Protein AF-A0A7S4ANZ3-F1 (afdb_monomer)

Secondary structure (DSSP, 8-state):
---------------------------------------------------TTSSSSTTTTS-SGGGGTTTS--STTTT---SSSTTS--GGG-TTTTTSS-S----S-STTTSSSSTTS-SSSSS----S-------S--S-GGGGTTTHHHHHHHHHHHHHHHHHHHHHHHHHHHHHHHHHHHHHHHHHHHHHHHHHHHHHHHHHHHHHHHHHHHHHHHHHHHHHHHHHHHHHHHHHHHHHHHHHHHHHHHHHHHHHHHHHHHHHHHHHHHHHHHHHHHHHHHHHHHHHHHHHHHHHHHHHHHHHHHHHHHHHHHHHHHHHHHHHHHHHHHHHHHHHHHHHHHHHHHHHHHHHHHHHHHHHHHHHHHHHHHHHHHHHHHHHHHHHHHHHHHHHHHHHHHHHHHHHHHHHHHHHHHHHHHHHHHHHHHHHHHHHHHHHHHHHHHHHHHHHHHHHHHTT--SS--HHHHHHHHHHHHHHHHHHHHHHHHHHHHHHHHHHHHHHHHHHHHHHHHHHHHHHHHHHHHHHHHHHHHHHHHHHHHHHHHHHHHHHHHHHHHHHHHHHHHHHHHHHHHTS---------PPPHHHHHHHHHHHHHHHHHHHHT-SS-EEEEEEEEPPPPTTS-TTT-EEEEEEEE---SS--HHHHHHHHHHHTTTTTTTEEEEE-TTSSEEEEE---SSS--HHHHHGGGT--TTS--------TTSS--B--TTEEEE-SSSS-EEEE---TT---S---BEEEEEEE-HHHHHHHHHHHHHH---EEEEEEEEE---

Mean predicted aligned error: 23.87 Å

Organism: NCBI:txid44445

Nearest PDB structures (foldseek):
  8qbw-assembly1_A  TM=5.861E-01  e=4.991E-01  Nostoc punctiforme
  7aal-assembly1_B  TM=5.165E-01  e=1.143E+00  Homo sapiens
  7zr1-assembly1_C  TM=1.886E-01  e=3.332E-02  Thermochaetoides thermophila
  7zr1-assembly1_D  TM=1.754E-01  e=5.789E-02  Thermochaetoides thermophila
  6z6o-assembly1_C  TM=3.594E-01  e=1.208E+00  Saccharomyces cerevisiae S288C

Radius of gyration: 134.66 Å; Cα contacts (8 Å, |Δi|>4): 402; chains: 1; bounding box: 257×166×393 Å

pLDDT: mean 71.62, std 17.61, range [28.19, 94.94]

Sequence (785 aa):
MNKDDEPAPATTTTRTKSATPSMLQTFLSSIVLIGLGAIGGFGVFHFALQDRIQRTEESHNATLAIVQGKCVASEAERARCMDQDDGRLQEMSELRGRLDAQYKNWYELTAAQQSLTSSHQEITTEAQNLRERKEQDQAALEDLAARLGQKDRDLTAVREVLENRHRSLEEINAQLGQKDRDLIAIKEDLDTNHRTRIELESELTKMREQAEQKNYLENETRELKARIQQKDNELDGVKQNSEHLHNQKRDLEGEVAGMREKVGDMEWQIERKNEELAEQRIYLENETRELHSRIQQKDKELEGVKQNSESLHSQKRNLEEEVAGLREKVDEMEGQIEGMDKELSEYRTGEISLETKLLNLREGMVGLLKGKIDEIQDLENNIENLNKDKANLELKLDNWRDGMLILIKDKIEETNRLKAELAESQQNMQDTMNEIESARSQQDEVEEFVREKQGTLDKSDQEGDEQEITKLKEAIEQLNNDLRESRDWVAWATREIDAGRSKQAESEKLITDKSNEIEDLKLKIKQNQESTGEMISKLESDLETARKLVEEKTNQIERVNSELTELVTTFNNLKPSPAGASVTEATTSEILIDHIQQRDSVMCRQLFGKGSYYVKFVIRLPPNDASNAEENTAFFVVEIPSRKQLPHSTYTFLTLVESNIYNDGAAFLFAQDGGLQIRSSSHSDVPSLEQKLKPLGLPGRSSLGFVETSTSGKPLTCGENSFGFVHRGPGLNIFFWDKGNDGGDTIDCFAQVIRGHKQLRDIQHLLLERGEPLEIVSAEHLRVD

Foldseek 3Di:
DDDDDDDDDDDDDDDDDDDDDDDDDDDDDDDDDDDDDDDDDDDDDDDDDDDPPPPPPPVPPVPDDCPVVPPVDPDVVVVDDDDDPVPPDVVVCCCPVPVVVDPPDPPVPVVPPVPDPVPDPVPVPDPPDDPDDDDDDDDDDDDCVVVPVVVVVVVVVVVVVVVVVVVVVVVVVVVVVVVVVVVVVVVVVVVVVVVVVVVVVVVVVVVVVVVVVVVVVVVVVVVVVVVVVVVVVVVVVVVVVVVVVVVVVVVVVVVVVVVVVVVVVVVVVVVVVVVVVVVVVVVVVVVVVVVVVVVVVVVVVVVVVVVVVVVVVVVVVVVVVVVVVVVVVVVVVVVVVVVVVVVVVVVVVVVVVVVVVVVVVVVVLVVVLVVLVVVLVVLVVVLVVLVVVLVVLVVVLVVVVVVLVVVLVVLVVVLVVLVVVLVVLVVVLVVLVVVLVVLVVVLVVLVVVLVVLVVVLVVPPDDDDPVVNVVSVVVSVVSVVVSVVSVVVSVVSVVVSVVSVVVSVVSVVVSVVSVVVSVVSVVVNVVVVVVSVVVSVVSVVVSVVSVVVSVVSVVVSVVSVVVVVVVVVVVVVPPDDPDDDDDPDDDPVVVVQVVVQVVLLVVCCVVQNQFWWKKKWKWAADDDPDDDRVVRIAIFIKTQGRDSGDDPLVSVVVVCQVVFLQADFWFWFQDPLRWTWIFGDPDDPGQHSQRSCVVVVRHRPDAQADPDDPPVPDAPQDDAQFWAADHRHNTIITDHDDDDDPDDDRGRGRIGIDTRVVVVVVVSVSCVPPRHTIGTNHIHTDRDD

Solvent-accessible surface area (backbone atoms only — not comparable to full-atom values): 46097 Å² total; per-residue (Å²): 131,83,78,90,77,83,80,83,88,83,84,92,83,84,90,89,81,92,81,89,89,93,91,88,94,88,85,90,83,88,92,89,86,91,88,88,90,84,89,91,86,92,88,87,88,88,91,86,82,93,73,87,78,82,79,77,62,90,76,68,77,82,56,84,68,64,66,76,62,67,72,74,56,66,65,60,71,77,68,44,85,81,87,91,50,96,83,60,59,81,51,77,65,41,80,60,52,65,66,71,54,43,94,65,61,76,63,80,48,66,80,65,66,56,85,66,75,90,74,67,75,90,64,81,54,93,74,73,78,91,81,67,91,85,84,80,90,83,89,79,78,74,83,59,67,78,60,50,87,54,43,70,63,54,56,56,59,53,49,63,58,46,57,60,52,51,60,58,49,56,58,53,53,57,53,50,66,46,53,59,53,56,55,52,53,57,47,55,57,48,60,50,54,55,50,55,51,53,53,52,55,55,49,54,52,52,56,48,54,53,52,52,54,46,54,51,52,54,50,51,53,51,50,51,52,52,52,47,53,50,50,52,54,51,49,51,51,51,48,54,52,49,53,50,52,50,49,54,49,54,52,51,53,48,51,52,50,58,48,52,51,52,47,52,56,48,52,52,52,49,49,56,49,51,49,56,50,50,55,50,49,55,51,52,56,49,52,53,50,50,52,50,51,53,47,59,49,50,54,52,52,49,52,52,52,48,53,50,50,56,51,49,54,49,53,48,49,56,49,54,51,50,53,48,59,52,45,57,48,47,58,49,49,51,52,50,47,56,51,51,54,48,50,52,51,53,49,52,54,48,48,55,53,50,52,52,50,50,50,54,50,50,53,51,52,52,50,52,53,47,54,52,50,55,52,48,52,53,50,50,55,49,51,55,49,52,50,52,52,49,53,52,49,51,54,50,50,50,55,52,50,51,60,46,50,48,53,49,50,54,51,50,51,53,46,51,50,53,52,50,55,48,51,52,52,50,49,57,45,49,52,54,48,52,50,45,53,52,53,47,54,51,46,54,53,49,52,50,50,50,51,51,52,49,67,47,61,82,66,57,89,73,97,63,64,69,78,54,56,52,51,51,48,54,51,51,54,48,51,52,48,54,49,46,54,50,50,53,45,47,58,46,52,53,51,51,45,53,54,46,51,52,53,46,56,54,50,54,47,50,48,49,54,49,54,50,52,50,50,54,50,52,50,52,51,50,55,50,52,50,55,51,46,53,52,50,55,45,52,50,52,54,51,53,49,49,49,52,51,52,52,52,53,48,58,53,47,56,50,53,54,49,54,50,49,52,52,53,51,53,53,63,71,66,60,81,75,99,74,88,83,91,74,96,65,85,59,70,62,58,61,50,48,52,53,48,44,54,53,51,43,55,50,45,45,70,76,75,44,93,52,61,48,34,40,36,40,32,32,42,49,82,84,63,91,92,62,67,80,87,69,40,58,46,54,36,31,33,39,31,68,68,51,94,70,65,58,63,70,56,55,52,51,54,52,38,30,75,65,45,55,47,27,59,23,17,15,40,34,78,40,98,88,67,21,40,29,56,44,57,37,88,65,88,91,44,69,29,31,43,63,66,33,43,85,76,74,42,54,73,85,60,60,57,64,69,84,79,76,56,90,79,82,58,72,42,78,63,53,76,48,15,30,28,52,57,70,43,20,85,37,43,30,38,38,68,68,68,99,79,75,96,80,72,82,89,61,57,30,68,28,36,62,79,42,34,71,65,52,50,52,54,48,50,49,50,32,71,76,67,66,57,70,37,36,24,60,35,40,42,70,54,82,84,132

Structure (mmCIF, N/CA/C/O backbone):
data_AF-A0A7S4ANZ3-F1
#
_entry.id   AF-A0A7S4ANZ3-F1
#
loop_
_atom_site.group_PDB
_atom_site.id
_atom_site.type_symbol
_atom_site.label_atom_id
_atom_site.label_alt_id
_atom_site.label_comp_id
_atom_site.label_asym_id
_atom_site.label_entity_id
_atom_site.label_seq_id
_atom_site.pdbx_PDB_ins_code
_atom_site.Cartn_x
_atom_site.Cartn_y
_atom_site.Cartn_z
_atom_site.occupancy
_atom_site.B_iso_or_equiv
_atom_site.auth_seq_id
_atom_site.auth_comp_id
_atom_site.auth_asym_id
_atom_site.auth_atom_id
_atom_site.pdbx_PDB_model_num
ATOM 1 N N . MET A 1 1 ? 73.866 10.377 -201.991 1.00 42.47 1 MET A N 1
ATOM 2 C CA . MET A 1 1 ? 74.100 10.572 -203.438 1.00 42.47 1 MET A CA 1
ATOM 3 C C . MET A 1 1 ? 75.552 10.235 -203.683 1.00 42.47 1 MET A C 1
ATOM 5 O O . MET A 1 1 ? 76.357 10.853 -203.009 1.00 42.47 1 MET A O 1
ATOM 9 N N . ASN A 1 2 ? 75.836 9.283 -204.576 1.00 42.34 2 ASN A N 1
ATOM 10 C CA . ASN A 1 2 ? 77.164 8.741 -204.903 1.00 42.34 2 ASN A CA 1
ATOM 11 C C . ASN A 1 2 ? 77.955 8.205 -203.690 1.00 42.34 2 ASN A C 1
ATOM 13 O O . ASN A 1 2 ? 78.331 8.946 -202.793 1.00 42.34 2 ASN A O 1
ATOM 17 N N . LYS A 1 3 ? 78.010 6.883 -203.540 1.00 42.69 3 LYS A N 1
ATOM 18 C CA . LYS A 1 3 ? 78.835 5.911 -204.291 1.00 42.69 3 LYS A CA 1
ATOM 19 C C . LYS A 1 3 ? 80.093 5.601 -203.459 1.00 42.69 3 LYS A C 1
ATOM 21 O O . LYS A 1 3 ? 80.682 6.520 -202.903 1.00 42.69 3 LYS A O 1
ATOM 26 N N . ASP A 1 4 ? 80.387 4.340 -203.152 1.00 40.41 4 ASP A N 1
ATOM 27 C CA . ASP A 1 4 ? 80.792 3.260 -204.076 1.00 40.41 4 ASP A CA 1
ATOM 28 C C . ASP A 1 4 ? 82.159 3.635 -204.699 1.00 40.41 4 ASP A C 1
ATOM 30 O O . ASP A 1 4 ? 82.274 4.694 -205.317 1.00 40.41 4 ASP A O 1
ATOM 34 N N . ASP A 1 5 ? 83.236 2.860 -204.586 1.00 34.28 5 ASP A N 1
ATOM 35 C CA . ASP A 1 5 ? 83.402 1.498 -204.049 1.00 34.28 5 ASP A CA 1
ATOM 36 C C . ASP A 1 5 ? 84.780 1.389 -203.334 1.00 34.28 5 ASP A C 1
ATOM 38 O O . ASP A 1 5 ? 85.570 2.333 -203.372 1.00 34.28 5 ASP A O 1
ATOM 42 N N . GLU A 1 6 ? 85.112 0.377 -202.520 1.00 35.88 6 GLU A N 1
ATOM 43 C CA . GLU A 1 6 ? 84.972 -1.081 -202.737 1.00 35.88 6 GLU A CA 1
ATOM 44 C C . GLU A 1 6 ? 85.847 -1.569 -203.936 1.00 35.88 6 GLU A C 1
ATOM 46 O O . GLU A 1 6 ? 86.302 -0.763 -204.746 1.00 35.88 6 GLU A O 1
ATOM 51 N N . PRO A 1 7 ? 86.270 -2.845 -203.984 1.00 37.72 7 PRO A N 1
ATOM 52 C CA . PRO A 1 7 ? 87.344 -3.320 -203.115 1.00 37.72 7 PRO A CA 1
ATOM 53 C C . PRO A 1 7 ? 88.453 -4.010 -203.944 1.00 37.72 7 PRO A C 1
ATOM 55 O O . PRO A 1 7 ? 89.132 -3.386 -204.754 1.00 37.72 7 PRO A O 1
ATOM 58 N N . ALA A 1 8 ? 88.653 -5.315 -203.727 1.00 48.47 8 ALA A N 1
ATOM 59 C CA . ALA A 1 8 ? 89.210 -6.223 -204.720 1.00 48.47 8 ALA A CA 1
ATOM 60 C C . ALA A 1 8 ? 88.087 -6.653 -205.704 1.00 48.47 8 ALA A C 1
ATOM 62 O O . ALA A 1 8 ? 87.517 -5.809 -206.381 1.00 48.47 8 ALA A O 1
ATOM 63 N N . PRO A 1 9 ? 87.727 -7.940 -205.802 1.00 45.56 9 PRO A N 1
ATOM 64 C CA . PRO A 1 9 ? 88.406 -8.927 -206.631 1.00 45.56 9 PRO A CA 1
ATOM 65 C C . PRO A 1 9 ? 87.661 -9.221 -207.948 1.00 45.56 9 PRO A C 1
ATOM 67 O O . PRO A 1 9 ? 86.440 -9.127 -208.024 1.00 45.56 9 PRO A O 1
ATOM 70 N N . ALA A 1 10 ? 88.388 -9.731 -208.946 1.00 32.53 10 ALA A N 1
ATOM 71 C CA . ALA A 1 10 ? 87.814 -10.402 -210.118 1.00 32.53 10 ALA A CA 1
ATOM 72 C C . ALA A 1 10 ? 88.476 -11.789 -210.271 1.00 32.53 10 ALA A C 1
ATOM 74 O O . ALA A 1 10 ? 89.657 -11.882 -210.595 1.00 32.53 10 ALA A O 1
ATOM 75 N N . THR A 1 11 ? 87.881 -12.859 -209.733 1.00 34.59 11 THR A N 1
ATOM 76 C CA . THR A 1 11 ? 86.863 -13.728 -210.373 1.00 34.59 11 THR A CA 1
ATOM 77 C C . THR A 1 11 ? 87.405 -14.488 -211.598 1.00 34.59 11 THR A C 1
ATOM 79 O O . THR A 1 11 ? 87.737 -13.908 -212.620 1.00 34.59 11 THR A O 1
ATOM 82 N N . THR A 1 12 ? 87.711 -15.787 -211.487 1.00 33.06 12 THR A N 1
ATOM 83 C CA . THR A 1 12 ? 86.794 -16.955 -211.419 1.00 33.06 12 THR A CA 1
ATOM 84 C C . THR A 1 12 ? 86.223 -17.357 -212.784 1.00 33.06 12 THR A C 1
ATOM 86 O O . THR A 1 12 ? 85.133 -16.921 -213.145 1.00 33.06 12 THR A O 1
ATOM 89 N N . THR A 1 13 ? 86.878 -18.310 -213.469 1.00 34.38 13 THR A N 1
ATOM 90 C CA . THR A 1 13 ? 86.273 -19.023 -214.614 1.00 34.38 13 THR A CA 1
ATOM 91 C C . THR A 1 13 ? 86.603 -20.524 -214.635 1.00 34.38 13 THR A C 1
ATOM 93 O O . THR A 1 13 ? 87.631 -20.957 -215.142 1.00 34.38 13 THR A O 1
ATOM 96 N N . THR A 1 14 ? 85.623 -21.315 -214.182 1.00 36.12 14 THR A N 1
ATOM 97 C CA . THR A 1 14 ? 85.351 -22.738 -214.500 1.00 36.12 14 THR A CA 1
ATOM 98 C C . THR A 1 14 ? 86.277 -23.865 -214.007 1.00 36.12 14 THR A C 1
ATOM 100 O O . THR A 1 14 ? 87.457 -23.904 -214.330 1.00 36.12 14 THR A O 1
ATOM 103 N N . ARG A 1 15 ? 85.612 -24.891 -213.415 1.00 52.69 15 ARG A N 1
ATOM 104 C CA . ARG A 1 15 ? 86.053 -26.299 -213.212 1.00 52.69 15 ARG A CA 1
ATOM 105 C C . ARG A 1 15 ? 87.046 -26.494 -212.041 1.00 52.69 15 ARG A C 1
ATOM 107 O O . ARG A 1 15 ? 88.198 -26.124 -212.181 1.00 52.69 15 ARG A O 1
ATOM 114 N N . THR A 1 16 ? 86.744 -27.093 -210.876 1.00 50.41 16 THR A N 1
ATOM 115 C CA . THR A 1 16 ? 85.571 -27.763 -210.223 1.00 50.41 16 THR A CA 1
ATOM 116 C C . THR A 1 16 ? 85.920 -27.936 -208.714 1.00 50.41 16 THR A C 1
ATOM 118 O O . THR A 1 16 ? 87.110 -27.972 -208.429 1.00 50.41 16 THR A O 1
ATOM 121 N N . LYS A 1 17 ? 85.062 -28.137 -207.688 1.00 70.62 17 LYS A N 1
ATOM 122 C CA . LYS A 1 17 ? 83.592 -28.287 -207.493 1.00 70.62 17 LYS A CA 1
ATOM 123 C C . LYS A 1 17 ? 83.277 -28.162 -205.965 1.00 70.62 17 LYS A C 1
ATOM 125 O O . LYS A 1 17 ? 83.872 -28.933 -205.226 1.00 70.62 17 LYS A O 1
ATOM 130 N N . SER A 1 18 ? 82.284 -27.349 -205.546 1.00 54.94 18 SER A N 1
ATOM 131 C CA . SER A 1 18 ? 81.433 -27.459 -204.304 1.00 54.94 18 SER A CA 1
ATOM 132 C C . SER A 1 18 ? 82.056 -27.570 -202.874 1.00 54.94 18 SER A C 1
ATOM 134 O O . SER A 1 18 ? 83.189 -27.999 -202.739 1.00 54.94 18 SER A O 1
ATOM 136 N N . ALA A 1 19 ? 81.362 -27.333 -201.737 1.00 55.91 19 ALA A N 1
ATOM 137 C CA . ALA A 1 19 ? 80.256 -26.413 -201.356 1.00 55.91 19 ALA A CA 1
ATOM 138 C C . ALA A 1 19 ? 79.902 -26.520 -199.829 1.00 55.91 19 ALA A C 1
ATOM 140 O O . ALA A 1 19 ? 79.985 -27.614 -199.281 1.00 55.91 19 ALA A O 1
ATOM 141 N N . THR A 1 20 ? 79.342 -25.447 -199.223 1.00 47.69 20 THR A N 1
ATOM 142 C CA . THR A 1 20 ? 78.456 -25.392 -197.997 1.00 47.69 20 THR A CA 1
ATOM 143 C C . THR A 1 20 ? 79.007 -25.787 -196.595 1.00 47.69 20 THR A C 1
ATOM 145 O O . THR A 1 20 ? 79.996 -26.515 -196.569 1.00 47.69 20 THR A O 1
ATOM 148 N N . PRO A 1 21 ? 78.405 -25.379 -195.422 1.00 74.62 21 PRO A N 1
ATOM 149 C CA . PRO A 1 21 ? 77.143 -24.629 -195.120 1.00 74.62 21 PRO A CA 1
ATOM 150 C C . PRO A 1 21 ? 77.270 -23.350 -194.187 1.00 74.62 21 PRO A C 1
ATOM 152 O O . PRO A 1 21 ? 78.246 -22.623 -194.332 1.00 74.62 21 PRO A O 1
ATOM 155 N N . SER A 1 22 ? 76.271 -22.986 -193.329 1.00 57.03 22 SER A N 1
ATOM 156 C CA . SER A 1 22 ? 75.850 -21.572 -192.991 1.00 57.03 22 SER A CA 1
ATOM 157 C C . SER A 1 22 ? 75.145 -21.235 -191.618 1.00 57.03 22 SER A C 1
ATOM 159 O O . SER A 1 22 ? 74.644 -22.155 -190.982 1.00 57.03 22 SER A O 1
ATOM 161 N N . MET A 1 23 ? 74.911 -19.922 -191.304 1.00 52.72 23 MET A N 1
ATOM 162 C CA . MET A 1 23 ? 73.685 -19.236 -190.712 1.00 52.72 23 MET A CA 1
ATOM 163 C C . MET A 1 23 ? 73.794 -18.266 -189.464 1.00 52.72 23 MET A C 1
ATOM 165 O O . MET A 1 23 ? 74.895 -17.819 -189.159 1.00 52.72 23 MET A O 1
ATOM 169 N N . LEU A 1 24 ? 72.657 -17.788 -188.874 1.00 46.28 24 LEU A N 1
ATOM 170 C CA . LEU A 1 24 ? 72.426 -16.410 -188.313 1.00 46.28 24 LEU A CA 1
ATOM 171 C C . LEU A 1 24 ? 71.227 -16.283 -187.290 1.00 46.28 24 LEU A C 1
ATOM 173 O O . LEU A 1 24 ? 70.276 -17.050 -187.390 1.00 46.28 24 LEU A O 1
ATOM 177 N N . GLN A 1 25 ? 71.210 -15.219 -186.451 1.00 44.94 25 GLN A N 1
ATOM 178 C CA . GLN A 1 25 ? 70.049 -14.439 -185.889 1.00 44.94 25 GLN A CA 1
ATOM 179 C C . GLN A 1 25 ? 69.281 -14.818 -184.575 1.00 44.94 25 GLN A C 1
ATOM 181 O O . GLN A 1 25 ? 69.318 -15.937 -184.079 1.00 44.94 25 GLN A O 1
ATOM 186 N N . THR A 1 26 ? 68.554 -13.817 -184.032 1.00 44.41 26 THR A N 1
ATOM 187 C CA . THR A 1 26 ? 67.614 -13.777 -182.874 1.00 44.41 26 THR A CA 1
ATOM 188 C C . THR A 1 26 ? 66.273 -13.104 -183.252 1.00 44.41 26 THR A C 1
ATOM 190 O O . THR A 1 26 ? 66.331 -12.113 -183.977 1.00 44.41 26 THR A O 1
ATOM 193 N N . PHE A 1 27 ? 65.105 -13.547 -182.722 1.00 37.41 27 PHE A N 1
ATOM 194 C CA . PHE A 1 27 ? 63.886 -12.727 -182.425 1.00 37.41 27 PHE A CA 1
ATOM 195 C C . PHE A 1 27 ? 62.713 -13.511 -181.738 1.00 37.41 27 PHE A C 1
ATOM 197 O O . PHE A 1 27 ? 62.704 -14.734 -181.723 1.00 37.41 27 PHE A O 1
ATOM 204 N N . LEU A 1 28 ? 61.758 -12.738 -181.182 1.00 32.19 28 LEU A N 1
ATOM 205 C CA . LEU A 1 28 ? 60.468 -12.948 -180.443 1.00 32.19 28 LEU A CA 1
ATOM 206 C C . LEU A 1 28 ? 59.437 -14.024 -180.959 1.00 32.19 28 LEU A C 1
ATOM 208 O O . LEU A 1 28 ? 59.657 -14.581 -182.024 1.00 32.19 28 LEU A O 1
ATOM 212 N N . SER A 1 29 ? 58.271 -14.363 -180.336 1.00 28.19 29 SER A N 1
ATOM 213 C CA . SER A 1 29 ? 57.475 -13.768 -179.215 1.00 28.19 29 SER A CA 1
ATOM 214 C C . SER A 1 29 ? 56.431 -14.701 -178.510 1.00 28.19 29 SER A C 1
ATOM 216 O O . SER A 1 29 ? 55.663 -15.375 -179.184 1.00 28.19 29 SER A O 1
ATOM 218 N N . SER A 1 30 ? 56.364 -14.641 -177.168 1.00 35.16 30 SER A N 1
ATOM 219 C CA . SER A 1 30 ? 55.237 -14.306 -176.233 1.00 35.16 30 SER A CA 1
ATOM 220 C C . SER A 1 30 ? 53.728 -14.714 -176.373 1.00 35.16 30 SER A C 1
ATOM 222 O O . SER A 1 30 ? 53.148 -14.606 -177.445 1.00 35.16 30 SER A O 1
ATOM 224 N N . ILE A 1 31 ? 53.070 -14.850 -175.184 1.00 37.81 31 ILE A N 1
ATOM 225 C CA . ILE A 1 31 ? 51.679 -14.417 -174.773 1.00 37.81 31 ILE A CA 1
ATOM 226 C C . ILE A 1 31 ? 50.433 -15.343 -175.033 1.00 37.81 31 ILE A C 1
ATOM 228 O O . ILE A 1 31 ? 50.339 -15.900 -176.116 1.00 37.81 31 ILE A O 1
ATOM 232 N N . VAL A 1 32 ? 49.383 -15.505 -174.167 1.00 36.47 32 VAL A N 1
ATOM 233 C CA . VAL A 1 32 ? 49.148 -15.342 -172.681 1.00 36.47 32 VAL A CA 1
ATOM 234 C C . VAL A 1 32 ? 47.723 -15.856 -172.221 1.00 36.47 32 VAL A C 1
ATOM 236 O O . VAL A 1 32 ? 46.968 -16.291 -173.081 1.00 36.47 32 VAL A O 1
ATOM 239 N N . LEU A 1 33 ? 47.346 -15.736 -170.914 1.00 38.50 33 LEU A N 1
ATOM 240 C CA . LEU A 1 33 ? 46.003 -15.854 -170.217 1.00 38.50 33 LEU A CA 1
ATOM 241 C C . LEU A 1 33 ? 45.560 -17.155 -169.448 1.00 38.50 33 LEU A C 1
ATOM 243 O O . LEU A 1 33 ? 45.269 -18.175 -170.054 1.00 38.50 33 LEU A O 1
ATOM 247 N N . ILE A 1 34 ? 45.342 -16.990 -168.119 1.00 40.88 34 ILE A N 1
ATOM 248 C CA . ILE A 1 34 ? 44.268 -17.498 -167.190 1.00 40.88 34 ILE A CA 1
ATOM 249 C C . ILE A 1 34 ? 43.959 -19.018 -167.010 1.00 40.88 34 ILE A C 1
ATOM 251 O O . ILE A 1 34 ? 43.630 -19.713 -167.961 1.00 40.88 34 ILE A O 1
ATOM 255 N N . GLY A 1 35 ? 43.831 -19.479 -165.742 1.00 34.41 35 GLY A N 1
ATOM 256 C CA . GLY A 1 35 ? 43.050 -20.689 -165.371 1.00 34.41 35 GLY A CA 1
ATOM 257 C C . GLY A 1 35 ? 43.128 -21.158 -163.893 1.00 34.41 35 GLY A C 1
ATOM 258 O O . GLY A 1 35 ? 44.208 -21.192 -163.316 1.00 34.41 35 GLY A O 1
ATOM 259 N N . LEU A 1 36 ? 41.989 -21.535 -163.283 1.00 40.97 36 LEU A N 1
ATOM 260 C CA . LEU A 1 36 ? 41.828 -22.112 -161.919 1.00 40.97 36 LEU A CA 1
ATOM 261 C C . LEU A 1 36 ? 41.896 -23.665 -161.922 1.00 40.97 36 LEU A C 1
ATOM 263 O O . LEU A 1 36 ? 41.559 -24.252 -162.945 1.00 40.97 36 LEU A O 1
ATOM 267 N N . GLY A 1 37 ? 42.127 -24.343 -160.777 1.00 38.66 37 GLY A N 1
ATOM 268 C CA . GLY A 1 37 ? 41.517 -25.682 -160.550 1.00 38.66 37 GLY A CA 1
ATOM 269 C C . GLY A 1 37 ? 42.244 -26.756 -159.703 1.00 38.66 37 GLY A C 1
ATOM 270 O O . GLY A 1 37 ? 43.430 -27.002 -159.848 1.00 38.66 37 GLY A O 1
ATOM 271 N N . ALA A 1 38 ? 41.468 -27.429 -158.849 1.00 45.56 38 ALA A N 1
ATOM 272 C CA . ALA A 1 38 ? 41.764 -28.421 -157.797 1.00 45.56 38 ALA A CA 1
ATOM 273 C C . ALA A 1 38 ? 42.099 -29.916 -158.157 1.00 45.56 38 ALA A C 1
ATOM 275 O O . ALA A 1 38 ? 41.556 -30.454 -159.110 1.00 45.56 38 ALA A O 1
ATOM 276 N N . ILE A 1 39 ? 42.839 -30.595 -157.243 1.00 49.66 39 ILE A N 1
ATOM 277 C CA . ILE A 1 39 ? 42.667 -31.976 -156.655 1.00 49.66 39 ILE A CA 1
ATOM 278 C C . ILE A 1 39 ? 42.765 -33.304 -157.501 1.00 49.66 39 ILE A C 1
ATOM 280 O O . ILE A 1 39 ? 41.871 -33.598 -158.283 1.00 49.66 39 ILE A O 1
ATOM 284 N N . GLY A 1 40 ? 43.695 -34.229 -157.124 1.00 43.44 40 GLY A N 1
ATOM 285 C CA . GLY A 1 40 ? 43.382 -35.633 -156.672 1.00 43.44 40 GLY A CA 1
ATOM 286 C C . GLY A 1 40 ? 43.825 -36.944 -157.423 1.00 43.44 40 GLY A C 1
ATOM 287 O O . GLY A 1 40 ? 43.439 -37.141 -158.565 1.00 43.44 40 GLY A O 1
ATOM 288 N N . GLY A 1 41 ? 44.449 -37.931 -156.713 1.00 46.19 41 GLY A N 1
ATOM 289 C CA . GLY A 1 41 ? 44.066 -39.392 -156.735 1.00 46.19 41 GLY A CA 1
ATOM 290 C C . GLY A 1 41 ? 44.979 -40.576 -157.247 1.00 46.19 41 GLY A C 1
ATOM 291 O O . GLY A 1 41 ? 45.158 -40.702 -158.447 1.00 46.19 41 GLY A O 1
ATOM 292 N N . PHE A 1 42 ? 45.344 -41.544 -156.353 1.00 44.84 42 PHE A N 1
ATOM 293 C CA . PHE A 1 42 ? 45.629 -43.031 -156.521 1.00 44.84 42 PHE A CA 1
ATOM 294 C C . PHE A 1 42 ? 46.739 -43.581 -157.494 1.00 44.84 42 PHE A C 1
ATOM 296 O O . PHE A 1 42 ? 47.263 -42.824 -158.295 1.00 44.84 42 PHE A O 1
ATOM 303 N N . GLY A 1 43 ? 47.194 -44.872 -157.495 1.00 44.78 43 GLY A N 1
ATOM 304 C CA . GLY A 1 43 ? 47.068 -46.046 -156.568 1.00 44.78 43 GLY A CA 1
ATOM 305 C C . GLY A 1 43 ? 47.396 -47.475 -157.161 1.00 44.78 43 GLY A C 1
ATOM 306 O O . GLY A 1 43 ? 47.523 -47.593 -158.372 1.00 44.78 43 GLY A O 1
ATOM 307 N N . VAL A 1 44 ? 47.426 -48.547 -156.315 1.00 45.44 44 VAL A N 1
ATOM 308 C CA . VAL A 1 44 ? 47.201 -50.034 -156.574 1.00 45.44 44 VAL A CA 1
ATOM 309 C C . VAL A 1 44 ? 48.360 -51.069 -156.871 1.00 45.44 44 VAL A C 1
ATOM 311 O O . VAL A 1 44 ? 49.074 -50.929 -157.850 1.00 45.44 44 VAL A O 1
ATOM 314 N N . PHE A 1 45 ? 48.421 -52.153 -156.036 1.00 41.12 45 PHE A N 1
ATOM 315 C CA . PHE A 1 45 ? 48.884 -53.598 -156.133 1.00 41.12 45 PHE A CA 1
ATOM 316 C C . PHE A 1 45 ? 50.115 -54.052 -156.983 1.00 41.12 45 PHE A C 1
ATOM 318 O O . PHE A 1 45 ? 50.373 -53.495 -158.036 1.00 41.12 45 PHE A O 1
ATOM 325 N N . HIS A 1 46 ? 50.940 -55.086 -156.685 1.00 46.44 46 HIS A N 1
ATOM 326 C CA . HIS A 1 46 ? 51.117 -56.141 -155.637 1.00 46.44 46 HIS A CA 1
ATOM 327 C C . HIS A 1 46 ? 50.594 -57.607 -155.853 1.00 46.44 46 HIS A C 1
ATOM 329 O O . HIS A 1 46 ? 49.398 -57.844 -155.947 1.00 46.44 46 HIS A O 1
ATOM 335 N N . PHE A 1 47 ? 51.534 -58.575 -155.739 1.00 44.94 47 PHE A N 1
ATOM 336 C CA . PHE A 1 47 ? 51.443 -60.031 -155.411 1.00 44.94 47 PHE A CA 1
ATOM 337 C C . PHE A 1 47 ? 51.011 -61.128 -156.424 1.00 44.94 47 PHE A C 1
ATOM 339 O O . PHE A 1 47 ? 49.896 -61.139 -156.933 1.00 44.94 47 PHE A O 1
ATOM 346 N N . ALA A 1 48 ? 51.863 -62.163 -156.544 1.00 36.16 48 ALA A N 1
ATOM 347 C CA . ALA A 1 48 ? 51.532 -63.564 -156.865 1.00 36.16 48 ALA A CA 1
ATOM 348 C C . ALA A 1 48 ? 52.638 -64.494 -156.299 1.00 36.16 48 ALA A C 1
ATOM 350 O O . ALA A 1 48 ? 53.816 -64.141 -156.355 1.00 36.16 48 ALA A O 1
ATOM 351 N N . LEU A 1 49 ? 52.283 -65.652 -155.724 1.00 55.97 49 LEU A N 1
ATOM 352 C CA . LEU A 1 49 ? 53.188 -66.540 -154.963 1.00 55.97 49 LEU A CA 1
ATOM 353 C C . LEU A 1 49 ? 52.717 -68.018 -155.063 1.00 55.97 49 LEU A C 1
ATOM 355 O O . LEU A 1 49 ? 51.650 -68.284 -155.605 1.00 55.97 49 LEU A O 1
ATOM 359 N N . GLN A 1 50 ? 53.455 -68.945 -154.433 1.00 40.00 50 GLN A N 1
ATOM 360 C CA . GLN A 1 50 ? 52.878 -70.105 -153.716 1.00 40.00 50 GLN A CA 1
ATOM 361 C C . GLN A 1 50 ? 52.367 -71.313 -154.541 1.00 40.00 50 GLN A C 1
ATOM 363 O O . GLN A 1 50 ? 51.184 -71.625 -154.527 1.00 40.00 50 GLN A O 1
ATOM 368 N N . ASP A 1 51 ? 53.292 -72.070 -155.152 1.00 42.41 51 ASP A N 1
ATOM 369 C CA . ASP A 1 51 ? 53.013 -73.399 -155.756 1.00 42.41 51 ASP A CA 1
ATOM 370 C C . ASP A 1 51 ? 54.083 -74.468 -155.417 1.00 42.41 51 ASP A C 1
ATOM 372 O O . ASP A 1 51 ? 53.783 -75.575 -154.975 1.00 42.41 51 ASP A O 1
ATOM 376 N N . ARG A 1 52 ? 55.378 -74.144 -155.536 1.00 44.16 52 ARG A N 1
ATOM 377 C CA . ARG A 1 52 ? 56.460 -75.156 -155.541 1.00 44.16 52 ARG A CA 1
ATOM 378 C C . ARG A 1 52 ? 56.943 -75.670 -154.169 1.00 44.16 52 ARG A C 1
ATOM 380 O O . ARG A 1 52 ? 58.039 -76.214 -154.089 1.00 44.16 52 ARG A O 1
ATOM 387 N N . ILE A 1 53 ? 56.136 -75.543 -153.112 1.00 46.41 53 ILE A N 1
ATOM 388 C CA . ILE A 1 53 ? 56.438 -76.058 -151.754 1.00 46.41 53 ILE A CA 1
ATOM 389 C C . ILE A 1 53 ? 56.002 -77.531 -151.572 1.00 46.41 53 ILE A C 1
ATOM 391 O O . ILE A 1 53 ? 56.361 -78.170 -150.587 1.00 46.41 53 ILE A O 1
ATOM 395 N N . GLN A 1 54 ? 55.303 -78.119 -152.550 1.00 42.31 54 GLN A N 1
ATOM 396 C CA . GLN A 1 54 ? 54.740 -79.475 -152.466 1.00 42.31 54 GLN A CA 1
ATOM 397 C C . GLN A 1 54 ? 55.516 -80.531 -153.288 1.00 42.31 54 GLN A C 1
ATOM 399 O O . GLN A 1 54 ? 54.932 -81.403 -153.922 1.00 42.31 54 GLN A O 1
ATOM 404 N N . ARG A 1 55 ? 56.856 -80.452 -153.298 1.00 49.31 55 ARG A N 1
ATOM 405 C CA . ARG A 1 55 ? 57.767 -81.464 -153.892 1.00 49.31 55 ARG A CA 1
ATOM 406 C C . ARG A 1 55 ? 58.905 -81.861 -152.934 1.00 49.31 55 ARG A C 1
ATOM 408 O O . ARG A 1 55 ? 60.030 -82.118 -153.350 1.00 49.31 55 ARG A O 1
ATOM 415 N N . THR A 1 56 ? 58.606 -81.862 -151.638 1.00 54.88 56 THR A N 1
ATOM 416 C CA . THR A 1 56 ? 59.619 -81.719 -150.575 1.00 54.88 56 THR A CA 1
ATOM 417 C C . THR A 1 56 ? 59.927 -83.023 -149.825 1.00 54.88 56 THR A C 1
ATOM 419 O O . THR A 1 56 ? 60.957 -83.107 -149.163 1.00 54.88 56 THR A O 1
ATOM 422 N N . GLU A 1 57 ? 59.081 -84.055 -149.941 1.00 36.62 57 GLU A N 1
ATOM 423 C CA . GLU A 1 57 ? 59.109 -85.209 -149.019 1.00 36.62 57 GLU A CA 1
ATOM 424 C C . GLU A 1 57 ? 59.483 -86.557 -149.671 1.00 36.62 57 GLU A C 1
ATOM 426 O O . GLU A 1 57 ? 60.194 -87.353 -149.059 1.00 36.62 57 GLU A O 1
ATOM 431 N N . GLU A 1 58 ? 59.115 -86.822 -150.931 1.00 43.66 58 GLU A N 1
ATOM 432 C CA . GLU A 1 58 ? 59.274 -88.167 -151.529 1.00 43.66 58 GLU A CA 1
ATOM 433 C C . GLU A 1 58 ? 60.723 -88.573 -151.869 1.00 43.66 58 GLU A C 1
ATOM 435 O O . GLU A 1 58 ? 61.000 -89.750 -152.089 1.00 43.66 58 GLU A O 1
ATOM 440 N N . SER A 1 59 ? 61.685 -87.642 -151.849 1.00 44.94 59 SER A N 1
ATOM 441 C CA . SER A 1 59 ? 63.111 -87.973 -152.023 1.00 44.94 59 SER A CA 1
ATOM 442 C C . SER A 1 59 ? 63.830 -88.325 -150.710 1.00 44.94 59 SER A C 1
ATOM 444 O O . SER A 1 59 ? 65.003 -88.699 -150.748 1.00 44.94 59 SER A O 1
ATOM 446 N N . HIS A 1 60 ? 63.186 -88.180 -149.545 1.00 50.41 60 HIS A N 1
ATOM 447 C CA . HIS A 1 60 ? 63.906 -88.099 -148.265 1.00 50.41 60 HIS A CA 1
ATOM 448 C C . HIS A 1 60 ? 64.347 -89.452 -147.672 1.00 50.41 60 HIS A C 1
ATOM 450 O O . HIS A 1 60 ? 65.213 -89.481 -146.800 1.00 50.41 60 HIS A O 1
ATOM 456 N N . ASN A 1 61 ? 63.788 -90.577 -148.141 1.00 38.62 61 ASN A N 1
ATOM 457 C CA . ASN A 1 61 ? 64.052 -91.920 -147.593 1.00 38.62 61 ASN A CA 1
ATOM 458 C C . ASN A 1 61 ? 64.450 -92.990 -148.635 1.00 38.62 61 ASN A C 1
ATOM 460 O O . ASN A 1 61 ? 64.384 -94.183 -148.360 1.00 38.62 61 ASN A O 1
ATOM 464 N N . ALA A 1 62 ? 64.996 -92.565 -149.782 1.00 39.06 62 ALA A N 1
ATOM 465 C CA . ALA A 1 62 ? 65.985 -93.371 -150.524 1.00 39.06 62 ALA A CA 1
ATOM 466 C C . ALA A 1 62 ? 67.409 -93.257 -149.912 1.00 39.06 62 ALA A C 1
ATOM 468 O O . ALA A 1 62 ? 68.396 -93.752 -150.459 1.00 39.06 62 ALA A O 1
ATOM 469 N N . THR A 1 63 ? 67.507 -92.572 -148.772 1.00 56.34 63 THR A N 1
ATOM 470 C CA . THR A 1 63 ? 68.693 -92.360 -147.940 1.00 56.34 63 THR A CA 1
ATOM 471 C C . THR A 1 63 ? 69.242 -93.678 -147.357 1.00 56.34 63 THR A C 1
ATOM 473 O O . THR A 1 63 ? 68.554 -94.692 -147.263 1.00 56.34 63 THR A O 1
ATOM 476 N N . LEU A 1 64 ? 70.498 -93.642 -146.899 1.00 44.50 64 LEU A N 1
ATOM 477 C CA . LEU A 1 64 ? 71.153 -94.616 -146.006 1.00 44.50 64 LEU A CA 1
ATOM 478 C C . LEU A 1 64 ? 71.543 -96.006 -146.564 1.00 44.50 64 LEU A C 1
ATOM 480 O O . LEU A 1 64 ? 72.606 -96.499 -146.193 1.00 44.50 64 LEU A O 1
ATOM 484 N N . ALA A 1 65 ? 70.767 -96.649 -147.442 1.00 45.50 65 ALA A N 1
ATOM 485 C CA . ALA A 1 65 ? 70.950 -98.089 -147.715 1.00 45.50 65 ALA A CA 1
ATOM 486 C C . ALA A 1 65 ? 72.173 -98.476 -148.588 1.00 45.50 65 ALA A C 1
ATOM 488 O O . ALA A 1 65 ? 72.853 -99.460 -148.303 1.00 45.50 65 ALA A O 1
ATOM 489 N N . ILE A 1 66 ? 72.498 -97.720 -149.647 1.00 41.16 66 ILE A N 1
ATOM 490 C CA . ILE A 1 66 ? 73.552 -98.107 -150.623 1.00 41.16 66 ILE A CA 1
ATOM 491 C C . ILE A 1 66 ? 74.986 -97.779 -150.137 1.00 41.16 66 ILE A C 1
ATOM 493 O O . ILE A 1 66 ? 75.972 -98.142 -150.785 1.00 41.16 66 ILE A O 1
ATOM 497 N N . VAL A 1 67 ? 75.137 -97.199 -148.940 1.00 49.44 67 VAL A N 1
ATOM 498 C CA . VAL A 1 67 ? 76.445 -96.926 -148.305 1.00 49.44 67 VAL A CA 1
ATOM 499 C C . VAL A 1 67 ? 77.277 -98.205 -148.111 1.00 49.44 67 VAL A C 1
ATOM 501 O O . VAL A 1 67 ? 78.499 -98.159 -148.233 1.00 49.44 67 VAL A O 1
ATOM 504 N N . GLN A 1 68 ? 76.641 -99.366 -147.910 1.00 41.47 68 GLN A N 1
ATOM 505 C CA . GLN A 1 68 ? 77.341 -100.658 -147.817 1.00 41.47 68 GLN A CA 1
ATOM 506 C C . GLN A 1 68 ? 77.703 -101.283 -149.180 1.00 41.47 68 GLN A C 1
ATOM 508 O O . GLN A 1 68 ? 78.495 -102.219 -149.222 1.00 41.47 68 GLN A O 1
ATOM 513 N N . GLY A 1 69 ? 77.178 -100.769 -150.300 1.00 36.38 69 GLY A N 1
ATOM 514 C CA . GLY A 1 69 ? 77.442 -101.309 -151.641 1.00 36.38 69 GLY A CA 1
ATOM 515 C C . GLY A 1 69 ? 78.663 -100.702 -152.340 1.00 36.38 69 GLY A C 1
ATOM 516 O O . GLY A 1 69 ? 79.428 -101.417 -152.979 1.00 36.38 69 GLY A O 1
ATOM 517 N N . LYS A 1 70 ? 78.874 -99.384 -152.217 1.00 45.31 70 LYS A N 1
ATOM 518 C CA . LYS A 1 70 ? 79.933 -98.650 -152.950 1.00 45.31 70 LYS A CA 1
ATOM 519 C C . LYS A 1 70 ? 81.220 -98.387 -152.154 1.00 45.31 70 LYS A C 1
ATOM 521 O O . LYS A 1 70 ? 82.072 -97.640 -152.615 1.00 45.31 70 LYS A O 1
ATOM 526 N N . CYS A 1 71 ? 81.370 -99.011 -150.984 1.00 42.94 71 CYS A N 1
ATOM 527 C CA . CYS A 1 71 ? 82.575 -98.919 -150.145 1.00 42.94 71 CYS A CA 1
ATOM 528 C C . CYS A 1 71 ? 83.375 -100.242 -150.068 1.00 42.94 71 CYS A C 1
ATOM 530 O O . CYS A 1 71 ? 84.339 -100.338 -149.317 1.00 42.94 71 CYS A O 1
ATOM 532 N N . VAL A 1 72 ? 82.961 -101.280 -150.814 1.00 38.84 72 VAL A N 1
ATOM 533 C CA . VAL A 1 72 ? 83.584 -102.630 -150.813 1.00 38.84 72 VAL A CA 1
ATOM 534 C C . VAL A 1 72 ? 83.977 -103.107 -152.229 1.00 38.84 72 VAL A C 1
ATOM 536 O O . VAL A 1 72 ? 84.729 -104.064 -152.384 1.00 38.84 72 VAL A O 1
ATOM 539 N N . ALA A 1 73 ? 83.558 -102.375 -153.264 1.00 48.00 73 ALA A N 1
ATOM 540 C CA . ALA A 1 73 ? 84.234 -102.292 -154.557 1.00 48.00 73 ALA A CA 1
ATOM 541 C C . ALA A 1 73 ? 84.735 -100.838 -154.666 1.00 48.00 73 ALA A C 1
ATOM 543 O O . ALA A 1 73 ? 83.947 -99.942 -154.960 1.00 48.00 73 ALA A O 1
ATOM 544 N N . SER A 1 74 ? 85.965 -100.505 -154.266 1.00 43.47 74 SER A N 1
ATOM 545 C CA . SER A 1 74 ? 87.219 -101.231 -154.517 1.00 43.47 74 SER A CA 1
ATOM 546 C C . SER A 1 74 ? 87.396 -101.446 -156.028 1.00 43.47 74 SER A C 1
ATOM 548 O O . SER A 1 74 ? 86.601 -102.091 -156.706 1.00 43.47 74 SER A O 1
ATOM 550 N N . GLU A 1 75 ? 88.315 -100.718 -156.658 1.00 36.12 75 GLU A N 1
ATOM 551 C CA . GLU A 1 75 ? 89.740 -101.089 -156.737 1.00 36.12 75 GLU A CA 1
ATOM 552 C C . GLU A 1 75 ? 90.004 -102.342 -157.598 1.00 36.12 75 GLU A C 1
ATOM 554 O O . GLU A 1 75 ? 91.155 -102.649 -157.892 1.00 36.12 75 GLU A O 1
ATOM 559 N N . ALA A 1 76 ? 88.956 -102.956 -158.161 1.00 42.19 76 ALA A N 1
ATOM 560 C CA . ALA A 1 76 ? 89.049 -103.884 -159.286 1.00 42.19 76 ALA A CA 1
ATOM 561 C C . ALA A 1 76 ? 89.506 -103.191 -160.590 1.00 42.19 76 ALA A C 1
ATOM 563 O O . ALA A 1 76 ? 90.339 -103.742 -161.302 1.00 42.19 76 ALA A O 1
ATOM 564 N N . GLU A 1 77 ? 89.063 -101.956 -160.867 1.00 39.56 77 GLU A N 1
ATOM 565 C CA . GLU A 1 77 ? 89.588 -101.145 -161.990 1.00 39.56 77 GLU A CA 1
ATOM 566 C C . GLU A 1 77 ? 90.979 -100.555 -161.702 1.00 39.56 77 GLU A C 1
ATOM 568 O O . GLU A 1 77 ? 91.730 -100.255 -162.622 1.00 39.56 77 GLU A O 1
ATOM 573 N N . ARG A 1 78 ? 91.403 -100.494 -160.430 1.00 36.50 78 ARG A N 1
ATOM 574 C CA . ARG A 1 78 ? 92.825 -100.297 -160.090 1.00 36.50 78 ARG A CA 1
ATOM 575 C C . ARG A 1 78 ? 93.643 -101.586 -160.280 1.00 36.50 78 ARG A C 1
ATOM 577 O O . ARG A 1 78 ? 94.863 -101.529 -160.389 1.00 36.50 78 ARG A O 1
ATOM 584 N N . ALA A 1 79 ? 92.977 -102.740 -160.340 1.00 35.94 79 ALA A N 1
ATOM 585 C CA . ALA A 1 79 ? 93.577 -104.060 -160.514 1.00 35.94 79 ALA A CA 1
ATOM 586 C C . ALA A 1 79 ? 93.594 -104.550 -161.976 1.00 35.94 79 ALA A C 1
ATOM 588 O O . ALA A 1 79 ? 93.852 -105.740 -162.203 1.00 35.94 79 ALA A O 1
ATOM 589 N N . ARG A 1 80 ? 93.338 -103.668 -162.958 1.00 44.38 80 ARG A N 1
ATOM 590 C CA . ARG A 1 80 ? 93.728 -103.865 -164.363 1.00 44.38 80 ARG A CA 1
ATOM 591 C C . ARG A 1 80 ? 93.788 -102.531 -165.137 1.00 44.38 80 ARG A C 1
ATOM 593 O O . ARG A 1 80 ? 92.773 -101.859 -165.203 1.00 44.38 80 ARG A O 1
ATOM 600 N N . CYS A 1 81 ? 94.891 -102.080 -165.747 1.00 39.56 81 CYS A N 1
ATOM 601 C CA . CYS A 1 81 ? 96.213 -102.690 -165.970 1.00 39.56 81 CYS A CA 1
ATOM 602 C C . CYS A 1 81 ? 96.119 -104.132 -166.505 1.00 39.56 81 CYS A C 1
ATOM 604 O O . CYS A 1 81 ? 96.199 -105.096 -165.751 1.00 39.56 81 CYS A O 1
ATOM 606 N N . MET A 1 82 ? 95.885 -104.351 -167.791 1.00 44.28 82 MET A N 1
ATOM 607 C CA . MET A 1 82 ? 96.759 -103.896 -168.880 1.00 44.28 82 MET A CA 1
ATOM 608 C C . MET A 1 82 ? 95.880 -103.299 -170.027 1.00 44.28 82 MET A C 1
ATOM 610 O O . MET A 1 82 ? 94.679 -103.141 -169.831 1.00 44.28 82 MET A O 1
ATOM 614 N N . ASP A 1 83 ? 96.348 -102.803 -171.179 1.00 43.12 83 ASP A N 1
ATOM 615 C CA . ASP A 1 83 ? 97.535 -103.199 -171.955 1.00 43.12 83 ASP A CA 1
ATOM 616 C C . ASP A 1 83 ? 98.255 -102.080 -172.734 1.00 43.12 83 ASP A C 1
ATOM 618 O O . ASP A 1 83 ? 99.354 -102.324 -173.226 1.00 43.12 83 ASP A O 1
ATOM 622 N N . GLN A 1 84 ? 97.678 -100.881 -172.900 1.00 54.53 84 GLN A N 1
ATOM 623 C CA . GLN A 1 84 ? 97.878 -100.171 -174.177 1.00 54.53 84 GLN A CA 1
ATOM 624 C C . GLN A 1 84 ? 98.130 -98.650 -174.110 1.00 54.53 84 GLN A C 1
ATOM 626 O O . GLN A 1 84 ? 97.432 -97.879 -174.759 1.00 54.53 84 GLN A O 1
ATOM 631 N N . ASP A 1 85 ? 99.121 -98.234 -173.308 1.00 37.16 85 ASP A N 1
ATOM 632 C CA . ASP A 1 85 ? 100.302 -97.458 -173.783 1.00 37.16 85 ASP A CA 1
ATOM 633 C C . ASP A 1 85 ? 101.062 -96.671 -172.690 1.00 37.16 85 ASP A C 1
ATOM 635 O O . ASP A 1 85 ? 102.152 -96.182 -172.969 1.00 37.16 85 ASP A O 1
ATOM 639 N N . ASP A 1 86 ? 100.644 -96.680 -171.416 1.00 46.44 86 ASP A N 1
ATOM 640 C CA . ASP A 1 86 ? 101.521 -96.235 -170.299 1.00 46.44 86 ASP A CA 1
ATOM 641 C C . ASP A 1 86 ? 102.821 -97.071 -170.194 1.00 46.44 86 ASP A C 1
ATOM 643 O O . ASP A 1 86 ? 103.822 -96.626 -169.637 1.00 46.44 86 ASP A O 1
ATOM 647 N N . GLY A 1 87 ? 102.820 -98.290 -170.750 1.00 36.06 87 GLY A N 1
ATOM 648 C CA . GLY A 1 87 ? 104.017 -99.119 -170.930 1.00 36.06 87 GLY A CA 1
ATOM 649 C C . GLY A 1 87 ? 104.809 -98.808 -172.205 1.00 36.06 87 GLY A C 1
ATOM 650 O O . GLY A 1 87 ? 105.957 -99.240 -172.332 1.00 36.06 87 GLY A O 1
ATOM 651 N N . ARG A 1 88 ? 104.242 -98.048 -173.153 1.00 44.78 88 ARG A N 1
ATOM 652 C CA . ARG A 1 88 ? 104.973 -97.542 -174.314 1.00 44.78 88 ARG A CA 1
ATOM 653 C C . ARG A 1 88 ? 105.708 -96.270 -173.943 1.00 44.78 88 ARG A C 1
ATOM 655 O O . ARG A 1 88 ? 105.365 -95.166 -174.350 1.00 44.78 88 ARG A O 1
ATOM 662 N N . LEU A 1 89 ? 106.853 -96.536 -173.322 1.00 46.66 89 LEU A N 1
ATOM 663 C CA . LEU A 1 89 ? 108.109 -96.021 -173.846 1.00 46.66 89 LEU A CA 1
ATOM 664 C C . LEU A 1 89 ? 108.040 -94.484 -173.913 1.00 46.66 89 LEU A C 1
ATOM 666 O O . LEU A 1 89 ? 107.953 -93.881 -174.975 1.00 46.66 89 LEU A O 1
ATOM 670 N N . GLN A 1 90 ? 108.273 -93.787 -172.794 1.00 44.69 90 GLN A N 1
ATOM 671 C CA . GLN A 1 90 ? 109.309 -94.124 -171.789 1.00 44.69 90 GLN A CA 1
ATOM 672 C C . GLN A 1 90 ? 110.704 -94.349 -172.451 1.00 44.69 90 GLN A C 1
ATOM 674 O O . GLN A 1 90 ? 111.716 -94.407 -171.764 1.00 44.69 90 GLN A O 1
ATOM 679 N N . GLU A 1 91 ? 110.773 -94.255 -173.788 1.00 48.78 91 GLU A N 1
ATOM 680 C CA . GLU A 1 91 ? 111.902 -93.964 -174.661 1.00 48.78 91 GLU A CA 1
ATOM 681 C C . GLU A 1 91 ? 112.104 -92.440 -174.788 1.00 48.78 91 GLU A C 1
ATOM 683 O O . GLU A 1 91 ? 112.588 -91.929 -175.781 1.00 48.78 91 GLU A O 1
ATOM 688 N N . MET A 1 92 ? 111.932 -91.714 -173.679 1.00 33.59 92 MET A N 1
ATOM 689 C CA . MET A 1 92 ? 113.005 -90.787 -173.278 1.00 33.59 92 MET A CA 1
ATOM 690 C C . MET A 1 92 ? 114.247 -91.569 -172.784 1.00 33.59 92 MET A C 1
ATOM 692 O O . MET A 1 92 ? 115.321 -90.999 -172.628 1.00 33.59 92 MET A O 1
ATOM 696 N N . SER A 1 93 ? 114.151 -92.903 -172.651 1.00 43.38 93 SER A N 1
ATOM 697 C CA . SER A 1 93 ? 115.260 -93.842 -172.871 1.00 43.38 93 SER A CA 1
ATOM 698 C C . SER A 1 93 ? 115.655 -94.059 -174.354 1.00 43.38 93 SER A C 1
ATOM 700 O O . SER A 1 93 ? 116.621 -94.777 -174.603 1.00 43.38 93 SER A O 1
ATOM 702 N N . GLU A 1 94 ? 115.109 -93.288 -175.313 1.00 44.28 94 GLU A N 1
ATOM 703 C CA . GLU A 1 94 ? 115.910 -92.735 -176.420 1.00 44.28 94 GLU A CA 1
ATOM 704 C C . GLU A 1 94 ? 116.804 -91.563 -175.933 1.00 44.28 94 GLU A C 1
ATOM 706 O O . GLU A 1 94 ? 117.136 -90.646 -176.686 1.00 44.28 94 GLU A O 1
ATOM 711 N N . LEU A 1 95 ? 117.422 -91.747 -174.757 1.00 49.91 95 LEU A N 1
ATOM 712 C CA . LEU A 1 95 ? 118.874 -91.663 -174.450 1.00 49.91 95 LEU A CA 1
ATOM 713 C C . LEU A 1 95 ? 119.863 -91.950 -175.616 1.00 49.91 95 LEU A C 1
ATOM 715 O O . LEU A 1 95 ? 121.070 -92.058 -175.402 1.00 49.91 95 LEU A O 1
ATOM 719 N N . ARG A 1 96 ? 119.353 -92.222 -176.816 1.00 35.91 96 ARG A N 1
ATOM 720 C CA . ARG A 1 96 ? 119.881 -93.158 -177.802 1.00 35.91 96 ARG A CA 1
ATOM 721 C C . ARG A 1 96 ? 119.247 -93.056 -179.181 1.00 35.91 96 ARG A C 1
ATOM 723 O O . ARG A 1 96 ? 119.819 -93.589 -180.119 1.00 35.91 96 ARG A O 1
ATOM 730 N N . GLY A 1 97 ? 118.129 -92.346 -179.319 1.00 37.12 97 GLY A N 1
ATOM 731 C CA . GLY A 1 97 ? 117.699 -91.879 -180.625 1.00 37.12 97 GLY A CA 1
ATOM 732 C C . GLY A 1 97 ? 118.681 -90.817 -181.091 1.00 37.12 97 GLY A C 1
ATOM 733 O O . GLY A 1 97 ? 119.418 -91.004 -182.058 1.00 37.12 97 GLY A O 1
ATOM 734 N N . ARG A 1 98 ? 118.708 -89.662 -180.404 1.00 57.62 98 ARG A N 1
ATOM 735 C CA . ARG A 1 98 ? 119.398 -88.468 -180.922 1.00 57.62 98 ARG A CA 1
ATOM 736 C C . ARG A 1 98 ? 120.387 -87.791 -179.960 1.00 57.62 98 ARG A C 1
ATOM 738 O O . ARG A 1 98 ? 120.367 -86.583 -179.769 1.00 57.62 98 ARG A O 1
ATOM 745 N N . LEU A 1 99 ? 121.317 -88.610 -179.456 1.00 31.78 99 LEU A N 1
ATOM 746 C CA . LEU A 1 99 ? 122.748 -88.339 -179.688 1.00 31.78 99 LEU A CA 1
ATOM 747 C C . LEU A 1 99 ? 123.235 -89.028 -180.994 1.00 31.78 99 LEU A C 1
ATOM 749 O O . LEU A 1 99 ? 124.335 -88.733 -181.451 1.00 31.78 99 LEU A O 1
ATOM 753 N N . ASP A 1 100 ? 122.393 -89.865 -181.637 1.00 38.66 100 ASP A N 1
ATOM 754 C CA . ASP A 1 100 ? 122.602 -90.516 -182.951 1.00 38.66 100 ASP A CA 1
ATOM 755 C C . ASP A 1 100 ? 121.718 -89.959 -184.119 1.00 38.66 100 ASP A C 1
ATOM 757 O O . ASP A 1 100 ? 121.746 -90.435 -185.256 1.00 38.66 100 ASP A O 1
ATOM 761 N N . ALA A 1 101 ? 121.028 -88.821 -183.938 1.00 42.09 101 ALA A N 1
ATOM 762 C CA . ALA A 1 101 ? 121.572 -87.647 -184.620 1.00 42.09 101 ALA A CA 1
ATOM 763 C C . ALA A 1 101 ? 122.622 -87.106 -183.658 1.00 42.09 101 ALA A C 1
ATOM 765 O O . ALA A 1 101 ? 122.291 -86.568 -182.608 1.00 42.09 101 ALA A O 1
ATOM 766 N N . GLN A 1 102 ? 123.847 -87.548 -183.871 1.00 40.50 102 GLN A N 1
ATOM 767 C CA . GLN A 1 102 ? 124.771 -86.942 -184.802 1.00 40.50 102 GLN A CA 1
ATOM 768 C C . GLN A 1 102 ? 125.369 -85.665 -184.180 1.00 40.50 102 GLN A C 1
ATOM 770 O O . GLN A 1 102 ? 124.717 -84.635 -184.097 1.00 40.50 102 GLN A O 1
ATOM 775 N N . TYR A 1 103 ? 126.650 -85.667 -183.785 1.00 42.88 103 TYR A N 1
ATOM 776 C CA . TYR A 1 103 ? 127.703 -86.662 -184.113 1.00 42.88 103 TYR A CA 1
ATOM 777 C C . TYR A 1 103 ? 127.893 -86.887 -185.641 1.00 42.88 103 TYR A C 1
ATOM 779 O O . TYR A 1 103 ? 128.542 -87.818 -186.103 1.00 42.88 103 TYR A O 1
ATOM 787 N N . LYS A 1 104 ? 127.247 -85.996 -186.402 1.00 45.78 104 LYS A N 1
ATOM 788 C CA . LYS A 1 104 ? 127.531 -85.419 -187.710 1.00 45.78 104 LYS A CA 1
ATOM 789 C C . LYS A 1 104 ? 126.698 -84.126 -187.790 1.00 45.78 104 LYS A C 1
ATOM 791 O O . LYS A 1 104 ? 125.490 -84.161 -187.955 1.00 45.78 104 LYS A O 1
ATOM 796 N N . ASN A 1 105 ? 127.267 -82.944 -187.692 1.00 49.38 105 ASN A N 1
ATOM 797 C CA . ASN A 1 105 ? 128.683 -82.653 -187.723 1.00 49.38 105 ASN A CA 1
ATOM 798 C C . ASN A 1 105 ? 128.828 -81.278 -187.021 1.00 49.38 105 ASN A C 1
ATOM 800 O O . ASN A 1 105 ? 128.226 -80.314 -187.477 1.00 49.38 105 ASN A O 1
ATOM 804 N N . TRP A 1 106 ? 129.485 -81.133 -185.862 1.00 38.53 106 TRP A N 1
ATOM 805 C CA . TRP A 1 106 ? 130.922 -81.382 -185.678 1.00 38.53 106 TRP A CA 1
ATOM 806 C C . TRP A 1 106 ? 131.490 -82.364 -186.732 1.00 38.53 106 TRP A C 1
ATOM 808 O O . TRP A 1 106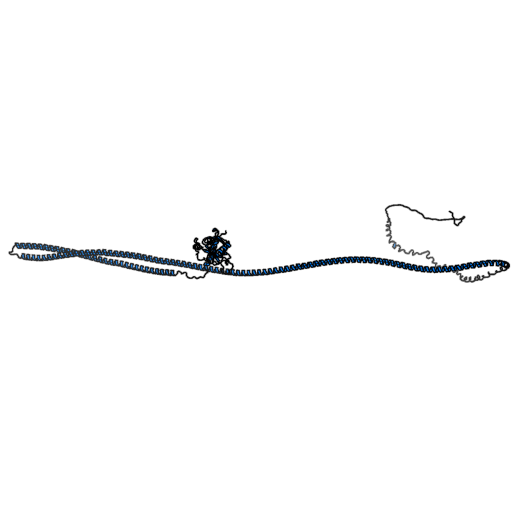 ? 131.444 -83.554 -186.466 1.00 38.53 106 TRP A O 1
ATOM 818 N N . TYR A 1 107 ? 131.876 -82.014 -187.982 1.00 51.25 107 TYR A N 1
ATOM 819 C CA . TYR A 1 107 ? 132.438 -80.756 -188.530 1.00 51.25 107 TYR A CA 1
ATOM 820 C C . TYR A 1 107 ? 132.853 -79.822 -187.403 1.00 51.25 107 TYR A C 1
ATOM 822 O O . TYR A 1 107 ? 132.256 -78.778 -187.156 1.00 51.25 107 TYR A O 1
ATOM 830 N N . GLU A 1 108 ? 133.839 -80.206 -186.594 1.00 42.16 108 GLU A N 1
ATOM 831 C CA . GLU A 1 108 ? 135.233 -80.418 -187.031 1.00 42.16 108 GLU A CA 1
ATOM 832 C C . GLU A 1 108 ? 135.706 -79.237 -187.928 1.00 42.16 108 GLU A C 1
ATOM 834 O O . GLU A 1 108 ? 136.672 -79.331 -188.670 1.00 42.16 108 GLU A O 1
ATOM 839 N N . LEU A 1 109 ? 134.972 -78.112 -187.876 1.00 50.41 109 LEU A N 1
ATOM 840 C CA . LEU A 1 109 ? 135.045 -76.924 -188.729 1.00 50.41 109 LEU A CA 1
ATOM 841 C C . LEU A 1 109 ? 134.645 -75.638 -187.973 1.00 50.41 109 LEU A C 1
ATOM 843 O O . LEU A 1 109 ? 134.507 -74.577 -188.569 1.00 50.41 109 LEU A O 1
ATOM 847 N N . THR A 1 110 ? 134.645 -75.683 -186.637 1.00 41.50 110 THR A N 1
ATOM 848 C CA . THR A 1 110 ? 135.530 -74.737 -185.937 1.00 41.50 110 THR A CA 1
ATOM 849 C C . THR A 1 110 ? 136.922 -74.779 -186.578 1.00 41.50 110 THR A C 1
ATOM 851 O O . THR A 1 110 ? 137.437 -73.760 -187.026 1.00 41.50 110 THR A O 1
ATOM 854 N N . ALA A 1 111 ? 137.488 -75.987 -186.688 1.00 51.34 111 ALA A N 1
ATOM 855 C CA . ALA A 1 111 ? 138.916 -76.235 -186.873 1.00 51.34 111 ALA A CA 1
ATOM 856 C C . ALA A 1 111 ? 139.524 -75.806 -188.225 1.00 51.34 111 ALA A C 1
ATOM 858 O O . ALA A 1 111 ? 140.725 -75.984 -188.401 1.00 51.34 111 ALA A O 1
ATOM 859 N N . ALA A 1 112 ? 138.743 -75.258 -189.168 1.00 48.56 112 ALA A N 1
ATOM 860 C CA . ALA A 1 112 ? 139.251 -74.895 -190.500 1.00 48.56 112 ALA A CA 1
ATOM 861 C C . ALA A 1 112 ? 138.740 -73.573 -191.114 1.00 48.56 112 ALA A C 1
ATOM 863 O O . ALA A 1 112 ? 139.328 -73.135 -192.101 1.00 48.56 112 ALA A O 1
ATOM 864 N N . GLN A 1 113 ? 137.701 -72.910 -190.576 1.00 48.97 113 GLN A N 1
ATOM 865 C CA . GLN A 1 113 ? 137.377 -71.523 -190.985 1.00 48.97 113 GLN A CA 1
ATOM 866 C C . GLN A 1 113 ? 137.256 -70.512 -189.832 1.00 48.97 113 GLN A C 1
ATOM 868 O O . GLN A 1 113 ? 136.961 -69.335 -190.037 1.00 48.97 113 GLN A O 1
ATOM 873 N N . GLN A 1 114 ? 137.706 -70.908 -188.642 1.00 51.31 114 GLN A N 1
ATOM 874 C CA . GLN A 1 114 ? 138.650 -70.046 -187.936 1.00 51.31 114 GLN A CA 1
ATOM 875 C C . GLN A 1 114 ? 139.817 -69.670 -188.889 1.00 51.31 114 GLN A C 1
ATOM 877 O O . GLN A 1 114 ? 140.216 -70.461 -189.738 1.00 51.31 114 GLN A O 1
ATOM 882 N N . SER A 1 115 ? 140.387 -68.471 -188.744 1.00 55.00 115 SER A N 1
ATOM 883 C CA . SER A 1 115 ? 141.645 -68.033 -189.385 1.00 55.00 115 SER A CA 1
ATOM 884 C C . SER A 1 115 ? 141.698 -67.763 -190.907 1.00 55.00 115 SER A C 1
ATOM 886 O O . SER A 1 115 ? 142.663 -67.126 -191.320 1.00 55.00 115 SER A O 1
ATOM 888 N N . LEU A 1 116 ? 140.736 -68.162 -191.755 1.00 41.94 116 LEU A N 1
ATOM 889 C CA . LEU A 1 116 ? 140.922 -68.019 -193.221 1.00 41.94 116 LEU A CA 1
ATOM 890 C C . LEU A 1 116 ? 140.612 -66.619 -193.804 1.00 41.94 116 LEU A C 1
ATOM 892 O O . LEU A 1 116 ? 141.230 -66.222 -194.786 1.00 41.94 116 LEU A O 1
ATOM 896 N N . THR A 1 117 ? 139.666 -65.860 -193.236 1.00 54.38 117 THR A N 1
ATOM 897 C CA . THR A 1 117 ? 139.183 -64.594 -193.851 1.00 54.38 117 THR A CA 1
ATOM 898 C C . THR A 1 117 ? 139.699 -63.321 -193.163 1.00 54.38 117 THR A C 1
ATOM 900 O O . THR A 1 117 ? 139.589 -62.236 -193.723 1.00 54.38 117 THR A O 1
ATOM 903 N N . SER A 1 118 ? 140.364 -63.431 -192.007 1.00 45.59 118 SER A N 1
ATOM 904 C CA . SER A 1 118 ? 141.021 -62.299 -191.318 1.00 45.59 118 SER A CA 1
ATOM 905 C C . SER A 1 118 ? 142.387 -61.924 -191.933 1.00 45.59 118 SER A C 1
ATOM 907 O O . SER A 1 118 ? 143.275 -61.486 -191.210 1.00 45.59 118 SER A O 1
ATOM 909 N N . SER A 1 119 ? 142.587 -62.189 -193.230 1.00 41.84 119 SER A N 1
ATOM 910 C CA . SER A 1 119 ? 143.914 -62.218 -193.870 1.00 41.84 119 SER A CA 1
ATOM 911 C C . SER A 1 119 ? 143.949 -61.695 -195.316 1.00 41.84 119 SER A C 1
ATOM 913 O O . SER A 1 119 ? 144.991 -61.815 -195.960 1.00 41.84 119 SER A O 1
ATOM 915 N N . HIS A 1 120 ? 142.839 -61.190 -195.877 1.00 49.16 120 HIS A N 1
ATOM 916 C CA . HIS A 1 120 ? 142.805 -60.800 -197.298 1.00 49.16 120 HIS A CA 1
ATOM 917 C C . HIS A 1 120 ? 142.678 -59.292 -197.551 1.00 49.16 120 HIS A C 1
ATOM 919 O O . HIS A 1 120 ? 143.348 -58.798 -198.457 1.00 49.16 120 HIS A O 1
ATOM 925 N N . GLN A 1 121 ? 141.788 -58.558 -196.868 1.00 51.84 121 GLN A N 1
ATOM 926 C CA . GLN A 1 121 ? 141.357 -57.248 -197.380 1.00 51.84 121 GLN A CA 1
ATOM 927 C C . GLN A 1 121 ? 141.023 -56.188 -196.305 1.00 51.84 121 GLN A C 1
ATOM 929 O O . GLN A 1 121 ? 139.871 -56.091 -195.899 1.00 51.84 121 GLN A O 1
ATOM 934 N N . GLU A 1 122 ? 141.906 -55.306 -195.814 1.00 45.53 122 GLU A N 1
ATOM 935 C CA . GLU A 1 122 ? 143.369 -55.051 -195.940 1.00 45.53 122 GLU A CA 1
ATOM 936 C C . GLU A 1 122 ? 143.998 -54.649 -197.295 1.00 45.53 122 GLU A C 1
ATOM 938 O O . GLU A 1 122 ? 145.028 -53.983 -197.303 1.00 45.53 122 GLU A O 1
ATOM 943 N N . ILE A 1 123 ? 143.355 -54.922 -198.430 1.00 46.69 123 ILE A N 1
ATOM 944 C CA . ILE A 1 123 ? 143.810 -54.612 -199.804 1.00 46.69 123 ILE A CA 1
ATOM 945 C C . ILE A 1 123 ? 142.759 -53.735 -200.527 1.00 46.69 123 ILE A C 1
ATOM 947 O O . ILE A 1 123 ? 142.949 -53.293 -201.653 1.00 46.69 123 ILE A O 1
ATOM 951 N N . THR A 1 124 ? 141.634 -53.435 -199.865 1.00 51.66 124 THR A N 1
ATOM 952 C CA . THR A 1 124 ? 140.650 -52.424 -200.312 1.00 51.66 124 THR A CA 1
ATOM 953 C C . THR A 1 124 ? 140.991 -51.021 -199.779 1.00 51.66 124 THR A C 1
ATOM 955 O O . THR A 1 124 ? 140.419 -50.019 -200.200 1.00 51.66 124 THR A O 1
ATOM 958 N N . THR A 1 125 ? 141.945 -50.955 -198.849 1.00 49.97 125 THR A N 1
ATOM 959 C CA . THR A 1 125 ? 142.801 -49.802 -198.543 1.00 49.97 125 THR A CA 1
ATOM 960 C C . THR A 1 125 ? 143.707 -49.438 -199.742 1.00 49.97 125 THR A C 1
ATOM 962 O O . THR A 1 125 ? 143.634 -50.058 -200.796 1.00 49.97 125 THR A O 1
ATOM 965 N N . GLU A 1 126 ? 144.565 -48.421 -199.595 1.00 51.22 126 GLU A N 1
ATOM 966 C CA . GLU A 1 126 ? 145.688 -48.082 -200.503 1.00 51.22 126 GLU A CA 1
ATOM 967 C C . GLU A 1 126 ? 145.379 -47.423 -201.873 1.00 51.22 126 GLU A C 1
ATOM 969 O O . GLU A 1 126 ? 146.254 -46.732 -202.398 1.00 51.22 126 GLU A O 1
ATOM 974 N N . ALA A 1 127 ? 144.157 -47.493 -202.421 1.00 53.97 127 ALA A N 1
ATOM 975 C CA . ALA A 1 127 ? 143.825 -46.870 -203.722 1.00 53.97 127 ALA A CA 1
ATOM 976 C C . ALA A 1 127 ? 142.502 -46.054 -203.740 1.00 53.97 127 ALA A C 1
ATOM 978 O O . ALA A 1 127 ? 141.525 -46.447 -204.373 1.00 53.97 127 ALA A O 1
ATOM 979 N N . GLN A 1 128 ? 142.321 -44.920 -203.050 1.00 51.03 128 GLN A N 1
ATOM 980 C CA . GLN A 1 128 ? 143.261 -43.860 -202.645 1.00 51.03 128 GLN A CA 1
ATOM 981 C C . GLN A 1 128 ? 144.028 -43.191 -203.812 1.00 51.03 128 GLN A C 1
ATOM 983 O O . GLN A 1 128 ? 144.414 -43.837 -204.779 1.00 51.03 128 GLN A O 1
ATOM 988 N N . ASN A 1 129 ? 144.320 -41.893 -203.651 1.00 52.34 129 ASN A N 1
ATOM 989 C CA . ASN A 1 129 ? 145.271 -41.100 -204.453 1.00 52.34 129 ASN A CA 1
ATOM 990 C C . ASN A 1 129 ? 144.905 -40.872 -205.943 1.00 52.34 129 ASN A C 1
ATOM 992 O O . ASN A 1 129 ? 143.839 -41.257 -206.421 1.00 52.34 129 ASN A O 1
ATOM 996 N N . LEU A 1 130 ? 145.788 -40.161 -206.659 1.00 55.50 130 LEU A N 1
ATOM 997 C CA . LEU A 1 130 ? 145.860 -39.986 -208.123 1.00 55.50 130 LEU A CA 1
ATOM 998 C C . LEU A 1 130 ? 144.661 -39.362 -208.870 1.00 55.50 130 LEU A C 1
ATOM 1000 O O . LEU A 1 130 ? 144.804 -39.041 -210.046 1.00 55.50 130 LEU A O 1
ATOM 1004 N N . ARG A 1 131 ? 143.513 -39.099 -208.226 1.00 49.78 131 ARG A N 1
ATOM 1005 C CA . ARG A 1 131 ? 142.415 -38.276 -208.801 1.00 49.78 131 ARG A CA 1
ATOM 1006 C C . ARG A 1 131 ? 142.529 -36.769 -208.525 1.00 49.78 131 ARG A C 1
ATOM 1008 O O . ARG A 1 131 ? 141.577 -36.010 -208.680 1.00 49.78 131 ARG A O 1
ATOM 1015 N N . GLU A 1 132 ? 143.732 -36.394 -208.114 1.00 48.53 132 GLU A N 1
ATOM 1016 C CA . GLU A 1 132 ? 144.387 -35.091 -208.205 1.00 48.53 132 GLU A CA 1
ATOM 1017 C C . GLU A 1 132 ? 144.019 -34.276 -209.472 1.00 48.53 132 GLU A C 1
ATOM 1019 O O . GLU A 1 132 ? 143.785 -34.836 -210.538 1.00 48.53 132 GLU A O 1
ATOM 1024 N N . ARG A 1 133 ? 143.808 -32.950 -209.383 1.00 54.16 133 ARG A N 1
ATOM 1025 C CA . ARG A 1 133 ? 144.834 -31.880 -209.244 1.00 54.16 133 ARG A CA 1
ATOM 1026 C C . ARG A 1 133 ? 145.766 -31.845 -210.468 1.00 54.16 133 ARG A C 1
ATOM 1028 O O . ARG A 1 133 ? 146.778 -32.539 -210.478 1.00 54.16 133 ARG A O 1
ATOM 1035 N N . LYS A 1 134 ? 145.437 -31.002 -211.469 1.00 43.78 134 LYS A N 1
ATOM 1036 C CA . LYS A 1 134 ? 146.384 -30.631 -212.544 1.00 43.78 134 LYS A CA 1
ATOM 1037 C C . LYS A 1 134 ? 146.156 -29.292 -213.273 1.00 43.78 134 LYS A C 1
ATOM 1039 O O . LYS A 1 134 ? 147.090 -28.506 -213.325 1.00 43.78 134 LYS A O 1
ATOM 1044 N N . GLU A 1 135 ? 144.983 -29.044 -213.865 1.00 43.56 135 GLU A N 1
ATOM 1045 C CA . GLU A 1 135 ? 144.774 -27.991 -214.892 1.00 43.56 135 GLU A CA 1
ATOM 1046 C C . GLU A 1 135 ? 143.495 -27.175 -214.614 1.00 43.56 135 GLU A C 1
ATOM 1048 O O . GLU A 1 135 ? 142.400 -27.718 -214.737 1.00 43.56 135 GLU A O 1
ATOM 1053 N N . GLN A 1 136 ? 143.497 -25.912 -214.157 1.00 52.44 136 GLN A N 1
ATOM 1054 C CA . GLN A 1 136 ? 144.517 -24.849 -213.973 1.00 52.44 136 GLN A CA 1
ATOM 1055 C C . GLN A 1 136 ? 144.885 -23.931 -215.178 1.00 52.44 136 GLN A C 1
ATOM 1057 O O . GLN A 1 136 ? 145.321 -24.357 -216.241 1.00 52.44 136 GLN A O 1
ATOM 1062 N N . ASP A 1 137 ? 144.737 -22.626 -214.906 1.00 53.28 137 ASP A N 1
ATOM 1063 C CA . ASP A 1 137 ? 145.675 -21.500 -215.105 1.00 53.28 137 ASP A CA 1
ATOM 1064 C C . ASP A 1 137 ? 145.974 -20.856 -216.481 1.00 53.28 137 ASP A C 1
ATOM 1066 O O . ASP A 1 137 ? 146.506 -19.746 -216.494 1.00 53.28 137 ASP A O 1
ATOM 1070 N N . GLN A 1 138 ? 145.595 -21.411 -217.637 1.00 39.16 138 GLN A N 1
ATOM 1071 C CA . GLN A 1 138 ? 146.080 -20.857 -218.928 1.00 39.16 138 GLN A CA 1
ATOM 1072 C C . GLN A 1 138 ? 145.405 -19.544 -219.428 1.00 39.16 138 GLN A C 1
ATOM 1074 O O . GLN A 1 138 ? 145.952 -18.860 -220.290 1.00 39.16 138 GLN A O 1
ATOM 1079 N N . ALA A 1 139 ? 144.207 -19.178 -218.954 1.00 48.03 139 ALA A N 1
ATOM 1080 C CA . ALA A 1 139 ? 143.263 -18.339 -219.724 1.00 48.03 139 ALA A CA 1
ATOM 1081 C C . ALA A 1 139 ? 143.266 -16.806 -219.463 1.00 48.03 139 ALA A C 1
ATOM 1083 O O . ALA A 1 139 ? 142.293 -16.135 -219.804 1.00 48.03 139 ALA A O 1
ATOM 1084 N N . ALA A 1 140 ? 144.287 -16.237 -218.809 1.00 48.53 140 ALA A N 1
ATOM 1085 C CA . ALA A 1 140 ? 144.101 -14.985 -218.054 1.00 48.53 140 ALA A CA 1
ATOM 1086 C C . ALA A 1 140 ? 144.551 -13.650 -218.695 1.00 48.53 140 ALA A C 1
ATOM 1088 O O . ALA A 1 140 ? 143.955 -12.618 -218.382 1.00 48.53 140 ALA A O 1
ATOM 1089 N N . LEU A 1 141 ? 145.649 -13.613 -219.463 1.00 44.03 141 LEU A N 1
ATOM 1090 C CA . LEU A 1 141 ? 146.583 -12.477 -219.317 1.00 44.03 141 LEU A CA 1
ATOM 1091 C C . LEU A 1 141 ? 146.574 -11.347 -220.361 1.00 44.03 141 LEU A C 1
ATOM 1093 O O . LEU A 1 141 ? 146.916 -10.234 -219.975 1.00 44.03 141 LEU A O 1
ATOM 1097 N N . GLU A 1 142 ? 146.265 -11.594 -221.640 1.00 55.94 142 GLU A N 1
ATOM 1098 C CA . GLU A 1 142 ? 146.707 -10.682 -222.716 1.00 55.94 142 GLU A CA 1
ATOM 1099 C C . GLU A 1 142 ? 146.039 -9.298 -222.748 1.00 55.94 142 GLU A C 1
ATOM 1101 O O . GL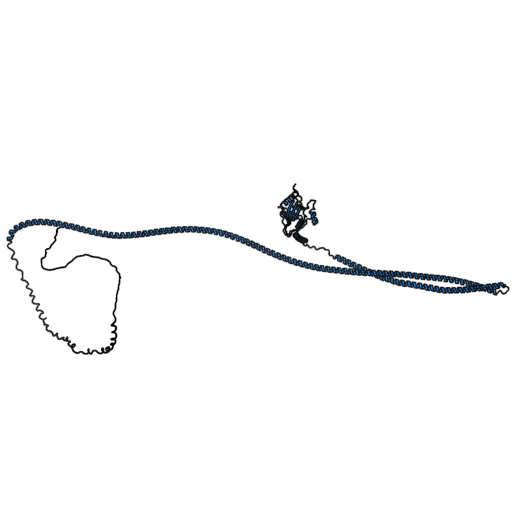U A 1 142 ? 146.603 -8.351 -222.201 1.00 55.94 142 GLU A O 1
ATOM 1106 N N . ASP A 1 143 ? 144.916 -9.115 -223.461 1.00 50.91 143 ASP A N 1
ATOM 1107 C CA . ASP A 1 143 ? 144.664 -7.804 -224.090 1.00 50.91 143 ASP A CA 1
ATOM 1108 C C . ASP A 1 143 ? 143.966 -6.743 -223.208 1.00 50.91 143 ASP A C 1
ATOM 1110 O O . ASP A 1 143 ? 142.981 -6.084 -223.553 1.00 50.91 143 ASP A O 1
ATOM 1114 N N . LEU A 1 144 ? 144.558 -6.533 -222.033 1.00 57.84 144 LEU A N 1
ATOM 1115 C CA . LEU A 1 144 ? 144.426 -5.345 -221.198 1.00 57.84 144 LEU A CA 1
ATOM 1116 C C . LEU A 1 144 ? 144.740 -4.037 -221.952 1.00 57.84 144 LEU A C 1
ATOM 1118 O O . LEU A 1 144 ? 144.313 -2.981 -221.479 1.00 57.84 144 LEU A O 1
ATOM 1122 N N . ALA A 1 145 ? 145.460 -4.059 -223.083 1.00 54.34 145 ALA A N 1
ATOM 1123 C CA . ALA A 1 145 ? 145.901 -2.841 -223.765 1.00 54.34 145 ALA A CA 1
ATOM 1124 C C . ALA A 1 145 ? 144.715 -2.001 -224.270 1.00 54.34 145 ALA A C 1
ATOM 1126 O O . ALA A 1 145 ? 144.671 -0.788 -224.041 1.00 54.34 145 ALA A O 1
ATOM 1127 N N . ALA A 1 146 ? 143.686 -2.650 -224.827 1.00 60.28 146 ALA A N 1
ATOM 1128 C CA . ALA A 1 146 ? 142.437 -1.998 -225.233 1.00 60.28 146 ALA A CA 1
ATOM 1129 C C . ALA A 1 146 ? 141.709 -1.275 -224.075 1.00 60.28 146 ALA A C 1
ATOM 1131 O O . ALA A 1 146 ? 140.910 -0.366 -224.305 1.00 60.28 146 ALA A O 1
ATOM 1132 N N . ARG A 1 147 ? 141.993 -1.640 -222.815 1.00 59.34 147 ARG A N 1
ATOM 1133 C CA . ARG A 1 147 ? 141.365 -1.070 -221.610 1.00 59.34 147 ARG A CA 1
ATOM 1134 C C . ARG A 1 147 ? 142.086 0.158 -221.044 1.00 59.34 147 ARG A C 1
ATOM 1136 O O . ARG A 1 147 ? 141.627 0.685 -220.033 1.00 59.34 147 ARG A O 1
ATOM 1143 N N . LEU A 1 148 ? 143.191 0.614 -221.642 1.00 60.75 148 LEU A N 1
ATOM 1144 C CA . LEU A 1 148 ? 143.941 1.781 -221.154 1.00 60.75 148 LEU A CA 1
ATOM 1145 C C . LEU A 1 148 ? 143.476 3.095 -221.806 1.00 60.75 148 LEU A C 1
ATOM 1147 O O . LEU A 1 148 ? 143.033 3.987 -221.093 1.00 60.75 148 LEU A O 1
ATOM 1151 N N . GLY A 1 149 ? 143.449 3.194 -223.141 1.00 54.25 149 GLY A N 1
ATOM 1152 C CA . GLY A 1 149 ? 143.072 4.435 -223.854 1.00 54.25 149 GLY A CA 1
ATOM 1153 C C . GLY A 1 149 ? 141.599 4.874 -223.726 1.00 54.25 149 GLY A C 1
ATOM 1154 O O . GLY A 1 149 ? 141.226 5.972 -224.149 1.00 54.25 149 GLY A O 1
ATOM 1155 N N . GLN A 1 150 ? 140.741 4.029 -223.149 1.00 65.44 150 GLN A N 1
ATOM 1156 C CA . GLN A 1 150 ? 139.369 4.391 -222.784 1.00 65.44 150 GLN A CA 1
ATOM 1157 C C . GLN A 1 150 ? 139.291 4.978 -221.359 1.00 65.44 150 GLN A C 1
ATOM 1159 O O . GLN A 1 150 ? 138.555 5.941 -221.138 1.00 65.44 150 GLN A O 1
ATOM 1164 N N . LYS A 1 151 ? 140.108 4.473 -220.420 1.00 61.09 151 LYS A N 1
ATOM 1165 C CA . LYS A 1 151 ? 140.037 4.818 -218.990 1.00 61.09 151 LYS A CA 1
ATOM 1166 C C . LYS A 1 151 ? 140.272 6.295 -218.685 1.00 61.09 151 LYS A C 1
ATOM 1168 O O . LYS A 1 151 ? 139.637 6.797 -217.767 1.00 61.09 151 LYS A O 1
ATOM 1173 N N . ASP A 1 152 ? 141.122 7.001 -219.428 1.00 65.62 152 ASP A N 1
ATOM 1174 C CA . ASP A 1 152 ? 141.385 8.429 -219.162 1.00 65.62 152 ASP A CA 1
ATOM 1175 C C . ASP A 1 152 ? 140.146 9.318 -219.377 1.00 65.62 152 ASP A C 1
ATOM 1177 O O . ASP A 1 152 ? 139.955 10.315 -218.674 1.00 65.62 152 ASP A O 1
ATOM 1181 N N . ARG A 1 153 ? 139.250 8.934 -220.298 1.00 59.22 153 ARG A N 1
ATOM 1182 C CA . ARG A 1 153 ? 137.960 9.620 -220.475 1.00 59.22 153 ARG A CA 1
ATOM 1183 C C . ARG A 1 153 ? 137.001 9.288 -219.332 1.00 59.22 153 ARG A C 1
ATOM 1185 O O . ARG A 1 153 ? 136.413 10.201 -218.754 1.00 59.22 153 ARG A O 1
ATOM 1192 N N . ASP A 1 154 ? 136.921 8.018 -218.943 1.00 65.69 154 ASP A N 1
ATOM 1193 C CA . ASP A 1 154 ? 136.047 7.564 -217.854 1.00 65.69 154 ASP A CA 1
ATOM 1194 C C . ASP A 1 154 ? 136.467 8.161 -216.487 1.00 65.69 154 ASP A C 1
ATOM 1196 O O . ASP A 1 154 ? 135.623 8.605 -215.706 1.00 65.69 154 ASP A O 1
ATOM 1200 N N . LEU A 1 155 ? 137.776 8.255 -216.214 1.00 68.50 155 LEU A N 1
ATOM 1201 C CA . LEU A 1 155 ? 138.348 8.821 -214.981 1.00 68.50 155 LEU A CA 1
ATOM 1202 C C . LEU A 1 155 ? 138.010 10.304 -214.769 1.00 68.50 155 LEU A C 1
ATOM 1204 O O . LEU A 1 155 ? 137.954 10.759 -213.624 1.00 68.50 155 LEU A O 1
ATOM 1208 N N . THR A 1 156 ? 137.769 11.054 -215.846 1.00 64.06 156 THR A N 1
ATOM 1209 C CA . THR A 1 156 ? 137.402 12.473 -215.751 1.00 64.06 156 THR A CA 1
ATOM 1210 C C . THR A 1 156 ? 135.951 12.627 -215.282 1.00 64.06 156 THR A C 1
ATOM 1212 O O . THR A 1 156 ? 135.692 13.370 -214.337 1.00 64.06 156 THR A O 1
ATOM 1215 N N . ALA A 1 157 ? 135.018 11.849 -215.846 1.00 67.94 157 ALA A N 1
ATOM 1216 C CA . ALA A 1 157 ? 133.607 11.860 -215.444 1.00 67.94 157 ALA A CA 1
ATOM 1217 C C . ALA A 1 157 ? 133.382 11.333 -214.010 1.00 67.94 157 ALA A C 1
ATOM 1219 O O . ALA A 1 157 ? 132.525 11.832 -213.281 1.00 67.94 157 ALA A O 1
ATOM 1220 N N . VAL A 1 158 ? 134.181 10.355 -213.563 1.00 71.62 158 VAL A N 1
ATOM 1221 C CA . VAL A 1 158 ? 134.097 9.810 -212.193 1.00 71.62 158 VAL A CA 1
ATOM 1222 C C . VAL A 1 158 ? 134.448 10.854 -211.119 1.00 71.62 158 VAL A C 1
ATOM 1224 O O . VAL A 1 158 ? 133.916 10.782 -210.009 1.00 71.62 158 VAL A O 1
ATOM 1227 N N . ARG A 1 159 ? 135.293 11.849 -211.429 1.00 76.56 159 ARG A N 1
ATOM 1228 C CA . ARG A 1 159 ? 135.696 12.900 -210.476 1.00 76.56 159 ARG A CA 1
ATOM 1229 C C . ARG A 1 159 ? 134.530 13.813 -210.083 1.00 76.56 159 ARG A C 1
ATOM 1231 O O . ARG A 1 159 ? 134.297 14.025 -208.898 1.00 76.56 159 ARG A O 1
ATOM 1238 N N . GLU A 1 160 ? 133.768 14.292 -211.062 1.00 71.50 160 GLU A N 1
ATOM 1239 C CA . GLU A 1 160 ? 132.634 15.207 -210.848 1.00 71.50 160 GLU A CA 1
ATOM 1240 C C . GLU A 1 160 ? 131.499 14.549 -210.034 1.00 71.50 160 GLU A C 1
ATOM 1242 O O . GLU A 1 160 ? 130.881 15.169 -209.164 1.00 71.50 160 GLU A O 1
ATOM 1247 N N . VAL A 1 161 ? 131.279 13.244 -210.240 1.00 74.75 161 VAL A N 1
ATOM 1248 C CA . VAL A 1 161 ? 130.319 12.445 -209.458 1.00 74.75 161 VAL A CA 1
ATOM 1249 C C . VAL A 1 161 ? 130.767 12.274 -207.998 1.00 74.75 161 VAL A C 1
ATOM 1251 O O . VAL A 1 161 ? 129.923 12.251 -207.099 1.00 74.75 161 VAL A O 1
ATOM 1254 N N . LEU A 1 162 ? 132.075 12.169 -207.737 1.00 75.62 162 LEU A N 1
ATOM 1255 C CA . LEU A 1 162 ? 132.624 12.025 -206.384 1.00 75.62 162 LEU A CA 1
ATOM 1256 C C . LEU A 1 162 ? 132.439 13.291 -205.536 1.00 75.62 162 LEU A C 1
ATOM 1258 O O . LEU A 1 162 ? 132.014 13.185 -204.386 1.00 75.62 162 LEU A O 1
ATOM 1262 N N . GLU A 1 163 ? 132.691 14.474 -206.096 1.00 74.88 163 GLU A N 1
ATOM 1263 C CA . GLU A 1 163 ? 132.588 15.746 -205.362 1.00 74.88 163 GLU A CA 1
ATOM 1264 C C . GLU A 1 163 ? 131.145 16.055 -204.928 1.00 74.88 163 GLU A C 1
ATOM 1266 O O . GLU A 1 163 ? 130.909 16.465 -203.788 1.00 74.88 163 GLU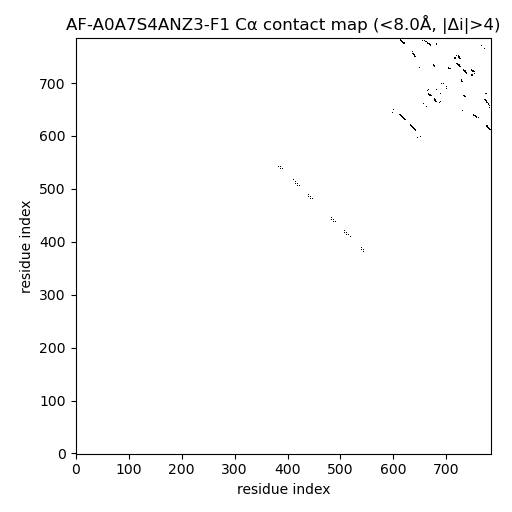 A O 1
ATOM 1271 N N . ASN A 1 164 ? 130.153 15.768 -205.779 1.00 73.88 164 ASN A N 1
ATOM 1272 C CA . ASN A 1 164 ? 128.740 15.887 -205.401 1.00 73.88 164 ASN A CA 1
ATOM 1273 C C . ASN A 1 164 ? 128.309 14.837 -204.359 1.00 73.88 164 ASN A C 1
ATOM 1275 O O . ASN A 1 164 ? 127.495 15.142 -203.486 1.00 73.88 164 ASN A O 1
ATOM 1279 N N . ARG A 1 165 ? 128.879 13.622 -204.388 1.00 74.56 165 ARG A N 1
ATOM 1280 C CA . ARG A 1 165 ? 128.627 12.599 -203.355 1.00 74.56 165 ARG A CA 1
ATOM 1281 C C . ARG A 1 165 ? 129.228 12.957 -201.998 1.00 74.56 165 ARG A C 1
ATOM 1283 O O . ARG A 1 165 ? 128.619 12.632 -200.984 1.00 74.56 165 ARG A O 1
ATOM 1290 N N . HIS A 1 166 ? 130.385 13.616 -201.969 1.00 79.69 166 HIS A N 1
ATOM 1291 C CA . HIS A 1 166 ? 131.039 14.003 -200.719 1.00 79.69 166 HIS A CA 1
ATOM 1292 C C . HIS A 1 166 ? 130.188 15.020 -199.942 1.00 79.69 166 HIS A C 1
ATOM 1294 O O . HIS A 1 166 ? 129.853 14.778 -198.784 1.00 79.69 166 HIS A O 1
ATOM 1300 N N . ARG A 1 167 ? 129.709 16.065 -200.630 1.00 74.62 167 ARG A N 1
ATOM 1301 C CA . ARG A 1 167 ? 128.850 17.118 -200.059 1.00 74.62 167 ARG A CA 1
ATOM 1302 C C . ARG A 1 167 ? 127.551 16.571 -199.443 1.00 74.62 167 ARG A C 1
ATOM 1304 O O . ARG A 1 167 ? 127.110 17.037 -198.400 1.00 74.62 167 ARG A O 1
ATOM 1311 N N . SER A 1 168 ? 126.967 15.534 -200.053 1.00 76.50 168 SER A N 1
ATOM 1312 C CA . SER A 1 168 ? 125.761 14.863 -199.537 1.00 76.50 168 SER A CA 1
ATOM 1313 C C . SER A 1 168 ? 126.002 14.029 -198.270 1.00 76.50 168 SER A C 1
ATOM 1315 O O . SER A 1 168 ? 125.046 13.755 -197.547 1.00 76.50 168 SER A O 1
ATOM 1317 N N . LEU A 1 169 ? 127.236 13.587 -197.998 1.00 76.38 169 LEU A N 1
ATOM 1318 C CA . LEU A 1 169 ? 127.560 12.812 -196.793 1.00 76.38 169 LEU A CA 1
ATOM 1319 C C . LEU A 1 169 ? 127.767 13.714 -195.571 1.00 76.38 169 LEU A C 1
ATOM 1321 O O . LEU A 1 169 ? 127.383 13.331 -194.467 1.00 76.38 169 LEU A O 1
ATOM 1325 N N . GLU A 1 170 ? 128.317 14.914 -195.764 1.00 76.62 170 GLU A N 1
ATOM 1326 C CA . GLU A 1 170 ? 128.490 15.909 -194.697 1.00 76.62 170 GLU A CA 1
ATOM 1327 C C . GLU A 1 170 ? 127.138 16.329 -194.094 1.00 76.62 170 GLU A C 1
ATOM 1329 O O . GLU A 1 170 ? 126.984 16.371 -192.872 1.00 76.62 170 GLU A O 1
ATOM 1334 N N . GLU A 1 171 ? 126.126 16.544 -194.942 1.00 77.81 171 GLU A N 1
ATOM 1335 C CA . GLU A 1 171 ? 124.771 16.925 -194.523 1.00 77.81 171 GLU A CA 1
ATOM 1336 C C . GLU A 1 171 ? 124.052 15.813 -193.732 1.00 77.81 171 GLU A C 1
ATOM 1338 O O . GLU A 1 171 ? 123.422 16.086 -192.708 1.00 77.81 171 GLU A O 1
ATOM 1343 N N . ILE A 1 172 ? 124.205 14.545 -194.134 1.00 75.88 172 ILE A N 1
ATOM 1344 C CA . ILE A 1 172 ? 123.658 13.391 -193.394 1.00 75.88 172 ILE A CA 1
ATOM 1345 C C . ILE A 1 172 ? 124.343 13.244 -192.025 1.00 75.88 172 ILE A C 1
ATOM 1347 O O . ILE A 1 172 ? 123.679 12.988 -191.018 1.00 75.88 172 ILE A O 1
ATOM 1351 N N . ASN A 1 173 ? 125.663 13.442 -191.965 1.00 75.31 173 ASN A N 1
ATOM 1352 C CA . ASN A 1 173 ? 126.429 13.328 -190.724 1.00 75.31 173 ASN A CA 1
ATOM 1353 C C . ASN A 1 173 ? 126.028 14.411 -189.698 1.00 75.31 173 ASN A C 1
ATOM 1355 O O . ASN A 1 173 ? 125.940 14.139 -188.500 1.00 75.31 173 ASN A O 1
ATOM 1359 N N . ALA A 1 174 ? 125.694 15.620 -190.167 1.00 76.06 174 ALA A N 1
ATOM 1360 C CA . ALA A 1 174 ? 125.165 16.690 -189.320 1.00 76.06 174 ALA A CA 1
ATOM 1361 C C . ALA A 1 174 ? 123.793 16.347 -188.700 1.00 76.06 174 ALA A C 1
ATOM 1363 O O . ALA A 1 174 ? 123.546 16.680 -187.538 1.00 76.06 174 ALA A O 1
ATOM 1364 N N . GLN A 1 175 ? 122.915 15.650 -189.435 1.00 76.75 175 GLN A N 1
ATOM 1365 C CA . GLN A 1 175 ? 121.598 15.232 -188.931 1.00 76.75 175 GLN A CA 1
ATOM 1366 C C . GLN A 1 175 ? 121.699 14.130 -187.864 1.00 76.75 175 GLN A C 1
ATOM 1368 O O . GLN A 1 175 ? 120.993 14.190 -186.854 1.00 76.75 175 GLN A O 1
ATOM 1373 N N . LEU A 1 176 ? 122.610 13.163 -188.037 1.00 76.62 176 LEU A N 1
ATOM 1374 C CA . LEU A 1 176 ? 122.912 12.146 -187.016 1.00 76.62 176 LEU A CA 1
ATOM 1375 C C . LEU A 1 176 ? 123.386 12.789 -185.706 1.00 76.62 176 LEU A C 1
ATOM 1377 O O . LEU A 1 176 ? 122.823 12.515 -184.647 1.00 76.62 176 LEU A O 1
ATOM 1381 N N . GLY A 1 177 ? 124.325 13.737 -185.790 1.00 75.19 177 GLY A N 1
ATOM 1382 C CA . GLY A 1 177 ? 124.829 14.468 -184.625 1.00 75.19 177 GLY A CA 1
ATOM 1383 C C . GLY A 1 177 ? 123.783 15.309 -183.878 1.00 75.19 177 GLY A C 1
ATOM 1384 O O . GLY A 1 177 ? 124.041 15.709 -182.743 1.00 75.19 177 GLY A O 1
ATOM 1385 N N . GLN A 1 178 ? 122.611 15.582 -184.468 1.00 79.12 178 GLN A N 1
ATOM 1386 C CA . GLN A 1 178 ? 121.468 16.150 -183.744 1.00 79.12 178 GLN A CA 1
ATOM 1387 C C . GLN A 1 178 ? 120.624 15.066 -183.061 1.00 79.12 178 GLN A C 1
ATOM 1389 O O . GLN A 1 178 ? 120.269 15.231 -181.896 1.00 79.12 178 GLN A O 1
ATOM 1394 N N . LYS A 1 179 ? 120.350 13.945 -183.741 1.00 78.31 179 LYS A N 1
ATOM 1395 C CA . LYS A 1 179 ? 119.530 12.847 -183.200 1.00 78.31 179 LYS A CA 1
ATOM 1396 C C . LYS A 1 179 ? 120.081 12.252 -181.905 1.00 78.31 179 LYS A C 1
ATOM 1398 O O . LYS A 1 179 ? 119.297 11.955 -181.006 1.00 78.31 179 LYS A O 1
ATOM 1403 N N . ASP A 1 180 ? 121.401 12.139 -181.780 1.00 80.38 180 ASP A N 1
ATOM 1404 C CA . ASP A 1 180 ? 122.031 11.651 -180.547 1.00 80.38 180 ASP A CA 1
ATOM 1405 C C . ASP A 1 180 ? 121.836 12.615 -179.362 1.00 80.38 180 ASP A C 1
ATOM 1407 O O . ASP A 1 180 ? 121.691 12.170 -178.224 1.00 80.38 180 ASP A O 1
ATOM 1411 N N . ARG A 1 181 ? 121.761 13.935 -179.607 1.00 78.81 181 ARG A N 1
ATOM 1412 C CA . ARG A 1 181 ? 121.463 14.927 -178.556 1.00 78.81 181 ARG A CA 1
ATOM 1413 C C . ARG A 1 181 ? 120.015 14.827 -178.084 1.00 78.81 181 ARG A C 1
ATOM 1415 O O . ARG A 1 181 ? 119.775 14.824 -176.879 1.00 78.81 181 ARG A O 1
ATOM 1422 N N . ASP A 1 182 ? 119.074 14.691 -179.019 1.00 80.00 182 ASP A N 1
ATOM 1423 C CA . ASP A 1 182 ? 117.647 14.532 -178.710 1.00 80.00 182 ASP A CA 1
ATOM 1424 C C . ASP A 1 182 ? 117.402 13.270 -177.848 1.00 80.00 182 ASP A C 1
ATOM 1426 O O . ASP A 1 182 ? 116.622 13.297 -176.895 1.00 80.00 182 ASP A O 1
ATOM 1430 N N . LEU A 1 183 ? 118.110 12.168 -178.142 1.00 80.25 183 LEU A N 1
ATOM 1431 C CA . LEU A 1 183 ? 118.026 10.906 -177.391 1.00 80.25 183 LEU A CA 1
ATOM 1432 C C . LEU A 1 183 ? 118.555 10.999 -175.952 1.00 80.25 183 LEU A C 1
ATOM 1434 O O . LEU A 1 183 ? 118.015 10.331 -175.068 1.00 80.25 183 LEU A O 1
ATOM 1438 N N . ILE A 1 184 ? 119.589 11.809 -175.704 1.00 81.38 184 ILE A N 1
ATOM 1439 C CA . ILE A 1 184 ? 120.124 12.022 -174.350 1.00 81.38 184 ILE A CA 1
ATOM 1440 C C . ILE A 1 184 ? 119.102 12.780 -173.493 1.00 81.38 184 ILE A C 1
ATOM 1442 O O . ILE A 1 184 ? 118.790 12.326 -172.394 1.00 81.38 184 ILE A O 1
ATOM 1446 N N . ALA A 1 185 ? 118.512 13.860 -174.018 1.00 79.69 185 ALA A N 1
ATOM 1447 C CA . ALA A 1 185 ? 117.511 14.650 -173.294 1.00 79.69 185 ALA A CA 1
ATOM 1448 C C . ALA A 1 185 ? 116.275 13.817 -172.897 1.00 79.69 185 ALA A C 1
ATOM 1450 O O . ALA A 1 185 ? 115.862 13.825 -171.739 1.00 79.69 185 ALA A O 1
ATOM 1451 N N . ILE A 1 186 ? 115.740 13.009 -173.824 1.00 81.00 186 ILE A N 1
ATOM 1452 C CA . ILE A 1 186 ? 114.588 12.123 -173.560 1.00 81.00 186 ILE A CA 1
ATOM 1453 C C . ILE A 1 186 ? 114.890 11.105 -172.444 1.00 81.00 186 ILE A C 1
ATOM 1455 O O . ILE A 1 186 ? 113.988 10.701 -171.707 1.00 81.00 186 ILE A O 1
ATOM 1459 N N . LYS A 1 187 ? 116.152 10.685 -172.286 1.00 82.50 187 LYS A N 1
ATOM 1460 C CA . LYS A 1 187 ? 116.552 9.773 -171.209 1.00 82.50 187 LYS A CA 1
ATOM 1461 C C . LYS A 1 187 ? 116.549 10.460 -169.838 1.00 82.50 187 LYS A C 1
ATOM 1463 O O . LYS A 1 187 ? 116.109 9.852 -168.865 1.00 82.50 187 LYS A O 1
ATOM 1468 N N . GLU A 1 188 ? 116.995 11.711 -169.757 1.00 81.12 188 GLU A N 1
ATOM 1469 C CA . GLU A 1 188 ? 116.993 12.486 -168.507 1.00 81.12 188 GLU A CA 1
ATOM 1470 C C . GLU A 1 188 ? 115.557 12.829 -168.053 1.00 81.12 188 GLU A C 1
ATOM 1472 O O . GLU A 1 188 ? 115.236 12.712 -166.864 1.00 81.12 188 GLU A O 1
ATOM 1477 N N . ASP A 1 189 ? 114.653 13.117 -168.996 1.00 80.00 189 ASP A N 1
ATOM 1478 C CA . ASP A 1 189 ? 113.209 13.259 -168.740 1.00 80.00 189 ASP A CA 1
ATOM 1479 C C . ASP A 1 189 ? 112.557 11.947 -168.253 1.00 80.00 189 ASP A C 1
ATOM 1481 O O . ASP A 1 189 ? 111.625 11.965 -167.444 1.00 80.00 189 ASP A O 1
ATOM 1485 N N . LEU A 1 190 ? 113.043 10.783 -168.700 1.00 83.50 190 LEU A N 1
ATOM 1486 C CA . LEU A 1 190 ? 112.540 9.483 -168.242 1.00 83.50 190 LEU A CA 1
ATOM 1487 C C . LEU A 1 190 ? 113.024 9.146 -166.821 1.00 83.50 190 LEU A C 1
ATOM 1489 O O . LEU A 1 190 ? 112.224 8.733 -165.977 1.00 83.50 190 LEU A O 1
ATOM 1493 N N . ASP A 1 191 ? 114.312 9.362 -166.533 1.00 81.38 191 ASP A N 1
ATOM 1494 C CA . ASP A 1 191 ? 114.905 9.112 -165.211 1.00 81.38 191 ASP A CA 1
ATOM 1495 C C . ASP A 1 191 ? 114.343 10.057 -164.130 1.00 81.38 191 ASP A C 1
ATOM 1497 O O . ASP A 1 191 ? 114.234 9.669 -162.963 1.00 81.38 191 ASP A O 1
ATOM 1501 N N . THR A 1 192 ? 113.948 11.283 -164.492 1.00 82.12 192 THR A N 1
ATOM 1502 C CA . THR A 1 192 ? 113.253 12.211 -163.580 1.00 82.12 192 THR A CA 1
ATOM 1503 C C . THR A 1 192 ? 111.801 11.797 -163.334 1.00 82.12 192 THR A C 1
ATOM 1505 O O . THR A 1 192 ? 111.398 11.711 -162.171 1.00 82.12 192 THR A O 1
ATOM 1508 N N . ASN A 1 193 ? 111.040 11.432 -164.375 1.00 76.81 193 ASN A N 1
ATOM 1509 C CA . ASN A 1 193 ? 109.679 10.895 -164.221 1.00 76.81 193 ASN A CA 1
ATOM 1510 C C . ASN A 1 193 ? 109.626 9.597 -163.395 1.00 76.81 193 ASN A C 1
ATOM 1512 O O . ASN A 1 193 ? 108.647 9.350 -162.690 1.00 76.81 193 ASN A O 1
ATOM 1516 N N . HIS A 1 194 ? 110.668 8.758 -163.432 1.00 82.12 194 HIS A N 1
ATOM 1517 C CA . HIS A 1 194 ? 110.684 7.561 -162.591 1.00 82.12 194 HIS A CA 1
ATOM 1518 C C . HIS A 1 194 ? 110.790 7.904 -161.092 1.00 82.12 194 HIS A C 1
ATOM 1520 O O . HIS A 1 194 ? 110.144 7.242 -160.275 1.00 82.12 194 HIS A O 1
ATOM 1526 N N . ARG A 1 195 ? 111.548 8.949 -160.725 1.00 81.81 195 ARG A N 1
ATOM 1527 C CA . ARG A 1 195 ? 111.711 9.391 -159.326 1.00 81.81 195 ARG A CA 1
ATOM 1528 C C . ARG A 1 195 ? 110.420 9.978 -158.764 1.00 81.81 195 ARG A C 1
ATOM 1530 O O . ARG A 1 195 ? 109.978 9.534 -157.708 1.00 81.81 195 ARG A O 1
ATOM 1537 N N . THR A 1 196 ? 109.771 10.884 -159.499 1.00 81.12 196 THR A N 1
ATOM 1538 C CA . THR A 1 196 ? 108.507 11.499 -159.055 1.00 81.12 196 THR A CA 1
ATOM 1539 C C . THR A 1 196 ? 107.402 10.460 -158.863 1.00 81.12 196 THR A C 1
ATOM 1541 O O . THR A 1 196 ? 106.611 10.568 -157.927 1.00 81.12 196 THR A O 1
ATOM 1544 N N . ARG A 1 197 ? 107.377 9.390 -159.674 1.00 83.75 197 ARG A N 1
ATOM 1545 C CA . ARG A 1 197 ? 106.446 8.265 -159.478 1.00 83.75 197 ARG A CA 1
ATOM 1546 C C . ARG A 1 197 ? 106.665 7.538 -158.145 1.00 83.75 197 ARG A C 1
ATOM 1548 O O . ARG A 1 197 ? 105.691 7.182 -157.493 1.00 83.75 197 ARG A O 1
ATOM 1555 N N . ILE A 1 198 ? 107.920 7.340 -157.731 1.00 82.25 198 ILE A N 1
ATOM 1556 C CA . ILE A 1 198 ? 108.272 6.683 -156.457 1.00 82.25 198 ILE A CA 1
ATOM 1557 C C . ILE A 1 198 ? 107.900 7.575 -155.260 1.00 82.25 198 ILE A C 1
ATOM 1559 O O . ILE A 1 198 ? 107.400 7.076 -154.252 1.00 82.25 198 ILE A O 1
ATOM 1563 N N . GLU A 1 199 ? 108.083 8.892 -155.371 1.00 82.94 199 GLU A N 1
ATOM 1564 C CA . GLU A 1 199 ? 107.651 9.842 -154.337 1.00 82.94 199 GLU A CA 1
ATOM 1565 C C . GLU A 1 199 ? 106.120 9.855 -154.189 1.00 82.94 199 GLU A C 1
ATOM 1567 O O . GLU A 1 199 ? 105.618 9.719 -153.073 1.00 82.94 199 GLU A O 1
ATOM 1572 N N . LEU A 1 200 ? 105.371 9.889 -155.298 1.00 80.88 200 LEU A N 1
ATOM 1573 C CA . LEU A 1 200 ? 103.902 9.815 -155.288 1.00 80.88 200 LEU A CA 1
ATOM 1574 C C . LEU A 1 200 ? 103.369 8.470 -154.759 1.00 80.88 200 LEU A C 1
ATOM 1576 O O . LEU A 1 200 ? 102.374 8.446 -154.033 1.00 80.88 200 LEU A O 1
ATOM 1580 N N . GLU A 1 201 ? 104.036 7.351 -155.061 1.00 80.25 201 GLU A N 1
ATOM 1581 C CA . GLU A 1 201 ? 103.733 6.046 -154.452 1.00 80.25 201 GLU A CA 1
ATOM 1582 C C . GLU A 1 201 ? 103.946 6.073 -152.921 1.00 80.25 201 GLU A C 1
ATOM 1584 O O . GLU A 1 201 ? 103.145 5.496 -152.183 1.00 80.25 201 GLU A O 1
ATOM 1589 N N . SER A 1 202 ? 104.958 6.802 -152.425 1.00 81.50 202 SER A N 1
ATOM 1590 C CA . SER A 1 202 ? 105.218 6.988 -150.986 1.00 81.50 202 SER A CA 1
ATOM 1591 C C . SER A 1 202 ? 104.242 7.949 -150.291 1.00 81.50 202 SER A C 1
ATOM 1593 O O . SER A 1 202 ? 103.957 7.784 -149.103 1.00 81.50 202 SER A O 1
ATOM 1595 N N . GLU A 1 203 ? 103.715 8.959 -150.983 1.00 81.00 203 GLU A N 1
ATOM 1596 C CA . GLU A 1 203 ? 102.653 9.809 -150.429 1.00 81.00 203 GLU A CA 1
ATOM 1597 C C . GLU A 1 203 ? 101.308 9.075 -150.372 1.00 81.00 203 GLU A C 1
ATOM 1599 O O . GLU A 1 203 ? 100.584 9.193 -149.381 1.00 81.00 203 GLU A O 1
ATOM 1604 N N . LEU A 1 204 ? 101.000 8.243 -151.373 1.00 78.69 204 LEU A N 1
ATOM 1605 C CA . LEU A 1 204 ? 99.783 7.428 -151.392 1.00 78.69 204 LEU A CA 1
ATOM 1606 C C . LEU A 1 204 ? 99.719 6.402 -150.250 1.00 78.69 204 LEU A C 1
ATOM 1608 O O . LEU A 1 204 ? 98.627 6.165 -149.729 1.00 78.69 204 LEU A O 1
ATOM 1612 N N . THR A 1 205 ? 100.842 5.813 -149.820 1.00 78.88 205 THR A N 1
ATOM 1613 C CA . THR A 1 205 ? 100.840 4.925 -148.642 1.00 78.88 205 THR A CA 1
ATOM 1614 C C . THR A 1 205 ? 100.579 5.701 -147.350 1.00 78.88 205 THR A C 1
ATOM 1616 O O . THR A 1 205 ? 99.670 5.329 -146.608 1.00 78.88 205 THR A O 1
ATOM 1619 N N . LYS A 1 206 ? 101.259 6.835 -147.127 1.00 82.31 206 LYS A N 1
ATOM 1620 C CA . LYS A 1 206 ? 101.034 7.709 -145.955 1.00 82.31 206 LYS A CA 1
ATOM 1621 C C . LYS A 1 206 ? 99.588 8.209 -145.868 1.00 82.31 206 LYS A C 1
ATOM 1623 O O . LYS A 1 206 ? 98.986 8.186 -144.798 1.00 82.31 206 LYS A O 1
ATOM 1628 N N . MET A 1 207 ? 99.004 8.622 -146.995 1.00 80.19 207 MET A N 1
ATOM 1629 C CA . MET A 1 207 ? 97.598 9.048 -147.078 1.00 80.19 207 MET A CA 1
ATOM 1630 C C . MET A 1 207 ? 96.623 7.922 -146.699 1.00 80.19 207 MET A C 1
ATOM 1632 O O . MET A 1 207 ? 95.568 8.181 -146.117 1.00 80.19 207 MET A O 1
ATOM 1636 N N . ARG A 1 208 ? 96.971 6.664 -146.998 1.00 81.00 208 ARG A N 1
ATOM 1637 C CA . ARG A 1 208 ? 96.169 5.484 -146.645 1.00 81.00 208 ARG A CA 1
ATOM 1638 C C . ARG A 1 208 ? 96.241 5.173 -145.150 1.00 81.00 208 ARG A C 1
ATOM 1640 O O . ARG A 1 208 ? 95.199 5.000 -144.524 1.00 81.00 208 ARG A O 1
ATOM 1647 N N . GLU A 1 209 ? 97.441 5.200 -144.575 1.00 81.31 209 GLU A N 1
ATOM 1648 C CA . GLU A 1 209 ? 97.670 5.053 -143.130 1.00 81.31 209 GLU A CA 1
ATOM 1649 C C . GLU A 1 209 ? 96.920 6.139 -142.335 1.00 81.31 209 GLU A C 1
ATOM 1651 O O . GLU A 1 209 ? 96.228 5.838 -141.362 1.00 81.31 209 GLU A O 1
ATOM 1656 N N . GLN A 1 210 ? 96.961 7.394 -142.798 1.00 81.06 210 GLN A N 1
ATOM 1657 C CA . GLN A 1 210 ? 96.201 8.502 -142.206 1.00 81.06 210 GLN A CA 1
ATOM 1658 C C . GLN A 1 210 ? 94.679 8.307 -142.303 1.00 81.06 210 GLN A C 1
ATOM 1660 O O . GLN A 1 210 ? 93.959 8.646 -141.363 1.00 81.06 210 GLN A O 1
ATOM 1665 N N . ALA A 1 211 ? 94.167 7.745 -143.403 1.00 78.88 211 ALA A N 1
ATOM 1666 C CA . ALA A 1 211 ? 92.742 7.443 -143.546 1.00 78.88 211 ALA A CA 1
ATOM 1667 C C . ALA A 1 211 ? 92.286 6.321 -142.593 1.00 78.88 211 ALA A C 1
ATOM 1669 O O . ALA A 1 211 ? 91.207 6.410 -142.004 1.00 78.88 211 ALA A O 1
ATOM 1670 N N . GLU A 1 212 ? 93.111 5.294 -142.389 1.00 80.56 212 GLU A N 1
ATOM 1671 C CA . GLU A 1 212 ? 92.841 4.213 -141.433 1.00 80.56 212 GLU A CA 1
ATOM 1672 C C . GLU A 1 212 ? 92.920 4.712 -139.979 1.00 80.56 212 GLU A C 1
ATOM 1674 O O . GLU A 1 212 ? 92.002 4.455 -139.193 1.00 80.56 212 GLU A O 1
ATOM 1679 N N . GLN A 1 213 ? 93.922 5.533 -139.641 1.00 83.12 213 GLN A N 1
ATOM 1680 C CA . GLN A 1 213 ? 94.020 6.201 -138.337 1.00 83.12 213 GLN A CA 1
ATOM 1681 C C . GLN A 1 213 ? 92.821 7.127 -138.073 1.00 83.12 213 GLN A C 1
ATOM 1683 O O . GLN A 1 213 ? 92.275 7.141 -136.969 1.00 83.12 213 GLN A O 1
ATOM 1688 N N . LYS A 1 214 ? 92.357 7.867 -139.089 1.00 83.88 214 LYS A N 1
ATOM 1689 C CA . LYS A 1 214 ? 91.149 8.693 -138.991 1.00 83.88 214 LYS A CA 1
ATOM 1690 C C . LYS A 1 214 ? 89.907 7.842 -138.699 1.00 83.88 214 LYS A C 1
ATOM 1692 O O . LYS A 1 214 ? 89.133 8.200 -137.816 1.00 83.88 214 LYS A O 1
ATOM 1697 N N . ASN A 1 215 ? 89.721 6.718 -139.394 1.00 82.25 215 ASN A N 1
ATOM 1698 C CA . ASN A 1 215 ? 88.584 5.819 -139.160 1.00 82.25 215 ASN A CA 1
ATOM 1699 C C . ASN A 1 215 ? 88.599 5.218 -137.742 1.00 82.25 215 ASN A C 1
ATOM 1701 O O . ASN A 1 215 ? 87.542 5.089 -137.121 1.00 82.25 215 ASN A O 1
ATOM 1705 N N . TYR A 1 216 ? 89.782 4.897 -137.204 1.00 84.50 216 TYR A N 1
ATOM 1706 C CA . TYR A 1 216 ? 89.941 4.500 -135.802 1.00 84.50 216 TYR A CA 1
ATOM 1707 C C . TYR A 1 216 ? 89.479 5.620 -134.851 1.00 84.50 216 TYR A C 1
ATOM 1709 O O . TYR A 1 216 ? 88.609 5.390 -134.012 1.00 84.50 216 TYR A O 1
ATOM 1717 N N . LEU A 1 217 ? 89.977 6.848 -135.038 1.00 82.75 217 LEU A N 1
ATOM 1718 C CA . LEU A 1 217 ? 89.633 8.000 -134.194 1.00 82.75 217 LEU A CA 1
ATOM 1719 C C . LEU A 1 217 ? 88.149 8.397 -134.290 1.00 82.75 217 LEU A C 1
ATOM 1721 O O . LEU A 1 217 ? 87.558 8.793 -133.287 1.00 82.75 217 LEU A O 1
ATOM 1725 N N . GLU A 1 218 ? 87.508 8.268 -135.457 1.00 83.94 218 GLU A N 1
ATOM 1726 C CA . GLU A 1 218 ? 86.060 8.487 -135.599 1.00 83.94 218 GLU A CA 1
ATOM 1727 C C . GLU A 1 218 ? 85.232 7.413 -134.872 1.00 83.94 218 GLU A C 1
ATOM 1729 O O . GLU A 1 218 ? 84.173 7.725 -134.319 1.00 83.94 218 GLU A O 1
ATOM 1734 N N . ASN A 1 219 ? 85.705 6.163 -134.828 1.00 83.69 219 ASN A N 1
ATOM 1735 C CA . ASN A 1 219 ? 85.066 5.096 -134.056 1.00 83.69 219 ASN A CA 1
ATOM 1736 C C . ASN A 1 219 ? 85.233 5.315 -132.546 1.00 83.69 219 ASN A C 1
ATOM 1738 O O . ASN A 1 219 ? 84.236 5.271 -131.826 1.00 83.69 219 ASN A O 1
ATOM 1742 N N . GLU A 1 220 ? 86.443 5.636 -132.082 1.00 87.94 220 GLU A N 1
ATOM 1743 C CA . GLU A 1 220 ? 86.724 5.980 -130.681 1.00 87.94 220 GLU A CA 1
ATOM 1744 C C . GLU A 1 220 ? 85.914 7.210 -130.235 1.00 87.94 220 GLU A C 1
ATOM 1746 O O . GLU A 1 220 ? 85.262 7.185 -129.195 1.00 87.94 220 GLU A O 1
ATOM 1751 N N . THR A 1 221 ? 85.828 8.250 -131.073 1.00 83.12 221 THR A N 1
ATOM 1752 C CA . THR A 1 221 ? 84.982 9.432 -130.822 1.00 83.12 221 THR A CA 1
ATOM 1753 C C . THR A 1 221 ? 83.500 9.062 -130.711 1.00 83.12 221 THR A C 1
ATOM 1755 O O . THR A 1 221 ? 82.783 9.613 -129.872 1.00 83.12 221 THR A O 1
ATOM 1758 N N . ARG A 1 222 ? 83.012 8.119 -131.531 1.00 83.62 222 ARG A N 1
ATOM 1759 C CA . ARG A 1 222 ? 81.620 7.646 -131.476 1.00 83.62 222 ARG A CA 1
ATOM 1760 C C . ARG A 1 222 ? 81.345 6.832 -130.210 1.00 83.62 222 ARG A C 1
ATOM 1762 O O . ARG A 1 222 ? 80.291 7.020 -129.606 1.00 83.62 222 ARG A O 1
ATOM 1769 N N . GLU A 1 223 ? 82.283 5.985 -129.785 1.00 87.12 223 GLU A N 1
ATOM 1770 C CA . GLU A 1 223 ? 82.185 5.239 -128.524 1.00 87.12 223 GLU A CA 1
ATOM 1771 C C . GLU A 1 223 ? 82.228 6.183 -127.315 1.00 87.12 223 GLU A C 1
ATOM 1773 O O . GLU A 1 223 ? 81.351 6.119 -126.456 1.00 87.12 223 GLU A O 1
ATOM 1778 N N . LEU A 1 224 ? 83.180 7.121 -127.275 1.00 86.75 224 LEU A N 1
ATOM 1779 C CA . LEU A 1 224 ? 8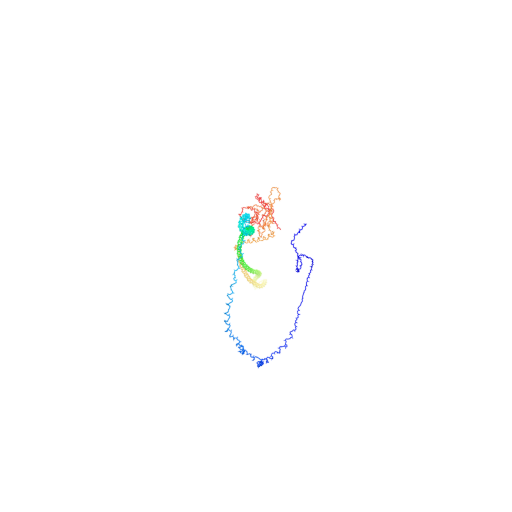3.268 8.140 -126.228 1.00 86.75 224 LEU A CA 1
ATOM 1780 C C . LEU A 1 224 ? 81.983 8.970 -126.146 1.00 86.75 224 LEU A C 1
ATOM 1782 O O . LEU A 1 224 ? 81.471 9.183 -125.051 1.00 86.75 224 LEU A O 1
ATOM 1786 N N . LYS A 1 225 ? 81.398 9.369 -127.283 1.00 86.94 225 LYS A N 1
ATOM 1787 C CA . LYS A 1 225 ? 80.116 10.088 -127.305 1.00 86.94 225 LYS A CA 1
ATOM 1788 C C . LYS A 1 225 ? 78.948 9.236 -126.790 1.00 86.94 225 LYS A C 1
ATOM 1790 O O . LYS A 1 225 ? 78.095 9.761 -126.079 1.00 86.94 225 LYS A O 1
ATOM 1795 N N . ALA A 1 226 ? 78.919 7.936 -127.091 1.00 84.81 226 ALA A N 1
ATOM 1796 C CA . ALA A 1 226 ? 77.927 7.017 -126.529 1.00 84.81 226 ALA A CA 1
ATOM 1797 C C . ALA A 1 226 ? 78.107 6.834 -125.010 1.00 84.81 226 ALA A C 1
ATOM 1799 O O . ALA A 1 226 ? 77.125 6.831 -124.271 1.00 84.81 226 ALA A O 1
ATOM 1800 N N . ARG A 1 227 ? 79.354 6.755 -124.528 1.00 87.62 227 ARG A N 1
ATOM 1801 C CA . ARG A 1 227 ? 79.686 6.649 -123.096 1.00 87.62 227 ARG A CA 1
ATOM 1802 C C . ARG A 1 227 ? 79.394 7.943 -122.333 1.00 87.62 227 ARG A C 1
ATOM 1804 O O . ARG A 1 227 ? 78.945 7.861 -121.196 1.00 87.62 227 ARG A O 1
ATOM 1811 N N . ILE A 1 228 ? 79.570 9.111 -122.956 1.00 87.25 228 ILE A N 1
ATOM 1812 C CA . ILE A 1 228 ? 79.114 10.404 -122.420 1.00 87.25 228 ILE A CA 1
ATOM 1813 C C . ILE A 1 228 ? 77.587 10.405 -122.304 1.00 87.25 228 ILE A C 1
ATOM 1815 O O . ILE A 1 228 ? 77.087 10.561 -121.200 1.00 87.25 228 ILE A O 1
ATOM 1819 N N . GLN A 1 229 ? 76.850 10.092 -123.377 1.00 86.75 229 GLN A N 1
ATOM 1820 C CA . GLN A 1 229 ? 75.381 10.043 -123.332 1.00 86.75 229 GLN A CA 1
ATOM 1821 C C . GLN A 1 229 ? 74.854 9.042 -122.288 1.00 86.75 229 GLN A C 1
ATOM 1823 O O . GLN A 1 229 ? 73.867 9.317 -121.612 1.00 86.75 229 GLN A O 1
ATOM 1828 N N . GLN A 1 230 ? 75.517 7.892 -122.119 1.00 89.88 230 GLN A N 1
ATOM 1829 C CA . GLN A 1 230 ? 75.210 6.956 -121.037 1.00 89.88 230 GLN A CA 1
ATOM 1830 C C . GLN A 1 230 ? 75.443 7.599 -119.661 1.00 89.88 230 GLN A C 1
ATOM 1832 O O . GLN A 1 230 ? 74.589 7.475 -118.788 1.00 89.88 230 GLN A O 1
ATOM 1837 N N . LYS A 1 231 ? 76.571 8.291 -119.458 1.00 88.62 231 LYS A N 1
ATOM 1838 C CA . LYS A 1 231 ? 76.894 8.945 -118.181 1.00 88.62 231 LYS A CA 1
ATOM 1839 C C . LYS A 1 231 ? 76.006 10.146 -117.876 1.00 88.62 231 LYS A C 1
ATOM 1841 O O . LYS A 1 231 ? 75.688 10.336 -116.708 1.00 88.62 231 LYS A O 1
ATOM 1846 N N . ASP A 1 232 ? 75.544 10.881 -118.881 1.00 90.06 232 ASP A N 1
ATOM 1847 C CA . ASP A 1 232 ? 74.542 11.939 -118.721 1.00 90.06 232 ASP A CA 1
ATOM 1848 C C . ASP A 1 232 ? 73.190 11.345 -118.294 1.00 90.06 232 ASP A C 1
ATOM 1850 O O . ASP A 1 232 ? 72.592 11.807 -117.325 1.00 90.06 232 ASP A O 1
ATOM 1854 N N . ASN A 1 233 ? 72.755 10.248 -118.927 1.00 86.56 233 ASN A N 1
ATOM 1855 C CA . ASN A 1 233 ? 71.532 9.536 -118.541 1.00 86.56 233 ASN A CA 1
ATOM 1856 C C . ASN A 1 233 ? 71.629 8.945 -117.114 1.00 86.56 233 ASN A C 1
ATOM 1858 O O . ASN A 1 233 ? 70.670 9.015 -116.345 1.00 86.56 233 ASN A O 1
ATOM 1862 N N . GLU A 1 234 ? 72.781 8.373 -116.740 1.00 89.06 234 GLU A N 1
ATOM 1863 C CA . GLU A 1 234 ? 73.049 7.912 -115.369 1.00 89.06 234 GLU A CA 1
ATOM 1864 C C . GLU A 1 234 ? 73.050 9.081 -114.369 1.00 89.06 234 GLU A C 1
ATOM 1866 O O . GLU A 1 234 ? 72.483 8.961 -113.283 1.00 89.06 234 GLU A O 1
ATOM 1871 N N . LEU A 1 235 ? 73.648 10.221 -114.732 1.00 87.38 235 LEU A N 1
ATOM 1872 C CA . LEU A 1 235 ? 73.707 11.424 -113.904 1.00 87.38 235 LEU A CA 1
ATOM 1873 C C . LEU A 1 235 ? 72.316 12.030 -113.680 1.00 87.38 235 LEU A C 1
ATOM 1875 O O . LEU A 1 235 ? 72.007 12.420 -112.557 1.00 87.38 235 LEU A O 1
ATOM 1879 N N . ASP A 1 236 ? 71.464 12.079 -114.704 1.00 87.69 236 ASP A N 1
ATOM 1880 C CA . ASP A 1 236 ? 70.080 12.545 -114.574 1.00 87.69 236 ASP A CA 1
ATOM 1881 C C . ASP A 1 236 ? 69.224 11.578 -113.743 1.00 87.69 236 ASP A C 1
ATOM 1883 O O . ASP A 1 236 ? 68.444 12.027 -112.903 1.00 87.69 236 ASP A O 1
ATOM 1887 N N . GLY A 1 237 ? 69.445 10.264 -113.861 1.00 87.56 237 GLY A N 1
ATOM 1888 C CA . GLY A 1 237 ? 68.869 9.281 -112.937 1.00 87.56 237 GLY A CA 1
ATOM 1889 C C . GLY A 1 237 ? 69.323 9.495 -111.485 1.00 87.56 237 GLY A C 1
ATOM 1890 O O . GLY A 1 237 ? 68.517 9.419 -110.558 1.00 87.56 237 GLY A O 1
ATOM 1891 N N . VAL A 1 238 ? 70.598 9.836 -111.262 1.00 86.88 238 VAL A N 1
ATOM 1892 C CA . VAL A 1 238 ? 71.123 10.194 -109.931 1.00 86.88 238 VAL A CA 1
ATOM 1893 C C . VAL A 1 238 ? 70.533 11.515 -109.419 1.00 86.88 238 VAL A C 1
ATOM 1895 O O . VAL A 1 238 ? 70.211 11.590 -108.234 1.00 86.88 238 VAL A O 1
ATOM 1898 N N . LYS A 1 239 ? 70.316 12.529 -110.272 1.00 89.62 239 LYS A N 1
ATOM 1899 C CA . LYS A 1 239 ? 69.606 13.769 -109.893 1.00 89.62 239 LYS A CA 1
ATOM 1900 C C . LYS A 1 239 ? 68.173 13.473 -109.455 1.00 89.62 239 LYS A C 1
ATOM 1902 O O . LYS A 1 239 ? 67.799 13.868 -108.358 1.00 89.62 239 LYS A O 1
ATOM 1907 N N . GLN A 1 240 ? 67.411 12.721 -110.251 1.00 87.44 240 GLN A N 1
ATOM 1908 C CA . GLN A 1 240 ? 66.027 12.348 -109.929 1.00 87.44 240 GLN A CA 1
ATOM 1909 C C . GLN A 1 240 ? 65.941 11.545 -108.623 1.00 87.44 240 GLN A C 1
ATOM 1911 O O . GLN A 1 240 ? 65.095 11.829 -107.777 1.00 87.44 240 GLN A O 1
ATOM 1916 N N . ASN A 1 241 ? 66.862 10.601 -108.401 1.00 89.50 241 ASN A N 1
ATOM 1917 C CA . ASN A 1 241 ? 66.960 9.875 -107.133 1.00 89.50 241 ASN A CA 1
ATOM 1918 C C . ASN A 1 241 ? 67.335 10.798 -105.958 1.00 89.50 241 ASN A C 1
ATOM 1920 O O . ASN A 1 241 ? 66.788 10.647 -104.870 1.00 89.50 241 ASN A O 1
ATOM 1924 N N . SER A 1 242 ? 68.227 11.772 -106.166 1.00 87.88 242 SER A N 1
ATOM 1925 C CA . SER A 1 242 ? 68.604 12.769 -105.154 1.00 87.88 242 SER A CA 1
ATOM 1926 C C . SER A 1 242 ? 67.430 13.684 -104.787 1.00 87.88 242 SER A C 1
ATOM 1928 O O . SER A 1 242 ? 67.156 13.894 -103.608 1.00 87.88 242 SER A O 1
ATOM 1930 N N . GLU A 1 243 ? 66.673 14.168 -105.774 1.00 88.62 243 GLU A N 1
ATOM 1931 C CA . GLU A 1 243 ? 65.452 14.955 -105.570 1.00 88.62 243 GLU A CA 1
ATOM 1932 C C . GLU A 1 243 ? 64.357 14.132 -104.878 1.00 88.62 243 GLU A C 1
ATOM 1934 O O . GLU A 1 243 ? 63.691 14.632 -103.970 1.00 88.62 243 GLU A O 1
ATOM 1939 N N . HIS A 1 244 ? 64.192 12.856 -105.239 1.00 89.06 244 HIS A N 1
ATOM 1940 C CA . HIS A 1 244 ? 63.265 11.950 -104.562 1.00 89.06 244 HIS A CA 1
ATOM 1941 C C . HIS A 1 244 ? 63.650 11.739 -103.090 1.00 89.06 244 HIS A C 1
ATOM 1943 O O . HIS A 1 244 ? 62.814 11.938 -102.211 1.00 89.06 244 HIS A O 1
ATOM 1949 N N . LEU A 1 245 ? 64.923 11.438 -102.809 1.00 89.19 245 LEU A N 1
ATOM 1950 C CA . LEU A 1 245 ? 65.456 11.299 -101.449 1.00 89.19 245 LEU A CA 1
ATOM 1951 C C . LEU A 1 245 ? 65.365 12.607 -100.649 1.00 89.19 245 LEU A C 1
ATOM 1953 O O . LEU A 1 245 ? 65.101 12.572 -99.450 1.00 89.19 245 LEU A O 1
ATOM 1957 N N . HIS A 1 246 ? 65.544 13.767 -101.286 1.00 88.94 246 HIS A N 1
ATOM 1958 C CA . HIS A 1 246 ? 65.404 15.067 -100.629 1.00 88.94 246 HIS A CA 1
ATOM 1959 C C . HIS A 1 246 ? 63.943 15.370 -100.264 1.00 88.94 246 HIS A C 1
ATOM 1961 O O . HIS A 1 246 ? 63.679 15.899 -99.185 1.00 88.94 246 HIS A O 1
ATOM 1967 N N . ASN A 1 247 ? 62.988 14.986 -101.118 1.00 87.94 247 ASN A N 1
ATOM 1968 C CA . ASN A 1 247 ? 61.565 15.069 -100.796 1.00 87.94 247 ASN A CA 1
ATOM 1969 C C . ASN A 1 247 ? 61.181 14.081 -99.685 1.00 87.94 247 ASN A C 1
ATOM 1971 O O . ASN A 1 247 ? 60.633 14.520 -98.682 1.00 87.94 247 ASN A O 1
ATOM 1975 N N . GLN A 1 248 ? 61.581 12.806 -99.775 1.00 90.44 248 GLN A N 1
ATOM 1976 C CA . GLN A 1 248 ? 61.385 11.828 -98.693 1.00 90.44 248 GLN A CA 1
ATOM 1977 C C . GLN A 1 248 ? 61.974 12.313 -97.361 1.00 90.44 248 GLN A C 1
ATOM 1979 O O . GLN A 1 248 ? 61.323 12.196 -96.328 1.00 90.44 248 GLN A O 1
ATOM 1984 N N . LYS A 1 249 ? 63.176 12.907 -97.372 1.00 90.81 249 LYS A N 1
ATOM 1985 C CA . LYS A 1 249 ? 63.779 13.523 -96.183 1.00 90.81 249 LYS A CA 1
ATOM 1986 C C . LYS A 1 249 ? 62.907 14.657 -95.638 1.00 90.81 249 LYS A C 1
ATOM 1988 O O . LYS A 1 249 ? 62.639 14.672 -94.444 1.00 90.81 249 LYS A O 1
ATOM 1993 N N . ARG A 1 250 ? 62.466 15.585 -96.494 1.00 90.00 250 ARG A N 1
ATOM 1994 C CA . ARG A 1 250 ? 61.617 16.727 -96.114 1.00 90.00 250 ARG A CA 1
ATOM 1995 C C . ARG A 1 250 ? 60.278 16.271 -95.527 1.00 90.00 250 ARG A C 1
ATOM 1997 O O . ARG A 1 250 ? 59.813 16.855 -94.552 1.00 90.00 250 ARG A O 1
ATOM 2004 N N . ASP A 1 251 ? 59.682 15.231 -96.098 1.00 90.19 251 ASP A N 1
ATOM 2005 C CA . ASP A 1 251 ? 58.409 14.678 -95.643 1.00 90.19 251 ASP A CA 1
ATOM 2006 C C . ASP A 1 251 ? 58.590 13.943 -94.293 1.00 90.19 251 ASP A C 1
ATOM 2008 O O . ASP A 1 251 ? 57.835 14.202 -93.359 1.00 90.19 251 ASP A O 1
ATOM 2012 N N . LEU A 1 252 ? 59.667 13.159 -94.119 1.00 90.75 252 LEU A N 1
ATOM 2013 C CA . LEU A 1 252 ? 60.055 12.553 -92.831 1.00 90.75 252 LEU A CA 1
ATOM 2014 C C . LEU A 1 252 ? 60.414 13.594 -91.753 1.00 90.75 252 LEU A C 1
ATOM 2016 O O . LEU A 1 252 ? 60.096 13.404 -90.582 1.00 90.75 252 LEU A O 1
ATOM 2020 N N . GLU A 1 253 ? 61.060 14.707 -92.113 1.00 91.50 253 GLU A N 1
ATOM 2021 C CA . GLU A 1 253 ? 61.310 15.827 -91.193 1.00 91.50 253 GLU A CA 1
ATOM 2022 C C . GLU A 1 253 ? 59.992 16.489 -90.753 1.00 91.50 253 GLU A C 1
ATOM 2024 O O . GLU A 1 253 ? 59.857 16.862 -89.586 1.00 91.50 253 GLU A O 1
ATOM 2029 N N . GLY A 1 254 ? 58.994 16.552 -91.643 1.00 88.88 254 GLY A N 1
ATOM 2030 C CA . GLY A 1 254 ? 57.623 16.957 -91.324 1.00 88.88 254 GLY A CA 1
ATOM 2031 C C . GLY A 1 254 ? 56.899 15.975 -90.395 1.00 88.88 254 GLY A C 1
ATOM 2032 O O . GLY A 1 254 ? 56.302 16.399 -89.405 1.00 88.88 254 GLY A O 1
ATOM 2033 N N . GLU A 1 255 ? 56.999 14.666 -90.647 1.00 92.31 255 GLU A N 1
ATOM 2034 C CA . GLU A 1 255 ? 56.456 13.634 -89.751 1.00 92.31 255 GLU A CA 1
ATOM 2035 C C . GLU A 1 255 ? 57.106 13.687 -88.362 1.00 92.31 255 GLU A C 1
ATOM 2037 O O . GLU A 1 255 ? 56.408 13.627 -87.351 1.00 92.31 255 GLU A O 1
ATOM 2042 N N . VAL A 1 256 ? 58.429 13.867 -88.285 1.00 90.50 256 VAL A N 1
ATOM 2043 C CA . VAL A 1 256 ? 59.158 14.033 -87.017 1.00 90.50 256 VAL A CA 1
ATOM 2044 C C . VAL A 1 256 ? 58.746 15.314 -86.289 1.00 90.50 256 VAL A C 1
ATOM 2046 O O . VAL A 1 256 ? 58.626 15.290 -85.064 1.00 90.50 256 VAL A O 1
ATOM 2049 N N . ALA A 1 257 ? 58.489 16.417 -86.997 1.00 88.19 257 ALA A N 1
ATOM 2050 C CA . ALA A 1 257 ? 57.959 17.637 -86.388 1.00 88.19 257 ALA A CA 1
ATOM 2051 C C . ALA A 1 257 ? 56.549 17.413 -85.806 1.00 88.19 257 ALA A C 1
ATOM 2053 O O . ALA A 1 257 ? 56.334 17.670 -84.622 1.00 88.19 257 ALA A O 1
ATOM 2054 N N . GLY A 1 258 ? 55.628 16.837 -86.585 1.00 90.50 258 GLY A N 1
ATOM 2055 C CA . GLY A 1 258 ? 54.269 16.521 -86.126 1.00 90.50 258 GLY A CA 1
ATOM 2056 C C . GLY A 1 258 ? 54.211 15.436 -85.041 1.00 90.50 258 GLY A C 1
ATOM 2057 O O . GLY A 1 258 ? 53.284 15.413 -84.235 1.00 90.50 258 GLY A O 1
ATOM 2058 N N . MET A 1 259 ? 55.202 14.540 -84.969 1.00 92.31 259 MET A N 1
ATOM 2059 C CA . MET A 1 259 ? 55.360 13.616 -83.840 1.00 92.31 259 MET A CA 1
ATOM 2060 C C . MET A 1 259 ? 55.871 14.325 -82.582 1.00 92.31 259 MET A C 1
ATOM 2062 O O . MET A 1 259 ? 55.384 14.019 -81.499 1.00 92.31 259 MET A O 1
ATOM 2066 N N . ARG A 1 260 ? 56.798 15.288 -82.695 1.00 92.44 260 ARG A N 1
ATOM 2067 C CA . ARG A 1 260 ? 57.258 16.097 -81.548 1.00 92.44 260 ARG A CA 1
ATOM 2068 C C . ARG A 1 260 ? 56.140 16.957 -80.964 1.00 92.44 260 ARG A C 1
ATOM 2070 O O . ARG A 1 260 ? 56.019 17.019 -79.748 1.00 92.44 260 ARG A O 1
ATOM 2077 N N . GLU A 1 261 ? 55.318 17.563 -81.816 1.00 90.00 261 GLU A N 1
ATOM 2078 C CA . GLU A 1 261 ? 54.126 18.320 -81.409 1.00 90.00 261 GLU A CA 1
ATOM 2079 C C . GLU A 1 261 ? 53.149 17.427 -80.625 1.00 90.00 261 GLU A C 1
ATOM 2081 O O . GLU A 1 261 ? 52.835 17.717 -79.474 1.00 90.00 261 GLU A O 1
ATOM 2086 N N . LYS A 1 262 ? 52.791 16.257 -81.177 1.00 93.19 262 LYS A N 1
ATOM 2087 C CA . LYS A 1 262 ? 51.947 15.262 -80.487 1.00 93.19 262 LYS A CA 1
ATOM 2088 C C . LYS A 1 262 ? 52.549 14.747 -79.178 1.00 93.19 262 LYS A C 1
ATOM 2090 O O . LYS A 1 262 ? 51.799 14.444 -78.257 1.00 93.19 262 LYS A O 1
ATOM 2095 N N . VAL A 1 263 ? 53.874 14.606 -79.090 1.00 91.69 263 VAL A N 1
ATOM 2096 C CA . VAL A 1 263 ? 54.551 14.233 -77.838 1.00 91.69 263 VAL A CA 1
ATOM 2097 C C . VAL A 1 263 ? 54.404 15.345 -76.802 1.00 91.69 263 VAL A C 1
ATOM 2099 O O . VAL A 1 263 ? 53.984 15.036 -75.696 1.00 91.69 263 VAL A O 1
ATOM 2102 N N . GLY A 1 264 ? 54.617 16.614 -77.163 1.00 90.81 264 GLY A N 1
ATOM 2103 C CA . GLY A 1 264 ? 54.389 17.748 -76.258 1.00 90.81 264 GLY A CA 1
ATOM 2104 C C . GLY A 1 264 ? 52.935 17.860 -75.778 1.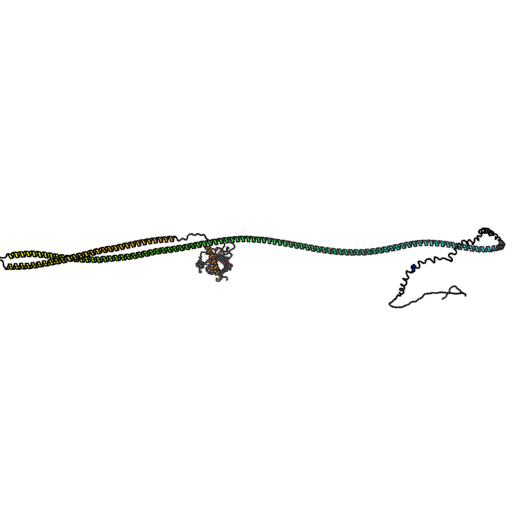00 90.81 264 GLY A C 1
ATOM 2105 O O . GLY A 1 264 ? 52.691 18.045 -74.587 1.00 90.81 264 GLY A O 1
ATOM 2106 N N . ASP A 1 265 ? 51.961 17.655 -76.672 1.00 91.62 265 ASP A N 1
ATOM 2107 C CA . ASP A 1 265 ? 50.533 17.598 -76.321 1.00 91.62 265 ASP A CA 1
ATOM 2108 C C . ASP A 1 265 ? 50.207 16.443 -75.359 1.00 91.62 265 ASP A C 1
ATOM 2110 O O . ASP A 1 265 ? 49.347 16.582 -74.484 1.00 91.62 265 ASP A O 1
ATOM 2114 N N . MET A 1 266 ? 50.859 15.286 -75.520 1.00 92.38 266 MET A N 1
ATOM 2115 C CA . MET A 1 266 ? 50.693 14.138 -74.623 1.00 92.38 266 MET A CA 1
ATOM 2116 C C . MET A 1 266 ? 51.404 14.351 -73.282 1.00 92.38 266 MET A C 1
ATOM 2118 O O . MET A 1 266 ? 50.826 14.024 -72.252 1.00 92.38 266 MET A O 1
ATOM 2122 N N . GLU A 1 267 ? 52.602 14.937 -73.268 1.00 93.31 267 GLU A N 1
ATOM 2123 C CA . GLU A 1 267 ? 53.332 15.313 -72.051 1.00 93.31 267 GLU A CA 1
ATOM 2124 C C . GLU A 1 267 ? 52.526 16.325 -71.221 1.00 93.31 267 GLU A C 1
ATOM 2126 O O . GLU A 1 267 ? 52.342 16.122 -70.022 1.00 93.31 267 GLU A O 1
ATOM 2131 N N . TRP A 1 268 ? 51.941 17.348 -71.856 1.00 92.31 268 TRP A N 1
ATOM 2132 C CA . TRP A 1 268 ? 51.062 18.310 -71.181 1.00 92.31 268 TRP A CA 1
ATOM 2133 C C . TRP A 1 268 ? 49.778 17.664 -70.635 1.00 92.31 268 TRP A C 1
ATOM 2135 O O . TRP A 1 268 ? 49.370 17.946 -69.507 1.00 92.31 268 TRP A O 1
ATOM 2145 N N . GLN A 1 269 ? 49.148 16.759 -71.395 1.00 92.06 269 GLN A N 1
ATOM 2146 C CA . GLN A 1 269 ? 47.979 16.008 -70.918 1.00 92.06 269 GLN A CA 1
ATOM 2147 C C . GLN A 1 269 ? 48.313 15.068 -69.755 1.00 92.06 269 GLN A C 1
ATOM 2149 O O . GLN A 1 269 ? 47.499 14.930 -68.842 1.00 92.06 269 GLN A O 1
ATOM 2154 N N . ILE A 1 270 ? 49.489 14.432 -69.774 1.00 92.44 270 ILE A N 1
ATOM 2155 C CA . ILE A 1 270 ? 49.984 13.594 -68.677 1.00 92.44 270 ILE A CA 1
ATOM 2156 C C . ILE A 1 270 ? 50.196 14.448 -67.430 1.00 92.44 270 ILE A C 1
ATOM 2158 O O . ILE A 1 270 ? 49.683 14.089 -66.374 1.00 92.44 270 ILE A O 1
ATOM 2162 N N . GLU A 1 271 ? 50.863 15.597 -67.546 1.00 93.12 271 GLU A N 1
ATOM 2163 C CA . GLU A 1 271 ? 51.140 16.442 -66.383 1.00 93.12 271 GLU A CA 1
ATOM 2164 C C . GLU A 1 271 ? 49.857 16.997 -65.762 1.00 93.12 271 GLU A C 1
ATOM 2166 O O . GLU A 1 271 ? 49.637 16.837 -64.563 1.00 93.12 271 GLU A O 1
ATOM 2171 N N . ARG A 1 272 ? 48.919 17.495 -66.579 1.00 93.00 272 ARG A N 1
ATOM 2172 C CA . ARG A 1 272 ? 47.611 17.938 -66.074 1.00 93.00 272 ARG A CA 1
ATOM 2173 C C . ARG A 1 272 ? 46.813 16.804 -65.417 1.00 93.00 272 ARG A C 1
ATOM 2175 O O . ARG A 1 272 ? 46.030 17.043 -64.501 1.00 93.00 272 ARG A O 1
ATOM 2182 N N . LYS A 1 273 ? 46.989 15.555 -65.867 1.00 93.50 273 LYS A N 1
ATOM 2183 C CA . LYS A 1 273 ? 46.380 14.378 -65.224 1.00 93.50 273 LYS A CA 1
ATOM 2184 C C . LYS A 1 273 ? 47.092 13.974 -63.936 1.00 93.50 273 LYS A C 1
ATOM 2186 O O . LYS A 1 273 ? 46.415 13.513 -63.020 1.00 93.50 273 LYS A O 1
ATOM 2191 N N . ASN A 1 274 ? 48.402 14.184 -63.830 1.00 93.25 274 ASN A N 1
ATOM 2192 C CA . ASN A 1 274 ? 49.146 14.016 -62.583 1.00 93.25 274 ASN A CA 1
ATOM 2193 C C . ASN A 1 274 ? 48.694 15.043 -61.532 1.00 93.25 274 ASN A C 1
ATOM 2195 O O . ASN A 1 274 ? 48.466 14.660 -60.385 1.00 93.25 274 ASN A O 1
ATOM 2199 N N . GLU A 1 275 ? 48.486 16.306 -61.923 1.00 92.81 275 GLU A N 1
ATOM 2200 C CA . GLU A 1 275 ? 47.922 17.357 -61.060 1.00 92.81 275 GLU A CA 1
ATOM 2201 C C . GLU A 1 275 ? 46.509 16.989 -60.571 1.00 92.81 275 GLU A C 1
ATOM 2203 O O . GLU A 1 275 ? 46.279 16.916 -59.363 1.00 92.81 275 GLU A O 1
ATOM 2208 N N . GLU A 1 276 ? 45.586 16.650 -61.484 1.00 93.38 276 GLU A N 1
ATOM 2209 C CA . GLU A 1 276 ? 44.220 16.214 -61.136 1.00 93.38 276 GLU A CA 1
ATOM 2210 C C . GLU A 1 276 ? 44.212 15.010 -60.165 1.00 93.38 276 GLU A C 1
ATOM 2212 O O . GLU A 1 276 ? 43.392 14.949 -59.246 1.00 93.38 276 GLU A O 1
ATOM 2217 N N . LEU A 1 277 ? 45.131 14.051 -60.336 1.00 92.56 277 LEU A N 1
ATOM 2218 C CA . LEU A 1 277 ? 45.274 12.892 -59.444 1.00 92.56 277 LEU A CA 1
ATOM 2219 C C . LEU A 1 277 ? 45.904 13.253 -58.088 1.00 92.56 277 LEU A C 1
ATOM 2221 O O . LEU A 1 277 ? 45.549 12.647 -57.073 1.00 92.56 277 LEU A O 1
ATOM 2225 N N . ALA A 1 278 ? 46.816 14.226 -58.043 1.00 90.94 278 ALA A N 1
ATOM 2226 C CA . ALA A 1 278 ? 47.416 14.713 -56.804 1.00 90.94 278 ALA A CA 1
ATOM 2227 C C . ALA A 1 278 ? 46.385 15.451 -55.935 1.00 90.94 278 ALA A C 1
ATOM 2229 O O . ALA A 1 278 ? 46.289 15.177 -54.736 1.00 90.94 278 ALA A O 1
ATOM 2230 N N . GLU A 1 279 ? 45.555 16.310 -56.535 1.00 93.31 279 GLU A N 1
ATOM 2231 C CA . GLU A 1 279 ? 44.442 16.972 -55.842 1.00 93.31 279 GLU A CA 1
ATOM 2232 C C . GLU A 1 279 ? 43.424 15.956 -55.303 1.00 93.31 279 GLU A C 1
ATOM 2234 O O . GLU A 1 279 ? 43.049 16.015 -54.128 1.00 93.31 279 GLU A O 1
ATOM 2239 N N . GLN A 1 280 ? 43.031 14.966 -56.117 1.00 93.88 280 GLN A N 1
ATOM 2240 C CA . GLN A 1 280 ? 42.123 13.893 -55.688 1.00 93.88 280 GLN A CA 1
ATOM 2241 C C . GLN A 1 280 ? 42.703 13.052 -54.543 1.00 93.88 280 GLN A C 1
ATOM 2243 O O . GLN A 1 280 ? 41.979 12.732 -53.598 1.00 93.88 280 GLN A O 1
ATOM 2248 N N . ARG A 1 281 ? 44.007 12.734 -54.569 1.00 93.44 281 ARG A N 1
ATOM 2249 C CA . ARG A 1 281 ? 44.686 12.069 -53.444 1.00 93.44 281 ARG A CA 1
ATOM 2250 C C . ARG A 1 281 ? 44.590 12.907 -52.169 1.00 93.44 281 ARG A C 1
ATOM 2252 O O . ARG A 1 281 ? 44.214 12.367 -51.133 1.00 93.44 281 ARG A O 1
ATOM 2259 N N . ILE A 1 282 ? 44.907 14.201 -52.233 1.00 93.44 282 ILE A N 1
ATOM 2260 C CA . ILE A 1 282 ? 44.875 15.094 -51.063 1.00 93.44 282 ILE A CA 1
ATOM 2261 C C . ILE A 1 282 ? 43.451 15.192 -50.495 1.00 93.44 282 ILE A C 1
ATOM 2263 O O . ILE A 1 282 ? 43.272 15.123 -49.278 1.00 93.44 282 ILE A O 1
ATOM 2267 N N . TYR A 1 283 ? 42.435 15.291 -51.357 1.00 94.94 283 TYR A N 1
ATOM 2268 C CA . TYR A 1 283 ? 41.029 15.273 -50.948 1.00 94.94 283 TYR A CA 1
ATOM 2269 C C . TYR A 1 283 ? 40.664 13.977 -50.205 1.00 94.94 283 TYR A C 1
ATOM 2271 O O . TYR A 1 283 ? 40.199 14.033 -49.066 1.00 94.94 283 TYR A O 1
ATOM 2279 N N . LEU A 1 284 ? 40.950 12.813 -50.800 1.00 93.12 284 LEU A N 1
ATOM 2280 C CA . LEU A 1 284 ? 40.626 11.506 -50.219 1.00 93.12 284 LEU A CA 1
ATOM 2281 C C . LEU A 1 284 ? 41.410 11.217 -48.929 1.00 93.12 284 LEU A C 1
ATOM 2283 O O . LEU A 1 284 ? 40.865 10.618 -48.002 1.00 93.12 284 LEU A O 1
ATOM 2287 N N . GLU A 1 285 ? 42.663 11.663 -48.817 1.00 94.25 285 GLU A N 1
ATOM 2288 C CA . GLU A 1 285 ? 43.438 11.569 -47.571 1.00 94.25 285 GLU A CA 1
ATOM 2289 C C . GLU A 1 285 ? 42.854 12.450 -46.456 1.00 94.25 285 GLU A C 1
ATOM 2291 O O . GLU A 1 285 ? 42.877 12.059 -45.286 1.00 94.25 285 GLU A O 1
ATOM 2296 N N . ASN A 1 286 ? 42.303 13.619 -46.797 1.00 92.44 286 ASN A N 1
ATOM 2297 C CA . ASN A 1 286 ? 41.627 14.495 -45.841 1.00 92.44 286 ASN A CA 1
ATOM 2298 C C . ASN A 1 286 ? 40.281 13.911 -45.384 1.00 92.44 286 ASN A C 1
ATOM 2300 O O . ASN A 1 286 ? 40.041 13.841 -44.178 1.00 92.44 286 ASN A O 1
ATOM 2304 N N . GLU A 1 287 ? 39.452 13.423 -46.311 1.00 94.94 287 GLU A N 1
ATOM 2305 C CA . GLU A 1 287 ? 38.180 12.753 -46.003 1.00 94.94 287 GLU A CA 1
ATOM 2306 C C . GLU A 1 287 ? 38.406 11.490 -45.153 1.00 94.94 287 GLU A C 1
ATOM 2308 O O . GLU A 1 287 ? 37.777 11.316 -44.109 1.00 94.94 287 GLU A O 1
ATOM 2313 N N . THR A 1 288 ? 39.390 10.657 -45.514 1.00 92.81 288 THR A N 1
ATOM 2314 C CA . THR A 1 288 ? 39.783 9.471 -44.730 1.00 92.81 288 THR A CA 1
ATOM 2315 C C . THR A 1 288 ? 40.195 9.849 -43.304 1.00 92.81 288 THR A C 1
ATOM 2317 O O . THR A 1 288 ? 39.841 9.154 -42.349 1.00 92.81 288 THR A O 1
ATOM 2320 N N . ARG A 1 289 ? 40.914 10.967 -43.127 1.00 92.56 289 ARG A N 1
ATOM 2321 C CA . ARG A 1 289 ? 41.336 11.460 -41.806 1.00 92.56 289 ARG A CA 1
ATOM 2322 C C . ARG A 1 289 ? 40.160 11.983 -40.978 1.00 92.56 289 ARG A C 1
ATOM 2324 O O . ARG A 1 289 ? 40.119 11.725 -39.775 1.00 92.56 289 ARG A O 1
ATOM 2331 N N . GLU A 1 290 ? 39.196 12.668 -41.596 1.00 94.56 290 GLU A N 1
ATOM 2332 C CA . GLU A 1 290 ? 37.964 13.098 -40.920 1.00 94.56 290 GLU A CA 1
ATOM 2333 C C . GLU A 1 290 ? 37.119 11.892 -40.490 1.00 94.56 290 GLU A C 1
ATOM 2335 O O . GLU A 1 290 ? 36.735 11.793 -39.323 1.00 94.56 290 GLU A O 1
ATOM 2340 N N . LEU A 1 291 ? 36.889 10.936 -41.396 1.00 93.69 291 LEU A N 1
ATOM 2341 C CA . LEU A 1 291 ? 36.151 9.705 -41.108 1.00 93.69 291 LEU A CA 1
ATOM 2342 C C . LEU A 1 291 ? 36.810 8.910 -39.976 1.00 93.69 291 LEU A C 1
ATOM 2344 O O . LEU A 1 291 ? 36.120 8.483 -39.052 1.00 93.69 291 LEU A O 1
ATOM 2348 N N . HIS A 1 292 ? 38.140 8.775 -39.980 1.00 93.88 292 HIS A N 1
ATOM 2349 C CA . HIS A 1 292 ? 38.861 8.100 -38.900 1.00 93.88 292 HIS A CA 1
ATOM 2350 C C . HIS A 1 292 ? 38.739 8.842 -37.555 1.00 93.88 292 HIS A C 1
ATOM 2352 O O . HIS A 1 292 ? 38.534 8.207 -36.523 1.00 93.88 292 HIS A O 1
ATOM 2358 N N . SER A 1 293 ? 38.782 10.180 -37.556 1.00 92.69 293 SER A N 1
ATOM 2359 C CA . SER A 1 293 ? 38.532 10.998 -36.357 1.00 92.69 293 SER A CA 1
ATOM 2360 C C . SER A 1 293 ? 37.106 10.806 -35.815 1.00 92.69 293 SER A C 1
ATOM 2362 O O . SER A 1 293 ? 36.905 10.601 -34.617 1.00 92.69 293 SER A O 1
ATOM 2364 N N . ARG A 1 294 ? 36.106 10.781 -36.707 1.00 93.44 294 ARG A N 1
ATOM 2365 C CA . ARG A 1 294 ? 34.691 10.554 -36.365 1.00 93.44 294 ARG A CA 1
ATOM 2366 C C . ARG A 1 294 ? 34.433 9.140 -35.839 1.00 93.44 294 ARG A C 1
ATOM 2368 O O . ARG A 1 294 ? 33.632 8.991 -34.919 1.00 93.44 294 ARG A O 1
ATOM 2375 N N . ILE A 1 295 ? 35.133 8.130 -36.360 1.00 93.00 295 ILE A N 1
ATOM 2376 C CA . ILE A 1 295 ? 35.126 6.762 -35.817 1.00 93.00 295 ILE A CA 1
ATOM 2377 C C . ILE A 1 295 ? 35.712 6.764 -34.399 1.00 93.00 295 ILE A C 1
ATOM 2379 O O . ILE A 1 295 ? 35.003 6.398 -33.467 1.00 93.00 295 ILE A O 1
ATOM 2383 N N . GLN A 1 296 ? 36.918 7.309 -34.191 1.00 91.69 296 GLN A N 1
ATOM 2384 C CA . GLN A 1 296 ? 37.528 7.391 -32.853 1.00 91.69 296 GLN A CA 1
ATOM 2385 C C . GLN A 1 296 ? 36.679 8.174 -31.834 1.00 91.69 296 GLN A C 1
ATOM 2387 O O . GLN A 1 296 ? 36.736 7.889 -30.636 1.00 91.69 296 GLN A O 1
ATOM 2392 N N . GLN A 1 297 ? 35.909 9.175 -32.272 1.00 93.56 297 GLN A N 1
ATOM 2393 C CA . GLN A 1 297 ? 34.929 9.843 -31.416 1.00 93.56 297 GLN A CA 1
ATOM 2394 C C . GLN A 1 297 ? 33.781 8.893 -31.047 1.00 93.56 297 GLN A C 1
ATOM 2396 O O . GLN A 1 297 ? 33.439 8.785 -29.869 1.00 93.56 297 GLN A O 1
ATOM 2401 N N . LYS A 1 298 ? 33.201 8.183 -32.022 1.00 93.19 298 LYS A N 1
ATOM 2402 C CA . LYS A 1 298 ? 32.092 7.250 -31.781 1.00 93.19 298 LYS A CA 1
ATOM 2403 C C . LYS A 1 298 ? 32.497 6.042 -30.941 1.00 93.19 298 LYS A C 1
ATOM 2405 O O . LYS A 1 298 ? 31.703 5.632 -30.104 1.00 93.19 298 LYS A O 1
ATOM 2410 N N . ASP A 1 299 ? 33.727 5.554 -31.063 1.00 93.81 299 ASP A N 1
ATOM 2411 C CA . ASP A 1 299 ? 34.265 4.496 -30.199 1.00 93.81 299 ASP A CA 1
ATOM 2412 C C . ASP A 1 299 ? 34.355 4.955 -28.731 1.00 93.81 299 ASP A C 1
ATOM 2414 O O . ASP A 1 299 ? 33.991 4.215 -27.817 1.00 93.81 299 ASP A O 1
ATOM 2418 N N . LYS A 1 300 ? 34.769 6.210 -28.487 1.00 91.69 300 LYS A N 1
ATOM 2419 C CA . LYS A 1 300 ? 34.799 6.811 -27.139 1.00 91.69 300 LYS A CA 1
ATOM 2420 C C . LYS A 1 300 ? 33.399 7.043 -26.572 1.00 91.69 300 LYS A C 1
ATOM 2422 O O . LYS A 1 300 ? 33.173 6.787 -25.392 1.00 91.69 300 LYS A O 1
ATOM 2427 N N . GLU A 1 301 ? 32.460 7.509 -27.396 1.00 91.31 301 GLU A N 1
ATOM 2428 C CA . GLU A 1 301 ? 31.050 7.633 -27.002 1.00 91.31 301 GLU A CA 1
ATOM 2429 C C . GLU A 1 301 ? 30.445 6.259 -26.661 1.00 91.31 301 GLU A C 1
ATOM 2431 O O . GLU A 1 301 ? 29.756 6.130 -25.650 1.00 91.31 301 GLU A O 1
ATOM 2436 N N . LEU A 1 302 ? 30.744 5.223 -27.452 1.00 93.12 302 LEU A N 1
ATOM 2437 C CA . LEU A 1 302 ? 30.270 3.854 -27.242 1.00 93.12 302 LEU A CA 1
ATOM 2438 C C . LEU A 1 302 ? 30.820 3.243 -25.946 1.00 93.12 302 LEU A C 1
ATOM 2440 O O . LEU A 1 302 ? 30.054 2.674 -25.170 1.00 93.12 302 LEU A O 1
ATOM 2444 N N . GLU A 1 303 ? 32.118 3.391 -25.678 1.00 91.38 303 GLU A N 1
ATOM 2445 C CA . GLU A 1 303 ? 32.731 2.904 -24.437 1.00 91.38 303 GLU A CA 1
ATOM 2446 C C . GLU A 1 303 ? 32.205 3.672 -23.207 1.00 91.38 303 GLU A C 1
ATOM 2448 O O . GLU A 1 303 ? 31.934 3.061 -22.175 1.00 91.38 303 GLU A O 1
ATOM 2453 N N . GLY A 1 304 ? 31.934 4.978 -23.329 1.00 92.44 304 GLY A N 1
ATOM 2454 C CA . GLY A 1 304 ? 31.249 5.754 -22.286 1.00 92.44 304 GLY A CA 1
ATOM 2455 C C . GLY A 1 304 ? 29.809 5.285 -22.027 1.00 92.44 304 GLY A C 1
ATOM 2456 O O . GLY A 1 304 ? 29.397 5.139 -20.876 1.00 92.44 304 GLY A O 1
ATOM 2457 N N . VAL A 1 305 ? 29.041 4.978 -23.079 1.00 91.69 305 VAL A N 1
ATOM 2458 C CA . VAL A 1 305 ? 27.697 4.376 -22.959 1.00 91.69 305 VAL A CA 1
ATOM 2459 C C . VAL A 1 305 ? 27.763 2.988 -22.314 1.00 91.69 305 VAL A C 1
ATOM 2461 O O . VAL A 1 305 ? 26.925 2.669 -21.470 1.00 91.69 305 VAL A O 1
ATOM 2464 N N . LYS A 1 306 ? 28.773 2.180 -22.650 1.00 93.31 306 LYS A N 1
ATOM 2465 C CA . LYS A 1 306 ? 29.010 0.862 -22.050 1.00 93.31 306 LYS A CA 1
ATOM 2466 C C . LYS A 1 306 ? 29.328 0.963 -20.554 1.00 93.31 306 LYS A C 1
ATOM 2468 O O . LYS A 1 306 ? 28.656 0.306 -19.765 1.00 93.31 306 LYS A O 1
ATOM 2473 N N . GLN A 1 307 ? 30.239 1.846 -20.148 1.00 91.00 307 GLN A N 1
ATOM 2474 C CA . GLN A 1 307 ? 30.560 2.089 -18.732 1.00 91.00 307 GLN A CA 1
ATOM 2475 C C . GLN A 1 307 ? 29.346 2.607 -17.942 1.00 91.00 307 GLN A C 1
ATOM 2477 O O . GLN A 1 307 ? 29.090 2.155 -16.825 1.00 91.00 307 GLN A O 1
ATOM 2482 N N . ASN A 1 308 ? 28.534 3.486 -18.539 1.00 91.56 308 ASN A N 1
ATOM 2483 C CA . ASN A 1 308 ? 27.266 3.918 -17.945 1.00 91.56 308 ASN A CA 1
ATOM 2484 C C . ASN A 1 308 ? 26.262 2.758 -17.808 1.00 91.56 308 ASN A C 1
ATOM 2486 O O . ASN A 1 308 ? 25.585 2.658 -16.788 1.00 91.56 308 ASN A O 1
ATOM 2490 N N . SER A 1 309 ? 26.185 1.857 -18.792 1.00 91.62 309 SER A N 1
ATOM 2491 C CA . SER A 1 309 ? 25.331 0.662 -18.738 1.00 91.62 309 SER A CA 1
ATOM 2492 C C . SER A 1 309 ? 25.777 -0.322 -17.650 1.00 91.62 309 SER A C 1
ATOM 2494 O O . SER A 1 309 ? 24.943 -0.827 -16.900 1.00 91.62 309 SER A O 1
ATOM 2496 N N . GLU A 1 310 ? 27.084 -0.557 -17.508 1.00 92.38 310 GLU A N 1
ATOM 2497 C CA . GLU A 1 310 ? 27.669 -1.391 -16.448 1.00 92.38 310 GLU A CA 1
ATOM 2498 C C . GLU A 1 310 ? 27.414 -0.783 -15.053 1.00 92.38 310 GLU A C 1
ATOM 2500 O O . GLU A 1 310 ? 26.990 -1.489 -14.135 1.00 92.38 310 GLU A O 1
ATOM 2505 N N . SER A 1 311 ? 27.564 0.540 -14.914 1.00 92.56 311 SER A N 1
ATOM 2506 C CA . SER A 1 311 ? 27.227 1.287 -13.693 1.00 92.56 311 SER A CA 1
ATOM 2507 C C . SER A 1 311 ? 25.740 1.167 -13.332 1.00 92.56 311 SER A C 1
ATOM 2509 O O . SER A 1 311 ? 25.407 0.817 -12.199 1.00 92.56 311 SER A O 1
ATOM 2511 N N . LEU A 1 312 ? 24.837 1.353 -14.303 1.00 91.19 312 LEU A N 1
ATOM 2512 C CA . LEU A 1 312 ? 23.390 1.190 -14.114 1.00 91.19 312 LEU A CA 1
ATOM 2513 C C . LEU A 1 312 ? 23.000 -0.253 -13.762 1.00 91.19 312 LEU A C 1
ATOM 2515 O O . LEU A 1 312 ? 22.124 -0.447 -12.925 1.00 91.19 312 LEU A O 1
ATOM 2519 N N . HIS A 1 313 ? 23.660 -1.270 -14.326 1.00 90.94 313 HIS A N 1
ATOM 2520 C CA . HIS A 1 313 ? 23.450 -2.667 -13.920 1.00 90.94 313 HIS A CA 1
ATOM 2521 C C . HIS A 1 313 ? 23.915 -2.933 -12.482 1.00 90.94 313 HIS A C 1
ATOM 2523 O O . HIS A 1 313 ? 23.292 -3.729 -11.780 1.00 90.94 313 HIS A O 1
ATOM 2529 N N . SER A 1 314 ? 24.978 -2.264 -12.027 1.00 90.50 314 SER A N 1
ATOM 2530 C CA . SER A 1 314 ? 25.430 -2.343 -10.635 1.00 90.50 314 SER A CA 1
ATOM 2531 C C . SER A 1 314 ? 24.436 -1.666 -9.683 1.00 90.50 314 SER A C 1
ATOM 2533 O O . SER A 1 314 ? 23.974 -2.292 -8.735 1.00 90.50 314 SER A O 1
ATOM 2535 N N . GLN A 1 315 ? 24.010 -0.434 -9.990 1.00 89.62 315 GLN A N 1
ATOM 2536 C CA . GLN A 1 315 ? 22.973 0.279 -9.228 1.00 89.62 315 GLN A CA 1
ATOM 2537 C C . GLN A 1 315 ? 21.665 -0.517 -9.166 1.00 89.62 315 GLN A C 1
ATOM 2539 O O . GLN A 1 315 ? 21.070 -0.641 -8.099 1.00 89.62 315 GLN A O 1
ATOM 2544 N N . LYS A 1 316 ? 21.248 -1.106 -10.295 1.00 91.75 316 LYS A N 1
ATOM 2545 C CA . LYS A 1 316 ? 20.073 -1.974 -10.362 1.00 91.75 316 LYS A CA 1
ATOM 2546 C C . LYS A 1 316 ? 20.204 -3.165 -9.407 1.00 91.75 316 LYS A C 1
ATOM 2548 O O . LYS A 1 316 ? 19.272 -3.404 -8.648 1.00 91.75 316 LYS A O 1
ATOM 2553 N N . ARG A 1 317 ? 21.338 -3.879 -9.411 1.00 91.12 317 ARG A N 1
ATOM 2554 C CA . ARG A 1 317 ? 21.551 -5.024 -8.510 1.00 91.12 317 ARG A CA 1
ATOM 2555 C C . ARG A 1 317 ? 21.463 -4.604 -7.043 1.00 91.12 317 ARG A C 1
ATOM 2557 O O . ARG A 1 317 ? 20.751 -5.248 -6.286 1.00 91.12 317 ARG A O 1
ATOM 2564 N N . ASN A 1 318 ? 22.115 -3.505 -6.667 1.00 90.44 318 ASN A N 1
ATOM 2565 C CA . ASN A 1 318 ? 22.078 -3.001 -5.293 1.00 90.44 318 ASN A CA 1
ATOM 2566 C C . ASN A 1 318 ? 20.640 -2.663 -4.848 1.00 90.44 318 ASN A C 1
ATOM 2568 O O . ASN A 1 318 ? 20.268 -2.955 -3.717 1.00 90.44 318 ASN A O 1
ATOM 2572 N N . LEU A 1 319 ? 19.816 -2.101 -5.742 1.00 89.75 319 LEU A N 1
ATOM 2573 C CA . LEU A 1 319 ? 18.394 -1.840 -5.482 1.00 89.75 319 LEU A CA 1
ATOM 2574 C C . LEU A 1 319 ? 17.551 -3.128 -5.435 1.00 89.75 319 LEU A C 1
ATOM 2576 O O . LEU A 1 319 ? 16.606 -3.205 -4.657 1.00 89.75 319 LEU A O 1
ATOM 2580 N N . GLU A 1 320 ? 17.872 -4.149 -6.237 1.00 91.12 320 GLU A N 1
ATOM 2581 C CA . GLU A 1 320 ? 17.232 -5.473 -6.155 1.00 91.12 320 GLU A CA 1
ATOM 2582 C C . GLU A 1 320 ? 17.575 -6.182 -4.825 1.00 91.12 320 GLU A C 1
ATOM 2584 O O . GLU A 1 320 ? 16.695 -6.796 -4.222 1.00 91.12 320 GLU A O 1
ATOM 2589 N N . GLU A 1 321 ? 18.807 -6.033 -4.325 1.00 90.38 321 GLU A N 1
ATOM 2590 C CA . GLU A 1 321 ? 19.251 -6.515 -3.006 1.00 90.38 321 GLU A CA 1
ATOM 2591 C C . GLU A 1 321 ? 18.594 -5.733 -1.849 1.00 90.38 321 GLU A C 1
ATOM 2593 O O . GLU A 1 321 ? 18.103 -6.341 -0.897 1.00 90.38 321 GLU A O 1
ATOM 2598 N N . GLU A 1 322 ? 18.493 -4.402 -1.944 1.00 89.31 322 GLU A N 1
ATOM 2599 C CA . GLU A 1 322 ? 17.790 -3.565 -0.957 1.00 89.31 322 GLU A CA 1
ATOM 2600 C C . GLU A 1 322 ? 16.289 -3.894 -0.894 1.00 89.31 322 GLU A C 1
ATOM 2602 O O . GLU A 1 322 ? 15.735 -4.069 0.191 1.00 89.31 322 GLU A O 1
ATOM 2607 N N . VAL A 1 323 ? 15.630 -4.071 -2.046 1.00 89.62 323 VAL A N 1
ATOM 2608 C CA . VAL A 1 323 ? 14.222 -4.500 -2.115 1.00 89.62 323 VAL A CA 1
ATOM 2609 C C . VAL A 1 323 ? 14.027 -5.914 -1.558 1.00 89.62 323 VAL A C 1
ATOM 2611 O O . VAL A 1 323 ? 12.984 -6.179 -0.961 1.00 89.62 323 VAL A O 1
ATOM 2614 N N . ALA A 1 324 ? 14.999 -6.819 -1.704 1.00 89.56 324 ALA A N 1
ATOM 2615 C CA . ALA A 1 324 ? 14.942 -8.139 -1.075 1.00 89.56 324 ALA A CA 1
ATOM 2616 C C . ALA A 1 324 ? 15.041 -8.043 0.460 1.00 89.56 324 ALA A C 1
ATOM 2618 O O . ALA A 1 324 ? 14.185 -8.586 1.155 1.00 89.56 324 ALA A O 1
ATOM 2619 N N . GLY A 1 325 ? 16.004 -7.280 0.990 1.00 90.94 325 GLY A N 1
ATOM 2620 C CA . GLY A 1 325 ? 16.151 -7.068 2.437 1.00 90.94 325 GLY A CA 1
ATOM 2621 C C . GLY A 1 325 ? 15.012 -6.259 3.076 1.00 90.94 325 GLY A C 1
ATOM 2622 O O . GLY A 1 325 ? 14.731 -6.410 4.263 1.00 90.94 325 GLY A O 1
ATOM 2623 N N . LEU A 1 326 ? 14.319 -5.412 2.306 1.00 89.69 326 LEU A N 1
ATOM 2624 C CA . LEU A 1 326 ? 13.084 -4.757 2.750 1.00 89.69 326 LEU A CA 1
ATOM 2625 C C . LEU A 1 326 ? 11.897 -5.728 2.799 1.00 89.69 326 LEU A C 1
ATOM 2627 O O . LEU A 1 326 ? 11.067 -5.595 3.692 1.00 89.69 326 LEU A O 1
ATOM 2631 N N . ARG A 1 327 ? 11.822 -6.713 1.892 1.00 89.75 327 ARG A N 1
ATOM 2632 C CA . ARG A 1 327 ? 10.798 -7.772 1.942 1.00 89.75 327 ARG A CA 1
ATOM 2633 C C . ARG A 1 327 ? 10.990 -8.682 3.145 1.00 89.75 327 ARG A C 1
ATOM 2635 O O . ARG A 1 327 ? 10.048 -8.851 3.897 1.00 89.75 327 ARG A O 1
ATOM 2642 N N . GLU A 1 328 ? 12.212 -9.152 3.387 1.00 89.88 328 GLU A N 1
ATOM 2643 C CA . GLU A 1 328 ? 12.537 -9.986 4.555 1.00 89.88 328 GLU A CA 1
ATOM 2644 C C . GLU A 1 328 ? 12.125 -9.313 5.881 1.00 89.88 328 GLU A C 1
ATOM 2646 O O . GLU A 1 328 ? 11.572 -9.963 6.762 1.00 89.88 328 GLU A O 1
ATOM 2651 N N . LYS A 1 329 ? 12.290 -7.986 5.991 1.00 89.44 329 LYS A N 1
ATOM 2652 C CA . LYS A 1 329 ? 11.808 -7.201 7.142 1.00 89.44 329 LYS A CA 1
ATOM 2653 C C . LYS A 1 329 ? 10.290 -7.042 7.203 1.00 89.44 329 LYS A C 1
ATOM 2655 O O . LYS A 1 329 ? 9.751 -6.946 8.299 1.00 89.44 329 LYS A O 1
ATOM 2660 N N . VAL A 1 330 ? 9.599 -6.956 6.065 1.00 88.62 330 VAL A N 1
ATOM 2661 C CA . VAL A 1 330 ? 8.126 -6.945 6.040 1.00 88.62 330 VAL A CA 1
ATOM 2662 C C . VAL A 1 330 ? 7.601 -8.302 6.493 1.00 88.62 330 VAL A C 1
ATOM 2664 O O . VAL A 1 330 ? 6.785 -8.333 7.405 1.00 88.62 330 VAL A O 1
ATOM 2667 N N . ASP A 1 331 ? 8.145 -9.398 5.963 1.00 87.56 331 ASP A N 1
ATOM 2668 C CA . ASP A 1 331 ? 7.801 -10.764 6.365 1.00 87.56 331 ASP A CA 1
ATOM 2669 C C . ASP A 1 331 ? 8.081 -10.988 7.877 1.00 87.56 331 ASP A C 1
ATOM 2671 O O . ASP A 1 331 ? 7.276 -11.601 8.580 1.00 87.56 331 ASP A O 1
ATOM 2675 N N . GLU A 1 332 ? 9.181 -10.434 8.415 1.00 89.88 332 GLU A N 1
ATOM 2676 C CA . GLU A 1 332 ? 9.479 -10.438 9.858 1.00 89.88 332 GLU A CA 1
ATOM 2677 C C . GLU A 1 332 ? 8.444 -9.640 10.672 1.00 89.88 332 GLU A C 1
ATOM 2679 O O . GLU A 1 332 ? 7.941 -10.136 11.682 1.00 89.88 332 GLU A O 1
ATOM 2684 N N . MET A 1 333 ? 8.100 -8.418 10.248 1.00 87.81 333 MET A N 1
ATOM 2685 C CA . MET A 1 333 ? 7.114 -7.576 10.938 1.00 87.81 333 MET A CA 1
ATOM 2686 C C . MET A 1 333 ? 5.697 -8.161 10.871 1.00 87.81 333 MET A C 1
ATOM 2688 O O . MET A 1 333 ? 4.977 -8.100 11.864 1.00 87.81 333 MET A O 1
ATOM 2692 N N . GLU A 1 334 ? 5.298 -8.772 9.753 1.00 88.12 334 GLU A N 1
ATOM 2693 C CA . GLU A 1 334 ? 4.023 -9.490 9.632 1.00 88.12 334 GLU A CA 1
ATOM 2694 C C . GLU A 1 334 ? 3.980 -10.689 10.597 1.00 88.12 334 GLU A C 1
ATOM 2696 O O . GLU A 1 334 ? 3.004 -10.845 11.331 1.00 88.12 334 GLU A O 1
ATOM 2701 N N . GLY A 1 335 ? 5.071 -11.457 10.715 1.00 88.12 335 GLY A N 1
ATOM 2702 C CA . GLY A 1 335 ? 5.192 -12.527 11.713 1.00 88.12 335 GLY A CA 1
ATOM 2703 C C . GLY A 1 335 ? 5.167 -12.036 13.170 1.00 88.12 335 GLY A C 1
ATOM 2704 O O . GLY A 1 335 ? 4.597 -12.701 14.039 1.00 88.12 335 GLY A O 1
ATOM 2705 N N . GLN A 1 336 ? 5.735 -10.859 13.458 1.00 88.06 336 GLN A N 1
ATOM 2706 C CA . GLN A 1 336 ? 5.622 -10.217 14.775 1.00 88.06 336 GLN A CA 1
ATOM 2707 C C . GLN A 1 336 ? 4.177 -9.776 15.067 1.00 88.06 336 GLN A C 1
ATOM 2709 O O . GLN A 1 336 ? 3.695 -9.981 16.182 1.00 88.06 336 GLN A O 1
ATOM 2714 N N . ILE A 1 337 ? 3.462 -9.240 14.070 1.00 86.44 337 ILE A N 1
ATOM 2715 C CA . ILE A 1 337 ? 2.047 -8.857 14.185 1.00 86.44 337 ILE A CA 1
ATOM 2716 C C . ILE A 1 337 ? 1.166 -10.088 14.440 1.00 86.44 337 ILE A C 1
ATOM 2718 O O . ILE A 1 337 ? 0.380 -10.059 15.384 1.00 86.44 337 ILE A O 1
ATOM 2722 N N . GLU A 1 338 ? 1.331 -11.191 13.696 1.00 87.44 338 GLU A N 1
ATOM 2723 C CA . GLU A 1 338 ? 0.597 -12.444 13.963 1.00 87.44 338 GLU A CA 1
ATOM 2724 C C . GLU A 1 338 ? 0.856 -12.978 15.385 1.00 87.44 338 GLU A C 1
ATOM 2726 O O . GLU A 1 338 ? -0.065 -13.458 16.055 1.00 87.44 338 GLU A O 1
ATOM 2731 N N . GLY A 1 339 ? 2.095 -12.857 15.876 1.00 89.31 339 GLY A N 1
ATOM 2732 C CA . GLY A 1 339 ? 2.452 -13.180 17.258 1.00 89.31 339 GLY A CA 1
ATOM 2733 C C . GLY A 1 339 ? 1.702 -12.318 18.279 1.00 89.31 339 GLY A C 1
ATOM 2734 O O . GLY A 1 339 ? 1.067 -12.852 19.192 1.00 89.31 339 GLY A O 1
ATOM 2735 N N . MET A 1 340 ? 1.717 -10.995 18.099 1.00 88.06 340 MET A N 1
ATOM 2736 C CA . MET A 1 340 ? 1.041 -10.047 18.992 1.00 88.06 340 MET A CA 1
ATOM 2737 C C . MET A 1 340 ? -0.488 -10.171 18.954 1.00 88.06 340 MET A C 1
ATOM 2739 O O . MET A 1 340 ? -1.123 -10.086 20.005 1.00 88.06 340 MET A O 1
ATOM 2743 N N . ASP A 1 341 ? -1.097 -10.416 17.790 1.00 87.12 341 ASP A N 1
ATOM 2744 C CA . ASP A 1 341 ? -2.545 -10.646 17.671 1.00 87.12 341 ASP A CA 1
ATOM 2745 C C . ASP A 1 341 ? -2.968 -11.957 18.354 1.00 87.12 341 ASP A C 1
ATOM 2747 O O . ASP A 1 341 ? -4.025 -12.022 18.996 1.00 87.12 341 ASP A O 1
ATOM 2751 N N . LYS A 1 342 ? -2.123 -12.996 18.294 1.00 88.81 342 LYS A N 1
ATOM 2752 C CA . LYS A 1 342 ? -2.335 -14.244 19.037 1.00 88.81 342 LYS A CA 1
ATOM 2753 C C . LYS A 1 342 ? -2.245 -14.023 20.548 1.00 88.81 342 LYS A C 1
ATOM 2755 O O . LYS A 1 342 ? -3.141 -14.473 21.263 1.00 88.81 342 LYS A O 1
ATOM 2760 N N . GLU A 1 343 ? -1.239 -13.296 21.037 1.00 87.56 343 GLU A N 1
ATOM 2761 C CA . GLU A 1 343 ? -1.156 -12.910 22.454 1.00 87.56 343 GLU A CA 1
ATOM 2762 C C . GLU A 1 343 ? -2.374 -12.074 22.882 1.00 87.56 343 GLU A C 1
ATOM 2764 O O . GLU A 1 343 ? -3.001 -12.380 23.895 1.00 87.56 343 GLU A O 1
ATOM 2769 N N . LEU A 1 344 ? -2.800 -11.088 22.082 1.00 87.06 344 LEU A N 1
ATOM 2770 C CA . LEU A 1 344 ? -4.026 -10.310 22.315 1.00 87.06 344 LEU A CA 1
ATOM 2771 C C . LEU A 1 344 ? -5.283 -11.187 22.383 1.00 87.06 344 LEU A C 1
ATOM 2773 O O . LEU A 1 344 ? -6.171 -10.932 23.201 1.00 87.06 344 LEU A O 1
ATOM 2777 N N . SER A 1 345 ? -5.378 -12.219 21.544 1.00 84.44 345 SER A N 1
ATOM 2778 C CA . SER A 1 345 ? -6.480 -13.184 21.575 1.00 84.44 345 SER A CA 1
ATOM 2779 C C . SER A 1 345 ? -6.452 -14.044 22.844 1.00 84.44 345 SER A C 1
ATOM 2781 O O . SER A 1 345 ? -7.500 -14.287 23.450 1.00 84.44 345 SER A O 1
ATOM 2783 N N . GLU A 1 346 ? -5.271 -14.481 23.287 1.00 87.12 346 GLU A N 1
ATOM 2784 C CA . GLU A 1 346 ? -5.091 -15.225 24.540 1.00 87.12 346 GLU A CA 1
ATOM 2785 C C . GLU A 1 346 ? -5.411 -14.347 25.765 1.00 87.12 346 GLU A C 1
ATOM 2787 O O . GLU A 1 346 ? -6.168 -14.780 26.638 1.00 87.12 346 GLU A O 1
ATOM 2792 N N . TYR A 1 347 ? -4.968 -13.083 25.788 1.00 86.75 347 TYR A N 1
ATOM 2793 C CA . TYR A 1 347 ? -5.321 -12.108 26.827 1.00 86.75 347 TYR A CA 1
ATOM 2794 C C . TYR A 1 347 ? -6.827 -11.829 26.887 1.00 86.75 347 TYR A C 1
ATOM 2796 O O . TYR A 1 347 ? -7.404 -11.933 27.967 1.00 86.75 347 TYR A O 1
ATOM 2804 N N . ARG A 1 348 ? -7.495 -11.561 25.753 1.00 85.31 348 ARG A N 1
ATOM 2805 C CA . ARG A 1 348 ? -8.963 -11.371 25.696 1.00 85.31 348 ARG A CA 1
ATOM 2806 C C . ARG A 1 348 ? -9.725 -12.609 26.177 1.00 85.31 348 ARG A C 1
ATOM 2808 O O . ARG A 1 348 ? -10.724 -12.497 26.882 1.00 85.31 348 ARG A O 1
ATOM 2815 N N . THR A 1 349 ? -9.243 -13.806 25.841 1.00 85.94 349 THR A N 1
ATOM 2816 C CA . THR A 1 349 ? -9.836 -15.067 26.322 1.00 85.94 349 THR A CA 1
ATOM 2817 C C . THR A 1 349 ? -9.642 -15.230 27.838 1.00 85.94 349 THR A C 1
ATOM 2819 O O . THR A 1 349 ? -10.552 -15.678 28.542 1.00 85.94 349 THR A O 1
ATOM 2822 N N . GLY A 1 350 ? -8.484 -14.820 28.364 1.00 85.50 350 GLY A N 1
ATOM 2823 C CA . GLY A 1 350 ? -8.204 -14.745 29.799 1.00 85.50 350 GLY A CA 1
ATOM 2824 C C . GLY A 1 350 ? -9.090 -13.734 30.533 1.00 85.50 350 GLY A C 1
ATOM 2825 O O . GLY A 1 350 ? -9.644 -14.067 31.580 1.00 85.50 350 GLY A O 1
ATOM 2826 N N . GLU A 1 351 ? -9.286 -12.545 29.961 1.00 84.25 351 GLU A N 1
ATOM 2827 C CA . GLU A 1 351 ? -10.169 -11.485 30.461 1.00 84.25 351 GLU A CA 1
ATOM 2828 C C . GLU A 1 351 ? -11.619 -11.977 30.568 1.00 84.25 351 GLU A C 1
ATOM 2830 O O . GLU A 1 351 ? -12.177 -11.980 31.663 1.00 84.25 351 GLU A O 1
ATOM 2835 N N . ILE A 1 352 ? -12.180 -12.537 29.489 1.00 84.19 352 ILE A N 1
ATOM 2836 C CA . ILE A 1 352 ? -13.527 -13.138 29.483 1.00 84.19 352 ILE A CA 1
ATOM 2837 C C . ILE A 1 352 ? -13.636 -14.274 30.520 1.00 84.19 352 ILE A C 1
ATOM 2839 O O . ILE A 1 352 ? -14.651 -14.402 31.211 1.00 84.19 352 ILE A O 1
ATOM 2843 N N . SER A 1 353 ? -12.587 -15.091 30.687 1.00 85.81 353 SER A N 1
ATOM 2844 C CA . SER A 1 353 ? -12.551 -16.146 31.713 1.00 85.81 353 SER A CA 1
ATOM 2845 C C . SER A 1 353 ? -12.569 -15.582 33.140 1.00 85.81 353 SER A C 1
ATOM 2847 O O . SER A 1 353 ? -13.218 -16.158 34.017 1.00 85.81 353 SER A O 1
ATOM 2849 N N . LEU A 1 354 ? -11.865 -14.476 33.391 1.00 84.75 354 LEU A N 1
ATOM 2850 C CA . LEU A 1 354 ? -11.825 -13.796 34.687 1.00 84.75 354 LEU A CA 1
ATOM 2851 C C . LEU A 1 354 ? -13.132 -13.054 34.983 1.00 84.75 354 LEU A C 1
ATOM 2853 O O . LEU A 1 354 ? -13.648 -13.180 36.091 1.00 84.75 354 LEU A O 1
ATOM 2857 N N . GLU A 1 355 ? -13.711 -12.366 34.001 1.00 81.00 355 GLU A N 1
ATOM 2858 C CA . GLU A 1 355 ? -15.004 -11.687 34.126 1.00 81.00 355 GLU A CA 1
ATOM 2859 C C . GLU A 1 355 ? -16.138 -12.692 34.389 1.00 81.00 355 GLU A C 1
ATOM 2861 O O . GLU A 1 355 ? -16.939 -12.500 35.304 1.00 81.00 355 GLU A O 1
ATOM 2866 N N . THR A 1 356 ? -16.131 -13.841 33.702 1.00 85.38 356 THR A N 1
ATOM 2867 C CA . THR A 1 356 ? -17.064 -14.952 33.973 1.00 85.38 356 THR A CA 1
ATOM 2868 C C . THR A 1 356 ? -16.900 -15.502 35.397 1.00 85.38 356 THR A C 1
ATOM 2870 O O . THR A 1 356 ? -17.888 -15.769 36.082 1.00 85.38 356 THR A O 1
ATOM 2873 N N . LYS A 1 357 ? -15.661 -15.652 35.892 1.00 85.88 357 LYS A N 1
ATOM 2874 C CA . LYS A 1 357 ? -15.398 -16.072 37.284 1.00 85.88 357 LYS A CA 1
ATOM 2875 C C . LYS A 1 357 ? -15.875 -15.028 38.296 1.00 85.88 357 LYS A C 1
ATOM 2877 O O . LYS A 1 357 ? -16.428 -15.411 39.323 1.00 85.88 357 LYS A O 1
ATOM 2882 N N . LEU A 1 358 ? -15.697 -13.738 38.006 1.00 80.88 358 LEU A N 1
ATOM 2883 C CA . LEU A 1 358 ? -16.173 -12.626 38.833 1.00 80.88 358 LEU A CA 1
ATOM 2884 C C . LEU A 1 358 ? -17.701 -12.558 38.891 1.00 80.88 358 LEU A C 1
ATOM 2886 O O . LEU A 1 358 ? -18.245 -12.383 39.978 1.00 80.88 358 LEU A O 1
ATOM 2890 N N . LEU A 1 359 ? -18.393 -12.757 37.765 1.00 83.00 359 LEU A N 1
ATOM 2891 C CA . LEU A 1 359 ? -19.853 -12.877 37.731 1.00 83.00 359 LEU A CA 1
ATOM 2892 C C . LEU A 1 359 ? -20.330 -14.058 38.582 1.00 83.00 359 LEU A C 1
ATOM 2894 O O . LEU A 1 359 ? -21.129 -13.853 39.492 1.00 83.00 359 LEU A O 1
ATOM 2898 N N . ASN A 1 360 ? -19.770 -15.254 38.380 1.00 83.56 360 ASN A N 1
ATOM 2899 C CA . ASN A 1 360 ? -20.134 -16.446 39.154 1.00 83.56 360 ASN A CA 1
ATOM 2900 C C . ASN A 1 360 ? -19.862 -16.284 40.665 1.00 83.56 360 ASN A C 1
ATOM 2902 O O . ASN A 1 360 ? -20.680 -16.695 41.487 1.00 83.56 360 ASN A O 1
ATOM 2906 N N . LEU A 1 361 ? -18.739 -15.662 41.050 1.00 83.56 361 LEU A N 1
ATOM 2907 C CA . LEU A 1 361 ? -18.439 -15.331 42.449 1.00 83.56 361 LEU A CA 1
ATOM 2908 C C . LEU A 1 361 ? -19.443 -14.325 43.019 1.00 83.56 361 LEU A C 1
ATOM 2910 O O . LEU A 1 361 ? -19.948 -14.520 44.123 1.00 83.56 361 LEU A O 1
ATOM 2914 N N . ARG A 1 362 ? -19.765 -13.269 42.264 1.00 79.31 362 ARG A N 1
ATOM 2915 C CA . ARG A 1 362 ? -20.707 -12.227 42.682 1.00 79.31 362 ARG A CA 1
ATOM 2916 C C . ARG A 1 362 ? -22.122 -12.776 42.845 1.00 79.31 362 ARG A C 1
ATOM 2918 O O . ARG A 1 362 ? -22.749 -12.501 43.863 1.00 79.31 362 ARG A O 1
ATOM 2925 N N . GLU A 1 363 ? -22.614 -13.566 41.894 1.00 80.62 363 GLU A N 1
ATOM 2926 C CA . GLU A 1 363 ? -23.918 -14.229 41.996 1.00 80.62 363 GLU A CA 1
ATOM 2927 C C . GLU A 1 363 ? -23.946 -15.242 43.146 1.00 80.62 363 GLU A C 1
ATOM 2929 O O . GLU A 1 363 ? -24.908 -15.259 43.912 1.00 80.62 363 GLU A O 1
ATOM 2934 N N . GLY A 1 364 ? -22.869 -16.010 43.349 1.00 83.06 364 GLY A N 1
ATOM 2935 C CA . GLY A 1 364 ? -22.733 -16.923 44.487 1.00 83.06 364 GLY A CA 1
ATOM 2936 C C . GLY A 1 364 ? -22.775 -16.211 45.846 1.00 83.06 364 GLY A C 1
ATOM 2937 O O . GLY A 1 364 ? -23.514 -16.630 46.737 1.00 83.06 364 GLY A O 1
ATOM 2938 N N . MET A 1 365 ? -22.043 -15.102 46.003 1.00 80.12 365 MET A N 1
ATOM 2939 C CA . MET A 1 365 ? -22.060 -14.291 47.229 1.00 80.12 365 MET A CA 1
ATOM 2940 C C . MET A 1 365 ? -23.413 -13.605 47.455 1.00 80.12 365 MET A C 1
ATOM 2942 O O . MET A 1 365 ? -23.909 -13.603 48.579 1.00 80.12 365 MET A O 1
ATOM 2946 N N . VAL A 1 366 ? -24.042 -13.062 46.406 1.00 80.44 366 VAL A N 1
ATOM 2947 C CA . VAL A 1 366 ? -25.381 -12.452 46.494 1.00 80.44 366 VAL A CA 1
ATOM 2948 C C . VAL A 1 366 ? -26.446 -13.502 46.826 1.00 80.44 366 VAL A C 1
ATOM 2950 O O . VAL A 1 366 ? -27.321 -13.232 47.645 1.00 80.44 366 VAL A O 1
ATOM 2953 N N . GLY A 1 367 ? -26.351 -14.712 46.268 1.00 82.56 367 GLY A N 1
ATOM 2954 C CA . GLY A 1 367 ? -27.221 -15.838 46.609 1.00 82.56 367 GLY A CA 1
ATOM 2955 C C . GLY A 1 367 ? -27.067 -16.288 48.065 1.00 82.56 367 GLY A C 1
ATOM 2956 O O . GLY A 1 367 ? -28.068 -16.474 48.753 1.00 82.56 367 GLY A O 1
ATOM 2957 N N . LEU A 1 368 ? -25.829 -16.387 48.564 1.00 84.94 368 LEU A N 1
ATOM 2958 C CA . LEU A 1 368 ? -25.537 -16.685 49.973 1.00 84.94 368 LEU A CA 1
ATOM 2959 C C . LEU A 1 368 ? -26.057 -15.603 50.927 1.00 84.94 368 LEU A C 1
ATOM 2961 O O . LEU A 1 368 ? -26.672 -15.930 51.941 1.00 84.94 368 LEU A O 1
ATOM 2965 N N . LEU A 1 369 ? -25.836 -14.325 50.605 1.00 81.50 369 LEU A N 1
ATOM 2966 C CA . LEU A 1 369 ? -26.348 -13.204 51.394 1.00 81.50 369 LEU A CA 1
ATOM 2967 C C . LEU A 1 369 ? -27.877 -13.191 51.407 1.00 81.50 369 LEU A C 1
ATOM 2969 O O . LEU A 1 369 ? -28.464 -13.062 52.478 1.00 81.50 369 LEU A O 1
ATOM 2973 N N . LYS A 1 370 ? -28.522 -13.398 50.253 1.00 85.12 370 LYS A N 1
ATOM 2974 C CA . LYS A 1 370 ? -29.981 -13.486 50.178 1.00 85.12 370 LYS A CA 1
ATOM 2975 C C . LYS A 1 370 ? -30.517 -14.649 51.014 1.00 85.12 370 LYS A C 1
ATOM 2977 O O . LYS A 1 370 ? -31.395 -14.423 51.832 1.00 85.12 370 LYS A O 1
ATOM 2982 N N . GLY A 1 371 ? -29.938 -15.845 50.899 1.00 84.19 371 GLY A N 1
ATOM 2983 C CA . GLY A 1 371 ? -30.348 -16.997 51.708 1.00 84.19 371 GLY A CA 1
ATOM 2984 C C . GLY A 1 371 ? -30.208 -16.772 53.221 1.00 84.19 371 GLY A C 1
ATOM 2985 O O . GLY A 1 371 ? -31.042 -17.252 53.981 1.00 84.19 371 GLY A O 1
ATOM 2986 N N . LYS A 1 372 ? -29.206 -15.998 53.671 1.00 83.88 372 LYS A N 1
ATOM 2987 C CA . LYS A 1 372 ? -29.095 -15.585 55.084 1.00 83.88 372 LYS A CA 1
ATOM 2988 C C . LYS A 1 372 ? -30.108 -14.511 55.491 1.00 83.88 372 LYS A C 1
ATOM 2990 O O . LYS A 1 372 ? -30.531 -14.511 56.641 1.00 83.88 372 LYS A O 1
ATOM 2995 N N . ILE A 1 373 ? -30.488 -13.609 54.586 1.00 83.06 373 ILE A N 1
ATOM 2996 C CA . ILE A 1 373 ? -31.562 -12.631 54.827 1.00 83.06 373 ILE A CA 1
ATOM 2997 C C . ILE A 1 373 ? -32.903 -13.361 54.951 1.00 83.06 373 ILE A C 1
ATOM 2999 O O . ILE A 1 373 ? -33.604 -13.149 55.935 1.00 83.06 373 ILE A O 1
ATOM 3003 N N . ASP A 1 374 ? -33.206 -14.271 54.021 1.00 85.25 374 ASP A N 1
ATOM 3004 C CA . ASP A 1 374 ? -34.414 -15.102 54.047 1.00 85.25 374 ASP A CA 1
ATOM 3005 C C . ASP A 1 374 ? -34.476 -15.933 55.361 1.00 85.25 374 ASP A C 1
ATOM 3007 O O . ASP A 1 374 ? -35.512 -15.973 56.023 1.00 85.25 374 ASP A O 1
ATOM 3011 N N . GLU A 1 375 ? -33.350 -16.512 55.814 1.00 86.69 375 GLU A N 1
ATOM 3012 C CA . GLU A 1 375 ? -33.244 -17.239 57.097 1.00 86.69 375 GLU A CA 1
ATOM 3013 C C . GLU A 1 375 ? -33.470 -16.343 58.333 1.00 86.69 375 GLU A C 1
ATOM 3015 O O . GLU A 1 375 ? -34.146 -16.756 59.277 1.00 86.69 375 GLU A O 1
ATOM 3020 N N . ILE A 1 376 ? -32.930 -15.117 58.353 1.00 81.56 376 ILE A N 1
ATOM 3021 C CA . ILE A 1 376 ? -33.194 -14.158 59.440 1.00 81.56 376 ILE A CA 1
ATOM 3022 C C . ILE A 1 376 ? -34.665 -13.742 59.441 1.00 81.56 376 ILE A C 1
ATOM 3024 O O . ILE A 1 376 ? -35.266 -13.678 60.508 1.00 81.56 376 ILE A O 1
ATOM 3028 N N . GLN A 1 377 ? -35.264 -13.518 58.273 1.00 86.44 377 GLN A N 1
ATOM 3029 C CA . GLN A 1 377 ? -36.647 -13.063 58.170 1.00 86.44 377 GLN A CA 1
ATOM 3030 C C . GLN A 1 377 ? -37.640 -14.130 58.672 1.00 86.44 377 GLN A C 1
ATOM 3032 O O . GLN A 1 377 ? -38.610 -13.803 59.357 1.00 86.44 377 GLN A O 1
ATOM 3037 N N . ASP A 1 378 ? -37.352 -15.419 58.456 1.00 85.81 378 ASP A N 1
ATOM 3038 C CA . ASP A 1 378 ? -38.083 -16.519 59.100 1.00 85.81 378 ASP A CA 1
ATOM 3039 C C . ASP A 1 378 ? -37.852 -16.584 60.623 1.00 85.81 378 ASP A C 1
ATOM 3041 O O . ASP A 1 378 ? -38.787 -16.882 61.374 1.00 85.81 378 ASP A O 1
ATOM 3045 N N . LEU A 1 379 ? -36.652 -16.275 61.127 1.00 84.94 379 LEU A N 1
ATOM 3046 C CA . LEU A 1 379 ? -36.407 -16.174 62.574 1.00 84.94 379 LEU A CA 1
ATOM 3047 C C . LEU A 1 379 ? -37.155 -14.987 63.209 1.00 84.94 379 LEU A C 1
ATOM 3049 O O . LEU A 1 379 ? -37.724 -15.143 64.289 1.00 84.94 379 LEU A O 1
ATOM 3053 N N . GLU A 1 380 ? -37.225 -13.836 62.538 1.00 86.12 380 GLU A N 1
ATOM 3054 C CA . GLU A 1 380 ? -38.011 -12.671 62.968 1.00 86.12 380 GLU A CA 1
ATOM 3055 C C . GLU A 1 380 ? -39.511 -12.998 63.026 1.00 86.12 380 GLU A C 1
ATOM 3057 O O . GLU A 1 380 ? -40.150 -12.748 64.051 1.00 86.12 380 GLU A O 1
ATOM 3062 N N . ASN A 1 381 ? -40.057 -13.647 61.990 1.00 86.06 381 ASN A N 1
ATOM 3063 C CA . ASN A 1 381 ? -41.442 -14.134 61.967 1.00 86.06 381 ASN A CA 1
ATOM 3064 C C . ASN A 1 381 ? -41.735 -15.092 63.140 1.00 86.06 381 ASN A C 1
ATOM 3066 O O . ASN A 1 381 ? -42.776 -14.994 63.797 1.00 86.06 381 ASN A O 1
ATOM 3070 N N . ASN A 1 382 ? -40.811 -16.012 63.439 1.00 88.69 382 ASN A N 1
ATOM 3071 C CA . ASN A 1 382 ? -40.939 -16.930 64.574 1.00 88.69 382 ASN A CA 1
ATOM 3072 C C . ASN A 1 382 ? -40.880 -16.199 65.926 1.00 88.69 382 ASN A C 1
ATOM 3074 O O . ASN A 1 382 ? -41.675 -16.503 66.816 1.00 88.69 382 ASN A O 1
ATOM 3078 N N . ILE A 1 383 ? -40.004 -15.201 66.078 1.00 83.00 383 ILE A N 1
ATOM 3079 C CA . ILE A 1 383 ? -39.944 -14.356 67.279 1.00 83.00 383 ILE A CA 1
ATOM 3080 C C . ILE A 1 383 ? -41.241 -13.550 67.441 1.00 83.00 383 ILE A C 1
ATOM 3082 O O . ILE A 1 383 ? -41.761 -13.467 68.555 1.00 83.00 383 ILE A O 1
ATOM 3086 N N . GLU A 1 384 ? -41.817 -12.993 66.372 1.00 87.19 384 GLU A N 1
ATOM 3087 C CA . GLU A 1 384 ? -43.095 -12.273 66.450 1.00 87.19 384 GLU A CA 1
ATOM 3088 C C . GLU A 1 384 ? -44.233 -13.197 66.923 1.00 87.19 384 GLU A C 1
ATOM 3090 O O . GLU A 1 384 ? -45.027 -12.822 67.788 1.00 87.19 384 GLU A O 1
ATOM 3095 N N . ASN A 1 385 ? -44.280 -14.435 66.420 1.00 86.94 385 ASN A N 1
ATOM 3096 C CA . ASN A 1 385 ? -45.267 -15.435 66.835 1.00 86.94 385 ASN A CA 1
ATOM 3097 C C . ASN A 1 385 ? -45.075 -15.887 68.293 1.00 86.94 385 ASN A C 1
ATOM 3099 O O . ASN A 1 385 ? -46.048 -15.913 69.045 1.00 86.94 385 ASN A O 1
ATOM 3103 N N . LEU A 1 386 ? -43.838 -16.134 68.740 1.00 83.12 386 LEU A N 1
ATOM 3104 C CA . LEU A 1 386 ? -43.547 -16.452 70.147 1.00 83.12 386 LEU A CA 1
ATOM 3105 C C . LEU A 1 386 ? -43.929 -15.306 71.100 1.00 83.12 386 LEU A C 1
ATOM 3107 O O . LEU A 1 386 ? -44.425 -15.563 72.197 1.00 83.12 386 LEU A O 1
ATOM 3111 N N . ASN A 1 387 ? -43.765 -14.042 70.689 1.00 84.00 387 ASN A N 1
ATOM 3112 C CA . ASN A 1 387 ? -44.236 -12.894 71.472 1.00 84.00 387 ASN A CA 1
ATOM 3113 C C . ASN A 1 387 ? -45.774 -12.825 71.530 1.00 84.00 387 ASN A C 1
ATOM 3115 O O . ASN A 1 387 ? -46.324 -12.550 72.598 1.00 84.00 387 ASN A O 1
ATOM 3119 N N . LYS A 1 388 ? -46.481 -13.113 70.425 1.00 86.50 388 LYS A N 1
ATOM 3120 C CA . LYS A 1 388 ? -47.956 -13.207 70.407 1.00 86.50 388 LYS A CA 1
ATOM 3121 C C . LYS A 1 388 ? -48.457 -14.315 71.336 1.00 86.50 388 LYS A C 1
ATOM 3123 O O . LYS A 1 388 ? -49.394 -14.082 72.098 1.00 86.50 388 LYS A O 1
ATOM 3128 N N . ASP A 1 389 ? -47.822 -15.486 71.318 1.00 83.12 389 ASP A N 1
ATOM 3129 C CA . ASP A 1 389 ? -48.191 -16.606 72.190 1.00 83.12 389 ASP A CA 1
ATOM 3130 C C . ASP A 1 389 ? -47.870 -16.333 73.663 1.00 83.12 389 ASP A C 1
ATOM 3132 O O . ASP A 1 389 ? -48.714 -16.613 74.518 1.00 83.12 389 ASP A O 1
ATOM 3136 N N . LYS A 1 390 ? -46.727 -15.701 73.976 1.00 83.06 390 LYS A N 1
ATOM 3137 C CA . LYS A 1 390 ? -46.433 -15.230 75.337 1.00 83.06 390 LYS A CA 1
ATOM 3138 C C . LYS A 1 390 ? -47.509 -14.251 75.828 1.00 83.06 390 LYS A C 1
ATOM 3140 O O . LYS A 1 390 ? -48.119 -14.515 76.860 1.00 83.06 390 LYS A O 1
ATOM 3145 N N . ALA A 1 391 ? -47.818 -13.198 75.069 1.00 83.00 391 ALA A N 1
ATOM 3146 C CA . ALA A 1 391 ? -48.826 -12.204 75.458 1.00 83.00 391 ALA A CA 1
ATOM 3147 C C . ALA A 1 391 ? -50.240 -12.810 75.611 1.00 83.00 391 ALA A C 1
ATOM 3149 O O . ALA A 1 391 ? -51.004 -12.429 76.496 1.00 83.00 391 ALA A O 1
ATOM 3150 N N . ASN A 1 392 ? -50.587 -13.796 74.778 1.00 86.44 392 ASN A N 1
ATOM 3151 C CA . ASN A 1 392 ? -51.832 -14.566 74.863 1.00 86.44 392 ASN A CA 1
ATOM 3152 C C . ASN A 1 392 ? -51.886 -15.435 76.137 1.00 86.44 392 ASN A C 1
ATOM 3154 O O . ASN A 1 392 ? -52.941 -15.558 76.760 1.00 86.44 392 ASN A O 1
ATOM 3158 N N . LEU A 1 393 ? -50.761 -16.028 76.551 1.00 81.19 393 LEU A N 1
ATOM 3159 C CA . LEU A 1 393 ? -50.652 -16.798 77.794 1.00 81.19 393 LEU A CA 1
ATOM 3160 C C . LEU A 1 393 ? -50.653 -15.907 79.042 1.00 81.19 393 LEU A C 1
ATOM 3162 O O . LEU A 1 393 ? -51.335 -16.248 80.004 1.00 81.19 393 LEU A O 1
ATOM 3166 N N . GLU A 1 394 ? -49.981 -14.755 79.013 1.00 83.25 394 GLU A N 1
ATOM 3167 C CA . GLU A 1 394 ? -50.034 -13.742 80.078 1.00 83.25 394 GLU A CA 1
ATOM 3168 C C . GLU A 1 394 ? -51.473 -13.236 80.276 1.00 83.25 394 GLU A C 1
ATOM 3170 O O . GLU A 1 394 ? -52.010 -13.305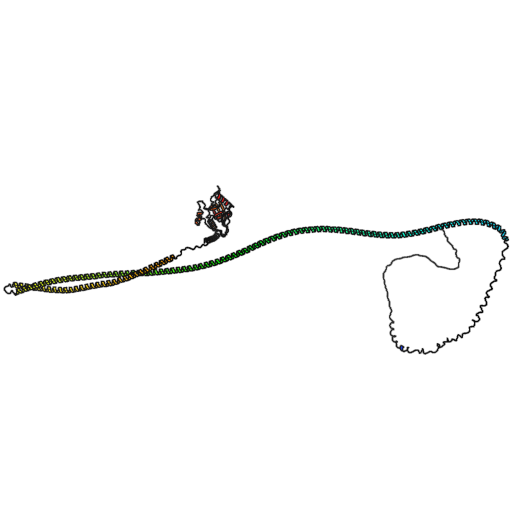 81.381 1.00 83.25 394 GLU A O 1
ATOM 3175 N N . LEU A 1 395 ? -52.161 -12.862 79.190 1.00 85.12 395 LEU A N 1
ATOM 3176 C CA . LEU A 1 395 ? -53.561 -12.431 79.239 1.00 85.12 395 LEU A CA 1
ATOM 3177 C C . LEU A 1 395 ? -54.504 -13.539 79.743 1.00 85.12 395 LEU A C 1
ATOM 3179 O O . LEU A 1 395 ? -55.449 -13.251 80.477 1.00 85.12 395 LEU A O 1
ATOM 3183 N N . LYS A 1 396 ? -54.266 -14.812 79.399 1.00 82.12 396 LYS A N 1
ATOM 3184 C CA . LYS A 1 396 ? -55.021 -15.948 79.967 1.00 82.12 396 LYS A CA 1
ATOM 3185 C C . LYS A 1 396 ? -54.747 -16.137 81.457 1.00 82.12 396 LYS A C 1
ATOM 3187 O O . LYS A 1 396 ? -55.683 -16.416 82.204 1.00 82.12 396 LYS A O 1
ATOM 3192 N N . LEU A 1 397 ? -53.493 -15.993 81.881 1.00 80.94 397 LEU A N 1
ATOM 3193 C CA . LEU A 1 397 ? -53.077 -16.140 83.272 1.00 80.94 397 LEU A CA 1
ATOM 3194 C C . LEU A 1 397 ? -53.706 -15.062 84.159 1.00 80.94 397 LEU A C 1
ATOM 3196 O O . LEU A 1 397 ? -54.231 -15.396 85.219 1.00 80.94 397 LEU A O 1
ATOM 3200 N N . ASP A 1 398 ? -53.730 -13.806 83.717 1.00 80.38 398 ASP A N 1
ATOM 3201 C CA . ASP A 1 398 ? -54.334 -12.715 84.488 1.00 80.38 398 ASP A CA 1
ATOM 3202 C C . ASP A 1 398 ? -55.866 -12.815 84.537 1.00 80.38 398 ASP A C 1
ATOM 3204 O O . ASP A 1 398 ? -56.434 -12.766 85.626 1.00 80.38 398 ASP A O 1
ATOM 3208 N N . ASN A 1 399 ? -56.543 -13.130 83.422 1.00 85.19 399 ASN A N 1
ATOM 3209 C CA . ASN A 1 399 ? -57.985 -13.434 83.450 1.00 85.19 399 ASN A CA 1
ATOM 3210 C C . ASN A 1 399 ? -58.325 -14.602 84.402 1.00 85.19 399 ASN A C 1
ATOM 3212 O O . ASN A 1 399 ? -59.364 -14.587 85.067 1.00 85.19 399 ASN A O 1
ATOM 3216 N N . TRP A 1 400 ? -57.462 -15.622 84.477 1.00 82.19 400 TRP A N 1
ATOM 3217 C CA . TRP A 1 400 ? -57.659 -16.765 85.371 1.00 82.19 400 TRP A CA 1
ATOM 3218 C C . TRP A 1 400 ? -57.377 -16.424 86.843 1.00 82.19 400 TRP A C 1
ATOM 3220 O O . TRP A 1 400 ? -58.117 -16.866 87.724 1.00 82.19 400 TRP A O 1
ATOM 3230 N N . ARG A 1 401 ? -56.358 -15.596 87.116 1.00 78.56 401 ARG A N 1
ATOM 3231 C CA . ARG A 1 401 ? -56.083 -15.028 88.446 1.00 78.56 401 ARG A CA 1
ATOM 3232 C C . ARG A 1 401 ? -57.271 -14.204 88.939 1.00 78.56 401 ARG A C 1
ATOM 3234 O O . ARG A 1 401 ? -57.749 -14.465 90.039 1.00 78.56 401 ARG A O 1
ATOM 3241 N N . ASP A 1 402 ? -57.777 -13.279 88.127 1.00 80.56 402 ASP A N 1
ATOM 3242 C CA . ASP A 1 402 ? -58.865 -12.369 88.502 1.00 80.56 402 ASP A CA 1
ATOM 3243 C C . ASP A 1 402 ? -60.181 -13.113 88.758 1.00 80.56 402 ASP A C 1
ATOM 3245 O O . ASP A 1 402 ? -60.777 -12.968 89.827 1.00 80.56 402 ASP A O 1
ATOM 3249 N N . GLY A 1 403 ? -60.611 -13.979 87.831 1.00 82.56 403 GLY A N 1
ATOM 3250 C CA . GLY A 1 403 ? -61.853 -14.750 87.986 1.00 82.56 403 GLY A CA 1
ATOM 3251 C C . GLY A 1 403 ? -61.864 -15.652 89.227 1.00 82.56 403 GLY A C 1
ATOM 3252 O O . GLY A 1 403 ? -62.911 -15.893 89.828 1.00 82.56 403 GLY A O 1
ATOM 3253 N N . MET A 1 404 ? -60.692 -16.115 89.655 1.00 77.44 404 MET A N 1
ATOM 3254 C CA . MET A 1 404 ? -60.533 -16.980 90.821 1.00 77.44 404 MET A CA 1
ATOM 3255 C C . MET A 1 404 ? -60.253 -16.206 92.121 1.00 77.44 404 MET A C 1
ATOM 3257 O O . MET A 1 404 ? -60.639 -16.669 93.193 1.00 77.44 404 MET A O 1
ATOM 3261 N N . LEU A 1 405 ? -59.661 -15.008 92.047 1.00 78.94 405 LEU A N 1
ATOM 3262 C CA . LEU A 1 405 ? -59.637 -14.045 93.154 1.00 78.94 405 LEU A CA 1
ATOM 3263 C C . LEU A 1 405 ? -61.056 -13.597 93.516 1.00 78.94 405 LEU A C 1
ATOM 3265 O O . LEU A 1 405 ? -61.373 -13.523 94.702 1.00 78.94 405 LEU A O 1
ATOM 3269 N N . ILE A 1 406 ? -61.919 -13.374 92.517 1.00 81.81 406 ILE A N 1
ATOM 3270 C CA . ILE A 1 406 ? -63.356 -13.139 92.718 1.00 81.81 406 ILE A CA 1
ATOM 3271 C C . ILE A 1 406 ? -63.985 -14.344 93.430 1.00 81.81 406 ILE A C 1
ATOM 3273 O O . ILE A 1 406 ? -64.556 -14.174 94.502 1.00 81.81 406 ILE A O 1
ATOM 3277 N N . LEU A 1 407 ? -63.789 -15.570 92.925 1.00 83.38 407 LEU A N 1
ATOM 3278 C CA . LEU A 1 407 ? -64.340 -16.779 93.554 1.00 83.38 407 LEU A CA 1
ATOM 3279 C C . LEU A 1 407 ? -63.889 -16.962 95.018 1.00 83.38 407 LEU A C 1
ATOM 3281 O O . LEU A 1 407 ? -64.702 -17.309 95.873 1.00 83.38 407 LEU A O 1
ATOM 3285 N N . ILE A 1 408 ? -62.611 -16.714 95.333 1.00 79.94 408 ILE A N 1
ATOM 3286 C CA . ILE A 1 408 ? -62.115 -16.765 96.718 1.00 79.94 408 ILE A CA 1
ATOM 3287 C C . ILE A 1 408 ? -62.710 -15.636 97.567 1.00 79.94 408 ILE A C 1
ATOM 3289 O O . ILE A 1 408 ? -63.069 -15.882 98.718 1.00 79.94 408 ILE A O 1
ATOM 3293 N N . LYS A 1 409 ? -62.850 -14.419 97.030 1.00 85.06 409 LYS A N 1
ATOM 3294 C CA . LYS A 1 409 ? -63.471 -13.291 97.738 1.00 85.06 409 LYS A CA 1
ATOM 3295 C C . LYS A 1 409 ? -64.932 -13.591 98.080 1.00 85.06 409 LYS A C 1
ATOM 3297 O O . LYS A 1 409 ? -65.306 -13.451 99.242 1.00 85.06 409 LYS A O 1
ATOM 3302 N N . ASP A 1 410 ? -65.706 -14.097 97.124 1.00 82.19 410 ASP A N 1
ATOM 3303 C CA . ASP A 1 410 ? -67.101 -14.502 97.321 1.00 82.19 410 ASP A CA 1
ATOM 3304 C C . ASP A 1 410 ? -67.217 -15.603 98.393 1.00 82.19 410 ASP A C 1
ATOM 3306 O O . ASP A 1 410 ? -68.073 -15.530 99.274 1.00 82.19 410 ASP A O 1
ATOM 3310 N N . LYS A 1 411 ? -66.308 -16.592 98.389 1.00 80.19 411 LYS A N 1
ATOM 3311 C CA . LYS A 1 411 ? -66.259 -17.655 99.413 1.00 80.19 411 LYS A CA 1
ATOM 3312 C C . LYS A 1 411 ? -65.851 -17.146 100.796 1.00 80.19 411 LYS A C 1
ATOM 3314 O O . LYS A 1 411 ? -66.368 -17.633 101.804 1.00 80.19 411 LYS A O 1
ATOM 3319 N N . ILE A 1 412 ? -64.954 -16.163 100.872 1.00 81.94 412 ILE A N 1
ATOM 3320 C CA . ILE A 1 412 ? -64.594 -15.487 102.126 1.00 81.94 412 ILE A CA 1
ATOM 3321 C C . ILE A 1 412 ? -65.784 -14.675 102.653 1.00 81.94 412 ILE A C 1
ATOM 3323 O O . ILE A 1 412 ? -66.056 -14.721 103.850 1.00 81.94 412 ILE A O 1
ATOM 3327 N N . GLU A 1 413 ? -66.530 -13.986 101.789 1.00 83.56 413 GLU A N 1
ATOM 3328 C CA . GLU A 1 413 ? -67.739 -13.246 102.171 1.00 83.56 413 GLU A CA 1
ATOM 3329 C C . GLU A 1 413 ? -68.867 -14.183 102.634 1.00 83.56 413 GLU A C 1
ATOM 3331 O O . GLU A 1 413 ? -69.443 -13.945 103.695 1.00 83.56 413 GLU A O 1
ATOM 3336 N N . GLU A 1 414 ? -69.103 -15.305 101.942 1.00 83.56 414 GLU A N 1
ATOM 3337 C CA . GLU A 1 414 ? -70.003 -16.387 102.383 1.00 83.56 414 GLU A CA 1
ATOM 3338 C C . GLU A 1 414 ? -69.601 -16.921 103.771 1.00 83.56 414 GLU A C 1
ATOM 3340 O O . GLU A 1 414 ? -70.430 -17.001 104.678 1.00 83.56 414 GLU A O 1
ATOM 3345 N N . THR A 1 415 ? -68.311 -17.208 103.976 1.00 78.88 415 THR A N 1
ATOM 3346 C CA . THR A 1 415 ? -67.779 -17.719 105.252 1.00 78.88 415 THR A CA 1
ATOM 3347 C C . THR A 1 415 ? -67.879 -16.687 106.380 1.00 78.88 415 THR A C 1
ATOM 3349 O O . THR A 1 415 ? -68.173 -17.044 107.520 1.00 78.88 415 THR A O 1
ATOM 3352 N N . ASN A 1 416 ? -67.660 -15.403 106.090 1.00 81.19 416 ASN A N 1
ATOM 3353 C CA . ASN A 1 416 ? -67.804 -14.323 107.066 1.00 81.19 416 ASN A CA 1
ATOM 3354 C C . ASN A 1 416 ? -69.275 -14.094 107.442 1.00 81.19 416 ASN A C 1
ATOM 3356 O O . ASN A 1 416 ? -69.562 -13.857 108.614 1.00 81.19 416 ASN A O 1
ATOM 3360 N N . ARG A 1 417 ? -70.205 -14.229 106.486 1.00 84.56 417 ARG A N 1
ATOM 3361 C CA . ARG A 1 417 ? -71.650 -14.162 106.747 1.00 84.56 417 ARG A CA 1
ATOM 3362 C C . ARG A 1 417 ? -72.098 -15.307 107.659 1.00 84.56 417 ARG A C 1
ATOM 3364 O O . ARG A 1 417 ? -72.707 -15.046 108.689 1.00 84.56 417 ARG A O 1
ATOM 3371 N N . LEU A 1 418 ? -71.693 -16.544 107.350 1.00 81.12 418 LEU A N 1
ATOM 3372 C CA . LEU A 1 418 ? -71.959 -17.717 108.195 1.00 81.12 418 LEU A CA 1
ATOM 3373 C C . LEU A 1 418 ? -71.370 -17.564 109.609 1.00 81.12 418 LEU A C 1
ATOM 3375 O O . LEU A 1 418 ? -72.008 -17.944 110.583 1.00 81.12 418 LEU A O 1
ATOM 3379 N N . LYS A 1 419 ? -70.175 -16.971 109.751 1.00 81.25 419 LYS A N 1
ATOM 3380 C CA . LYS A 1 419 ? -69.580 -16.674 111.069 1.00 81.25 419 LYS A CA 1
ATOM 3381 C C . LYS A 1 419 ? -70.351 -15.611 111.856 1.00 81.25 419 LYS A C 1
ATOM 3383 O O . LYS A 1 419 ? -70.401 -15.711 113.078 1.00 81.25 419 LYS A O 1
ATOM 3388 N N . ALA A 1 420 ? -70.938 -14.618 111.188 1.00 80.81 420 ALA A N 1
ATOM 3389 C CA . ALA A 1 420 ? -71.797 -13.629 111.838 1.00 80.81 420 ALA A CA 1
ATOM 3390 C C . ALA A 1 420 ? -73.124 -14.258 112.299 1.00 80.81 420 ALA A C 1
ATOM 3392 O O . ALA A 1 420 ? -73.488 -14.100 113.460 1.00 80.81 420 ALA A O 1
ATOM 3393 N N . GLU A 1 421 ? -73.774 -15.046 111.435 1.00 83.38 421 GLU A N 1
ATOM 3394 C CA . GLU A 1 421 ? -74.982 -15.827 111.757 1.00 83.38 421 GLU A CA 1
ATOM 3395 C C . GLU A 1 421 ? -74.740 -16.785 112.944 1.00 83.38 421 GLU A C 1
ATOM 3397 O O . GLU A 1 421 ? -75.553 -16.866 113.866 1.00 83.38 421 GLU A O 1
ATOM 3402 N N . LEU A 1 422 ? -73.585 -17.463 112.970 1.00 83.69 422 LEU A N 1
ATOM 3403 C CA . LEU A 1 422 ? -73.148 -18.309 114.085 1.00 83.69 422 LEU A CA 1
ATOM 3404 C C . LEU A 1 422 ? -72.960 -17.507 115.383 1.00 83.69 422 LEU A C 1
ATOM 3406 O O . LEU A 1 422 ? -73.462 -17.924 116.424 1.00 83.69 422 LEU A O 1
ATOM 3410 N N . ALA A 1 423 ? -72.262 -16.369 115.340 1.00 78.81 423 ALA A N 1
ATOM 3411 C CA . ALA A 1 423 ? -72.011 -15.546 116.524 1.00 78.81 423 ALA A CA 1
ATOM 3412 C C . ALA A 1 423 ? -73.306 -14.947 117.107 1.00 78.81 423 ALA A C 1
ATOM 3414 O O . ALA A 1 423 ? -73.484 -14.930 118.323 1.00 78.81 423 ALA A O 1
ATOM 3415 N N . GLU A 1 424 ? -74.238 -14.520 116.251 1.00 83.44 424 GLU A N 1
ATOM 3416 C CA . GLU A 1 424 ? -75.574 -14.069 116.655 1.00 83.44 424 GLU A CA 1
ATOM 3417 C C . GLU A 1 424 ? -76.378 -15.216 117.290 1.00 83.44 424 GLU A C 1
ATOM 3419 O O . GLU A 1 424 ? -76.960 -15.053 118.364 1.00 83.44 424 GLU A O 1
ATOM 3424 N N . SER A 1 425 ? -76.346 -16.416 116.698 1.00 81.00 425 SER A N 1
ATOM 3425 C CA . SER A 1 425 ? -76.988 -17.600 117.283 1.00 81.00 425 SER A CA 1
ATOM 3426 C C . SER A 1 425 ? -76.360 -18.020 118.617 1.00 81.00 425 SER A C 1
ATOM 3428 O O . SER A 1 425 ? -77.086 -18.460 119.507 1.00 81.00 425 SER A O 1
ATOM 3430 N N . GLN A 1 426 ? -75.038 -17.898 118.774 1.00 81.44 426 GLN A N 1
ATOM 3431 C CA . GLN A 1 426 ? -74.334 -18.167 120.032 1.00 81.44 426 GLN A CA 1
ATOM 3432 C C . GLN A 1 426 ? -74.727 -17.160 121.118 1.00 81.44 426 GLN A C 1
ATOM 3434 O O . GLN A 1 426 ? -75.014 -17.573 122.239 1.00 81.44 426 GLN A O 1
ATOM 3439 N N . GLN A 1 427 ? -74.810 -15.867 120.786 1.00 82.31 427 GLN A N 1
ATOM 3440 C CA . GLN A 1 427 ? -75.244 -14.828 121.723 1.00 82.31 427 GLN A CA 1
ATOM 3441 C C . GLN A 1 427 ? -76.693 -15.058 122.182 1.00 82.31 427 GLN A C 1
ATOM 3443 O O . GLN A 1 427 ? -76.942 -15.128 123.381 1.00 82.31 427 GLN A O 1
ATOM 3448 N N . ASN A 1 428 ? -77.624 -15.302 121.254 1.00 81.00 428 ASN A N 1
ATOM 3449 C CA . ASN A 1 428 ? -79.027 -15.594 121.581 1.00 81.00 428 ASN A CA 1
ATOM 3450 C C . ASN A 1 428 ? -79.186 -16.851 122.469 1.00 81.00 428 ASN A C 1
ATOM 3452 O O . ASN A 1 428 ? -80.033 -16.889 123.365 1.00 81.00 428 ASN A O 1
ATOM 3456 N N . MET A 1 429 ? -78.357 -17.884 122.261 1.00 77.94 429 MET A N 1
ATOM 3457 C CA . MET A 1 429 ? -78.313 -19.053 123.151 1.00 77.94 429 MET A CA 1
ATOM 3458 C C . MET A 1 429 ? -77.695 -18.747 124.518 1.00 77.94 429 MET A C 1
ATOM 3460 O O . MET A 1 429 ? -78.134 -19.317 125.512 1.00 77.94 429 MET A O 1
ATOM 3464 N N . GLN A 1 430 ? -76.698 -17.863 124.599 1.00 82.12 430 GLN A N 1
ATOM 3465 C CA . GLN A 1 430 ? -76.131 -17.449 125.882 1.00 82.12 430 GLN A CA 1
ATOM 3466 C C . GLN A 1 430 ? -77.124 -16.601 126.683 1.00 82.12 430 GLN A C 1
ATOM 3468 O O . GLN A 1 430 ? -77.255 -16.808 127.884 1.00 82.12 430 GLN A O 1
ATOM 3473 N N . ASP A 1 431 ? -77.863 -15.701 126.037 1.00 80.88 431 ASP A N 1
ATOM 3474 C CA . ASP A 1 431 ? -78.860 -14.870 126.714 1.00 80.88 431 ASP A CA 1
ATOM 3475 C C . ASP A 1 431 ? -80.036 -15.711 127.231 1.00 80.88 431 ASP A C 1
ATOM 3477 O O . ASP A 1 431 ? -80.385 -15.607 128.405 1.00 80.88 431 ASP A O 1
ATOM 3481 N N . THR A 1 432 ? -80.549 -16.657 126.437 1.00 78.50 432 THR A N 1
ATOM 3482 C CA . THR A 1 432 ? -81.550 -17.630 126.928 1.00 78.50 432 THR A CA 1
ATOM 3483 C C . THR A 1 432 ? -80.995 -18.585 127.996 1.00 78.50 432 THR A C 1
ATOM 3485 O O . THR A 1 432 ? -81.731 -18.980 128.898 1.00 78.50 432 THR A O 1
ATOM 3488 N N . MET A 1 433 ? -79.698 -18.922 127.976 1.00 80.62 433 MET A N 1
ATOM 3489 C CA . MET A 1 433 ? -79.049 -19.661 129.071 1.00 80.62 433 MET A CA 1
ATOM 3490 C C . MET A 1 433 ? -79.027 -18.827 130.366 1.00 80.62 433 MET A C 1
ATOM 3492 O O . MET A 1 433 ? -79.369 -19.347 131.427 1.00 80.62 433 MET A O 1
ATOM 3496 N N . ASN A 1 434 ? -78.698 -17.533 130.277 1.00 80.25 434 ASN A N 1
ATOM 3497 C CA . ASN A 1 434 ? -78.714 -16.599 131.408 1.00 80.25 434 ASN A CA 1
ATOM 3498 C C . ASN A 1 434 ? -80.140 -16.439 131.981 1.00 80.25 434 ASN A C 1
ATOM 3500 O O . ASN A 1 434 ? -80.326 -16.424 133.199 1.00 80.25 434 ASN A O 1
ATOM 3504 N N . GLU A 1 435 ? -81.160 -16.360 131.116 1.00 82.00 435 GLU A N 1
ATOM 3505 C CA . GLU A 1 435 ? -82.573 -16.335 131.520 1.00 82.00 435 GLU A CA 1
ATOM 3506 C C . GLU A 1 435 ? -82.992 -17.635 132.224 1.00 82.00 435 GLU A C 1
ATOM 3508 O O . GLU A 1 435 ? -83.667 -17.576 133.251 1.00 82.00 435 GLU A O 1
ATOM 3513 N N . ILE A 1 436 ? -82.552 -18.806 131.744 1.00 78.19 436 ILE A N 1
ATOM 3514 C CA . ILE A 1 436 ? -82.790 -20.092 132.421 1.00 78.19 436 ILE A CA 1
ATOM 3515 C C . ILE A 1 436 ? -82.109 -20.140 133.793 1.00 78.19 436 ILE A C 1
ATOM 3517 O O . ILE A 1 436 ? -82.711 -20.644 134.740 1.00 78.19 436 ILE A O 1
ATOM 3521 N N . GLU A 1 437 ? -80.881 -19.640 133.937 1.00 81.06 437 GLU A N 1
ATOM 3522 C CA . GLU A 1 437 ? -80.198 -19.595 135.237 1.00 81.06 437 GLU A CA 1
ATOM 3523 C C . GLU A 1 437 ? -80.903 -18.640 136.214 1.00 81.06 437 GLU A C 1
ATOM 3525 O O . GLU A 1 437 ? -81.104 -18.994 137.377 1.00 81.06 437 GLU A O 1
ATOM 3530 N N . SER A 1 438 ? -81.392 -17.489 135.737 1.00 80.56 438 SER A N 1
ATOM 3531 C CA . SER A 1 438 ? -82.218 -16.580 136.543 1.00 80.56 438 SER A CA 1
ATOM 3532 C C . SER A 1 438 ? -83.560 -17.211 136.942 1.00 80.56 438 SER A C 1
ATOM 3534 O O . SER A 1 438 ? -83.927 -17.177 138.117 1.00 80.56 438 SER A O 1
ATOM 3536 N N . ALA A 1 439 ? -84.257 -17.863 136.006 1.00 75.88 439 ALA A N 1
ATOM 3537 C CA . ALA A 1 439 ? -85.516 -18.558 136.268 1.00 75.88 439 ALA A CA 1
ATOM 3538 C C . ALA A 1 439 ? -85.343 -19.746 137.230 1.00 75.88 439 ALA A C 1
ATOM 3540 O O . ALA A 1 439 ? -86.216 -19.989 138.058 1.00 75.88 439 ALA A O 1
ATOM 3541 N N . ARG A 1 440 ? -84.210 -20.461 137.176 1.00 77.44 440 ARG A N 1
ATOM 3542 C CA . ARG A 1 440 ? -83.862 -21.510 138.151 1.00 77.44 440 ARG A CA 1
ATOM 3543 C C . ARG A 1 440 ? -83.588 -20.933 139.536 1.00 77.44 440 ARG A C 1
ATOM 3545 O O . ARG A 1 440 ? -84.134 -21.451 140.498 1.00 77.44 440 ARG A O 1
ATOM 3552 N N . SER A 1 441 ? -82.849 -19.827 139.639 1.00 78.00 441 SER A N 1
ATOM 3553 C CA . SER A 1 441 ? -82.656 -19.134 140.922 1.00 78.00 441 SER A CA 1
ATOM 3554 C C . SER A 1 441 ? -83.991 -18.685 141.534 1.00 78.00 441 SER A C 1
ATOM 3556 O O . SER A 1 441 ? -84.186 -18.808 142.738 1.00 78.00 441 SER A O 1
ATOM 3558 N N . GLN A 1 442 ? -84.935 -18.220 140.708 1.00 75.69 442 GLN A N 1
ATOM 3559 C CA . GLN A 1 442 ? -86.293 -17.880 141.149 1.00 75.69 442 GLN A CA 1
ATOM 3560 C C . GLN A 1 442 ? -87.121 -19.123 141.519 1.00 75.69 442 GLN A C 1
ATOM 3562 O O . GLN A 1 442 ? -87.896 -19.069 142.470 1.00 75.69 442 GLN A O 1
ATOM 3567 N N . GLN A 1 443 ? -86.953 -20.253 140.819 1.00 77.00 443 GLN A N 1
ATOM 3568 C CA . GLN A 1 443 ? -87.554 -21.533 141.219 1.00 77.00 443 GLN A CA 1
ATOM 3569 C C . GLN A 1 443 ? -87.025 -21.994 142.579 1.00 77.00 443 GLN A C 1
ATOM 3571 O O . GLN A 1 443 ? -87.833 -22.362 143.421 1.00 77.00 443 GLN A O 1
ATOM 3576 N N . ASP A 1 444 ? -85.715 -21.924 142.825 1.00 75.38 444 ASP A N 1
ATOM 3577 C CA . ASP A 1 444 ? -85.113 -22.310 144.106 1.00 75.38 444 ASP A CA 1
ATOM 3578 C C . ASP A 1 444 ? -85.621 -21.421 145.263 1.00 75.38 444 ASP A C 1
ATOM 3580 O O . ASP A 1 444 ? -86.021 -21.944 146.308 1.00 75.38 444 ASP A O 1
ATOM 3584 N N . GLU A 1 445 ? -85.703 -20.096 145.064 1.00 75.81 445 GLU A N 1
ATOM 3585 C CA . GLU A 1 445 ? -86.289 -19.154 146.036 1.00 75.81 445 GLU A CA 1
ATOM 3586 C C . GLU A 1 445 ? -87.780 -19.433 146.305 1.00 75.81 445 GLU A C 1
ATOM 3588 O O . GLU A 1 445 ? -88.213 -19.465 147.461 1.00 75.81 445 GLU A O 1
ATOM 3593 N N . VAL A 1 446 ? -88.582 -19.676 145.260 1.00 73.44 446 VAL A N 1
ATOM 3594 C CA . VAL A 1 446 ? -90.014 -19.994 145.403 1.00 73.44 446 VAL A CA 1
ATOM 3595 C C . VAL A 1 446 ? -90.218 -21.381 146.019 1.00 73.44 446 VAL A C 1
ATOM 3597 O O . VAL A 1 446 ? -91.121 -21.548 146.836 1.00 73.44 446 VAL A O 1
ATOM 3600 N N . GLU A 1 447 ? -89.376 -22.370 145.714 1.00 74.62 447 GLU A N 1
ATOM 3601 C CA . GLU A 1 447 ? -89.411 -23.687 146.357 1.00 74.62 447 GLU A CA 1
ATOM 3602 C C . GLU A 1 447 ? -89.047 -23.617 147.839 1.00 74.62 447 GLU A C 1
ATOM 3604 O O . GLU A 1 447 ? -89.659 -24.326 148.641 1.00 74.62 447 GLU A O 1
ATOM 3609 N N . GLU A 1 448 ? -88.093 -22.773 148.237 1.00 74.25 448 GLU A N 1
ATOM 3610 C CA . GLU A 1 448 ? -87.786 -22.539 149.649 1.00 74.25 448 GLU A CA 1
ATOM 3611 C C . GLU A 1 448 ? -88.926 -21.792 150.362 1.00 74.25 448 GLU A C 1
ATOM 3613 O O . GLU A 1 448 ? -89.349 -22.214 151.442 1.00 74.25 448 GLU A O 1
ATOM 3618 N N . PHE A 1 449 ? -89.514 -20.769 149.735 1.00 73.19 449 PHE A N 1
ATOM 3619 C CA . PHE A 1 449 ? -90.671 -20.051 150.280 1.00 73.19 449 PHE A CA 1
ATOM 3620 C C . PHE A 1 449 ? -91.910 -20.950 150.421 1.00 73.19 449 PHE A C 1
ATOM 3622 O O . PHE A 1 449 ? -92.542 -20.971 151.478 1.00 73.19 449 PHE A O 1
ATOM 3629 N N . VAL A 1 450 ? -92.241 -21.756 149.406 1.00 71.38 450 VAL A N 1
ATOM 3630 C CA . VAL A 1 450 ? -93.332 -22.745 149.478 1.00 71.38 450 VAL A CA 1
ATOM 3631 C C . VAL A 1 450 ? -93.055 -23.763 150.586 1.00 71.38 450 VAL A C 1
ATOM 3633 O O . VAL A 1 450 ? -93.961 -24.084 151.349 1.00 71.38 450 VAL A O 1
ATOM 3636 N N . ARG A 1 451 ? -91.806 -24.215 150.759 1.00 73.19 451 ARG A N 1
ATOM 3637 C CA . ARG A 1 451 ? -91.398 -25.133 151.838 1.00 73.19 451 ARG A CA 1
ATOM 3638 C C . ARG A 1 451 ? -91.533 -24.498 153.231 1.00 73.19 451 ARG A C 1
ATOM 3640 O O . ARG A 1 451 ? -91.961 -25.180 154.163 1.00 73.19 451 ARG A O 1
ATOM 3647 N N . GLU A 1 452 ? -91.253 -23.201 153.377 1.00 70.56 452 GLU A N 1
ATOM 3648 C CA . GLU A 1 452 ? -91.505 -22.428 154.605 1.00 70.56 452 GLU A CA 1
ATOM 3649 C C . GLU A 1 452 ? -93.014 -22.290 154.898 1.00 70.56 452 GLU A C 1
ATOM 3651 O O . GLU A 1 452 ? -93.453 -22.502 156.035 1.00 70.56 452 GLU A O 1
ATOM 3656 N N . LYS A 1 453 ? -93.829 -21.980 153.878 1.00 68.31 453 LYS A N 1
ATOM 3657 C CA . LYS A 1 453 ? -95.290 -21.849 154.024 1.00 68.31 453 LYS A CA 1
ATOM 3658 C C . LYS A 1 453 ? -95.980 -23.185 154.287 1.00 68.31 453 LYS A C 1
ATOM 3660 O O . LYS A 1 453 ? -96.837 -23.249 155.164 1.00 68.31 453 LYS A O 1
ATOM 3665 N N . GLN A 1 454 ? -95.536 -24.273 153.662 1.00 60.50 454 GLN A N 1
ATOM 3666 C CA . GLN A 1 454 ? -95.968 -25.629 154.010 1.00 60.50 454 GLN A CA 1
ATOM 3667 C C . GLN A 1 454 ? -95.611 -25.951 155.472 1.00 60.50 454 GLN A C 1
ATOM 3669 O O . GLN A 1 454 ? -96.472 -26.321 156.267 1.00 60.50 454 GLN A O 1
ATOM 3674 N N . GLY A 1 455 ? -94.361 -25.685 155.870 1.00 59.66 455 GLY A N 1
ATOM 3675 C CA . GLY A 1 455 ? -93.858 -25.899 157.229 1.00 59.66 455 GLY A CA 1
ATOM 3676 C C . GLY A 1 455 ? -94.409 -24.950 158.304 1.00 59.66 455 GLY A C 1
ATOM 3677 O O . GLY A 1 455 ? -94.012 -25.071 159.468 1.00 59.66 455 GLY A O 1
ATOM 3678 N N . THR A 1 456 ? -95.291 -24.012 157.948 1.00 61.22 456 THR A N 1
ATOM 3679 C CA . THR A 1 456 ? -96.111 -23.218 158.882 1.00 61.22 456 THR A CA 1
ATOM 3680 C C . THR A 1 456 ? -97.586 -23.624 158.837 1.00 61.22 456 THR A C 1
ATOM 3682 O O . THR A 1 456 ? -98.217 -23.663 159.892 1.00 61.22 456 THR A O 1
ATOM 3685 N N . LEU A 1 457 ? -98.103 -24.044 157.675 1.00 58.53 457 LEU A N 1
ATOM 3686 C CA . LEU A 1 457 ? -99.411 -24.695 157.538 1.00 58.53 457 LEU A CA 1
ATOM 3687 C C . LEU A 1 457 ? -99.508 -25.936 158.448 1.00 58.53 457 LEU A C 1
ATOM 3689 O O . LEU A 1 457 ? -100.421 -26.019 159.270 1.00 58.53 457 LEU A O 1
ATOM 3693 N N . ASP A 1 458 ? -98.493 -26.808 158.403 1.00 54.47 458 ASP A N 1
ATOM 3694 C CA . ASP A 1 458 ? -98.357 -28.047 159.197 1.00 54.47 458 ASP A CA 1
ATOM 3695 C C . ASP A 1 458 ? -98.190 -27.823 160.724 1.00 54.47 458 ASP A C 1
ATOM 3697 O O . ASP A 1 458 ? -97.924 -28.763 161.473 1.00 54.47 458 ASP A O 1
ATOM 3701 N N . LYS A 1 459 ? -98.298 -26.577 161.212 1.00 55.34 459 LYS A N 1
ATOM 3702 C CA . LYS A 1 459 ? -98.170 -26.205 162.637 1.00 55.34 459 LYS A CA 1
ATOM 3703 C C . LYS A 1 459 ? -99.372 -25.429 163.192 1.00 55.34 459 LYS A C 1
ATOM 3705 O O . LYS A 1 459 ? -99.345 -25.043 164.357 1.00 55.34 459 LYS A O 1
ATOM 3710 N N . SER A 1 460 ? -100.405 -25.183 162.386 1.00 52.78 460 SER A N 1
ATOM 3711 C CA . SER A 1 460 ? -101.510 -24.253 162.699 1.00 52.78 460 SER A CA 1
ATOM 3712 C C . SER A 1 460 ? -102.712 -24.875 163.442 1.00 52.78 460 SER A C 1
ATOM 3714 O O . SER A 1 460 ? -103.805 -24.319 163.442 1.00 52.78 460 SER A O 1
ATOM 3716 N N . ASP A 1 461 ? -102.514 -26.011 164.115 1.00 46.75 461 ASP A N 1
ATOM 3717 C CA . ASP A 1 461 ? -103.581 -26.915 164.587 1.00 46.75 461 ASP A CA 1
ATOM 3718 C C . ASP A 1 461 ? -104.414 -26.428 165.802 1.00 46.75 461 ASP A C 1
ATOM 3720 O O . ASP A 1 461 ? -105.275 -27.168 166.284 1.00 46.75 461 ASP A O 1
ATOM 3724 N N . GLN A 1 462 ? -104.178 -25.219 166.340 1.00 44.78 462 GLN A N 1
ATOM 3725 C CA . GLN A 1 462 ? -104.932 -24.670 167.484 1.00 44.78 462 GLN A CA 1
ATOM 3726 C C . GLN A 1 462 ? -105.225 -23.158 167.357 1.00 44.78 462 GLN A C 1
ATOM 3728 O O . GLN A 1 462 ? -104.321 -22.330 167.408 1.00 44.78 462 GLN A O 1
ATOM 3733 N N . GLU A 1 463 ? -106.522 -22.832 167.264 1.00 51.38 463 GLU A N 1
ATOM 3734 C CA . GLU A 1 463 ? -107.145 -21.505 167.472 1.00 51.38 463 GLU A CA 1
ATOM 3735 C C . GLU A 1 463 ? -106.704 -20.338 166.548 1.00 51.38 463 GLU A C 1
ATOM 3737 O O . GLU A 1 463 ? -106.691 -19.181 166.966 1.00 51.38 463 GLU A O 1
ATOM 3742 N N . GLY A 1 464 ? -106.417 -20.618 165.267 1.00 43.94 464 GLY A N 1
ATOM 3743 C CA . GLY A 1 464 ? -106.272 -19.611 164.194 1.00 43.94 464 GLY A CA 1
ATOM 3744 C C . GLY A 1 464 ? -107.435 -19.614 163.183 1.00 43.94 464 GLY A C 1
ATOM 3745 O O . GLY A 1 464 ? -108.101 -20.633 163.010 1.00 43.94 464 GLY A O 1
ATOM 3746 N N . ASP A 1 465 ? -107.686 -18.484 162.507 1.00 50.53 465 ASP A N 1
ATOM 3747 C CA . ASP A 1 465 ? -108.830 -18.312 161.594 1.00 50.53 465 ASP A CA 1
ATOM 3748 C C . ASP A 1 465 ? -108.794 -19.263 160.378 1.00 50.53 465 ASP A C 1
ATOM 3750 O O . ASP A 1 465 ? -107.913 -19.195 159.515 1.00 50.53 465 ASP A O 1
ATOM 3754 N N . GLU A 1 466 ? -109.840 -20.083 160.235 1.00 57.09 466 GLU A N 1
ATOM 3755 C CA . GLU A 1 466 ? -110.039 -21.026 159.118 1.00 57.09 466 GLU A CA 1
ATOM 3756 C C . GLU A 1 466 ? -109.993 -20.327 157.740 1.00 57.09 466 GLU A C 1
ATOM 3758 O O . GLU A 1 466 ? -109.521 -20.894 156.752 1.00 57.09 466 GLU A O 1
ATOM 3763 N N . GLN A 1 467 ? -110.400 -19.052 157.695 1.00 60.31 467 GLN A N 1
ATOM 3764 C CA . GLN A 1 467 ? -110.394 -18.209 156.497 1.00 60.31 467 GLN A CA 1
ATOM 3765 C C . GLN A 1 467 ? -108.987 -17.734 156.071 1.00 60.31 467 GLN A C 1
ATOM 3767 O O . GLN A 1 467 ? -108.807 -17.258 154.947 1.00 60.31 467 GLN A O 1
ATOM 3772 N N . GLU A 1 468 ? -107.986 -17.825 156.949 1.00 62.97 468 GLU A N 1
ATOM 3773 C CA . GLU A 1 468 ? -106.587 -17.520 156.626 1.00 62.97 468 GLU A CA 1
ATOM 3774 C C . GLU A 1 468 ? -105.851 -18.782 156.144 1.00 62.97 468 GLU A C 1
ATOM 3776 O O . GLU A 1 468 ? -105.096 -18.728 155.172 1.00 62.97 468 GLU A O 1
ATOM 3781 N N . ILE A 1 469 ? -106.190 -19.947 156.711 1.00 62.97 469 ILE A N 1
ATOM 3782 C CA . ILE A 1 469 ? -105.715 -21.266 156.258 1.00 62.97 469 ILE A CA 1
ATOM 3783 C C . ILE A 1 469 ? -106.172 -21.565 154.819 1.00 62.97 469 ILE A C 1
ATOM 3785 O O . ILE A 1 469 ? -105.388 -22.096 154.028 1.00 62.97 469 ILE A O 1
ATOM 3789 N N . THR A 1 470 ? -107.403 -21.201 154.431 1.00 69.12 470 THR A N 1
ATOM 3790 C CA . THR A 1 470 ? -107.852 -21.336 153.031 1.00 69.12 470 THR A CA 1
ATOM 3791 C C . THR A 1 470 ? -107.063 -20.441 152.077 1.00 69.12 470 THR A C 1
ATOM 3793 O O . THR A 1 470 ? -106.603 -20.935 151.053 1.00 69.12 470 THR A O 1
ATOM 3796 N N . LYS A 1 471 ? -106.809 -19.173 152.435 1.00 72.69 471 LYS A N 1
ATOM 3797 C CA . LYS A 1 471 ? -106.000 -18.252 151.609 1.00 72.69 471 LYS A CA 1
ATOM 3798 C C . LYS A 1 471 ? -104.555 -18.731 151.461 1.00 72.69 471 LYS A C 1
ATOM 3800 O O . LYS A 1 471 ? -103.980 -18.610 150.386 1.00 72.69 471 LYS A O 1
ATOM 3805 N N . LEU A 1 472 ? -103.971 -19.297 152.521 1.00 71.50 472 LEU A N 1
ATOM 3806 C CA . LEU A 1 472 ? -102.641 -19.908 152.467 1.00 71.50 472 LEU A CA 1
ATOM 3807 C C . LEU A 1 472 ? -102.610 -21.124 151.533 1.00 71.50 472 LEU A C 1
ATOM 3809 O O . LEU A 1 472 ? -101.660 -21.261 150.769 1.00 71.50 472 LEU A O 1
ATOM 3813 N N . LYS A 1 473 ? -103.648 -21.971 151.537 1.00 72.81 473 LYS A N 1
ATOM 3814 C CA . LYS A 1 473 ? -103.764 -23.089 150.585 1.00 72.81 473 LYS A CA 1
ATOM 3815 C C . LYS A 1 473 ? -103.928 -22.610 149.144 1.00 72.81 473 LYS A C 1
ATOM 3817 O O . LYS A 1 473 ? -103.202 -23.094 148.286 1.00 72.81 473 LYS A O 1
ATOM 3822 N N . GLU A 1 474 ? -104.799 -21.634 148.889 1.00 73.88 474 GLU A N 1
ATOM 3823 C CA . GLU A 1 474 ? -104.970 -21.032 147.557 1.00 73.88 474 GLU A CA 1
ATOM 3824 C C . GLU A 1 474 ? -103.660 -20.405 147.048 1.00 73.88 474 GLU A C 1
ATOM 3826 O O . GLU A 1 474 ? -103.270 -20.646 145.908 1.00 73.88 474 GLU A O 1
ATOM 3831 N N . ALA A 1 475 ? -102.921 -19.687 147.901 1.00 75.00 475 ALA A N 1
ATOM 3832 C CA . ALA A 1 475 ? -101.619 -19.117 147.552 1.00 75.00 475 ALA A CA 1
ATOM 3833 C C . ALA A 1 475 ? -100.541 -20.189 147.297 1.00 75.00 475 ALA A C 1
ATOM 3835 O O . ALA A 1 475 ? -99.764 -20.060 146.355 1.00 75.00 475 ALA A O 1
ATOM 3836 N N . ILE A 1 476 ? -100.495 -21.260 148.098 1.00 73.75 476 ILE A N 1
ATOM 3837 C CA . ILE A 1 476 ? -99.579 -22.395 147.890 1.00 73.75 476 ILE A CA 1
ATOM 3838 C C . ILE A 1 476 ? -99.921 -23.144 146.595 1.00 73.75 476 ILE A C 1
ATOM 3840 O O . ILE A 1 476 ? -99.016 -23.552 145.869 1.00 73.75 476 ILE A O 1
ATOM 3844 N N . GLU A 1 477 ? -101.202 -23.334 146.278 1.00 77.56 477 GLU A N 1
ATOM 3845 C CA . GLU A 1 477 ? -101.627 -24.026 145.059 1.00 77.56 477 GLU A CA 1
ATOM 3846 C C . GLU A 1 477 ? -101.429 -23.154 143.809 1.00 77.56 477 GLU A C 1
ATOM 3848 O O . GLU A 1 477 ? -101.012 -23.670 142.772 1.00 77.56 477 GLU A O 1
ATOM 3853 N N . GLN A 1 478 ? -101.599 -21.832 143.910 1.00 79.12 478 GLN A N 1
ATOM 3854 C CA . GLN A 1 478 ? -101.211 -20.900 142.851 1.00 79.12 478 GLN A CA 1
ATOM 3855 C C . GLN A 1 478 ? -99.691 -20.919 142.623 1.00 79.12 478 GLN A C 1
ATOM 3857 O O . GLN A 1 478 ? -99.264 -21.209 141.509 1.00 79.12 478 GLN A O 1
ATOM 3862 N N . LEU A 1 479 ? -98.873 -20.767 143.673 1.00 78.25 479 LEU A N 1
ATOM 3863 C CA . LEU A 1 479 ? -97.408 -20.844 143.565 1.00 78.25 479 LEU A CA 1
ATOM 3864 C C . LEU A 1 479 ? -96.918 -22.195 143.015 1.00 78.25 479 LEU A C 1
ATOM 3866 O O . LEU A 1 479 ? -95.935 -22.230 142.284 1.00 78.25 479 LEU A O 1
ATOM 3870 N N . ASN A 1 480 ? -97.595 -23.312 143.308 1.00 78.00 480 ASN A N 1
ATOM 3871 C CA . ASN A 1 480 ? -97.268 -24.611 142.705 1.00 78.00 480 ASN A CA 1
ATOM 3872 C C . ASN A 1 480 ? -97.643 -24.700 141.214 1.00 78.00 480 ASN A C 1
ATOM 3874 O O . ASN A 1 480 ? -96.972 -25.417 140.469 1.00 78.00 480 ASN A O 1
ATOM 3878 N N . ASN A 1 481 ? -98.684 -23.995 140.758 1.00 79.50 481 ASN A N 1
ATOM 3879 C CA . ASN A 1 481 ? -98.981 -23.877 139.329 1.00 79.50 481 ASN A CA 1
ATOM 3880 C C . ASN A 1 481 ? -97.953 -22.969 138.636 1.00 79.50 481 ASN A C 1
ATOM 3882 O O . ASN A 1 481 ? -97.376 -23.402 137.641 1.00 79.50 481 ASN A O 1
ATOM 3886 N N . ASP A 1 482 ? -97.637 -21.804 139.208 1.00 77.75 482 ASP A N 1
ATOM 3887 C CA . ASP A 1 482 ? -96.612 -20.881 138.700 1.00 77.75 482 ASP A CA 1
ATOM 3888 C C . ASP A 1 482 ? -95.232 -21.573 138.615 1.00 77.75 482 ASP A C 1
ATOM 3890 O O . ASP A 1 482 ? -94.530 -21.478 137.607 1.00 77.75 482 ASP A O 1
ATOM 3894 N N . LEU A 1 483 ? -94.861 -22.361 139.635 1.00 79.88 483 LEU A N 1
ATOM 3895 C CA . LEU A 1 483 ? -93.635 -23.165 139.644 1.00 79.88 483 LEU A CA 1
ATOM 3896 C C . LEU A 1 483 ? -93.669 -24.291 138.596 1.00 79.88 483 LEU A C 1
ATOM 3898 O O . LEU A 1 483 ? -92.638 -24.592 137.993 1.00 79.88 483 LEU A O 1
ATOM 3902 N N . ARG A 1 484 ? -94.827 -24.922 138.347 1.00 80.75 484 ARG A N 1
ATOM 3903 C CA . ARG A 1 484 ? -94.965 -25.922 137.273 1.00 80.75 484 ARG A CA 1
ATOM 3904 C C . ARG A 1 484 ? -94.796 -25.273 135.902 1.00 80.75 484 ARG A C 1
ATOM 3906 O O . ARG A 1 484 ? -94.018 -25.784 135.108 1.00 80.75 484 ARG A O 1
ATOM 3913 N N . GLU A 1 485 ? -95.455 -24.146 135.648 1.00 81.75 485 GLU A N 1
ATOM 3914 C CA . GLU A 1 485 ? -95.339 -23.411 134.382 1.00 81.75 485 GLU A CA 1
ATOM 3915 C C . GLU A 1 485 ? -93.911 -22.891 134.163 1.00 81.75 485 GLU A C 1
ATOM 3917 O O . GLU A 1 485 ? -93.370 -23.025 133.067 1.00 81.75 485 GLU A O 1
ATOM 3922 N N . SER A 1 486 ? -93.241 -22.424 135.222 1.00 81.38 486 SER A N 1
ATOM 3923 C CA . SER A 1 486 ? -91.820 -22.062 135.193 1.00 81.38 486 SER A CA 1
ATOM 3924 C C . SER A 1 486 ? -90.911 -23.269 134.898 1.00 81.38 486 SER A C 1
ATOM 3926 O O . SER A 1 486 ? -90.001 -23.175 134.072 1.00 81.38 486 SER A O 1
ATOM 3928 N N . ARG A 1 487 ? -91.166 -24.440 135.502 1.00 82.06 487 ARG A N 1
ATOM 3929 C CA . ARG A 1 487 ? -90.425 -25.686 135.211 1.00 82.06 487 ARG A CA 1
ATOM 3930 C C . ARG A 1 487 ? -90.665 -26.184 133.783 1.00 82.06 487 ARG A C 1
ATOM 3932 O O . ARG A 1 487 ? -89.711 -26.606 133.133 1.00 82.06 487 ARG A O 1
ATOM 3939 N N . ASP A 1 488 ? -91.895 -26.105 133.280 1.00 82.12 488 ASP A N 1
ATOM 3940 C CA . ASP A 1 488 ? -92.239 -26.454 131.897 1.00 82.12 488 ASP A CA 1
ATOM 3941 C C . ASP A 1 488 ? -91.593 -25.476 130.898 1.00 82.12 488 ASP A C 1
ATOM 3943 O O . ASP A 1 488 ? -91.064 -25.917 129.873 1.00 82.12 488 ASP A O 1
ATOM 3947 N N . TRP A 1 489 ? -91.524 -24.178 131.223 1.00 86.31 489 TRP A N 1
ATOM 3948 C CA . TRP A 1 489 ? -90.777 -23.179 130.450 1.00 86.31 489 TRP A CA 1
ATOM 3949 C C . TRP A 1 489 ? -89.270 -23.467 130.447 1.00 86.31 489 TRP A C 1
ATOM 3951 O O . TRP A 1 489 ? -88.679 -23.551 129.373 1.00 86.31 489 TRP A O 1
ATOM 3961 N N . VAL A 1 490 ? -88.648 -23.729 131.606 1.00 80.69 490 VAL A N 1
ATOM 3962 C CA . VAL A 1 490 ? -87.226 -24.122 131.686 1.00 80.69 490 VAL A CA 1
ATOM 3963 C C . VAL A 1 490 ? -86.965 -25.413 130.901 1.00 80.69 490 VAL A C 1
ATOM 3965 O O . VAL A 1 490 ? -85.949 -25.518 130.212 1.00 80.69 490 VAL A O 1
ATOM 3968 N N . ALA A 1 491 ? -87.872 -26.392 130.948 1.00 79.19 491 ALA A N 1
ATOM 3969 C CA . ALA A 1 491 ? -87.758 -27.639 130.193 1.00 79.19 491 ALA A CA 1
ATOM 3970 C C . ALA A 1 491 ? -87.977 -27.457 128.679 1.00 79.19 491 ALA A C 1
ATOM 3972 O O . ALA A 1 491 ? -87.430 -28.225 127.886 1.00 79.19 491 ALA A O 1
ATOM 3973 N N . TRP A 1 492 ? -88.763 -26.468 128.252 1.00 86.31 492 TRP A N 1
ATOM 3974 C CA . TRP A 1 492 ? -88.878 -26.069 126.849 1.00 86.31 492 TRP A CA 1
ATOM 3975 C C . TRP A 1 492 ? -87.623 -25.321 126.381 1.00 86.31 492 TRP A C 1
ATOM 3977 O O . TRP A 1 492 ? -86.984 -25.756 125.424 1.00 86.31 492 TRP A O 1
ATOM 3987 N N . ALA A 1 493 ? -87.205 -24.280 127.102 1.00 79.38 493 ALA A N 1
ATOM 3988 C CA . ALA A 1 493 ? -86.051 -23.454 126.759 1.00 79.38 493 ALA A CA 1
ATOM 3989 C C . ALA A 1 493 ? -84.739 -24.263 126.755 1.00 79.38 493 ALA A C 1
ATOM 3991 O O . ALA A 1 493 ? -83.932 -24.120 125.841 1.00 79.38 493 ALA A O 1
ATOM 3992 N N . THR A 1 494 ? -84.563 -25.211 127.688 1.00 80.69 494 THR A N 1
ATOM 3993 C CA . THR A 1 494 ? -83.412 -26.140 127.674 1.00 80.69 494 THR A CA 1
ATOM 3994 C C . THR A 1 494 ? -83.390 -26.988 126.391 1.00 80.69 494 THR A C 1
ATOM 3996 O O . THR A 1 494 ? -82.330 -27.169 125.796 1.00 80.69 494 THR A O 1
ATOM 3999 N N . ARG A 1 495 ? -84.551 -27.469 125.911 1.00 83.44 495 ARG A N 1
ATOM 4000 C CA . ARG A 1 495 ? -84.634 -28.224 124.645 1.00 83.44 495 ARG A CA 1
ATOM 4001 C C . ARG A 1 495 ? -84.363 -27.348 123.424 1.00 83.44 495 ARG A C 1
ATOM 4003 O O . ARG A 1 495 ? -83.748 -27.841 122.484 1.00 83.44 495 ARG A O 1
ATOM 4010 N N . GLU A 1 496 ? -84.799 -26.088 123.417 1.00 83.00 496 GLU A N 1
ATOM 4011 C CA . GLU A 1 496 ? -84.507 -25.181 122.299 1.00 83.00 496 GLU A CA 1
ATOM 4012 C C . GLU A 1 496 ? -83.024 -24.774 122.279 1.00 83.00 496 GLU A C 1
ATOM 4014 O O . GLU A 1 496 ? -82.446 -24.698 121.199 1.00 83.00 496 GLU A O 1
ATOM 4019 N N . ILE A 1 497 ? -82.362 -24.641 123.438 1.00 80.00 497 ILE A N 1
ATOM 4020 C CA . ILE A 1 497 ? -80.897 -24.491 123.514 1.00 80.00 497 ILE A CA 1
ATOM 4021 C C . ILE A 1 497 ? -80.182 -25.740 122.984 1.00 80.00 497 ILE A C 1
ATOM 4023 O O . ILE A 1 497 ? -79.250 -25.606 122.197 1.00 80.00 497 ILE A O 1
ATOM 4027 N N . ASP A 1 498 ? -80.601 -26.955 123.345 1.00 81.19 498 ASP A N 1
ATOM 4028 C CA . ASP A 1 498 ? -79.961 -28.172 122.820 1.00 81.19 498 ASP A CA 1
ATOM 4029 C C . ASP A 1 498 ? -80.229 -28.373 121.311 1.00 81.19 498 ASP A C 1
ATOM 4031 O O . ASP A 1 498 ? -79.333 -28.783 120.567 1.00 81.19 498 ASP A O 1
ATOM 4035 N N . ALA A 1 499 ? -81.411 -27.991 120.813 1.00 80.50 499 ALA A N 1
ATOM 4036 C CA . ALA A 1 499 ? -81.691 -27.918 119.377 1.00 80.50 499 ALA A CA 1
ATOM 4037 C C . ALA A 1 499 ? -80.857 -26.824 118.679 1.00 80.50 499 ALA A C 1
ATOM 4039 O O . ALA A 1 499 ? -80.369 -27.030 117.566 1.00 80.50 499 ALA A O 1
ATOM 4040 N N . GLY A 1 500 ? -80.655 -25.682 119.338 1.00 79.94 500 GLY A N 1
ATOM 4041 C CA . GLY A 1 500 ? -79.769 -24.599 118.919 1.00 79.94 500 GLY A CA 1
ATOM 4042 C C . GLY A 1 500 ? -78.315 -25.052 118.812 1.00 79.94 500 GLY A C 1
ATOM 4043 O O . GLY A 1 500 ? -77.695 -24.852 117.773 1.00 79.94 500 GLY A O 1
ATOM 4044 N N . ARG A 1 501 ? -77.799 -25.772 119.814 1.00 82.94 501 ARG A N 1
ATOM 4045 C CA . ARG A 1 501 ? -76.459 -26.384 119.814 1.00 82.94 501 ARG A CA 1
ATOM 4046 C C . ARG A 1 501 ? -76.281 -27.409 118.694 1.00 82.94 501 ARG A C 1
ATOM 4048 O O . ARG A 1 501 ? -75.203 -27.486 118.110 1.00 82.94 501 ARG A O 1
ATOM 4055 N N . SER A 1 502 ? -77.326 -28.162 118.343 1.00 80.50 502 SER A N 1
ATOM 4056 C CA . SER A 1 502 ? -77.284 -29.056 117.176 1.00 80.50 502 SER A CA 1
ATOM 4057 C C . SER A 1 502 ? -77.126 -28.267 115.869 1.00 80.50 502 SER A C 1
ATOM 4059 O O . SER A 1 502 ? -76.246 -28.583 115.069 1.00 80.50 502 SER A O 1
ATOM 4061 N N . LYS A 1 503 ? -77.911 -27.194 115.678 1.00 81.44 503 LYS A N 1
ATOM 4062 C CA . LYS A 1 503 ? -77.785 -26.275 114.526 1.00 81.44 503 LYS A CA 1
ATOM 4063 C C . LYS A 1 503 ? -76.411 -25.577 114.517 1.00 81.44 503 LYS A C 1
ATOM 4065 O O . LYS A 1 503 ? -75.801 -25.426 113.461 1.00 81.44 503 LYS A O 1
ATOM 4070 N N . GLN A 1 504 ? -75.893 -25.210 115.693 1.00 82.19 504 GLN A N 1
ATOM 4071 C CA . GLN A 1 504 ? -74.565 -24.620 115.879 1.00 82.19 504 GLN A CA 1
ATOM 4072 C C . GLN A 1 504 ? -73.480 -25.564 115.353 1.00 82.19 504 GLN A C 1
ATOM 4074 O O . GLN A 1 504 ? -72.719 -25.165 114.477 1.00 82.19 504 GLN A O 1
ATOM 4079 N N . ALA A 1 505 ? -73.460 -26.823 115.800 1.00 80.25 505 ALA A N 1
ATOM 4080 C CA . ALA A 1 505 ? -72.490 -27.823 115.353 1.00 80.25 505 ALA A CA 1
ATOM 4081 C C . ALA A 1 505 ? -72.564 -28.094 113.834 1.00 80.25 505 ALA A C 1
ATOM 4083 O O . ALA A 1 505 ? -71.532 -28.276 113.186 1.00 80.25 505 ALA A O 1
ATOM 4084 N N . GLU A 1 506 ? -73.762 -28.071 113.239 1.00 81.62 506 GLU A N 1
ATOM 4085 C CA . GLU A 1 506 ? -73.933 -28.150 111.781 1.00 81.62 506 GLU A CA 1
ATOM 4086 C C . GLU A 1 506 ? -73.347 -26.923 111.060 1.00 81.62 506 GLU A C 1
ATOM 4088 O O . GLU A 1 506 ? -72.647 -27.077 110.056 1.00 81.62 506 GLU A O 1
ATOM 4093 N N . SER A 1 507 ? -73.564 -25.713 111.586 1.00 79.56 507 SER A N 1
ATOM 4094 C CA . SER A 1 507 ? -73.020 -24.472 111.015 1.00 79.56 507 SER A CA 1
ATOM 4095 C C . SER A 1 507 ? -71.500 -24.333 111.192 1.00 79.56 507 SER A C 1
ATOM 4097 O O . SER A 1 507 ? -70.813 -23.932 110.256 1.00 79.56 507 SER A O 1
ATOM 4099 N N . GLU A 1 508 ? -70.941 -24.749 112.333 1.00 80.88 508 GLU A N 1
ATOM 4100 C CA . GLU A 1 508 ? -69.494 -24.810 112.585 1.00 80.88 508 GLU A CA 1
ATOM 4101 C C . GLU A 1 508 ? -68.812 -25.814 111.654 1.00 80.88 508 GLU A C 1
ATOM 4103 O O . GLU A 1 508 ? -67.755 -25.524 111.081 1.00 80.88 508 GLU A O 1
ATOM 4108 N N . LYS A 1 509 ? -69.447 -26.971 111.427 1.00 87.56 509 LYS A N 1
ATOM 4109 C CA . LYS A 1 509 ? -69.002 -27.930 110.419 1.00 87.56 509 LYS A CA 1
ATOM 4110 C C . LYS A 1 509 ? -69.050 -27.318 109.018 1.00 87.56 509 LYS A C 1
ATOM 4112 O O . LYS A 1 509 ? -68.056 -27.406 108.308 1.00 87.56 509 LYS A O 1
ATOM 4117 N N . LEU A 1 510 ? -70.142 -26.652 108.634 1.00 84.88 510 LEU A N 1
ATOM 4118 C CA . LEU A 1 510 ? -70.258 -26.001 107.324 1.00 84.88 510 LEU A CA 1
ATOM 4119 C C . LEU A 1 510 ? -69.191 -24.909 107.126 1.00 84.88 510 LEU A C 1
ATOM 4121 O O . LEU A 1 510 ? -68.574 -24.849 106.066 1.00 84.88 510 LEU A O 1
ATOM 4125 N N . ILE A 1 511 ? -68.919 -24.090 108.147 1.00 80.31 511 ILE A N 1
ATOM 4126 C CA . ILE A 1 511 ? -67.828 -23.100 108.144 1.00 80.31 511 ILE A CA 1
ATOM 4127 C C . ILE A 1 511 ? -66.465 -23.787 107.991 1.00 80.31 511 ILE A C 1
ATOM 4129 O O . ILE A 1 511 ? -65.611 -23.290 107.260 1.00 80.31 511 ILE A O 1
ATOM 4133 N N . THR A 1 512 ? -66.257 -24.934 108.642 1.00 81.81 512 THR A N 1
ATOM 4134 C CA . THR A 1 512 ? -65.019 -25.720 108.521 1.00 81.81 512 THR A CA 1
ATOM 4135 C C . THR A 1 512 ? -64.863 -26.292 107.110 1.00 81.81 512 THR A C 1
ATOM 4137 O O . THR A 1 512 ? -63.816 -26.114 106.489 1.00 81.81 512 THR A O 1
ATOM 4140 N N . ASP A 1 513 ? -65.919 -26.894 106.560 1.00 81.00 513 ASP A N 1
ATOM 4141 C CA . ASP A 1 513 ? -65.952 -27.434 105.198 1.00 81.00 513 ASP A CA 1
ATOM 4142 C C . ASP A 1 513 ? -65.725 -26.322 104.148 1.00 81.00 513 ASP A C 1
ATOM 4144 O O . ASP A 1 513 ? -64.939 -26.511 103.218 1.00 81.00 513 ASP A O 1
ATOM 4148 N N . LYS A 1 514 ? -66.308 -25.124 104.329 1.00 80.62 514 LYS A N 1
ATOM 4149 C CA . LYS A 1 514 ? -66.039 -23.945 103.479 1.00 80.62 514 LYS A CA 1
ATOM 4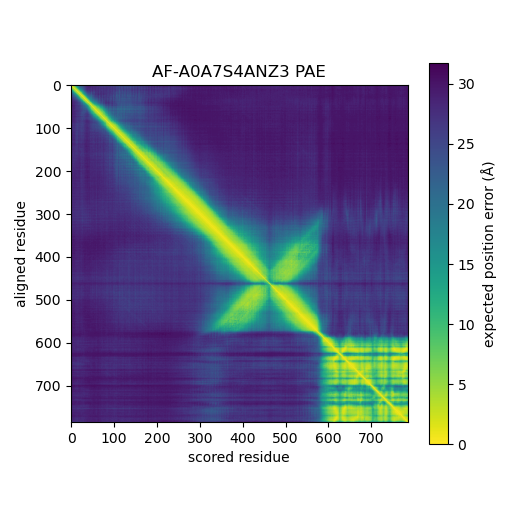150 C C . LYS A 1 514 ? -64.634 -23.374 103.647 1.00 80.62 514 LYS A C 1
ATOM 4152 O O . LYS A 1 514 ? -64.021 -22.979 102.657 1.00 80.62 514 LYS A O 1
ATOM 4157 N N . SER A 1 515 ? -64.081 -23.370 104.858 1.00 80.62 515 SER A N 1
ATOM 4158 C CA . SER A 1 515 ? -62.695 -22.947 105.076 1.00 80.62 515 SER A CA 1
ATOM 4159 C C . SER A 1 515 ? -61.697 -23.916 104.427 1.00 80.62 515 SER A C 1
ATOM 4161 O O . SER A 1 515 ? -60.665 -23.472 103.930 1.00 80.62 515 SER A O 1
ATOM 4163 N N . ASN A 1 516 ? -62.021 -25.211 104.370 1.00 82.06 516 ASN A N 1
ATOM 4164 C CA . ASN A 1 516 ? -61.240 -26.213 103.641 1.00 82.06 516 ASN A CA 1
ATOM 4165 C C . ASN A 1 516 ? -61.369 -26.042 102.112 1.00 82.06 516 ASN A C 1
ATOM 4167 O O . ASN A 1 516 ? -60.364 -26.130 101.411 1.00 82.06 516 ASN A O 1
ATOM 4171 N N . GLU A 1 517 ? -62.570 -25.737 101.596 1.00 81.50 517 GLU A N 1
ATOM 4172 C CA . GLU A 1 517 ? -62.804 -25.401 100.176 1.00 81.50 517 GLU A CA 1
ATOM 4173 C C . GLU A 1 517 ? -61.963 -24.183 99.742 1.00 81.50 517 GLU A C 1
ATOM 4175 O O . GLU A 1 517 ? -61.334 -24.206 98.685 1.00 81.50 517 GLU A O 1
ATOM 4180 N N . ILE A 1 518 ? -61.871 -23.146 100.585 1.00 79.00 518 ILE A N 1
ATOM 4181 C CA . ILE A 1 518 ? -61.018 -21.969 100.344 1.00 79.00 518 ILE A CA 1
ATOM 4182 C C . ILE A 1 518 ? -59.528 -22.342 100.285 1.00 79.00 518 ILE A C 1
ATOM 4184 O O . ILE A 1 518 ? -58.809 -21.828 99.426 1.00 79.00 518 ILE A O 1
ATOM 4188 N N . GLU A 1 519 ? -59.039 -23.219 101.166 1.00 83.38 519 GLU A N 1
ATOM 4189 C CA . GLU A 1 519 ? -57.610 -23.562 101.206 1.00 83.38 519 GLU A CA 1
ATOM 4190 C C . GLU A 1 519 ? -57.190 -24.513 100.069 1.00 83.38 519 GLU A C 1
ATOM 4192 O O . GLU A 1 519 ? -56.099 -24.360 99.519 1.00 83.38 519 GLU A O 1
ATOM 4197 N N . ASP A 1 520 ? -58.073 -25.419 99.635 1.00 83.62 520 ASP A N 1
ATOM 4198 C CA . ASP A 1 520 ? -57.905 -26.205 98.402 1.00 83.62 520 ASP A CA 1
ATOM 4199 C C . ASP A 1 520 ? -57.909 -25.305 97.150 1.00 83.62 520 ASP A C 1
ATOM 4201 O O . ASP A 1 520 ? -57.050 -25.456 96.275 1.00 83.62 520 ASP A O 1
ATOM 4205 N N . LEU A 1 521 ? -58.794 -24.301 97.087 1.00 79.69 521 LEU A N 1
ATOM 4206 C CA . LEU A 1 521 ? -58.763 -23.290 96.025 1.00 79.69 521 LEU A CA 1
ATOM 4207 C C . LEU A 1 521 ? -57.439 -22.509 96.023 1.00 79.69 521 LEU A C 1
ATOM 4209 O O . LEU A 1 521 ? -56.824 -22.388 94.964 1.00 79.69 521 LEU A O 1
ATOM 4213 N N . LYS A 1 522 ? -56.936 -22.050 97.180 1.00 80.94 522 LYS A N 1
ATOM 4214 C CA . LYS A 1 522 ? -55.606 -21.409 97.292 1.00 80.94 522 LYS A CA 1
ATOM 4215 C C . LYS A 1 522 ? -54.467 -22.324 96.837 1.00 80.94 522 LYS A C 1
A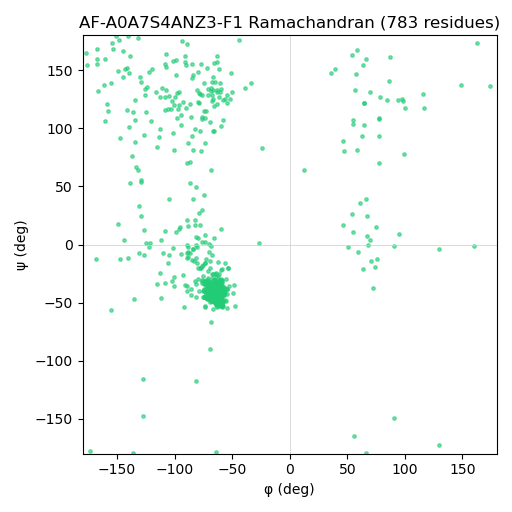TOM 4217 O O . LYS A 1 522 ? -53.554 -21.857 96.155 1.00 80.94 522 LYS A O 1
ATOM 4222 N N . LEU A 1 523 ? -54.507 -23.613 97.185 1.00 82.81 523 LEU A N 1
ATOM 4223 C CA . LEU A 1 523 ? -53.507 -24.586 96.737 1.00 82.81 523 LEU A CA 1
ATOM 4224 C C . LEU A 1 523 ? -53.509 -24.703 95.205 1.00 82.81 523 LEU A C 1
ATOM 4226 O O . LEU A 1 523 ? -52.445 -24.674 94.584 1.00 82.81 523 LEU A O 1
ATOM 4230 N N . LYS A 1 524 ? -54.699 -24.749 94.594 1.00 81.19 524 LYS A N 1
ATOM 4231 C CA . LYS A 1 524 ? -54.886 -24.770 93.135 1.00 81.19 524 LYS A CA 1
ATOM 4232 C C . LYS A 1 524 ? -54.448 -23.470 92.460 1.00 81.19 524 LYS A C 1
ATOM 4234 O O . LYS A 1 524 ? -53.864 -23.547 91.380 1.00 81.19 524 LYS A O 1
ATOM 4239 N N . ILE A 1 525 ? -54.629 -22.301 93.098 1.00 77.31 525 ILE A N 1
ATOM 4240 C CA . ILE A 1 525 ? -54.003 -21.047 92.635 1.00 77.31 525 ILE A CA 1
ATOM 4241 C C . ILE A 1 525 ? -52.496 -21.256 92.512 1.00 77.31 525 ILE A C 1
ATOM 4243 O O . ILE A 1 525 ? -51.929 -21.027 91.445 1.00 77.31 525 ILE A O 1
ATOM 4247 N N . LYS A 1 526 ? -51.856 -21.710 93.595 1.00 81.12 526 LYS A N 1
ATOM 4248 C CA . LYS A 1 526 ? -50.399 -21.825 93.678 1.00 81.12 526 LYS A CA 1
ATOM 4249 C C . LYS A 1 526 ? -49.837 -22.820 92.660 1.00 81.12 526 LYS A C 1
ATOM 4251 O O . LYS A 1 526 ? -48.933 -22.456 91.919 1.00 81.12 526 LYS A O 1
ATOM 4256 N N . GLN A 1 527 ? -50.418 -24.016 92.551 1.00 80.88 527 GLN A N 1
ATOM 4257 C CA . GLN A 1 527 ? -49.968 -25.048 91.604 1.00 80.88 527 GLN A CA 1
ATOM 4258 C C . GLN A 1 527 ? -50.050 -24.588 90.140 1.00 80.88 527 GLN A C 1
ATOM 4260 O O . GLN A 1 527 ? -49.121 -24.806 89.363 1.00 80.88 527 GLN A O 1
ATOM 4265 N N . ASN A 1 528 ? -51.130 -23.904 89.756 1.00 76.44 528 ASN A N 1
ATOM 4266 C CA . ASN A 1 528 ? -51.269 -23.393 88.392 1.00 76.44 528 ASN A CA 1
ATOM 4267 C C . ASN A 1 528 ? -50.420 -22.136 88.146 1.00 76.44 528 ASN A C 1
ATOM 4269 O O . ASN A 1 528 ? -49.950 -21.949 87.027 1.00 76.44 528 ASN A O 1
ATOM 4273 N N . GLN A 1 529 ? -50.180 -21.289 89.156 1.00 78.19 529 GLN A N 1
ATOM 4274 C CA . GLN A 1 529 ? -49.202 -20.194 89.067 1.00 78.19 529 GLN A CA 1
ATOM 4275 C C . GLN A 1 529 ? -47.774 -20.727 88.887 1.00 78.19 529 GLN A C 1
ATOM 4277 O O . GLN A 1 529 ? -47.023 -20.176 88.088 1.00 78.19 529 GLN A O 1
ATOM 4282 N N . GLU A 1 530 ? -47.416 -21.812 89.575 1.00 80.94 530 GLU A N 1
ATOM 4283 C CA . GLU A 1 530 ? -46.135 -22.504 89.409 1.00 80.94 530 GLU A CA 1
ATOM 4284 C C . GLU A 1 530 ? -46.022 -23.096 87.992 1.00 80.94 530 GLU A C 1
ATOM 4286 O O . GLU A 1 530 ? -45.093 -22.752 87.265 1.00 80.94 530 GLU A O 1
ATOM 4291 N N . SER A 1 531 ? -47.015 -23.867 87.533 1.00 79.50 531 SER A N 1
ATOM 4292 C CA . SER A 1 531 ? -46.993 -24.493 86.198 1.00 79.50 531 SER A CA 1
ATOM 4293 C C . SER A 1 531 ? -47.048 -23.490 85.031 1.00 79.50 531 SER A C 1
ATOM 4295 O O . SER A 1 531 ? -46.378 -23.679 84.014 1.00 79.50 531 SER A O 1
ATOM 4297 N N . THR A 1 532 ? -47.798 -22.390 85.154 1.00 74.88 532 THR A N 1
ATOM 4298 C CA . THR A 1 532 ? -47.782 -21.319 84.135 1.00 74.88 532 THR A CA 1
ATOM 4299 C C . THR A 1 532 ? -46.502 -20.489 84.194 1.00 74.88 532 THR A C 1
ATOM 4301 O O . THR A 1 532 ? -46.009 -20.080 83.145 1.00 74.88 532 THR A O 1
ATOM 4304 N N . GLY A 1 533 ? -45.911 -20.316 85.381 1.00 76.94 533 GLY A N 1
ATOM 4305 C CA . GLY A 1 533 ? -44.566 -19.767 85.548 1.00 76.94 533 GLY A CA 1
ATOM 4306 C C . GLY A 1 533 ? -43.512 -20.595 84.812 1.00 76.94 533 GLY A C 1
ATOM 4307 O O . GLY A 1 533 ? -42.737 -20.036 84.044 1.00 76.94 533 GLY A O 1
ATOM 4308 N N . GLU A 1 534 ? -43.538 -21.925 84.948 1.00 81.06 534 GLU A N 1
ATOM 4309 C CA . GLU A 1 534 ? -42.659 -22.835 84.197 1.00 81.06 534 GLU A CA 1
ATOM 4310 C C . GLU A 1 534 ? -42.828 -22.691 82.674 1.00 81.06 534 GLU A C 1
ATOM 4312 O O . GLU A 1 534 ? -41.833 -22.643 81.949 1.00 81.06 534 GLU A O 1
ATOM 4317 N N . MET A 1 535 ? -44.065 -22.568 82.170 1.00 75.88 535 MET A N 1
ATOM 4318 C CA . MET A 1 535 ? -44.308 -22.334 80.738 1.00 75.88 535 MET A CA 1
ATOM 4319 C C . MET A 1 535 ? -43.774 -20.977 80.261 1.00 75.88 535 MET A C 1
ATOM 4321 O O . MET A 1 535 ? -43.173 -20.910 79.189 1.00 75.88 535 MET A O 1
ATOM 4325 N N . ILE A 1 536 ? -43.953 -19.909 81.047 1.00 76.94 536 ILE A N 1
ATOM 4326 C CA . ILE A 1 536 ? -43.444 -18.570 80.717 1.00 76.94 536 ILE A CA 1
ATOM 4327 C C . ILE A 1 536 ? -41.911 -18.561 80.751 1.00 76.94 536 ILE A C 1
ATOM 4329 O O . ILE A 1 536 ? -41.299 -18.150 79.771 1.00 76.94 536 ILE A O 1
ATOM 4333 N N . SER A 1 537 ? -41.277 -19.092 81.800 1.00 80.31 537 SER A N 1
ATOM 4334 C CA . SER A 1 537 ? -39.812 -19.179 81.883 1.00 80.31 537 SER A CA 1
ATOM 4335 C C . SER A 1 537 ? -39.208 -20.072 80.796 1.00 80.31 537 SER A C 1
ATOM 4337 O O . SER A 1 537 ? -38.109 -19.788 80.316 1.00 80.31 537 SER A O 1
ATOM 4339 N N . LYS A 1 538 ? -39.920 -21.116 80.345 1.00 83.06 538 LYS A N 1
ATOM 4340 C CA . LYS A 1 538 ? -39.501 -21.885 79.169 1.00 83.06 538 LYS A CA 1
ATOM 4341 C C . LYS A 1 538 ? -39.586 -21.047 77.890 1.00 83.06 538 LYS A C 1
ATOM 4343 O O . LYS A 1 538 ? -38.605 -20.999 77.156 1.00 83.06 538 LYS A O 1
ATOM 4348 N N . LEU A 1 539 ? -40.703 -20.359 77.641 1.00 78.75 539 LEU A N 1
ATOM 4349 C CA . LEU A 1 539 ? -40.835 -19.462 76.486 1.00 78.75 539 LEU A CA 1
ATOM 4350 C C . LEU A 1 539 ? -39.777 -18.351 76.500 1.00 78.75 539 LEU A C 1
ATOM 4352 O O . LEU A 1 539 ? -39.246 -18.011 75.451 1.00 78.75 539 LEU A O 1
ATOM 4356 N N . GLU A 1 540 ? -39.420 -17.822 77.669 1.00 80.31 540 GLU A N 1
ATOM 4357 C CA . GLU A 1 540 ? -38.344 -16.838 77.817 1.00 80.31 540 GLU A CA 1
ATOM 4358 C C . GLU A 1 540 ? -36.962 -17.434 77.522 1.00 80.31 540 GLU A C 1
ATOM 4360 O O . GLU A 1 540 ? -36.167 -16.789 76.844 1.00 80.31 540 GLU A O 1
ATOM 4365 N N . SER A 1 541 ? -36.693 -18.674 77.942 1.00 86.69 541 SER A N 1
ATOM 4366 C CA . SER A 1 541 ? -35.479 -19.418 77.571 1.00 86.69 541 SER A CA 1
ATOM 4367 C C . SER A 1 541 ? -35.397 -19.686 76.061 1.00 86.69 541 SER A C 1
ATOM 4369 O O . SER A 1 541 ? -34.343 -19.490 75.449 1.00 86.69 541 SER A O 1
ATOM 4371 N N . ASP A 1 542 ? -36.500 -20.109 75.443 1.00 80.69 542 ASP A N 1
ATOM 4372 C CA . ASP A 1 542 ? -36.572 -20.403 74.009 1.00 80.69 542 ASP A CA 1
ATOM 4373 C C . ASP A 1 542 ? -36.433 -19.106 73.175 1.00 80.69 542 ASP A C 1
ATOM 4375 O O . ASP A 1 542 ? -35.693 -19.067 72.190 1.00 80.69 542 ASP A O 1
ATOM 4379 N N . LEU A 1 543 ? -37.048 -18.002 73.618 1.00 79.69 543 LEU A N 1
ATOM 4380 C CA . LEU A 1 543 ? -36.974 -16.674 72.988 1.00 79.69 543 LEU A CA 1
ATOM 4381 C C . LEU A 1 543 ? -35.585 -16.031 73.155 1.00 79.69 543 LEU A C 1
ATOM 4383 O O . LEU A 1 543 ? -35.059 -15.445 72.211 1.00 79.69 543 LEU A O 1
ATOM 4387 N N . GLU A 1 544 ? -34.944 -16.184 74.314 1.00 84.88 544 GLU A N 1
ATOM 4388 C CA . GLU A 1 544 ? -33.555 -15.766 74.545 1.00 84.88 544 GLU A CA 1
ATOM 4389 C C . GLU A 1 544 ? -32.557 -16.583 73.703 1.00 84.88 544 GLU A C 1
ATOM 4391 O O . GLU A 1 544 ? -31.564 -16.047 73.206 1.00 84.88 544 GLU A O 1
ATOM 4396 N N . THR A 1 545 ? -32.843 -17.868 73.474 1.00 83.81 545 THR A N 1
ATOM 4397 C CA . THR A 1 545 ? -32.066 -18.717 72.557 1.00 83.81 545 THR A CA 1
ATOM 4398 C C . THR A 1 545 ? -32.243 -18.263 71.104 1.00 83.81 545 THR A C 1
ATOM 4400 O O . THR A 1 545 ? -31.258 -18.146 70.374 1.00 83.81 545 THR A O 1
ATOM 4403 N N . ALA A 1 546 ? -33.470 -17.922 70.693 1.00 75.81 546 ALA A N 1
ATOM 4404 C CA . ALA A 1 546 ? -33.750 -17.364 69.369 1.00 75.81 546 ALA A CA 1
ATOM 4405 C C . ALA A 1 546 ? -33.064 -16.001 69.146 1.00 75.81 546 ALA A C 1
ATOM 4407 O O . ALA A 1 546 ? -32.473 -15.784 68.089 1.00 75.81 546 ALA A O 1
ATOM 4408 N N . ARG A 1 547 ? -33.061 -15.109 70.149 1.00 81.19 547 ARG A N 1
ATOM 4409 C CA . ARG A 1 547 ? -32.325 -13.830 70.102 1.00 81.19 547 ARG A CA 1
ATOM 4410 C C . ARG A 1 547 ? -30.832 -14.032 69.875 1.00 81.19 547 ARG A C 1
ATOM 4412 O O . ARG A 1 547 ? -30.280 -13.422 68.965 1.00 81.19 547 ARG A O 1
ATOM 4419 N N . LYS A 1 548 ? -30.196 -14.920 70.645 1.00 86.50 548 LYS A N 1
ATOM 4420 C CA . LYS A 1 548 ? -28.769 -15.245 70.482 1.00 86.50 548 LYS A CA 1
ATOM 4421 C C . LYS A 1 548 ? -28.456 -15.824 69.102 1.00 86.50 548 LYS A C 1
ATOM 4423 O O . LYS A 1 548 ? -27.425 -15.487 68.527 1.00 86.50 548 LYS A O 1
ATOM 4428 N N . LEU A 1 549 ? -29.350 -16.644 68.544 1.00 84.44 549 LEU A N 1
ATOM 4429 C CA . LEU A 1 549 ? -29.200 -17.163 67.183 1.00 84.44 549 LEU A CA 1
ATOM 4430 C C . LEU A 1 549 ? -29.283 -16.043 66.132 1.00 84.44 549 LEU A C 1
ATOM 4432 O O . LEU A 1 549 ? -28.437 -15.992 65.242 1.00 84.44 549 LEU A O 1
ATOM 4436 N N . VAL A 1 550 ? -30.247 -15.122 66.248 1.00 79.12 550 VAL A N 1
ATOM 4437 C CA . VAL A 1 550 ? -30.354 -13.947 65.360 1.00 79.12 550 VAL A CA 1
ATOM 4438 C C . VAL A 1 550 ? -29.127 -13.040 65.488 1.00 79.12 550 VAL A C 1
ATOM 4440 O O . VAL A 1 550 ? -28.583 -12.607 64.472 1.00 79.12 550 VAL A O 1
ATOM 4443 N N . GLU A 1 551 ? -28.636 -12.798 66.704 1.00 84.06 551 GLU A N 1
ATOM 4444 C CA . GLU A 1 551 ? -27.430 -12.001 66.944 1.00 84.06 551 GLU A CA 1
ATOM 4445 C C . GLU A 1 551 ? -26.184 -12.666 66.332 1.00 84.06 551 GLU A C 1
ATOM 4447 O O . GLU A 1 551 ? -25.414 -12.001 65.638 1.00 84.06 551 GLU A O 1
ATOM 4452 N N . GLU A 1 552 ? -25.998 -13.983 66.476 1.00 85.31 552 GLU A N 1
ATOM 4453 C CA . GLU A 1 552 ? -24.885 -14.681 65.818 1.00 85.31 552 GLU A CA 1
ATOM 4454 C C . GLU A 1 552 ? -25.003 -14.624 64.284 1.00 85.31 552 GLU A C 1
ATOM 4456 O O . GLU A 1 552 ? -24.022 -14.321 63.600 1.00 85.31 552 GLU A O 1
ATOM 4461 N N . LYS A 1 553 ? -26.197 -14.847 63.720 1.00 80.06 553 LYS A N 1
ATOM 4462 C CA . LYS A 1 553 ? -26.440 -14.737 62.270 1.00 80.06 553 LYS A CA 1
ATOM 4463 C C . LYS A 1 553 ? -26.165 -13.321 61.750 1.00 80.06 553 LYS A C 1
ATOM 4465 O O . LYS A 1 553 ? -25.539 -13.181 60.700 1.00 80.06 553 LYS A O 1
ATOM 4470 N N . THR A 1 554 ? -26.538 -12.291 62.509 1.00 79.31 554 THR A N 1
ATOM 4471 C CA . THR A 1 554 ? -26.258 -10.878 62.198 1.00 79.31 554 THR A CA 1
ATOM 4472 C C . THR A 1 554 ? -24.751 -10.609 62.181 1.00 79.31 554 THR A C 1
ATOM 4474 O O . THR A 1 554 ? -24.221 -10.136 61.175 1.00 79.31 554 THR A O 1
ATOM 4477 N N . ASN A 1 555 ? -24.028 -11.037 63.222 1.00 82.25 555 ASN A N 1
ATOM 4478 C CA . ASN A 1 555 ? -22.564 -10.948 63.293 1.00 82.25 555 ASN A CA 1
ATOM 4479 C C . ASN A 1 555 ? -21.858 -11.711 62.147 1.00 82.25 555 ASN A C 1
ATOM 4481 O O . ASN A 1 555 ? -20.783 -11.317 61.689 1.00 82.25 555 ASN A O 1
ATOM 4485 N N . GLN A 1 556 ? -22.448 -12.806 61.650 1.00 80.69 556 GLN A N 1
ATOM 4486 C CA . GLN A 1 556 ? -21.947 -13.498 60.459 1.00 80.69 556 GLN A CA 1
ATOM 4487 C C . GLN A 1 556 ? -22.207 -12.724 59.153 1.00 80.69 556 GLN A C 1
ATOM 4489 O O . GLN A 1 556 ? -21.421 -12.877 58.218 1.00 80.69 556 GLN A O 1
ATOM 4494 N N . ILE A 1 557 ? -23.280 -11.930 59.051 1.00 74.25 557 ILE A N 1
ATOM 4495 C CA . ILE A 1 557 ? -23.536 -11.077 57.878 1.00 74.25 557 ILE A CA 1
ATOM 4496 C C . ILE A 1 557 ? -22.573 -9.888 57.861 1.00 74.25 557 ILE A C 1
ATOM 4498 O O . ILE A 1 557 ? -21.977 -9.635 56.818 1.00 74.25 557 ILE A O 1
ATOM 4502 N N . GLU A 1 558 ? -22.346 -9.205 58.989 1.00 80.69 558 GLU A N 1
ATOM 4503 C CA . GLU A 1 558 ? -21.381 -8.092 59.052 1.00 80.69 558 GLU A CA 1
ATOM 4504 C C . GLU A 1 558 ? -19.970 -8.518 58.624 1.00 80.69 558 GLU A C 1
ATOM 4506 O O . GLU A 1 558 ? -19.298 -7.799 57.879 1.00 80.69 558 GLU A O 1
ATOM 4511 N N . ARG A 1 559 ? -19.544 -9.724 59.019 1.00 82.94 559 ARG A N 1
ATOM 4512 C CA . ARG A 1 559 ? -18.269 -10.310 58.588 1.00 82.94 559 ARG A CA 1
ATOM 4513 C C . ARG A 1 559 ? -18.205 -10.511 57.070 1.00 82.94 559 ARG A C 1
ATOM 4515 O O . ARG A 1 559 ? -17.296 -9.985 56.438 1.00 82.94 559 ARG A O 1
ATOM 4522 N N . VAL A 1 560 ? -19.199 -11.178 56.476 1.00 76.56 560 VAL A N 1
ATOM 4523 C CA . VAL A 1 560 ? -19.254 -11.408 55.015 1.00 76.56 560 VAL A CA 1
ATOM 4524 C C . VAL A 1 560 ? -19.374 -10.089 54.237 1.00 76.56 560 VAL A C 1
ATOM 4526 O O . VAL A 1 560 ? -18.812 -9.952 53.154 1.00 76.56 560 VAL A O 1
ATOM 4529 N N . ASN A 1 561 ? -20.064 -9.087 54.787 1.00 73.75 561 ASN A N 1
ATOM 4530 C CA . ASN A 1 561 ? -20.187 -7.763 54.175 1.00 73.75 561 ASN A CA 1
ATOM 4531 C C . ASN A 1 561 ? -18.865 -6.963 54.246 1.00 73.75 561 ASN A C 1
ATOM 4533 O O . ASN A 1 561 ? -18.531 -6.215 53.325 1.00 73.75 561 ASN A O 1
ATOM 4537 N N . SER A 1 562 ? -18.074 -7.170 55.304 1.00 79.56 562 SER A N 1
ATOM 4538 C CA . SER A 1 562 ? -16.712 -6.630 55.436 1.00 79.56 562 SER A CA 1
ATOM 4539 C C . SER A 1 562 ? -15.757 -7.279 54.427 1.00 79.56 562 SER A C 1
ATOM 4541 O O . SER A 1 562 ? -15.092 -6.570 53.675 1.00 79.56 562 SER A O 1
ATOM 4543 N N . GLU A 1 563 ? -15.770 -8.614 54.332 1.00 80.25 563 GLU A N 1
ATOM 4544 C CA . GLU A 1 563 ? -15.013 -9.400 53.339 1.00 80.25 563 GLU A CA 1
ATOM 4545 C C . GLU A 1 563 ? -15.367 -8.987 51.895 1.00 80.25 563 GLU A C 1
ATOM 4547 O O . GLU A 1 563 ? -14.484 -8.783 51.060 1.00 80.25 563 GLU A O 1
ATOM 4552 N N . LEU A 1 564 ? -16.656 -8.775 51.599 1.00 74.62 564 LEU A N 1
ATOM 4553 C CA . LEU A 1 564 ? -17.121 -8.254 50.309 1.00 74.62 564 LEU A CA 1
ATOM 4554 C C . LEU A 1 564 ? -16.611 -6.827 50.037 1.00 74.62 564 LEU A C 1
ATOM 4556 O O . LEU A 1 564 ? -16.271 -6.503 48.899 1.00 74.62 564 LEU A O 1
ATOM 4560 N N . THR A 1 565 ? -16.526 -5.975 51.060 1.00 74.62 565 THR A N 1
ATOM 4561 C CA . THR A 1 565 ? -16.018 -4.598 50.928 1.00 74.62 565 THR A CA 1
ATOM 4562 C C . THR A 1 565 ? -14.503 -4.574 50.680 1.00 74.62 565 THR A C 1
ATOM 4564 O O . THR A 1 565 ? -14.017 -3.781 49.867 1.00 74.62 565 THR A O 1
ATOM 4567 N N . GLU A 1 566 ? -13.750 -5.481 51.303 1.00 77.69 566 GLU A N 1
ATOM 4568 C CA . GLU A 1 566 ? -12.322 -5.687 51.031 1.00 77.69 566 GLU A CA 1
ATOM 4569 C C . GLU A 1 566 ? -12.090 -6.239 49.610 1.00 77.69 566 GLU A C 1
ATOM 4571 O O . GLU A 1 566 ? -11.222 -5.757 48.877 1.00 77.69 566 GLU A O 1
ATOM 4576 N N . LEU A 1 567 ? -12.937 -7.167 49.150 1.00 73.31 567 LEU A N 1
ATOM 4577 C CA . LEU A 1 567 ? -12.893 -7.692 47.781 1.00 73.31 567 LEU A CA 1
ATOM 4578 C C . LEU A 1 567 ? -13.221 -6.612 46.730 1.00 73.31 567 LEU A C 1
ATOM 4580 O O . LEU A 1 567 ? -12.563 -6.517 45.694 1.00 73.31 567 LEU A O 1
ATOM 4584 N N . VAL A 1 568 ? -14.205 -5.747 46.998 1.00 69.62 568 VAL A N 1
ATOM 4585 C CA . VAL A 1 568 ? -14.564 -4.628 46.109 1.00 69.62 568 VAL A CA 1
ATOM 4586 C C . VAL A 1 568 ? -13.475 -3.549 46.081 1.00 69.62 568 VAL A C 1
ATOM 4588 O O . VAL A 1 568 ? -13.202 -2.984 45.021 1.00 69.62 568 VAL A O 1
ATOM 4591 N N . THR A 1 569 ? -12.821 -3.247 47.205 1.00 71.75 569 THR A N 1
ATOM 4592 C CA . THR A 1 569 ? -11.732 -2.251 47.233 1.00 71.75 569 THR A CA 1
ATOM 4593 C C . THR A 1 569 ? -10.455 -2.777 46.578 1.00 71.75 569 THR A C 1
ATOM 4595 O O . THR A 1 569 ? -9.858 -2.062 45.772 1.00 71.75 569 THR A O 1
ATOM 4598 N N . THR A 1 570 ? -10.081 -4.039 46.805 1.00 72.44 570 THR A N 1
ATOM 4599 C CA . THR A 1 570 ? -8.966 -4.681 46.083 1.00 72.44 570 THR A CA 1
ATOM 4600 C C . THR A 1 570 ? -9.227 -4.777 44.577 1.00 72.44 570 THR A C 1
ATOM 4602 O O . THR A 1 570 ? -8.334 -4.444 43.800 1.00 72.44 570 THR A O 1
ATOM 4605 N N . PHE A 1 571 ? -10.449 -5.107 44.138 1.00 63.56 571 PHE A N 1
ATOM 4606 C CA . PHE A 1 571 ? -10.809 -5.090 42.713 1.00 63.56 571 PHE A CA 1
ATOM 4607 C C . PHE A 1 571 ? -10.701 -3.692 42.080 1.00 63.56 571 PHE A C 1
ATOM 4609 O O . PHE A 1 571 ? -10.122 -3.548 41.005 1.00 63.56 571 PHE A O 1
ATOM 4616 N N . ASN A 1 572 ? -11.188 -2.641 42.750 1.00 63.47 572 ASN A N 1
ATOM 4617 C CA . ASN A 1 572 ? -11.053 -1.269 42.241 1.00 63.47 572 ASN A CA 1
ATOM 4618 C C . ASN A 1 572 ? -9.582 -0.817 42.142 1.00 63.47 572 ASN A C 1
ATOM 4620 O O . ASN A 1 572 ? -9.228 -0.108 41.200 1.00 63.47 572 ASN A O 1
ATOM 4624 N N . ASN A 1 573 ? -8.719 -1.273 43.056 1.00 65.94 573 ASN A N 1
ATOM 4625 C CA . ASN A 1 573 ? -7.279 -0.991 43.034 1.00 65.94 573 ASN A CA 1
ATOM 4626 C C . ASN A 1 573 ? -6.507 -1.773 41.951 1.00 65.94 573 ASN A C 1
ATOM 4628 O O . ASN A 1 573 ? -5.380 -1.404 41.630 1.00 65.94 573 ASN A O 1
ATOM 4632 N N . LEU A 1 574 ? -7.094 -2.828 41.370 1.00 54.25 574 LEU A N 1
ATOM 4633 C CA . LEU A 1 574 ? -6.510 -3.593 40.258 1.00 54.25 574 LEU A CA 1
ATOM 4634 C C . LEU A 1 574 ? -6.786 -2.974 38.877 1.00 54.25 574 LEU A C 1
ATOM 4636 O O . LEU A 1 574 ? -6.279 -3.475 37.873 1.00 54.25 574 LEU A O 1
ATOM 4640 N N . LYS A 1 575 ? -7.567 -1.890 38.795 1.00 39.75 575 LYS A N 1
ATOM 4641 C CA . LYS A 1 575 ? -7.866 -1.213 37.529 1.00 39.75 575 LYS A CA 1
ATOM 4642 C C . LYS A 1 575 ? -6.640 -0.411 37.049 1.00 39.75 575 LYS A C 1
ATOM 4644 O O . LYS A 1 575 ? -6.266 0.554 37.717 1.00 39.75 575 LYS A O 1
ATOM 4649 N N . PRO A 1 576 ? -6.006 -0.761 35.912 1.00 43.31 576 PRO A N 1
ATOM 4650 C CA . PRO A 1 576 ? -4.749 -0.141 35.505 1.00 43.31 576 PRO A CA 1
ATOM 4651 C C . PRO A 1 576 ? -4.939 1.333 35.125 1.00 43.31 576 PRO A C 1
ATOM 4653 O O . PRO A 1 576 ? -5.828 1.687 34.349 1.00 43.31 576 PRO A O 1
ATOM 4656 N N . SER A 1 577 ? -4.069 2.193 35.656 1.00 36.62 577 SER A N 1
ATOM 4657 C CA . SER A 1 577 ? -3.983 3.596 35.246 1.00 36.62 577 SER A CA 1
ATOM 4658 C C . SER A 1 577 ? -3.232 3.700 33.909 1.00 36.62 577 SER A C 1
ATOM 4660 O O . SER A 1 577 ? -2.140 3.136 33.802 1.00 36.62 577 SER A O 1
ATOM 4662 N N . PRO A 1 578 ? -3.761 4.402 32.887 1.00 43.25 578 PRO A N 1
ATOM 4663 C CA . PRO A 1 578 ? -3.123 4.511 31.576 1.00 43.25 578 PRO A CA 1
ATOM 4664 C C . PRO A 1 578 ? -1.949 5.504 31.617 1.00 43.25 578 PRO A C 1
ATOM 4666 O O . PRO A 1 578 ? -2.079 6.665 31.229 1.00 43.25 578 PRO A O 1
ATOM 4669 N N . ALA A 1 579 ? -0.795 5.052 32.111 1.00 37.69 579 ALA A N 1
ATOM 4670 C CA . ALA A 1 579 ? 0.397 5.875 32.282 1.00 37.69 579 ALA A CA 1
ATOM 4671 C C . ALA A 1 579 ? 1.675 5.158 31.809 1.00 37.69 579 ALA A C 1
ATOM 4673 O O . ALA A 1 579 ? 2.129 4.211 32.443 1.00 37.69 579 ALA A O 1
ATOM 4674 N N . GLY A 1 580 ? 2.300 5.687 30.750 1.00 41.22 580 GLY A N 1
ATOM 4675 C CA . GLY A 1 580 ? 3.705 5.413 30.420 1.00 41.22 580 GLY A CA 1
ATOM 4676 C C . GLY A 1 580 ? 3.970 4.360 29.339 1.00 41.22 580 GLY A C 1
ATOM 4677 O O . GLY A 1 580 ? 4.453 3.275 29.640 1.00 41.22 580 GLY A O 1
ATOM 4678 N N . ALA A 1 581 ? 3.792 4.737 28.071 1.00 32.72 581 ALA A N 1
ATOM 4679 C CA . ALA A 1 581 ? 4.455 4.093 26.933 1.00 32.72 581 ALA A CA 1
ATOM 4680 C C . ALA A 1 581 ? 5.011 5.184 26.000 1.00 32.72 581 ALA A C 1
ATOM 4682 O O . ALA A 1 581 ? 4.322 5.681 25.113 1.00 32.72 581 ALA A O 1
ATOM 4683 N N . SER A 1 582 ? 6.244 5.629 26.255 1.00 40.06 582 SER A N 1
ATOM 4684 C CA . SER A 1 582 ? 6.916 6.653 25.448 1.00 40.06 582 SER A CA 1
ATOM 4685 C C . SER A 1 582 ? 7.669 6.010 24.283 1.00 40.06 582 SER A C 1
ATOM 4687 O O . SER A 1 582 ? 8.859 5.717 24.405 1.00 40.06 582 SER A O 1
ATOM 4689 N N . VAL A 1 583 ? 6.981 5.799 23.162 1.00 34.12 583 VAL A N 1
ATOM 4690 C CA . VAL A 1 583 ? 7.599 5.359 21.903 1.00 34.12 583 VAL A CA 1
ATOM 4691 C C . VAL A 1 583 ? 7.738 6.563 20.972 1.00 34.12 583 VAL A C 1
ATOM 4693 O O . VAL A 1 583 ? 6.766 7.257 20.682 1.00 34.12 583 VAL A O 1
ATOM 4696 N N . THR A 1 584 ? 8.963 6.846 20.527 1.00 41.28 584 THR A N 1
ATOM 4697 C CA . THR A 1 584 ? 9.267 7.935 19.587 1.00 41.28 584 THR A CA 1
ATOM 4698 C C . THR A 1 584 ? 9.097 7.460 18.146 1.00 41.28 584 THR A C 1
ATOM 4700 O O . THR A 1 584 ? 10.078 7.261 17.432 1.00 41.28 584 THR A O 1
ATOM 4703 N N . GLU A 1 585 ? 7.850 7.252 17.736 1.00 37.91 585 GLU A N 1
ATOM 4704 C CA . GLU A 1 585 ? 7.483 6.915 16.356 1.00 37.91 585 GLU A CA 1
ATOM 4705 C C . GLU A 1 585 ? 7.208 8.161 15.504 1.00 37.91 585 GLU A C 1
ATOM 4707 O O . GLU A 1 585 ? 6.855 9.230 16.014 1.00 37.91 585 GLU A O 1
ATOM 4712 N N . ALA A 1 586 ? 7.385 8.022 14.185 1.00 41.56 586 ALA A N 1
ATOM 4713 C CA . ALA A 1 586 ? 7.086 9.081 13.227 1.00 41.56 586 ALA A CA 1
ATOM 4714 C C . ALA A 1 586 ? 5.598 9.453 13.311 1.00 41.56 586 ALA A C 1
ATOM 4716 O O . ALA A 1 586 ? 4.723 8.587 13.360 1.00 41.56 586 ALA A O 1
ATOM 4717 N N . THR A 1 587 ? 5.307 10.750 13.404 1.00 40.97 587 THR A N 1
ATOM 4718 C CA . THR A 1 587 ? 4.013 11.203 13.925 1.00 40.97 587 THR A CA 1
ATOM 4719 C C . THR A 1 587 ? 2.835 10.765 13.058 1.00 40.97 587 THR A C 1
ATOM 4721 O O . THR A 1 587 ? 2.810 11.018 11.855 1.00 40.97 587 THR A O 1
ATOM 4724 N N . THR A 1 588 ? 1.789 10.228 13.694 1.00 42.72 588 THR A N 1
ATOM 4725 C CA . THR A 1 588 ? 0.531 9.794 13.051 1.00 42.72 588 THR A CA 1
ATOM 4726 C C . THR A 1 588 ? -0.130 10.895 12.205 1.00 42.72 588 THR A C 1
ATOM 4728 O O . THR A 1 588 ? -0.918 10.603 11.307 1.00 42.72 588 THR A O 1
ATOM 4731 N N . SER A 1 589 ? 0.212 12.165 12.451 1.00 41.38 589 SER A N 1
ATOM 4732 C CA . SER A 1 589 ? -0.174 13.307 11.623 1.00 41.38 589 SER A CA 1
ATOM 4733 C C . SER A 1 589 ? 0.330 13.245 10.182 1.00 41.38 589 SER A C 1
ATOM 4735 O O . SER A 1 589 ? -0.393 13.718 9.317 1.00 41.38 589 SER A O 1
ATOM 4737 N N . GLU A 1 590 ? 1.499 12.675 9.878 1.00 41.06 590 GLU A N 1
ATOM 4738 C CA . GLU A 1 590 ? 1.986 12.606 8.487 1.00 41.06 590 GLU A CA 1
ATOM 4739 C C . GLU A 1 590 ? 1.145 11.630 7.655 1.00 41.06 590 GLU A C 1
ATOM 4741 O O . GLU A 1 590 ? 0.651 11.996 6.589 1.00 41.06 590 GLU A O 1
ATOM 4746 N N . ILE A 1 591 ? 0.864 10.441 8.200 1.00 46.62 591 ILE A N 1
ATOM 4747 C CA . ILE A 1 591 ? -0.047 9.461 7.586 1.00 46.62 591 ILE A CA 1
ATOM 4748 C C . ILE A 1 591 ? -1.454 10.059 7.440 1.00 46.62 591 ILE A C 1
ATOM 4750 O O . ILE A 1 591 ? -2.080 9.917 6.391 1.00 46.62 591 ILE A O 1
ATOM 4754 N N . LEU A 1 592 ? -1.951 10.774 8.458 1.00 45.22 592 LEU A N 1
ATOM 4755 C CA . LEU A 1 592 ? -3.268 11.414 8.407 1.00 45.22 592 LEU A CA 1
ATOM 4756 C C . LEU A 1 592 ? -3.332 12.541 7.358 1.00 45.22 592 LEU A C 1
ATOM 4758 O O . LEU A 1 592 ? -4.333 12.651 6.651 1.00 45.22 592 LEU A O 1
ATOM 4762 N N . ILE A 1 593 ? -2.276 13.351 7.228 1.00 47.16 593 ILE A N 1
ATOM 4763 C CA . ILE A 1 593 ? -2.165 14.409 6.214 1.00 47.16 593 ILE A CA 1
ATOM 4764 C C . ILE A 1 593 ? -2.167 13.802 4.811 1.00 47.16 593 ILE A C 1
ATOM 4766 O O . ILE A 1 593 ? -2.942 14.260 3.973 1.00 47.16 593 ILE A O 1
ATOM 4770 N N . ASP A 1 594 ? -1.377 12.756 4.556 1.00 49.25 594 ASP A N 1
ATOM 4771 C CA . ASP A 1 594 ? -1.335 12.123 3.234 1.00 49.25 594 ASP A CA 1
ATOM 4772 C C . ASP A 1 594 ? -2.688 11.473 2.886 1.00 49.25 594 ASP A C 1
ATOM 4774 O O . ASP A 1 594 ? -3.206 11.647 1.781 1.00 49.25 594 ASP A O 1
ATOM 4778 N N . HIS A 1 595 ? -3.357 10.838 3.859 1.00 50.72 595 HIS A N 1
ATOM 4779 C CA . HIS A 1 595 ? -4.685 10.255 3.647 1.00 50.72 595 HIS A CA 1
ATOM 4780 C C . HIS A 1 595 ? -5.764 11.317 3.350 1.00 50.72 595 HIS A C 1
ATOM 4782 O O . HIS A 1 595 ? -6.623 11.097 2.489 1.00 50.72 595 HIS A O 1
ATOM 4788 N N . ILE A 1 596 ? -5.700 12.484 4.007 1.00 51.53 596 ILE A N 1
ATOM 4789 C CA . ILE A 1 596 ? -6.559 13.647 3.724 1.00 51.53 596 ILE A CA 1
ATOM 4790 C C . ILE A 1 596 ? -6.265 14.200 2.321 1.00 51.53 596 ILE A C 1
ATOM 4792 O O . ILE A 1 596 ? -7.188 14.330 1.515 1.00 51.53 596 ILE A O 1
ATOM 4796 N N . GLN A 1 597 ? -4.994 14.441 1.976 1.00 57.56 597 GLN A N 1
ATOM 4797 C CA . GLN A 1 597 ? -4.595 14.933 0.651 1.00 57.56 597 GLN A CA 1
ATOM 4798 C C . GLN A 1 597 ? -5.030 13.988 -0.480 1.00 57.56 597 GLN A C 1
ATOM 4800 O O . GLN A 1 597 ? -5.517 14.449 -1.516 1.00 57.56 597 GLN A O 1
ATOM 4805 N N . GLN A 1 598 ? -4.915 12.669 -0.287 1.00 58.25 598 GLN A N 1
ATOM 4806 C CA . GLN A 1 598 ? -5.403 11.675 -1.244 1.00 58.25 598 GLN A CA 1
ATOM 4807 C C . GLN A 1 598 ? -6.932 11.726 -1.397 1.00 58.25 598 GLN A C 1
ATOM 4809 O O . GLN A 1 598 ? -7.431 11.764 -2.526 1.00 58.25 598 GLN A O 1
ATOM 4814 N N . ARG A 1 599 ? -7.686 11.778 -0.289 1.00 60.06 599 ARG A N 1
ATOM 4815 C CA . ARG A 1 599 ? -9.158 11.850 -0.314 1.00 60.06 599 ARG A CA 1
ATOM 4816 C C . ARG A 1 599 ? -9.652 13.118 -1.011 1.00 60.06 599 ARG A C 1
ATOM 4818 O O . ARG A 1 599 ? -10.541 13.056 -1.861 1.00 60.06 599 ARG A O 1
ATOM 4825 N N . ASP A 1 600 ? -9.051 14.255 -0.692 1.00 61.94 600 ASP A N 1
ATOM 4826 C CA . ASP A 1 600 ? -9.468 15.545 -1.233 1.00 61.94 600 ASP A CA 1
ATOM 4827 C C . ASP A 1 600 ? -9.022 15.708 -2.701 1.00 61.94 600 ASP A C 1
ATOM 4829 O O . ASP A 1 600 ? -9.738 16.322 -3.492 1.00 61.94 600 ASP A O 1
ATOM 4833 N N . SER A 1 601 ? -7.934 15.047 -3.130 1.00 60.44 601 SER A N 1
ATOM 4834 C CA . SER A 1 601 ? -7.580 14.917 -4.554 1.00 60.44 601 SER A CA 1
ATOM 4835 C C . SER A 1 601 ? -8.625 14.131 -5.353 1.00 60.44 601 SER A C 1
ATOM 4837 O O . SER A 1 601 ? -8.944 14.501 -6.486 1.00 60.44 601 SER A O 1
ATOM 4839 N N . VAL A 1 602 ? -9.203 13.070 -4.775 1.00 65.38 602 VAL A N 1
ATOM 4840 C CA . VAL A 1 602 ? -10.313 12.333 -5.403 1.00 65.38 602 VAL A CA 1
ATOM 4841 C C . VAL A 1 602 ? -11.560 13.216 -5.494 1.00 65.38 602 VAL A C 1
ATOM 4843 O O . VAL A 1 602 ? -12.137 13.311 -6.578 1.00 65.38 602 VAL A O 1
ATOM 4846 N N . MET A 1 603 ? -11.929 13.915 -4.414 1.00 65.19 603 MET A N 1
ATOM 4847 C CA . MET A 1 603 ? -13.071 14.841 -4.420 1.00 65.19 603 MET A CA 1
ATOM 4848 C C . MET A 1 603 ? -12.902 15.962 -5.451 1.00 65.19 603 MET A C 1
ATOM 4850 O O . MET A 1 603 ? -13.820 16.244 -6.215 1.00 65.19 603 MET A O 1
ATOM 4854 N N . CYS A 1 604 ? -11.721 16.572 -5.549 1.00 64.44 604 CYS A N 1
ATOM 4855 C CA . CYS A 1 604 ? -11.515 17.691 -6.467 1.00 64.44 604 CYS A CA 1
ATOM 4856 C C . CYS A 1 604 ? -11.540 17.260 -7.940 1.00 64.44 604 CYS A C 1
ATOM 4858 O O . CYS A 1 604 ? -12.072 17.989 -8.773 1.00 64.44 604 CYS A O 1
ATOM 4860 N N . ARG A 1 605 ? -11.096 16.037 -8.267 1.00 65.44 605 ARG A N 1
ATOM 4861 C CA . ARG A 1 605 ? -11.291 15.470 -9.615 1.00 65.44 605 ARG A CA 1
ATOM 4862 C C . ARG A 1 605 ? -12.752 15.128 -9.938 1.00 65.44 605 ARG A C 1
ATOM 4864 O O . ARG A 1 605 ? -13.082 14.980 -11.112 1.00 65.44 605 ARG A O 1
ATOM 4871 N N . GLN A 1 606 ? -13.609 14.969 -8.926 1.00 74.31 606 GLN A N 1
ATOM 4872 C CA . GLN A 1 606 ? -15.054 14.770 -9.093 1.00 74.31 606 GLN A CA 1
ATOM 4873 C C . GLN A 1 606 ? -15.813 16.102 -9.213 1.00 74.31 606 GLN A C 1
ATOM 4875 O O . GLN A 1 606 ? -16.739 16.189 -10.011 1.00 74.31 606 GLN A O 1
ATOM 4880 N N . LEU A 1 607 ? -15.414 17.129 -8.453 1.00 69.25 607 LEU A N 1
ATOM 4881 C CA . LEU A 1 607 ? -16.067 18.446 -8.426 1.00 69.25 607 LEU A CA 1
ATOM 4882 C C . LEU A 1 607 ? -15.634 19.363 -9.580 1.00 69.25 607 LEU A C 1
ATOM 4884 O O . LEU A 1 607 ? -16.480 19.986 -10.218 1.00 69.25 607 LEU A O 1
ATOM 4888 N N . PHE A 1 608 ? -14.327 19.430 -9.853 1.00 72.81 608 PHE A N 1
ATOM 4889 C CA . PHE A 1 608 ? -13.722 20.385 -10.791 1.00 72.81 608 PHE A CA 1
ATOM 4890 C C . PHE A 1 608 ? -13.182 19.726 -12.081 1.00 72.81 608 PHE A C 1
ATOM 4892 O O . PHE A 1 608 ? -12.781 20.425 -13.008 1.00 72.81 608 PHE A O 1
ATOM 4899 N N . GLY A 1 609 ? -13.176 18.389 -12.169 1.00 72.69 609 GLY A N 1
ATOM 4900 C CA . GLY A 1 609 ? -12.828 17.638 -13.384 1.00 72.69 609 GLY A CA 1
ATOM 4901 C C . GLY A 1 609 ? -11.345 17.261 -13.536 1.00 72.69 609 GLY A C 1
ATOM 4902 O O . GLY A 1 609 ? -10.645 16.973 -12.566 1.00 72.69 609 GLY A O 1
ATOM 4903 N N . LYS A 1 610 ? -10.867 17.175 -14.786 1.00 66.94 610 LYS A N 1
ATOM 4904 C CA . LYS A 1 610 ? -9.489 16.769 -15.148 1.00 66.94 610 LYS A CA 1
ATOM 4905 C C . LYS A 1 610 ? -8.838 17.771 -16.113 1.00 66.94 610 LYS A C 1
ATOM 4907 O O . LYS A 1 610 ? -8.395 17.393 -17.194 1.00 66.94 610 LYS A O 1
ATOM 4912 N N . GLY A 1 611 ? -8.803 19.039 -15.722 1.00 72.25 611 GLY A N 1
ATOM 4913 C CA . GLY A 1 611 ? -8.167 20.121 -16.477 1.00 72.25 611 GLY A CA 1
ATOM 4914 C C . GLY A 1 611 ? -7.256 20.969 -15.595 1.00 72.25 611 GLY A C 1
ATOM 4915 O O . GLY A 1 611 ? -7.139 20.719 -14.392 1.00 72.25 611 GLY A O 1
ATOM 4916 N N . SER A 1 612 ? -6.594 21.959 -16.192 1.00 80.88 612 SER A N 1
ATOM 4917 C CA . SER A 1 612 ? -6.156 23.133 -15.433 1.00 80.88 612 SER A CA 1
ATOM 4918 C C . SER A 1 612 ? -7.392 23.910 -14.977 1.00 80.88 612 SER A C 1
ATOM 4920 O O . SER A 1 612 ? -8.374 23.989 -15.716 1.00 80.88 612 SER A O 1
ATOM 4922 N N . TYR A 1 613 ? -7.347 24.489 -13.782 1.00 86.94 613 TYR A N 1
ATOM 4923 C CA . TYR A 1 613 ? -8.465 25.247 -13.218 1.00 86.94 613 TYR A CA 1
ATOM 4924 C C . TYR A 1 613 ? -8.209 26.736 -13.422 1.00 86.94 613 TYR A C 1
ATOM 4926 O O . TYR A 1 613 ? -7.149 27.236 -13.043 1.00 86.94 613 TYR A O 1
ATOM 4934 N N . TYR A 1 614 ? -9.160 27.448 -14.020 1.00 90.88 614 TYR A N 1
ATOM 4935 C CA . TYR A 1 614 ? -8.986 28.854 -14.376 1.00 90.88 614 TYR A CA 1
ATOM 4936 C C . TYR A 1 614 ? -9.836 29.740 -13.467 1.00 90.88 614 TYR A C 1
ATOM 4938 O O . TYR A 1 614 ? -11.060 29.662 -13.501 1.00 90.88 614 TYR A O 1
ATOM 4946 N N . VAL A 1 615 ? -9.215 30.596 -12.653 1.00 91.25 615 VAL A N 1
ATOM 4947 C CA . VAL A 1 615 ? -9.935 31.524 -11.763 1.00 91.25 615 VAL A CA 1
ATOM 4948 C C . VAL A 1 615 ? -9.858 32.942 -12.318 1.00 91.25 615 VAL A C 1
ATOM 4950 O O . VAL A 1 615 ? -8.777 33.522 -12.428 1.00 91.25 615 VAL A O 1
ATOM 4953 N N . LYS A 1 616 ? -11.014 33.504 -12.676 1.00 94.06 616 LYS A N 1
ATOM 4954 C CA . LYS A 1 616 ? -11.187 34.896 -13.103 1.00 94.06 616 LYS A CA 1
ATOM 4955 C C . LYS A 1 616 ? -11.486 35.759 -11.884 1.00 94.06 616 LYS A C 1
ATOM 4957 O O . LYS A 1 616 ? -12.529 35.592 -11.263 1.00 94.06 616 LYS A O 1
ATOM 4962 N N . PHE A 1 617 ? -10.615 36.716 -11.591 1.00 92.25 617 PHE A N 1
ATOM 4963 C CA . PHE A 1 617 ? -10.889 37.764 -10.610 1.00 92.25 617 PHE A CA 1
ATOM 4964 C C . PHE A 1 617 ? -11.392 39.015 -11.326 1.00 92.25 617 PHE A C 1
ATOM 4966 O O . PHE A 1 617 ? -10.763 39.458 -12.289 1.00 92.25 617 PHE A O 1
ATOM 4973 N N . VAL A 1 618 ? -12.493 39.592 -10.845 1.00 92.44 618 VAL A N 1
ATOM 4974 C CA . VAL A 1 618 ? -13.007 40.911 -11.236 1.00 92.44 618 VAL A CA 1
ATOM 4975 C C . VAL A 1 618 ? -12.873 41.848 -10.042 1.00 92.44 618 VAL A C 1
ATOM 4977 O O . VAL A 1 618 ? -13.317 41.532 -8.940 1.00 92.44 618 VAL A O 1
ATOM 4980 N N . ILE A 1 619 ? -12.241 42.995 -10.263 1.00 91.38 619 ILE A N 1
ATOM 4981 C CA . ILE A 1 619 ? -11.825 43.945 -9.230 1.00 91.38 619 ILE A CA 1
ATOM 4982 C C . ILE A 1 619 ? -12.398 45.319 -9.560 1.00 91.38 619 ILE A C 1
ATOM 4984 O O . ILE A 1 619 ? -12.296 45.779 -10.700 1.00 91.38 619 ILE A O 1
ATOM 4988 N N . ARG A 1 620 ? -12.979 45.985 -8.562 1.00 89.50 620 ARG A N 1
ATOM 4989 C CA . ARG A 1 620 ? -13.445 47.371 -8.665 1.00 89.50 620 ARG A CA 1
ATOM 4990 C C . ARG A 1 620 ? -12.240 48.298 -8.526 1.00 89.50 620 ARG A C 1
ATOM 4992 O O . ARG A 1 620 ? -11.527 48.247 -7.526 1.00 89.50 620 ARG A O 1
ATOM 4999 N N . LEU A 1 621 ? -11.999 49.126 -9.538 1.00 87.94 621 LEU A N 1
ATOM 5000 C CA . LEU A 1 621 ? -10.995 50.184 -9.462 1.00 87.94 621 LEU A CA 1
ATOM 5001 C C . LEU A 1 621 ? -11.611 51.423 -8.788 1.00 87.94 621 LEU A C 1
ATOM 5003 O O . LEU A 1 621 ? -12.796 51.693 -9.006 1.00 87.94 621 LEU A O 1
ATOM 5007 N N . PRO A 1 622 ? -10.842 52.202 -8.003 1.00 83.06 622 PRO A N 1
ATOM 5008 C CA . PRO A 1 622 ? -11.307 53.494 -7.520 1.00 83.06 622 PRO A CA 1
ATOM 5009 C C . PRO A 1 622 ? -11.600 54.400 -8.727 1.00 83.06 622 PRO A C 1
ATOM 5011 O O . PRO A 1 622 ? -10.834 54.385 -9.697 1.00 83.06 622 PRO A O 1
ATOM 5014 N N . PRO A 1 623 ? -12.689 55.187 -8.702 1.00 78.69 623 PRO A N 1
ATOM 5015 C CA . PRO A 1 623 ? -13.052 56.029 -9.832 1.00 78.69 623 PRO A CA 1
ATOM 5016 C C . PRO A 1 623 ? -11.948 57.057 -10.106 1.00 78.69 623 PRO A C 1
ATOM 5018 O O . PRO A 1 623 ? -11.549 57.811 -9.219 1.00 78.69 623 PRO A O 1
ATOM 5021 N N . ASN A 1 624 ? -11.474 57.101 -11.351 1.00 73.06 624 ASN A N 1
ATOM 5022 C CA . ASN A 1 624 ? -10.804 58.288 -11.874 1.00 73.06 624 ASN A CA 1
ATOM 5023 C C . ASN A 1 624 ? -11.870 59.317 -12.274 1.00 73.06 624 ASN A C 1
ATOM 5025 O O . ASN A 1 624 ? -12.983 58.949 -12.654 1.00 73.06 624 ASN A O 1
ATOM 5029 N N . ASP A 1 625 ? -11.540 60.602 -12.147 1.00 58.06 625 ASP A N 1
ATOM 5030 C CA . ASP A 1 625 ? -12.533 61.676 -12.125 1.00 58.06 625 ASP A CA 1
ATOM 5031 C C . ASP A 1 625 ? -13.487 61.690 -13.338 1.00 58.06 625 ASP A C 1
ATOM 5033 O O . ASP A 1 625 ? -13.084 61.866 -14.488 1.00 58.06 625 ASP A O 1
ATOM 5037 N N . ALA A 1 626 ? -14.785 61.595 -13.030 1.00 57.09 626 ALA A N 1
ATOM 5038 C CA . ALA A 1 626 ? -15.922 61.880 -13.911 1.00 57.09 626 ALA A CA 1
ATOM 5039 C C . ALA A 1 626 ? -16.171 60.963 -15.139 1.00 57.09 626 ALA A C 1
ATOM 5041 O O . ALA A 1 626 ? -16.858 61.394 -16.068 1.00 57.09 626 ALA A O 1
ATOM 5042 N N . SER A 1 627 ? -15.726 59.698 -15.140 1.00 56.16 627 SER A N 1
ATOM 5043 C CA . SER A 1 627 ? -16.210 58.666 -16.089 1.00 56.16 627 SER A CA 1
ATOM 5044 C C . SER A 1 627 ? -17.123 57.609 -15.434 1.00 56.16 627 SER A C 1
ATOM 5046 O O . SER A 1 627 ? -17.222 57.515 -14.210 1.00 56.16 627 SER A O 1
ATOM 5048 N N . ASN A 1 628 ? -17.865 56.852 -16.257 1.00 60.06 628 ASN A N 1
ATOM 5049 C CA . ASN A 1 628 ? -19.000 56.024 -15.825 1.00 60.06 628 ASN A CA 1
ATOM 5050 C C . ASN A 1 628 ? -18.624 54.956 -14.783 1.00 60.06 628 ASN A C 1
ATOM 5052 O O . ASN A 1 628 ? -17.684 54.185 -14.971 1.00 60.06 628 ASN A O 1
ATOM 5056 N N . ALA A 1 629 ? -19.430 54.838 -13.722 1.00 58.09 629 ALA A N 1
ATOM 5057 C CA . ALA A 1 629 ? -19.181 53.906 -12.619 1.00 58.09 629 ALA A CA 1
ATOM 5058 C C . ALA A 1 629 ? -19.151 52.418 -13.035 1.00 58.09 629 ALA A C 1
ATOM 5060 O O . ALA A 1 629 ? -18.497 51.620 -12.369 1.00 58.09 629 ALA A O 1
ATOM 5061 N N . GLU A 1 630 ? -19.815 52.048 -14.134 1.00 58.38 630 GLU A N 1
ATOM 5062 C CA . GLU A 1 630 ? -19.865 50.668 -14.643 1.00 58.38 630 GLU A CA 1
ATOM 5063 C C . GLU A 1 630 ? -18.588 50.244 -15.400 1.00 58.38 630 GLU A C 1
ATOM 5065 O O . GLU A 1 630 ? -18.311 49.051 -15.506 1.00 58.38 630 GLU A O 1
ATOM 5070 N N . GLU A 1 631 ? -17.770 51.189 -15.883 1.00 63.06 631 GLU A N 1
ATOM 5071 C CA . GLU A 1 631 ? -16.539 50.887 -16.640 1.00 63.06 631 GLU A CA 1
ATOM 5072 C C . GLU A 1 631 ? -15.296 50.724 -15.741 1.00 63.06 631 GLU A C 1
ATOM 5074 O O . GLU A 1 631 ? -14.269 50.215 -16.188 1.00 63.06 631 GLU A O 1
ATOM 5079 N N . ASN A 1 632 ? -15.381 51.084 -14.454 1.00 84.88 632 ASN A N 1
ATOM 5080 C CA . ASN A 1 632 ? -14.270 51.017 -13.494 1.00 84.88 632 ASN A CA 1
ATOM 5081 C C . ASN A 1 632 ? -14.064 49.602 -12.905 1.00 84.88 632 ASN A C 1
ATOM 5083 O O . ASN A 1 632 ? -13.947 49.426 -11.690 1.00 84.88 632 ASN A O 1
ATOM 5087 N N . THR A 1 633 ? -13.997 48.577 -13.762 1.00 89.31 633 THR A N 1
ATOM 5088 C CA . THR A 1 633 ? -13.605 47.215 -13.360 1.00 89.31 633 THR A CA 1
ATOM 5089 C C . THR A 1 633 ? -12.422 46.684 -14.166 1.00 89.31 633 THR A C 1
ATOM 5091 O O . THR A 1 633 ? -12.352 46.801 -15.388 1.00 89.31 633 THR A O 1
ATOM 5094 N N . ALA A 1 634 ? -11.474 46.070 -13.462 1.00 91.12 634 ALA A N 1
ATOM 5095 C CA . ALA A 1 634 ? -10.358 45.332 -14.041 1.00 91.12 634 ALA A CA 1
ATOM 5096 C C . ALA A 1 634 ? -10.567 43.830 -13.833 1.00 91.12 634 ALA A C 1
ATOM 5098 O O . ALA A 1 634 ? -11.199 43.412 -12.864 1.00 91.12 634 ALA A O 1
ATOM 5099 N N . PHE A 1 635 ? -10.009 42.999 -14.716 1.00 93.88 635 PHE A N 1
ATOM 5100 C CA . PHE A 1 635 ? -10.000 41.554 -14.507 1.00 93.88 635 PHE A CA 1
ATOM 5101 C C . PHE A 1 635 ? -8.695 40.903 -14.961 1.00 93.88 635 PHE A C 1
ATOM 5103 O O . PHE A 1 635 ? -8.039 41.356 -15.905 1.00 93.88 635 PHE A O 1
ATOM 5110 N N . PHE A 1 636 ? -8.362 39.792 -14.312 1.00 93.19 636 PHE A N 1
ATOM 5111 C CA . PHE A 1 636 ? -7.307 38.875 -14.727 1.00 93.19 636 PHE A CA 1
ATOM 5112 C C . PHE A 1 636 ? -7.761 37.423 -14.540 1.00 93.19 636 PHE A C 1
ATOM 5114 O O . PHE A 1 636 ? -8.738 37.149 -13.843 1.00 93.19 636 PHE A O 1
ATOM 5121 N N . VAL A 1 637 ? -7.073 36.489 -15.198 1.00 91.50 637 VAL A N 1
ATOM 5122 C CA . VAL A 1 637 ? -7.344 35.048 -15.115 1.00 91.50 637 VAL A CA 1
ATOM 5123 C C . VAL A 1 637 ? -6.070 34.317 -14.718 1.00 91.50 637 VAL A C 1
ATOM 5125 O O . VAL A 1 637 ? -5.019 34.506 -15.336 1.00 91.50 637 VAL A O 1
ATOM 5128 N N . VAL A 1 638 ? -6.201 33.484 -13.692 1.00 90.50 638 VAL A N 1
ATOM 5129 C CA . VAL A 1 638 ? -5.155 32.666 -13.080 1.00 90.50 638 VAL A CA 1
ATOM 5130 C C . VAL A 1 638 ? -5.345 31.219 -13.520 1.00 90.50 638 VAL A C 1
ATOM 5132 O O . VAL A 1 638 ? -6.438 30.683 -13.364 1.00 90.50 638 VAL A O 1
ATOM 5135 N N . GLU A 1 639 ? -4.305 30.584 -14.049 1.00 89.88 639 GLU A N 1
ATOM 5136 C CA . GLU A 1 639 ? -4.250 29.147 -14.306 1.00 89.88 639 GLU A CA 1
ATOM 5137 C C . GLU A 1 639 ? -3.626 28.409 -13.118 1.00 89.88 639 GLU A C 1
ATOM 5139 O O . GLU A 1 639 ? -2.478 28.657 -12.745 1.00 89.88 639 GLU A O 1
ATOM 5144 N N . ILE A 1 640 ? -4.373 27.454 -12.567 1.00 88.69 640 ILE A N 1
ATOM 5145 C CA . ILE A 1 640 ? -3.879 26.437 -11.641 1.00 88.69 640 ILE A CA 1
ATOM 5146 C C . ILE A 1 640 ? -3.619 25.158 -12.459 1.00 88.69 640 ILE A C 1
ATOM 5148 O O . ILE A 1 640 ? -4.583 24.519 -12.894 1.00 88.69 640 ILE A O 1
ATOM 5152 N N . PRO A 1 641 ? -2.358 24.755 -12.698 1.00 79.00 641 PRO A N 1
ATOM 5153 C CA . PRO A 1 641 ? -2.038 23.612 -13.547 1.00 79.00 641 PRO A CA 1
ATOM 5154 C C . PRO A 1 641 ? -2.557 22.288 -12.970 1.00 79.00 641 PRO A C 1
ATOM 5156 O O . PRO A 1 641 ? -2.441 22.019 -11.772 1.00 79.00 641 PRO A O 1
ATOM 5159 N N . SER A 1 642 ? -3.072 21.414 -13.840 1.00 71.81 642 SER A N 1
ATOM 5160 C CA . SER A 1 642 ? -3.604 20.102 -13.442 1.00 71.81 642 SER A CA 1
ATOM 5161 C C . SER A 1 642 ? -2.514 19.169 -12.893 1.00 71.81 642 SER A C 1
ATOM 5163 O O . SER A 1 642 ? -1.786 18.512 -13.643 1.00 71.81 642 SER A O 1
ATOM 5165 N N . ARG A 1 643 ? -2.384 19.087 -11.565 1.00 65.44 643 ARG A N 1
ATOM 5166 C CA . ARG A 1 643 ? -1.440 18.179 -10.892 1.00 65.44 643 ARG A CA 1
ATOM 5167 C C . ARG A 1 643 ? -2.135 16.910 -10.400 1.00 65.44 643 ARG A C 1
ATOM 5169 O O . ARG A 1 643 ? -3.276 16.942 -9.949 1.00 65.44 643 ARG A O 1
ATOM 5176 N N . LYS A 1 644 ? -1.415 15.776 -10.425 1.00 62.31 644 LYS A N 1
ATOM 5177 C CA . LYS A 1 644 ? -1.890 14.506 -9.830 1.00 62.31 644 LYS A CA 1
ATOM 5178 C C . LYS A 1 644 ? -2.195 14.665 -8.336 1.00 62.31 644 LYS A C 1
ATOM 5180 O O . LYS A 1 644 ? -3.171 14.097 -7.863 1.00 62.31 644 LYS A O 1
ATOM 5185 N N . GLN A 1 645 ? -1.385 15.449 -7.636 1.00 60.72 645 GLN A N 1
ATOM 5186 C CA . GLN A 1 645 ? -1.645 15.976 -6.302 1.00 60.72 645 GLN A CA 1
ATOM 5187 C C . GLN A 1 645 ? -1.506 17.498 -6.421 1.00 60.72 645 GLN A C 1
ATOM 5189 O O . GLN A 1 645 ? -0.420 17.987 -6.736 1.00 60.72 645 GLN A O 1
ATOM 5194 N N . LEU A 1 646 ? -2.597 18.243 -6.240 1.00 68.69 646 LEU A N 1
ATOM 5195 C CA . LEU A 1 646 ? -2.491 19.638 -5.814 1.00 68.69 646 LEU A CA 1
ATOM 5196 C C . LEU A 1 646 ? -2.378 19.672 -4.280 1.00 68.69 646 LEU A C 1
ATOM 5198 O O . LEU A 1 646 ? -2.862 18.742 -3.625 1.00 68.69 646 LEU A O 1
ATOM 5202 N N . PRO A 1 647 ? -1.778 20.728 -3.707 1.00 72.38 647 PRO A N 1
ATOM 5203 C CA . PRO A 1 647 ? -1.808 20.959 -2.268 1.00 72.38 647 PRO A CA 1
ATOM 5204 C C . PRO A 1 647 ? -3.248 21.141 -1.748 1.00 72.38 647 PRO A C 1
ATOM 5206 O O . PRO A 1 647 ? -4.125 21.643 -2.460 1.00 72.38 647 PRO A O 1
ATOM 5209 N N . HIS A 1 648 ? -3.499 20.774 -0.492 1.00 71.44 648 HIS A N 1
ATOM 5210 C CA . HIS A 1 648 ? -4.807 20.903 0.157 1.00 71.44 648 HIS A CA 1
ATOM 5211 C C . HIS A 1 648 ? -5.225 22.374 0.342 1.00 71.44 648 HIS A C 1
ATOM 5213 O O . HIS A 1 648 ? -6.409 22.706 0.219 1.00 71.44 648 HIS A O 1
ATOM 5219 N N . SER A 1 649 ? -4.267 23.286 0.516 1.00 73.81 649 SER A N 1
ATOM 5220 C CA . SER A 1 649 ? -4.486 24.737 0.430 1.00 73.81 649 SER A CA 1
ATOM 5221 C C . SER A 1 649 ? -5.129 25.163 -0.900 1.00 73.81 649 SER A C 1
ATOM 5223 O O . SER A 1 649 ? -6.030 26.004 -0.919 1.00 73.81 649 SER A O 1
ATOM 5225 N N . THR A 1 650 ? -4.745 24.530 -2.014 1.00 78.25 650 THR A N 1
ATOM 5226 C CA . THR A 1 650 ? -5.274 24.831 -3.353 1.00 78.25 650 THR A CA 1
ATOM 5227 C C . THR A 1 650 ? -6.696 24.295 -3.533 1.00 78.25 650 THR A C 1
ATOM 5229 O O . THR A 1 650 ? -7.543 24.991 -4.093 1.00 78.25 650 THR A O 1
ATOM 5232 N N . TYR A 1 651 ? -7.001 23.102 -3.002 1.00 77.38 651 TYR A N 1
ATOM 5233 C CA . TYR A 1 651 ? -8.378 22.585 -2.944 1.00 77.38 651 TYR A CA 1
ATOM 5234 C C . TYR A 1 651 ? -9.282 23.481 -2.084 1.00 77.38 651 TYR A C 1
ATOM 5236 O O . TYR A 1 651 ? -10.408 23.795 -2.477 1.00 77.38 651 TYR A O 1
ATOM 5244 N N . THR A 1 652 ? -8.772 23.942 -0.936 1.00 79.25 652 THR A N 1
ATOM 5245 C CA . THR A 1 652 ? -9.470 24.880 -0.045 1.00 79.25 652 THR A CA 1
ATOM 5246 C C . THR A 1 652 ? -9.781 26.186 -0.776 1.00 79.25 652 THR A C 1
ATOM 5248 O O . THR A 1 652 ? -10.925 26.634 -0.774 1.00 79.25 652 THR A O 1
ATOM 5251 N N . PHE A 1 653 ? -8.798 26.761 -1.475 1.00 83.75 653 PHE A N 1
ATOM 5252 C CA . PHE A 1 653 ? -8.974 27.964 -2.289 1.00 83.75 653 PHE A CA 1
ATOM 5253 C C . PHE A 1 653 ? -10.033 27.790 -3.392 1.00 83.75 653 PHE A C 1
ATOM 5255 O O . PHE A 1 653 ? -10.964 28.590 -3.456 1.00 83.75 653 PHE A O 1
ATOM 5262 N N . LEU A 1 654 ? -9.962 26.726 -4.203 1.00 83.50 654 LEU A N 1
ATOM 5263 C CA . LEU A 1 654 ? -10.969 26.444 -5.241 1.00 83.50 654 LEU A CA 1
ATOM 5264 C C . LEU A 1 654 ? -12.381 26.259 -4.661 1.00 83.50 654 LEU A C 1
ATOM 5266 O O . LEU A 1 654 ? -13.359 26.730 -5.241 1.00 83.50 654 LEU A O 1
ATOM 5270 N N . THR A 1 655 ? -12.490 25.640 -3.483 1.00 82.50 655 THR A N 1
ATOM 5271 C CA . THR A 1 655 ? -13.770 25.466 -2.778 1.00 82.50 655 THR A CA 1
ATOM 5272 C C . THR A 1 655 ? -14.335 26.803 -2.286 1.00 82.50 655 THR A C 1
ATOM 5274 O O . THR A 1 655 ? -15.538 27.038 -2.402 1.00 82.50 655 THR A O 1
ATOM 5277 N N . LEU A 1 656 ? -13.489 27.713 -1.785 1.00 83.81 656 LEU A N 1
ATOM 5278 C CA . LEU A 1 656 ? -13.887 29.071 -1.385 1.00 83.81 656 LEU A CA 1
ATOM 5279 C C . LEU A 1 656 ? -14.291 29.945 -2.589 1.00 83.81 656 LEU A C 1
ATOM 5281 O O . LEU A 1 656 ? -15.199 30.768 -2.458 1.00 83.81 656 LEU A O 1
ATOM 5285 N N . VAL A 1 657 ? -13.664 29.734 -3.755 1.00 85.69 657 VAL A N 1
ATOM 5286 C CA . VAL A 1 657 ? -14.025 30.363 -5.039 1.00 85.69 657 VAL A CA 1
ATOM 5287 C C . VAL A 1 657 ? -15.402 29.889 -5.520 1.00 85.69 657 VAL A C 1
ATOM 5289 O O . VAL A 1 657 ? -16.284 30.725 -5.685 1.00 85.69 657 VAL A O 1
ATOM 5292 N N . GLU A 1 658 ? -15.658 28.581 -5.668 1.00 84.38 658 GLU A N 1
ATOM 5293 C CA . GLU A 1 658 ? -17.003 28.110 -6.073 1.00 84.38 658 GLU A CA 1
ATOM 5294 C C . GLU A 1 658 ? -18.088 28.407 -5.019 1.00 84.38 658 GLU A C 1
ATOM 5296 O O . GLU A 1 658 ? -19.249 28.626 -5.367 1.00 84.38 658 GLU A O 1
ATOM 5301 N N . SER A 1 659 ? -17.715 28.533 -3.741 1.00 83.50 659 SER A N 1
ATOM 5302 C CA . SER A 1 659 ? -18.613 29.007 -2.674 1.00 83.50 659 SER A CA 1
ATOM 5303 C C . SER A 1 659 ? -18.852 30.530 -2.687 1.00 83.50 659 SER A C 1
ATOM 5305 O O . SER A 1 659 ? -19.548 31.037 -1.809 1.00 83.50 659 SER A O 1
ATOM 5307 N N . ASN A 1 660 ? -18.289 31.271 -3.653 1.00 85.88 660 ASN A N 1
ATOM 5308 C CA . ASN A 1 660 ? -18.390 32.731 -3.807 1.00 85.88 660 ASN A CA 1
ATOM 5309 C C . ASN A 1 660 ? -17.969 33.534 -2.552 1.00 85.88 660 ASN A C 1
ATOM 5311 O O . ASN A 1 660 ? -18.405 34.668 -2.347 1.00 85.88 660 ASN A O 1
ATOM 5315 N N . ILE A 1 661 ? -17.102 32.972 -1.700 1.00 83.88 661 ILE A N 1
ATOM 5316 C CA . ILE A 1 661 ? -16.714 33.581 -0.412 1.00 83.88 661 ILE A CA 1
ATOM 5317 C C . ILE A 1 661 ? -15.902 34.871 -0.614 1.00 83.88 661 ILE A C 1
ATOM 5319 O O . ILE A 1 661 ? -15.981 35.783 0.211 1.00 83.88 661 ILE A O 1
ATOM 5323 N N . TYR A 1 662 ? -15.165 34.966 -1.725 1.00 83.19 662 TYR A N 1
ATOM 5324 C CA . TYR A 1 662 ? -14.352 36.130 -2.090 1.00 83.19 662 TYR A CA 1
ATOM 5325 C C . TYR A 1 662 ? -15.125 37.269 -2.777 1.00 83.19 662 TYR A C 1
ATOM 5327 O O . TYR A 1 662 ? -14.585 38.367 -2.865 1.00 83.19 662 TYR A O 1
ATOM 5335 N N . ASN A 1 663 ? -16.353 37.044 -3.251 1.00 84.31 663 ASN A N 1
ATOM 5336 C CA . ASN A 1 663 ? -17.176 38.096 -3.860 1.00 84.31 663 ASN A CA 1
ATOM 5337 C C . ASN A 1 663 ? -17.711 39.010 -2.750 1.00 84.31 663 ASN A C 1
ATOM 5339 O O . ASN A 1 663 ? -18.131 38.480 -1.723 1.00 84.31 663 ASN A O 1
ATOM 5343 N N . ASP A 1 664 ? -17.732 40.331 -2.948 1.00 73.88 664 ASP A N 1
ATOM 5344 C CA . ASP A 1 664 ? -18.326 41.343 -2.051 1.00 73.88 664 ASP A CA 1
ATOM 5345 C C . ASP A 1 664 ? -17.949 41.156 -0.559 1.00 73.88 664 ASP A C 1
ATOM 5347 O O . ASP A 1 664 ? -18.630 40.458 0.197 1.00 73.88 664 ASP A O 1
ATOM 5351 N N . GLY A 1 665 ? -16.845 41.756 -0.102 1.00 73.00 665 GLY A N 1
ATOM 5352 C CA . GLY A 1 665 ? -16.357 41.609 1.286 1.00 73.00 665 GLY A CA 1
ATOM 5353 C C . GLY A 1 665 ? -14.877 41.223 1.422 1.00 73.00 665 GLY A C 1
ATOM 5354 O O . GLY A 1 665 ? -14.352 41.142 2.541 1.00 73.00 665 GLY A O 1
ATOM 5355 N N . ALA A 1 666 ? -14.199 40.987 0.296 1.00 82.25 666 ALA A N 1
ATOM 5356 C CA . ALA A 1 666 ? -12.757 40.788 0.206 1.00 82.25 666 ALA A CA 1
ATOM 5357 C C . ALA A 1 666 ? -12.112 41.857 -0.692 1.00 82.25 666 ALA A C 1
ATOM 5359 O O . ALA A 1 666 ? -12.735 42.370 -1.620 1.00 82.25 666 ALA A O 1
ATOM 5360 N N . ALA A 1 667 ? -10.851 42.188 -0.425 1.00 82.38 667 ALA A N 1
ATOM 5361 C CA . ALA A 1 667 ? -10.071 43.141 -1.205 1.00 82.38 667 ALA A CA 1
ATOM 5362 C C . ALA A 1 667 ? -8.605 42.707 -1.311 1.00 82.38 667 ALA A C 1
ATOM 5364 O O . ALA A 1 667 ? -8.066 42.074 -0.397 1.00 82.38 667 ALA A O 1
ATOM 5365 N N . PHE A 1 668 ? -7.955 43.093 -2.407 1.00 82.69 668 PHE A N 1
ATOM 5366 C CA . PHE A 1 668 ? -6.504 43.053 -2.538 1.00 82.69 668 PHE A CA 1
ATOM 5367 C C . PHE A 1 668 ? -5.880 44.246 -1.808 1.00 82.69 668 PHE A C 1
ATOM 5369 O O . PHE A 1 668 ? -6.270 45.397 -2.007 1.00 82.69 668 PHE A O 1
ATOM 5376 N N . LEU A 1 669 ? -4.885 43.953 -0.978 1.00 81.19 669 LEU A N 1
ATOM 5377 C CA . LEU A 1 669 ? -4.044 44.907 -0.262 1.00 81.19 669 LEU A CA 1
ATOM 5378 C C . LEU A 1 669 ? -2.583 44.672 -0.638 1.00 81.19 669 LEU A C 1
ATOM 5380 O O . LEU A 1 669 ? -2.174 43.534 -0.871 1.00 81.19 669 LEU A O 1
ATOM 5384 N N . PHE A 1 670 ? -1.782 45.734 -0.642 1.00 77.50 670 PHE A N 1
ATOM 5385 C CA . PHE A 1 670 ? -0.341 45.606 -0.828 1.00 77.50 670 PHE A CA 1
ATOM 5386 C C . PHE A 1 670 ? 0.306 44.984 0.420 1.00 77.50 670 PHE A C 1
ATOM 5388 O O . PHE A 1 670 ? 0.063 45.430 1.546 1.00 77.50 670 PHE A O 1
ATOM 5395 N N . ALA A 1 671 ? 1.109 43.940 0.233 1.00 75.19 671 ALA A N 1
ATOM 5396 C CA . ALA A 1 671 ? 1.826 43.249 1.297 1.00 75.19 671 ALA A CA 1
ATOM 5397 C C . ALA A 1 671 ? 3.293 43.712 1.385 1.00 75.19 671 ALA A C 1
ATOM 5399 O O . ALA A 1 671 ? 3.856 44.279 0.451 1.00 75.19 671 ALA A O 1
ATOM 5400 N N . GLN A 1 672 ? 3.920 43.507 2.549 1.00 71.56 672 GLN A N 1
ATOM 5401 C CA . GLN A 1 672 ? 5.274 44.012 2.840 1.00 71.56 672 GLN A CA 1
ATOM 5402 C C . GLN A 1 672 ? 6.386 43.321 2.027 1.00 71.56 672 GLN A C 1
ATOM 5404 O O . GLN A 1 672 ? 7.501 43.828 1.972 1.00 71.56 672 GLN A O 1
ATOM 5409 N N . ASP A 1 673 ? 6.076 42.187 1.396 1.00 65.38 673 ASP A N 1
ATOM 5410 C CA . ASP A 1 673 ? 6.923 41.433 0.466 1.00 65.38 673 ASP A CA 1
ATOM 5411 C C . ASP A 1 673 ? 6.857 41.958 -0.984 1.00 65.38 673 ASP A C 1
ATOM 5413 O O . ASP A 1 673 ? 7.565 41.456 -1.853 1.00 65.38 673 ASP A O 1
ATOM 5417 N N . GLY A 1 674 ? 6.012 42.959 -1.257 1.00 68.19 674 GLY A N 1
ATOM 5418 C CA . GLY A 1 674 ? 5.766 43.494 -2.596 1.00 68.19 674 GLY A CA 1
ATOM 5419 C C . GLY A 1 674 ? 4.616 42.819 -3.355 1.00 68.19 674 GLY A C 1
ATOM 5420 O O . GLY A 1 674 ? 4.325 43.213 -4.487 1.00 68.19 674 GLY A O 1
ATOM 5421 N N . GLY A 1 675 ? 3.967 41.812 -2.760 1.00 74.94 675 GLY A N 1
ATOM 5422 C CA . GLY A 1 675 ? 2.856 41.088 -3.372 1.00 74.94 675 GLY A CA 1
ATOM 5423 C C . GLY A 1 675 ? 1.477 41.695 -3.095 1.00 74.94 675 GLY A C 1
ATOM 5424 O O . GLY A 1 675 ? 1.324 42.609 -2.283 1.00 74.94 675 GLY A O 1
ATOM 5425 N N . LEU A 1 676 ? 0.441 41.162 -3.754 1.00 75.81 676 LEU A N 1
ATOM 5426 C CA . LEU A 1 676 ? -0.959 41.502 -3.440 1.00 75.81 676 LEU A CA 1
ATOM 5427 C C . LEU A 1 676 ? -1.594 40.405 -2.597 1.00 75.81 676 LEU A C 1
ATOM 5429 O O . LEU A 1 676 ? -1.703 39.277 -3.070 1.00 75.81 676 LEU A O 1
ATOM 5433 N N . GLN A 1 677 ? -2.055 40.747 -1.396 1.00 81.12 677 GLN A N 1
ATOM 5434 C CA . GLN A 1 677 ? -2.692 39.823 -0.463 1.00 81.12 677 GLN A CA 1
ATOM 5435 C C . GLN A 1 677 ? -4.202 40.059 -0.370 1.00 81.12 677 GLN A C 1
ATOM 5437 O O . GLN A 1 677 ? -4.642 41.190 -0.161 1.00 81.12 677 GLN A O 1
ATOM 5442 N N . ILE A 1 678 ? -4.999 38.990 -0.444 1.00 80.75 678 ILE A N 1
ATOM 5443 C CA . ILE A 1 678 ? -6.445 39.060 -0.178 1.00 80.75 678 ILE A CA 1
ATOM 5444 C C . ILE A 1 678 ? -6.708 39.150 1.335 1.00 80.75 678 ILE A C 1
ATOM 5446 O O . ILE A 1 678 ? -6.238 38.303 2.099 1.00 80.75 678 ILE A O 1
ATOM 5450 N N . ARG A 1 679 ? -7.508 40.132 1.776 1.00 80.44 679 ARG A N 1
ATOM 5451 C CA . ARG A 1 679 ? -8.076 40.213 3.142 1.00 80.44 679 ARG A CA 1
ATOM 5452 C C . ARG A 1 679 ? -9.522 40.726 3.119 1.00 80.44 679 ARG A C 1
ATOM 5454 O O . ARG A 1 679 ? -10.055 41.039 2.060 1.00 80.44 679 ARG A O 1
ATOM 5461 N N . SER A 1 680 ? -10.145 40.834 4.294 1.00 81.50 680 SER A N 1
ATOM 5462 C CA . SER A 1 680 ? -11.402 41.565 4.510 1.00 81.50 680 SER A CA 1
ATOM 5463 C C . SER A 1 680 ? -11.350 42.987 3.934 1.00 81.50 680 SER A C 1
ATOM 5465 O O . SER A 1 680 ? -10.421 43.737 4.241 1.00 81.50 680 SER A O 1
ATOM 5467 N N . SER A 1 681 ? -12.366 43.387 3.166 1.00 79.25 681 SER A N 1
ATOM 5468 C CA . SER A 1 681 ? -12.594 44.798 2.826 1.00 79.25 681 SER A CA 1
ATOM 5469 C C . SER A 1 681 ? -13.108 45.579 4.043 1.00 79.25 681 SER A C 1
ATOM 5471 O O . SER A 1 681 ? -13.785 45.019 4.905 1.00 79.25 681 SER A O 1
ATOM 5473 N N . SER A 1 682 ? -12.833 46.883 4.102 1.00 68.38 682 SER A N 1
ATOM 5474 C CA . SER A 1 682 ? -13.245 47.772 5.202 1.00 68.38 682 SER A CA 1
ATOM 5475 C C . SER A 1 682 ? -14.631 48.417 5.036 1.00 68.38 682 SER A C 1
ATOM 5477 O O . SER A 1 682 ? -15.062 49.144 5.931 1.00 68.38 682 SER A O 1
ATOM 5479 N N . HIS A 1 683 ? -15.338 48.172 3.926 1.00 67.38 683 HIS A N 1
ATOM 5480 C CA . HIS A 1 683 ? -16.705 48.665 3.723 1.00 67.38 683 HIS A CA 1
ATOM 5481 C C . HIS A 1 683 ? -17.706 47.994 4.679 1.00 67.38 683 HIS A C 1
ATOM 5483 O O . HIS A 1 683 ? -17.618 46.801 4.960 1.00 67.38 683 HIS A O 1
ATOM 5489 N N . SER A 1 684 ? -18.649 48.786 5.195 1.00 57.62 684 SER A N 1
ATOM 5490 C CA . SER A 1 684 ? -19.501 48.447 6.345 1.00 57.62 684 SER A CA 1
ATOM 5491 C C . SER A 1 684 ? -20.689 47.532 6.047 1.00 57.62 684 SER A C 1
ATOM 5493 O O . SER A 1 684 ? -21.233 46.929 6.971 1.00 57.62 684 SER A O 1
ATOM 5495 N N . ASP A 1 685 ? -21.105 47.449 4.784 1.00 69.62 685 ASP A N 1
ATOM 5496 C CA . ASP A 1 685 ? -22.472 47.041 4.433 1.00 69.62 685 ASP A CA 1
ATOM 5497 C C . ASP A 1 685 ? -22.570 45.573 3.977 1.00 69.62 685 ASP A C 1
ATOM 5499 O O . ASP A 1 685 ? -23.664 45.065 3.729 1.00 69.62 685 ASP A O 1
ATOM 5503 N N . VAL A 1 686 ? -21.434 44.869 3.897 1.00 74.69 686 VAL A N 1
ATOM 5504 C CA . VAL A 1 686 ? -21.344 43.462 3.480 1.00 74.69 686 VAL A CA 1
ATOM 5505 C C . VAL A 1 686 ? -20.529 42.664 4.509 1.00 74.69 686 VAL A C 1
ATOM 5507 O O . VAL A 1 686 ? -19.521 43.177 4.998 1.00 74.69 686 VAL A O 1
ATOM 5510 N N . PRO A 1 687 ? -20.913 41.417 4.867 1.00 76.38 687 PRO A N 1
ATOM 5511 C CA . PRO A 1 687 ? -20.150 40.613 5.819 1.00 76.38 687 PRO A CA 1
ATOM 5512 C C . PRO A 1 687 ? -18.697 40.426 5.376 1.00 76.38 687 PRO A C 1
ATOM 5514 O O . PRO A 1 687 ? -18.438 39.936 4.276 1.00 76.38 687 PRO A O 1
ATOM 5517 N N . SER A 1 688 ? -17.747 40.791 6.239 1.00 80.19 688 SER A N 1
ATOM 5518 C CA . SER A 1 688 ? -16.323 40.722 5.900 1.00 80.19 688 SER A CA 1
ATOM 5519 C C . SER A 1 688 ? -15.862 39.286 5.638 1.00 80.19 688 SER A C 1
ATOM 5521 O O . SER A 1 688 ? -16.450 38.327 6.147 1.00 80.19 688 SER A O 1
ATOM 5523 N N . LEU A 1 689 ? -14.767 39.119 4.892 1.00 78.62 689 LEU A N 1
ATOM 5524 C CA . LEU A 1 689 ? -14.165 37.806 4.633 1.00 78.62 689 LEU A CA 1
ATOM 5525 C C . LEU A 1 689 ? -13.966 36.985 5.928 1.00 78.62 689 LEU A C 1
ATOM 5527 O O . LEU A 1 689 ? -14.320 35.810 5.975 1.00 78.62 689 LEU A O 1
ATOM 5531 N N . GLU A 1 690 ? -13.513 37.609 7.020 1.00 78.25 690 GLU A N 1
ATOM 5532 C CA . GLU A 1 690 ? -13.423 36.977 8.351 1.00 78.25 690 GLU A CA 1
ATOM 5533 C C . GLU A 1 690 ? -14.774 36.474 8.897 1.00 78.25 690 GLU A C 1
ATOM 5535 O O . GLU A 1 690 ? -14.836 35.407 9.513 1.00 78.25 690 GLU A O 1
ATOM 5540 N N . GLN A 1 691 ? -15.866 37.214 8.675 1.00 80.62 691 GLN A N 1
ATOM 5541 C CA . GLN A 1 691 ? -17.216 36.802 9.074 1.00 80.62 691 GLN A CA 1
ATOM 5542 C C . GLN A 1 691 ? -17.747 35.658 8.201 1.00 80.62 691 GLN A C 1
ATOM 5544 O O . GLN A 1 691 ? -18.415 34.773 8.731 1.00 80.62 691 GLN A O 1
ATOM 5549 N N . LYS A 1 692 ? -17.418 35.634 6.901 1.00 78.56 692 LYS A N 1
ATOM 5550 C CA . LYS A 1 692 ? -17.780 34.542 5.976 1.00 78.56 692 LYS A CA 1
ATOM 5551 C C . LYS A 1 692 ? -16.992 33.250 6.228 1.00 78.56 692 LYS A C 1
ATOM 5553 O O . LYS A 1 692 ? -17.526 32.163 6.035 1.00 78.56 692 LYS A O 1
ATOM 5558 N N . LEU A 1 693 ? -15.744 33.357 6.687 1.00 75.88 693 LEU A N 1
ATOM 5559 C CA . LEU A 1 693 ? -14.873 32.216 7.000 1.00 75.88 693 LEU A CA 1
ATOM 5560 C C . LEU A 1 693 ? -15.187 31.573 8.367 1.00 75.88 693 LEU A C 1
ATOM 5562 O O . LEU A 1 693 ? -15.037 30.362 8.534 1.00 75.88 693 LEU A O 1
ATOM 5566 N N . LYS A 1 694 ? -15.684 32.349 9.341 1.00 77.75 694 LYS A N 1
ATOM 5567 C CA . LYS A 1 694 ? -15.967 31.871 10.708 1.00 77.75 694 LYS A CA 1
ATOM 5568 C C . LYS A 1 694 ? -16.923 30.654 10.793 1.00 77.75 694 LYS A C 1
ATOM 5570 O O . LYS A 1 694 ? -16.615 29.758 11.581 1.00 77.75 694 LYS A O 1
ATOM 5575 N N . PRO A 1 695 ? -18.034 30.552 10.029 1.00 75.38 695 PRO A N 1
ATOM 5576 C CA . PRO A 1 695 ? -18.906 29.370 10.027 1.00 75.38 695 PRO A CA 1
ATOM 5577 C C . PRO A 1 695 ? -18.237 28.092 9.510 1.00 75.38 695 PRO A C 1
ATOM 5579 O O . PRO A 1 695 ? -18.649 27.001 9.888 1.00 75.38 695 PRO A O 1
ATOM 5582 N N . LEU A 1 696 ? -17.194 28.216 8.682 1.00 68.06 696 LEU A N 1
ATOM 5583 C CA . LEU A 1 696 ? -16.436 27.091 8.125 1.00 68.06 696 LEU A CA 1
ATOM 5584 C C . LEU A 1 696 ? -15.378 26.543 9.105 1.00 68.06 696 LEU A C 1
ATOM 5586 O O . LEU A 1 696 ? -14.562 25.707 8.731 1.00 68.06 696 LEU A O 1
ATOM 5590 N N . GLY A 1 697 ? -15.353 27.030 10.353 1.00 69.56 697 GLY A N 1
ATOM 5591 C CA . GLY A 1 697 ? -14.339 26.664 11.345 1.00 69.56 697 GLY A CA 1
ATOM 5592 C C . GLY A 1 697 ? -12.972 27.312 11.101 1.00 69.56 697 GLY A C 1
ATOM 5593 O O . GLY A 1 697 ? -11.986 26.878 11.688 1.00 69.56 697 GLY A O 1
ATOM 5594 N N . LEU A 1 698 ? -12.905 28.344 10.253 1.00 66.00 698 LEU A N 1
ATOM 5595 C CA . LEU A 1 698 ? -11.673 29.014 9.834 1.00 66.00 698 LEU A CA 1
ATOM 5596 C C . LEU A 1 698 ? -11.519 30.337 10.623 1.00 66.00 698 LEU A C 1
ATOM 5598 O O . LEU A 1 698 ? -12.143 31.342 10.267 1.00 66.00 698 LEU A O 1
ATOM 5602 N N . PRO A 1 699 ? -10.759 30.376 11.738 1.00 56.09 699 PRO A N 1
ATOM 5603 C CA . PRO A 1 699 ? -10.712 31.545 12.616 1.00 56.09 699 PRO A CA 1
ATOM 5604 C C . PRO A 1 699 ? -9.921 32.697 11.980 1.00 56.09 699 PRO A C 1
ATOM 5606 O O . PRO A 1 699 ? -8.706 32.615 11.834 1.00 56.09 699 PRO A O 1
ATOM 5609 N N . GLY A 1 700 ? -10.602 33.809 11.684 1.00 49.66 700 GLY A N 1
ATOM 5610 C CA . GLY A 1 700 ? -10.116 34.960 10.896 1.00 49.66 700 GLY A CA 1
ATOM 5611 C C . GLY A 1 700 ? -8.873 35.738 11.375 1.00 49.66 700 GLY A C 1
ATOM 5612 O O . GLY A 1 700 ? -8.608 36.823 10.872 1.00 49.66 700 GLY A O 1
ATOM 5613 N N . ARG A 1 701 ? -8.097 35.220 12.333 1.00 46.47 701 ARG A N 1
ATOM 5614 C CA . ARG A 1 701 ? -6.770 35.743 12.715 1.00 46.47 701 ARG A CA 1
ATOM 5615 C C . ARG A 1 701 ? -5.670 34.684 12.798 1.00 46.47 701 ARG A C 1
ATOM 5617 O O . ARG A 1 701 ? -4.510 35.050 12.960 1.00 46.47 701 ARG A O 1
ATOM 5624 N N . SER A 1 702 ? -6.003 33.401 12.676 1.00 40.25 702 SER A N 1
ATOM 5625 C CA . SER A 1 702 ? -5.013 32.333 12.560 1.00 40.25 702 SER A CA 1
ATOM 5626 C C . SER A 1 702 ? -4.947 31.906 11.104 1.00 40.25 702 SER A C 1
ATOM 5628 O O . SER A 1 702 ? -5.920 31.415 10.536 1.00 40.25 702 SER A O 1
ATOM 5630 N N . SER A 1 703 ? -3.785 32.099 10.496 1.00 40.38 703 SER A N 1
ATOM 5631 C CA . SER A 1 703 ? -3.483 31.568 9.178 1.00 40.38 703 SER A CA 1
ATOM 5632 C C . SER A 1 703 ? -3.636 30.031 9.219 1.00 40.38 703 SER A C 1
ATOM 5634 O O . SER A 1 703 ? -3.056 29.379 10.091 1.00 40.38 703 SER A O 1
ATOM 5636 N N . LEU A 1 704 ? -4.468 29.446 8.343 1.00 36.38 704 LEU A N 1
ATOM 5637 C CA . LEU A 1 704 ? -4.681 27.991 8.323 1.00 36.38 704 LEU A CA 1
ATOM 5638 C C . LEU A 1 704 ? -3.433 27.248 7.834 1.00 36.38 704 LEU A C 1
ATOM 5640 O O . LEU A 1 704 ? -3.092 27.261 6.652 1.00 36.38 704 LEU A O 1
ATOM 5644 N N . GLY A 1 705 ? -2.744 26.617 8.781 1.00 40.31 705 GLY A N 1
ATOM 5645 C CA . GLY A 1 705 ? -1.370 26.184 8.598 1.00 40.31 705 GLY A CA 1
ATOM 5646 C C . GLY A 1 705 ? -1.167 24.798 8.033 1.00 40.31 705 GLY A C 1
ATOM 5647 O O . GLY A 1 705 ? -0.624 23.939 8.725 1.00 40.31 705 GLY A O 1
ATOM 5648 N N . PHE A 1 706 ? -1.498 24.619 6.760 1.00 41.34 706 PHE A N 1
ATOM 5649 C CA . PHE A 1 706 ? -1.020 23.470 6.001 1.00 41.34 706 PHE A CA 1
ATOM 5650 C C . PHE A 1 706 ? 0.498 23.588 5.800 1.00 41.34 706 PHE A C 1
ATOM 5652 O O . PHE A 1 706 ? 1.003 24.604 5.320 1.00 41.34 706 PHE A O 1
ATOM 5659 N N . VAL A 1 707 ? 1.237 22.566 6.237 1.00 41.34 707 VAL A N 1
ATOM 5660 C CA . VAL A 1 707 ? 2.662 22.400 5.927 1.00 41.34 707 VAL A CA 1
ATOM 5661 C C . VAL A 1 707 ? 2.724 21.499 4.711 1.00 41.34 707 VAL A C 1
ATOM 5663 O O . VAL A 1 707 ? 2.488 20.300 4.815 1.00 41.34 707 VAL A O 1
ATOM 5666 N N . GLU A 1 708 ? 2.972 22.096 3.553 1.00 51.25 708 GLU A N 1
ATOM 5667 C CA . GLU A 1 708 ? 2.856 21.415 2.267 1.00 51.25 708 GLU A CA 1
ATOM 5668 C C . GLU A 1 708 ? 4.230 21.339 1.616 1.00 51.25 708 GLU A C 1
ATOM 5670 O O . GLU A 1 708 ? 4.618 22.177 0.808 1.00 51.25 708 GLU A O 1
ATOM 5675 N N . THR A 1 709 ? 4.992 20.319 2.003 1.00 45.59 709 THR A N 1
ATOM 5676 C CA . THR A 1 709 ? 6.191 19.919 1.273 1.00 45.59 709 THR A CA 1
ATOM 5677 C C . THR A 1 709 ? 5.778 19.381 -0.098 1.00 45.59 709 THR A C 1
ATOM 5679 O O . THR A 1 709 ? 4.961 18.467 -0.199 1.00 45.59 709 THR A O 1
ATOM 5682 N N . SER A 1 710 ? 6.332 19.943 -1.179 1.00 46.03 710 SER A N 1
ATOM 5683 C CA . SER A 1 710 ? 6.068 19.468 -2.545 1.00 46.03 710 SER A CA 1
ATOM 5684 C C . SER A 1 710 ? 6.495 18.000 -2.698 1.00 46.03 710 SER A C 1
ATOM 5686 O O . SER A 1 710 ? 7.674 17.702 -2.901 1.00 46.03 710 SER A O 1
ATOM 5688 N N . THR A 1 711 ? 5.526 17.077 -2.668 1.00 45.78 711 THR A N 1
ATOM 5689 C CA . THR A 1 711 ? 5.712 15.616 -2.830 1.00 45.78 711 THR A CA 1
ATOM 5690 C C . THR A 1 711 ? 6.417 15.229 -4.135 1.00 45.78 711 THR A C 1
ATOM 5692 O O . THR A 1 711 ? 6.924 14.121 -4.277 1.00 45.78 711 THR A O 1
ATOM 5695 N N . SER A 1 712 ? 6.487 16.156 -5.096 1.00 48.22 712 SER A N 1
ATOM 5696 C CA . SER A 1 712 ? 7.203 15.997 -6.364 1.00 48.22 712 SER A CA 1
ATOM 5697 C C . SER A 1 712 ? 8.723 16.225 -6.281 1.00 48.22 712 SER A C 1
ATOM 5699 O O . SER A 1 712 ? 9.412 16.090 -7.292 1.00 48.22 712 SER A O 1
ATOM 5701 N N . GLY A 1 713 ? 9.261 16.590 -5.110 1.00 48.34 713 GLY A N 1
ATOM 5702 C CA . GLY A 1 713 ? 10.702 16.773 -4.877 1.00 48.34 713 GLY A CA 1
ATOM 5703 C C . GLY A 1 713 ? 11.327 17.984 -5.582 1.00 48.34 713 GLY A C 1
ATOM 5704 O O . GLY A 1 713 ? 12.538 18.185 -5.505 1.00 48.34 713 GLY A O 1
ATOM 5705 N N . LYS A 1 714 ? 10.519 18.796 -6.274 1.00 53.22 714 LYS A N 1
ATOM 5706 C CA . LYS A 1 714 ? 10.907 20.087 -6.848 1.00 53.22 714 LYS A CA 1
ATOM 5707 C C . LYS A 1 714 ? 9.817 21.118 -6.525 1.00 53.22 714 LYS A C 1
ATOM 5709 O O . LYS A 1 714 ? 8.651 20.858 -6.847 1.00 53.22 714 LYS A O 1
ATOM 5714 N N . PRO A 1 715 ? 10.150 22.254 -5.889 1.00 54.19 715 PRO A N 1
ATOM 5715 C CA . PRO A 1 715 ? 9.202 23.350 -5.748 1.00 54.19 715 PRO A CA 1
ATOM 5716 C C . PRO A 1 715 ? 8.876 23.937 -7.126 1.00 54.19 715 PRO A C 1
ATOM 5718 O O . PRO A 1 715 ? 9.661 23.805 -8.075 1.00 54.19 715 PRO A O 1
ATOM 5721 N N . LEU A 1 716 ? 7.720 24.585 -7.259 1.00 54.81 716 LEU A N 1
ATOM 5722 C CA . LEU A 1 716 ? 7.450 25.401 -8.442 1.00 54.81 716 LEU A CA 1
ATOM 5723 C C . LEU A 1 716 ? 8.218 26.713 -8.320 1.00 54.81 716 LEU A C 1
ATOM 5725 O O . LEU A 1 716 ? 7.872 27.575 -7.518 1.00 54.81 716 LEU A O 1
ATOM 5729 N N . THR A 1 717 ? 9.244 26.876 -9.155 1.00 60.09 717 THR A N 1
ATOM 5730 C CA . THR A 1 717 ? 9.955 28.147 -9.309 1.00 60.09 717 THR A CA 1
ATOM 5731 C C . THR A 1 717 ? 8.966 29.229 -9.737 1.00 60.09 717 THR A C 1
ATOM 5733 O O . THR A 1 717 ? 8.516 29.222 -10.887 1.00 60.09 717 THR A O 1
ATOM 5736 N N . CYS A 1 718 ? 8.622 30.142 -8.826 1.00 65.69 718 CYS A N 1
ATOM 5737 C CA . CYS A 1 718 ? 7.778 31.294 -9.123 1.00 65.69 718 CYS A CA 1
ATOM 5738 C C . CYS A 1 718 ? 8.323 32.058 -10.344 1.00 65.69 718 CYS A C 1
ATOM 5740 O O . CYS A 1 718 ? 9.483 32.454 -10.374 1.00 65.69 718 CYS A O 1
ATOM 5742 N N . GLY A 1 719 ? 7.488 32.272 -11.357 1.00 65.94 719 GLY A N 1
ATOM 5743 C CA . GLY A 1 719 ? 7.753 33.218 -12.442 1.00 65.94 719 GLY A CA 1
ATOM 5744 C C . GLY A 1 719 ? 7.147 34.596 -12.162 1.00 65.94 719 GLY A C 1
ATOM 5745 O O . GLY A 1 719 ? 6.385 34.777 -11.210 1.00 65.94 719 GLY A O 1
ATOM 5746 N N . GLU A 1 720 ? 7.418 35.563 -13.037 1.00 70.00 720 GLU A N 1
ATOM 5747 C CA . GLU A 1 720 ? 6.728 36.860 -13.039 1.00 70.00 720 GLU A CA 1
ATOM 5748 C C . GLU A 1 720 ? 5.198 36.651 -13.119 1.00 70.00 720 GLU A C 1
ATOM 5750 O O . GLU A 1 720 ? 4.719 35.961 -14.022 1.00 70.00 720 GLU A O 1
ATOM 5755 N N . ASN A 1 721 ? 4.426 37.270 -12.215 1.00 73.94 721 ASN A N 1
ATOM 5756 C CA . ASN A 1 721 ? 2.964 37.117 -12.103 1.00 73.94 721 ASN A CA 1
ATOM 5757 C C . ASN A 1 721 ? 2.510 35.703 -11.667 1.00 73.94 721 ASN A C 1
ATOM 5759 O O . ASN A 1 721 ? 1.505 35.177 -12.155 1.00 73.94 721 ASN A O 1
ATOM 5763 N N . SER A 1 722 ? 3.242 35.080 -10.739 1.00 77.81 722 SER A N 1
ATOM 5764 C CA . SER A 1 722 ? 2.843 33.803 -10.123 1.00 77.81 722 SER A CA 1
ATOM 5765 C C . SER A 1 722 ? 2.020 33.993 -8.850 1.00 77.81 722 SER A C 1
ATOM 5767 O O . SER A 1 722 ? 2.081 35.030 -8.192 1.00 77.81 722 SER A O 1
ATOM 5769 N N . PHE A 1 723 ? 1.240 32.972 -8.512 1.00 74.50 723 PHE A N 1
ATOM 5770 C CA . PHE A 1 723 ? 0.320 32.927 -7.379 1.00 74.50 723 PHE A CA 1
ATOM 5771 C C . PHE A 1 723 ? 0.774 31.852 -6.391 1.00 74.50 723 PHE A C 1
ATOM 5773 O O . PHE A 1 723 ? 1.021 30.709 -6.784 1.00 74.50 723 PHE A O 1
ATOM 5780 N N . GLY A 1 724 ? 0.850 32.205 -5.110 1.00 73.88 724 GLY A N 1
ATOM 5781 C CA . GLY A 1 724 ? 1.197 31.286 -4.026 1.00 73.88 724 GLY A CA 1
ATOM 5782 C C . GLY A 1 724 ? 0.508 31.658 -2.714 1.00 73.88 724 GLY A C 1
ATOM 5783 O O . GLY A 1 724 ? -0.188 32.670 -2.626 1.00 73.88 724 GLY A O 1
ATOM 5784 N N . PHE A 1 725 ? 0.698 30.838 -1.685 1.00 72.06 725 PHE A N 1
ATOM 5785 C CA . PHE A 1 725 ? 0.260 31.155 -0.324 1.00 72.06 725 PHE A CA 1
ATOM 5786 C C . PHE A 1 725 ? 1.442 31.706 0.474 1.00 72.06 725 PHE A C 1
ATOM 5788 O O . PHE A 1 725 ? 2.512 31.097 0.484 1.00 72.06 725 PHE A O 1
ATOM 5795 N N . VAL A 1 726 ? 1.268 32.846 1.151 1.00 59.88 726 VAL A N 1
ATOM 5796 C CA . VAL A 1 726 ? 2.295 33.345 2.079 1.00 59.88 726 VAL A CA 1
ATOM 5797 C C . VAL A 1 726 ? 2.102 32.735 3.458 1.00 59.88 726 VAL A C 1
ATOM 5799 O O . VAL A 1 726 ? 1.077 32.916 4.121 1.00 59.88 726 VAL A O 1
ATOM 5802 N N . HIS A 1 727 ? 3.154 32.040 3.890 1.00 61.75 727 HIS A N 1
ATOM 5803 C CA . HIS A 1 727 ? 3.200 31.243 5.108 1.00 61.75 727 HIS A CA 1
ATOM 5804 C C . HIS A 1 727 ? 2.087 30.177 5.172 1.00 61.75 727 HIS A C 1
ATOM 5806 O O . HIS A 1 727 ? 1.431 29.812 4.202 1.00 61.75 727 HIS A O 1
ATOM 5812 N N . ARG A 1 728 ? 1.902 29.658 6.382 1.00 53.59 728 ARG A N 1
ATOM 5813 C CA . ARG A 1 728 ? 0.894 28.692 6.806 1.00 53.59 728 ARG A CA 1
ATOM 5814 C C . ARG A 1 728 ? -0.527 29.294 6.778 1.00 53.59 728 ARG A C 1
ATOM 5816 O O . ARG A 1 728 ? -1.106 29.449 7.850 1.00 53.59 728 ARG A O 1
ATOM 5823 N N . GLY A 1 729 ? -1.086 29.682 5.623 1.00 53.06 729 GLY A N 1
ATOM 5824 C CA . GLY A 1 729 ? -2.437 30.271 5.568 1.00 53.06 729 GLY A CA 1
ATOM 5825 C C . GLY A 1 729 ? -3.120 30.425 4.203 1.00 53.06 729 GLY A C 1
ATOM 5826 O O . GLY A 1 729 ? -2.466 30.374 3.171 1.00 53.06 729 GLY A O 1
ATOM 5827 N N . PRO A 1 730 ? -4.435 30.744 4.190 1.00 51.00 730 PRO A N 1
ATOM 5828 C CA . PRO A 1 730 ? -5.213 31.055 2.984 1.00 51.00 730 PRO A CA 1
ATOM 5829 C C . PRO A 1 730 ? -4.953 32.485 2.465 1.00 51.00 730 PRO A C 1
ATOM 5831 O O . PRO A 1 730 ? -5.747 33.029 1.696 1.00 51.00 730 PRO A O 1
ATOM 5834 N N . GLY A 1 731 ? -3.865 33.118 2.920 1.00 58.53 731 GLY A N 1
ATOM 5835 C CA . GLY A 1 731 ? -3.391 34.408 2.437 1.00 58.53 731 GLY A CA 1
ATOM 5836 C C . GLY A 1 731 ? -2.772 34.228 1.060 1.00 58.53 731 GLY A C 1
ATOM 5837 O O . GLY A 1 731 ? -1.573 33.981 0.942 1.00 58.53 731 GLY A O 1
ATOM 5838 N N . LEU A 1 732 ? -3.619 34.303 0.035 1.00 66.06 732 LEU A N 1
ATOM 5839 C CA . LEU A 1 732 ? -3.204 34.266 -1.359 1.00 66.06 732 LEU A CA 1
ATOM 5840 C C . LEU A 1 732 ? -2.382 35.519 -1.669 1.00 66.06 732 LEU A C 1
ATOM 5842 O O . LEU A 1 732 ? -2.921 36.623 -1.569 1.00 66.06 732 LEU A O 1
ATOM 5846 N N . ASN A 1 733 ? -1.121 35.330 -2.059 1.00 71.00 733 ASN A N 1
ATOM 5847 C CA . ASN A 1 733 ? -0.224 36.392 -2.500 1.00 71.00 733 ASN A CA 1
ATOM 5848 C C . ASN A 1 733 ? 0.063 36.270 -4.004 1.00 71.00 733 ASN A C 1
ATOM 5850 O O . ASN A 1 733 ? 0.363 35.191 -4.525 1.00 71.00 733 ASN A O 1
ATOM 5854 N N . ILE A 1 734 ? -0.016 37.409 -4.691 1.00 76.50 734 ILE A N 1
ATOM 5855 C CA . ILE A 1 734 ? 0.382 37.578 -6.093 1.00 76.50 734 ILE A CA 1
ATOM 5856 C C . ILE A 1 734 ? 1.808 38.121 -6.121 1.00 76.50 734 ILE A C 1
ATOM 5858 O O . ILE A 1 734 ? 2.039 39.210 -5.601 1.00 76.50 734 ILE A O 1
ATOM 5862 N N . PHE A 1 735 ? 2.748 37.397 -6.729 1.00 76.06 735 PHE A N 1
ATOM 5863 C CA . PHE A 1 735 ? 4.166 37.754 -6.721 1.00 76.06 735 PHE A CA 1
ATOM 5864 C C . PHE A 1 735 ? 4.594 38.509 -7.985 1.00 76.06 735 PHE A C 1
ATOM 5866 O O . PHE A 1 735 ? 4.603 37.974 -9.101 1.00 76.06 735 PHE A O 1
ATOM 5873 N N . PHE A 1 736 ? 5.019 39.755 -7.781 1.00 73.38 736 PHE A N 1
ATOM 5874 C CA . PHE A 1 736 ? 5.631 40.612 -8.793 1.00 73.38 736 PHE A CA 1
ATOM 5875 C C . PHE A 1 736 ? 7.149 40.613 -8.633 1.00 73.38 736 PHE A C 1
ATOM 5877 O O . PHE A 1 736 ? 7.724 41.500 -8.006 1.00 73.38 736 PHE A O 1
ATOM 5884 N N . TRP A 1 737 ? 7.802 39.584 -9.168 1.00 67.12 737 TRP A N 1
ATOM 5885 C CA . TRP A 1 737 ? 9.249 39.446 -9.036 1.00 67.12 737 TRP A CA 1
ATOM 5886 C C . TRP A 1 737 ? 9.982 40.450 -9.940 1.00 67.12 737 TRP A C 1
ATOM 5888 O O . TRP A 1 737 ? 9.993 40.297 -11.162 1.00 67.12 737 TRP A O 1
ATOM 5898 N N . ASP A 1 738 ? 10.611 41.465 -9.339 1.00 56.25 738 ASP A N 1
ATOM 5899 C CA . ASP A 1 738 ? 11.599 42.310 -10.020 1.00 56.25 738 ASP A CA 1
ATOM 5900 C C . ASP A 1 738 ? 13.000 41.667 -9.959 1.00 56.25 738 ASP A C 1
ATOM 5902 O O . ASP A 1 738 ? 13.372 41.026 -8.974 1.00 56.25 738 ASP A O 1
ATOM 5906 N N . LYS A 1 739 ? 13.782 41.802 -11.033 1.00 50.50 739 LYS A N 1
ATOM 5907 C CA . LYS A 1 739 ? 14.880 40.893 -11.436 1.00 50.50 739 LYS A CA 1
ATOM 5908 C C . LYS A 1 739 ? 16.193 41.004 -10.636 1.00 50.50 739 LYS A C 1
ATOM 5910 O O . LYS A 1 739 ? 17.265 40.778 -11.191 1.00 50.50 739 LYS A O 1
ATOM 5915 N N . GLY A 1 740 ? 16.138 41.391 -9.363 1.00 51.34 740 GLY A N 1
ATOM 5916 C CA . GLY A 1 740 ? 17.320 41.777 -8.581 1.00 51.34 740 GLY A CA 1
ATOM 5917 C C . GLY A 1 740 ? 17.610 40.986 -7.303 1.00 51.34 740 GLY A C 1
ATOM 5918 O O . GLY A 1 740 ? 18.555 41.355 -6.611 1.00 51.34 740 GLY A O 1
ATOM 5919 N N . ASN A 1 741 ? 16.818 39.969 -6.940 1.00 51.97 741 ASN A N 1
ATOM 5920 C CA . ASN A 1 741 ? 16.870 39.389 -5.590 1.00 51.97 741 ASN A CA 1
ATOM 5921 C C . ASN A 1 741 ? 16.826 37.845 -5.581 1.00 51.97 741 ASN A C 1
ATOM 5923 O O . ASN A 1 741 ? 15.805 37.243 -5.257 1.00 51.97 741 ASN A O 1
ATOM 5927 N N . ASP A 1 742 ? 17.952 37.209 -5.917 1.00 52.69 742 ASP A N 1
ATOM 5928 C CA . ASP A 1 742 ? 18.121 35.742 -6.007 1.00 52.69 742 ASP A CA 1
ATOM 5929 C C . ASP A 1 742 ? 18.401 35.052 -4.644 1.00 52.69 742 ASP A C 1
ATOM 5931 O O . ASP A 1 742 ? 18.910 33.932 -4.596 1.00 52.69 742 ASP A O 1
ATOM 5935 N N . GLY A 1 743 ? 18.140 35.728 -3.516 1.00 52.78 743 GLY A N 1
ATOM 5936 C CA . GLY A 1 743 ? 18.655 35.354 -2.190 1.00 52.78 743 GLY A CA 1
ATOM 5937 C C . GLY A 1 743 ? 17.612 35.324 -1.071 1.00 52.78 743 GLY A C 1
ATOM 5938 O O . GLY A 1 743 ? 17.725 36.088 -0.115 1.00 52.78 743 GLY A O 1
ATOM 5939 N N . GLY A 1 744 ? 16.621 34.436 -1.164 1.00 52.75 744 GLY A N 1
ATOM 5940 C CA . GLY A 1 744 ? 15.622 34.199 -0.115 1.00 52.75 744 GLY A CA 1
ATOM 5941 C C . GLY A 1 744 ? 14.808 32.929 -0.375 1.00 52.75 744 GLY A C 1
ATOM 5942 O O . GLY A 1 744 ? 14.720 32.489 -1.519 1.00 52.75 744 GLY A O 1
ATOM 5943 N N . ASP A 1 745 ? 14.263 32.335 0.691 1.00 57.00 745 ASP A N 1
ATOM 5944 C CA . ASP A 1 745 ? 13.569 31.037 0.720 1.00 57.00 745 ASP A CA 1
ATOM 5945 C C . ASP A 1 745 ? 12.672 30.750 -0.500 1.00 57.00 745 ASP A C 1
ATOM 5947 O O . ASP A 1 745 ? 11.872 31.587 -0.919 1.00 57.00 745 ASP A O 1
ATOM 5951 N N . THR A 1 746 ? 12.758 29.531 -1.048 1.00 56.28 746 THR A N 1
ATOM 5952 C CA . THR A 1 746 ? 11.964 29.115 -2.215 1.00 56.28 746 THR A CA 1
ATOM 5953 C C . THR A 1 746 ? 10.474 29.044 -1.881 1.00 56.28 746 THR A C 1
ATOM 5955 O O . THR A 1 746 ? 9.995 28.037 -1.357 1.00 56.28 746 THR A O 1
ATOM 5958 N N . ILE A 1 747 ? 9.737 30.103 -2.211 1.00 63.09 747 ILE A N 1
ATOM 5959 C CA . ILE A 1 747 ? 8.275 30.142 -2.127 1.00 63.09 747 ILE A CA 1
ATOM 5960 C C . ILE A 1 747 ? 7.687 29.181 -3.171 1.00 63.09 747 ILE A C 1
ATOM 5962 O O . ILE A 1 747 ? 8.024 29.262 -4.352 1.00 63.09 747 ILE A O 1
ATOM 5966 N N . ASP A 1 748 ? 6.785 28.293 -2.750 1.00 66.19 748 ASP A N 1
ATOM 5967 C CA . ASP A 1 748 ? 6.040 27.413 -3.656 1.00 66.19 748 ASP A CA 1
ATOM 5968 C C . ASP A 1 748 ? 4.834 28.162 -4.259 1.00 66.19 748 ASP A C 1
ATOM 5970 O O . ASP A 1 748 ? 3.773 28.303 -3.644 1.00 66.19 748 ASP A O 1
ATOM 5974 N N . CYS A 1 749 ? 4.990 28.650 -5.492 1.00 73.69 749 CYS A N 1
ATOM 5975 C CA . CYS A 1 749 ? 3.875 29.183 -6.275 1.00 73.69 749 CYS A CA 1
ATOM 5976 C C . CYS A 1 749 ? 3.067 28.041 -6.903 1.00 73.69 749 CYS A C 1
ATOM 5978 O O . CYS A 1 749 ? 3.606 27.258 -7.676 1.00 73.69 749 CYS A O 1
ATOM 5980 N N . PHE A 1 750 ? 1.764 27.950 -6.641 1.00 79.12 750 PHE A N 1
ATOM 5981 C CA . PHE A 1 750 ? 0.919 26.864 -7.155 1.00 79.12 750 PHE A CA 1
ATOM 5982 C C . PHE A 1 750 ? 0.181 27.202 -8.462 1.00 79.12 750 PHE A C 1
ATOM 5984 O O . PHE A 1 750 ? -0.436 26.310 -9.042 1.00 79.12 750 PHE A O 1
ATOM 5991 N N . ALA A 1 751 ? 0.219 28.458 -8.924 1.00 82.94 751 ALA A N 1
ATOM 5992 C CA . ALA A 1 751 ? -0.532 28.937 -10.088 1.00 82.94 751 ALA A CA 1
ATOM 5993 C C . ALA A 1 751 ? 0.140 30.146 -10.782 1.00 82.94 751 ALA A C 1
ATOM 5995 O O . ALA A 1 751 ? 1.066 30.745 -10.233 1.00 82.94 751 ALA A O 1
ATOM 5996 N N . GLN A 1 752 ? -0.321 30.521 -11.981 1.00 87.00 752 GLN A N 1
ATOM 5997 C CA . GLN A 1 752 ? 0.233 31.629 -12.781 1.00 87.00 752 GLN A CA 1
ATOM 5998 C C . GLN A 1 752 ? -0.870 32.459 -13.454 1.00 87.00 752 GLN A C 1
ATOM 6000 O O . GLN A 1 752 ? -1.899 31.923 -13.854 1.00 87.00 752 GLN A O 1
ATOM 6005 N N . VAL A 1 753 ? -0.671 33.766 -13.634 1.00 87.81 753 VAL A N 1
ATOM 6006 C CA . VAL A 1 753 ? -1.561 34.580 -14.480 1.00 87.81 753 VAL A CA 1
ATOM 6007 C C . VAL A 1 753 ? -1.371 34.227 -15.953 1.00 87.81 753 VAL A C 1
ATOM 6009 O O . VAL A 1 753 ? -0.253 34.150 -16.449 1.00 87.81 753 VAL A O 1
ATOM 6012 N N . ILE A 1 754 ? -2.479 34.052 -16.674 1.00 89.62 754 ILE A N 1
ATOM 6013 C CA . ILE A 1 754 ? -2.480 33.812 -18.128 1.00 89.62 754 ILE A CA 1
ATOM 6014 C C . ILE A 1 754 ? -3.092 34.972 -18.921 1.00 89.62 754 ILE A C 1
ATOM 6016 O O . ILE A 1 754 ? -2.765 35.182 -20.088 1.00 89.62 754 ILE A O 1
ATOM 6020 N N . ARG A 1 755 ? -3.967 35.770 -18.297 1.00 90.69 755 ARG A N 1
ATOM 6021 C CA . ARG A 1 755 ? -4.675 36.888 -18.937 1.00 90.69 755 ARG A CA 1
ATOM 6022 C C . ARG A 1 755 ? -4.847 38.029 -17.944 1.00 90.69 755 ARG A C 1
ATOM 6024 O O . ARG A 1 755 ? -5.098 37.779 -16.775 1.00 90.69 755 ARG A O 1
ATOM 6031 N N . GLY A 1 756 ? -4.756 39.273 -18.413 1.00 88.50 756 GLY A N 1
ATOM 6032 C CA . GLY A 1 756 ? -4.878 40.465 -17.561 1.00 88.50 756 GLY A CA 1
ATOM 6033 C C . GLY A 1 756 ? -3.547 41.036 -17.055 1.00 88.50 756 GLY A C 1
ATOM 6034 O O . GLY A 1 756 ? -3.556 41.950 -16.247 1.00 88.50 756 GLY A O 1
ATOM 6035 N N . HIS A 1 757 ? -2.400 40.552 -17.548 1.00 86.75 757 HIS A N 1
ATOM 6036 C CA . HIS A 1 757 ? -1.055 41.010 -17.157 1.00 86.75 757 HIS A CA 1
ATOM 6037 C C . HIS A 1 757 ? -0.843 42.533 -17.159 1.00 86.75 757 HIS A C 1
ATOM 6039 O O . HIS A 1 757 ? -0.092 43.047 -16.334 1.00 86.75 757 HIS A O 1
ATOM 6045 N N . LYS A 1 758 ? -1.478 43.269 -18.085 1.00 84.50 758 LYS A N 1
ATOM 6046 C CA . LYS A 1 758 ? -1.394 44.735 -18.089 1.00 84.50 758 LYS A CA 1
ATOM 6047 C C . LYS A 1 758 ? -2.238 45.318 -16.955 1.00 84.50 758 LYS A C 1
ATOM 6049 O O . LYS A 1 758 ? -1.695 46.008 -16.105 1.00 84.50 758 LYS A O 1
ATOM 6054 N N . GLN A 1 759 ? -3.515 44.940 -16.900 1.00 86.88 759 GLN A N 1
ATOM 6055 C CA . GLN A 1 759 ? -4.462 45.332 -15.857 1.00 86.88 759 GLN A CA 1
ATOM 6056 C C . GLN A 1 759 ? -3.923 45.042 -14.454 1.00 86.88 759 GLN A C 1
ATOM 6058 O O . GLN A 1 759 ? -4.151 45.821 -13.543 1.00 86.88 759 GLN A O 1
ATOM 6063 N N . LEU A 1 760 ? -3.185 43.945 -14.284 1.00 84.75 760 LEU A N 1
ATOM 6064 C CA . LEU A 1 760 ? -2.569 43.548 -13.026 1.00 84.75 760 LEU A CA 1
ATOM 6065 C C . LEU A 1 760 ? -1.387 44.451 -12.622 1.00 84.75 760 LEU A C 1
ATOM 6067 O O . LEU A 1 760 ? -1.249 44.765 -11.443 1.00 84.75 760 LEU A O 1
ATOM 6071 N N . ARG A 1 761 ? -0.584 44.931 -13.584 1.00 84.00 761 ARG A N 1
ATOM 6072 C CA . ARG A 1 761 ? 0.405 45.998 -13.343 1.00 84.00 761 ARG A CA 1
ATOM 6073 C C . ARG A 1 761 ? -0.260 47.349 -13.079 1.00 84.00 761 ARG A C 1
ATOM 6075 O O . ARG A 1 761 ? 0.182 48.066 -12.191 1.00 84.00 761 ARG A O 1
ATOM 6082 N N . ASP A 1 762 ? -1.339 47.670 -13.792 1.00 84.25 762 ASP A N 1
ATOM 6083 C CA . ASP A 1 762 ? -2.127 48.887 -13.559 1.00 84.25 762 ASP A CA 1
ATOM 6084 C C . ASP A 1 762 ? -2.735 48.862 -12.123 1.00 84.25 762 ASP A C 1
ATOM 6086 O O . ASP A 1 762 ? -2.656 49.844 -11.387 1.00 84.25 762 ASP A O 1
ATOM 6090 N N . ILE A 1 763 ? -3.233 47.699 -11.677 1.00 84.06 763 ILE A N 1
ATOM 6091 C CA . ILE A 1 763 ? -3.669 47.378 -10.300 1.00 84.06 763 ILE A CA 1
ATOM 6092 C C . ILE A 1 763 ? -2.529 47.544 -9.280 1.00 84.06 763 ILE A C 1
ATOM 6094 O O . ILE A 1 763 ? -2.725 48.176 -8.242 1.00 84.06 763 ILE A O 1
ATOM 6098 N N . GLN A 1 764 ? -1.341 46.998 -9.564 1.00 83.50 764 GLN A N 1
ATOM 6099 C CA . GLN A 1 764 ? -0.165 47.112 -8.695 1.00 83.50 764 GLN A CA 1
ATOM 6100 C C . GLN A 1 764 ? 0.251 48.579 -8.514 1.00 83.50 764 GLN A C 1
ATOM 6102 O O . GLN A 1 764 ? 0.541 48.997 -7.396 1.00 83.50 764 GLN A O 1
ATOM 6107 N N . HIS A 1 765 ? 0.240 49.364 -9.596 1.00 83.19 765 HIS A N 1
ATOM 6108 C CA . HIS A 1 765 ? 0.568 50.791 -9.590 1.00 83.19 765 HIS A CA 1
ATOM 6109 C C . HIS A 1 765 ? -0.420 51.588 -8.728 1.00 83.19 765 HIS A C 1
ATOM 6111 O O . HIS A 1 765 ? -0.002 52.342 -7.856 1.00 83.19 765 HIS A O 1
ATOM 6117 N N . LEU A 1 766 ? -1.729 51.355 -8.897 1.00 82.19 766 LEU A N 1
ATOM 6118 C CA . LEU A 1 766 ? -2.771 51.999 -8.089 1.00 82.19 766 LEU A CA 1
ATOM 6119 C C . LEU A 1 766 ? -2.643 51.664 -6.592 1.00 82.19 766 LEU A C 1
ATOM 6121 O O . LEU A 1 766 ? -2.769 52.559 -5.756 1.00 82.19 766 LEU A O 1
ATOM 6125 N N . LEU A 1 767 ? -2.346 50.404 -6.252 1.00 80.31 767 LEU A N 1
ATOM 6126 C CA . LEU A 1 767 ? -2.108 49.976 -4.867 1.00 80.31 767 LEU A CA 1
ATOM 6127 C C . LEU A 1 767 ? -0.836 50.592 -4.265 1.00 80.31 767 LEU A C 1
ATOM 6129 O O . LEU A 1 767 ? -0.852 50.974 -3.096 1.00 80.31 767 LEU A O 1
ATOM 6133 N N . LEU A 1 768 ? 0.236 50.726 -5.051 1.00 82.44 768 LEU A N 1
ATOM 6134 C CA . LEU A 1 768 ? 1.489 51.368 -4.636 1.00 82.44 768 LEU A CA 1
ATOM 6135 C C . LEU A 1 768 ? 1.352 52.886 -4.442 1.00 82.44 768 LEU A C 1
ATOM 6137 O O . LEU A 1 768 ? 1.898 53.425 -3.483 1.00 82.44 768 LEU A O 1
ATOM 6141 N N . GLU A 1 769 ? 0.644 53.578 -5.339 1.00 82.12 769 GLU A N 1
ATOM 6142 C CA . GLU A 1 769 ? 0.502 55.040 -5.296 1.00 82.12 769 GLU A CA 1
ATOM 6143 C C . GLU A 1 769 ? -0.532 55.521 -4.275 1.00 82.12 769 GLU A C 1
ATOM 6145 O O . GLU A 1 769 ? -0.314 56.545 -3.627 1.00 82.12 769 GLU A O 1
ATOM 6150 N N . ARG A 1 770 ? -1.671 54.824 -4.149 1.00 80.44 770 ARG A N 1
ATOM 6151 C CA . ARG A 1 770 ? -2.795 55.271 -3.304 1.00 80.44 770 ARG A CA 1
ATOM 6152 C C . ARG A 1 770 ? -2.863 54.563 -1.953 1.00 80.44 770 ARG A C 1
ATOM 6154 O O . ARG A 1 770 ? -3.391 55.132 -1.003 1.00 80.44 770 ARG A O 1
ATOM 6161 N N . GLY A 1 771 ? -2.369 53.326 -1.855 1.00 80.62 771 GLY A N 1
ATOM 6162 C CA . GLY A 1 771 ? -2.516 52.486 -0.658 1.00 80.62 771 GLY A CA 1
ATOM 6163 C C . GLY A 1 771 ? -3.957 52.037 -0.361 1.00 80.62 771 GLY A C 1
ATOM 6164 O O . GLY A 1 771 ? -4.210 51.455 0.693 1.00 80.62 771 GLY A O 1
ATOM 6165 N N . GLU A 1 772 ? -4.905 52.307 -1.264 1.00 81.44 772 GLU A N 1
ATOM 6166 C CA . GLU A 1 772 ? -6.327 51.991 -1.101 1.00 81.44 772 GLU A CA 1
ATOM 6167 C C . GLU A 1 772 ? -6.613 50.513 -1.438 1.00 81.44 772 GLU A C 1
ATOM 6169 O O . GLU A 1 772 ? -6.159 50.036 -2.479 1.00 81.44 772 GLU A O 1
ATOM 6174 N N . PRO A 1 773 ? -7.371 49.768 -0.607 1.00 84.00 773 PRO A N 1
ATOM 6175 C CA . PRO A 1 773 ? -7.732 48.380 -0.898 1.00 84.00 773 PRO A CA 1
ATOM 6176 C C . PRO A 1 773 ? -8.594 48.274 -2.162 1.00 84.00 773 PRO A C 1
ATOM 6178 O O . PRO A 1 773 ? -9.616 48.949 -2.278 1.00 84.00 773 PRO A O 1
ATOM 6181 N N . LEU A 1 774 ? -8.231 47.370 -3.075 1.00 86.75 774 LEU A N 1
ATOM 6182 C CA . LEU A 1 774 ? -8.990 47.127 -4.305 1.00 86.75 774 LEU A CA 1
ATOM 6183 C C . LEU A 1 774 ? -9.970 45.966 -4.114 1.00 86.75 774 LEU A C 1
ATOM 6185 O O . LEU A 1 774 ? -9.571 44.812 -3.955 1.00 86.75 774 LEU A O 1
ATOM 6189 N N . GLU A 1 775 ? -11.260 46.284 -4.104 1.00 88.00 775 GLU A N 1
ATOM 6190 C CA . GLU A 1 775 ? -12.350 45.357 -3.792 1.00 88.00 775 GLU A CA 1
ATOM 6191 C C . GLU A 1 775 ? -12.541 44.275 -4.867 1.00 88.00 775 GLU A C 1
ATOM 6193 O O . GLU A 1 775 ? -12.579 44.560 -6.067 1.00 88.00 775 GLU A O 1
ATOM 6198 N N . ILE A 1 776 ? -12.701 43.024 -4.428 1.00 88.00 776 ILE A N 1
ATOM 6199 C CA . ILE A 1 776 ? -13.003 41.878 -5.288 1.00 88.00 776 ILE A CA 1
ATOM 6200 C C . ILE A 1 776 ? -14.521 41.810 -5.481 1.00 88.00 776 ILE A C 1
ATOM 6202 O O . ILE A 1 776 ? -15.267 41.473 -4.563 1.00 88.00 776 ILE A O 1
ATOM 6206 N N . VAL A 1 777 ? -14.968 42.117 -6.697 1.00 88.00 777 VAL A N 1
ATOM 6207 C CA . VAL A 1 777 ? -16.380 42.029 -7.100 1.00 88.00 777 VAL A CA 1
ATOM 6208 C C . VAL A 1 777 ? -16.764 40.567 -7.312 1.00 88.00 777 VAL A C 1
ATOM 6210 O O . VAL A 1 777 ? -17.786 40.110 -6.812 1.00 88.00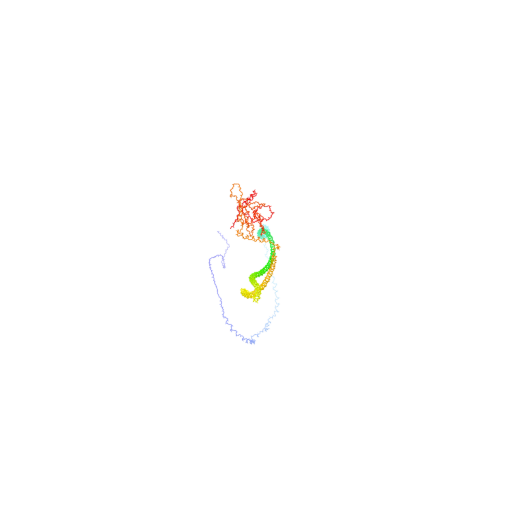 777 VAL A O 1
ATOM 6213 N N . SER A 1 778 ? -15.920 39.798 -8.006 1.00 90.69 778 SER A N 1
ATOM 6214 C CA . SER A 1 778 ? -16.099 38.350 -8.125 1.00 90.69 778 SER A CA 1
ATOM 6215 C C . SER A 1 778 ? -14.779 37.593 -8.257 1.00 90.69 778 SER A C 1
ATOM 6217 O O . SER A 1 778 ? -13.803 38.089 -8.825 1.00 90.69 778 SER A O 1
ATOM 6219 N N . ALA A 1 779 ? -14.767 36.361 -7.751 1.00 89.69 779 ALA A N 1
ATOM 6220 C CA . ALA A 1 779 ? -13.792 35.335 -8.093 1.00 89.69 779 ALA A CA 1
ATOM 6221 C C . ALA A 1 779 ? -14.554 34.139 -8.684 1.00 89.69 779 ALA A C 1
ATOM 6223 O O . ALA A 1 779 ? -15.244 33.415 -7.974 1.00 89.69 779 ALA A O 1
ATOM 6224 N N . GLU A 1 780 ? -14.460 33.952 -9.997 1.00 91.50 780 GLU A N 1
ATOM 6225 C CA . GLU A 1 780 ? -15.228 32.960 -10.755 1.00 91.50 780 GLU A CA 1
ATOM 6226 C C . GLU A 1 780 ? -14.323 31.812 -11.214 1.00 91.50 780 GLU A C 1
ATOM 6228 O O . GLU A 1 780 ? -13.321 32.042 -11.898 1.00 91.50 780 GLU A O 1
ATOM 6233 N N . HIS A 1 781 ? -14.693 30.567 -10.906 1.00 88.94 781 HIS A N 1
ATOM 6234 C CA . HIS A 1 781 ? -14.080 29.397 -11.534 1.00 88.94 781 HIS A CA 1
ATOM 6235 C C . HIS A 1 781 ? -14.628 29.236 -12.962 1.00 88.94 781 HIS A C 1
ATOM 6237 O O . HIS A 1 781 ? -15.782 28.860 -13.170 1.00 88.94 781 HIS A O 1
ATOM 6243 N N . LEU A 1 782 ? -13.791 29.534 -13.955 1.00 88.31 782 LEU A N 1
ATOM 6244 C CA . LEU A 1 782 ? -14.076 29.317 -15.367 1.00 88.31 782 LEU A CA 1
ATOM 6245 C C . LEU A 1 782 ? -13.887 27.833 -15.696 1.00 88.31 782 LEU A C 1
ATOM 6247 O O . LEU A 1 782 ? -12.770 27.372 -15.938 1.00 88.31 782 LEU A O 1
ATOM 6251 N N . ARG A 1 783 ? -14.997 27.094 -15.721 1.00 77.81 783 ARG A N 1
ATOM 6252 C CA . ARG A 1 783 ? -15.021 25.719 -16.223 1.00 77.81 783 ARG A CA 1
ATOM 6253 C C . ARG A 1 783 ? -14.733 25.719 -17.727 1.00 77.81 783 ARG A C 1
ATOM 6255 O O . ARG A 1 783 ? -15.292 26.523 -18.473 1.00 77.81 783 ARG A O 1
ATOM 6262 N N . VAL A 1 784 ? -13.830 24.837 -18.142 1.00 70.56 784 VAL A N 1
ATOM 6263 C CA . VAL A 1 784 ? -13.499 24.564 -19.544 1.00 70.56 784 VAL A CA 1
ATOM 6264 C C . VAL A 1 784 ? -13.977 23.144 -19.823 1.00 70.56 784 VAL A C 1
ATOM 6266 O O . VAL A 1 784 ? -13.326 22.188 -19.398 1.00 70.56 784 VAL A O 1
ATOM 6269 N N . ASP A 1 785 ? -15.151 23.053 -20.449 1.00 54.62 785 ASP A N 1
ATOM 6270 C CA . ASP A 1 785 ? -15.823 21.804 -20.840 1.00 54.62 785 ASP A CA 1
ATOM 6271 C C . ASP A 1 785 ? -15.185 21.164 -22.095 1.00 54.62 785 ASP A C 1
ATOM 6273 O O . ASP A 1 785 ? -14.757 21.923 -23.000 1.00 54.62 785 ASP A O 1
#